Protein 8AS2 (pdb70)

Secondary structure (DSSP, 8-state):
---EEEE-TTSSEEEEES-SEEEB-SS-B--EEEEEEE-GGG--S--EEEEEEEEEEE--SS---SS--EEEEEEEEEEEEES--TT---PPPHHHHHHHHHH-TTEEEEEE-PPSS-PPPEEEPP-TT--SPPPEEEEEEEEEE-SSTTSPPPSTTEEEEEEEEE----SS--PPPEEEEEEE-TTSS-EEEEEEEES-SEE-TT--EEEEEEEEE-SS--EEEEEEEEEEEEEEEESEEEEEEEEEEEEEE---B-SSEEEEEEEEE---SGGGTT-TT-EEE--SSS---PBPPPP---TT---S-SEEEEEEEEEEEEEE---GGGTTSS---EEEEEE-EE-PPPP-/--/-EEEEE---EE-TT--EEEEEEEESS-GGGBEEEEEEEETTTEEEEEEEEETTTTEEEE-TTTTTTEEEEEETTTTEEEEEE-S--GGG-EEEEEEE-BSTT--S--EE---EEEEE-SSPP---EEEEE---TTT-BTTEEEEEEEEES--SS--EEEETTTTB-TT-EEPPPEE-SSS-EEEEEEEEEETTTBTTB--EEEEEETTTTEE--EE----/----EEES-SEEEE-TT---EEEEEESS--TT-EEEEEE-TTS--EEEEETTTEEPTTS-TTEEEEEETTEEEEEESS--GGG-SEEEEEE-SSSSP-B---EEEEE----BPP--EEEPPPHHHHHHTEEEEEEEEEEEBSS----EEEESSSB--S-EE--BPPPPSSS--EEEEEEEEEEHHHHHTT--EEEE---SS-SS--EEEE--

Solvent-accessible surface area: 38367 Å² total

B-factor: mean 197.41, std 62.83, range [98.09, 519.22]

GO terms:
  GO:0060090 molecular adaptor activity (F, IDA)
  GO:0001678 intracellular glucose homeostasis (P, IDA)
  GO:0035721 intraciliary retrograde transport (P, IDA)
  GO:0030674 protein-macromolecule adaptor activity (F, IDA)
  GO:1903568 negative regulation of protein localization to ciliary membrane (P, IDA)
  GO:0007166 cell surface receptor signaling pathway (P, IDA)
  GO:0060090 molecular adaptor activity (F, IC)
  GO:0002029 desensitization of G protein-coupled receptor signaling pathway (P, IDA)
  GO:0001664 G protein-coupled receptor binding (F, IDA)
  GO:0032715 negative regulation of interleukin-6 production (P, IDA)
  GO:0032717 negative regulation of interleukin-8 production (P, IDA)
  GO:0001934 positive regulation of protein phosphorylation (P, IMP)
  GO:0002031 G protein-coupled receptor internalization (P, IMP)
  GO:0002092 positive regulation of receptor internalization (P, IMP)
  GO:0005096 GTPase activator activity (F, IMP)
  GO:0035025 positive regulation of Rho protein signal transduction (P, IMP)
  GO:0043149 stress fiber assembly (P, IMP)
  GO:0043161 proteasome-mediated ubiquitin-dependent protein catabolic process (P, IMP)
  GO:0045746 negative regulation of Notch signaling pathway (P, IMP)
  GO:0016567 protein ubiquitination (P, IMP)

Nearest PDB structures (foldseek):
  8as2-assembly1_A  TM=1.003E+00  e=5.264E-68  Homo sapiens
  4jqi-assembly3_A  TM=9.980E-01  e=7.212E-61  Rattus norvegicus
  7dfc-assembly1_A  TM=9.932E-01  e=3.068E-59  Bos taurus
  7df9-assembly1_A  TM=9.949E-01  e=1.905E-58  Bos taurus
  8gp3-assembly1_A  TM=9.815E-01  e=1.465E-56  Rattus norvegicus

Radius of gyration: 35.34 Å; Cα contacts (8 Å, |Δi|>4): 1960; chains: 4; bounding box: 82×90×109 Å

InterPro domains:
  IPR000698 Arrestin [PR00309] (24-46)
  IPR000698 Arrestin [PR00309] (61-79)
  IPR000698 Arrestin [PR00309] (155-172)
  IPR000698 Arrestin [PR00309] (280-298)
  IPR000698 Arrestin [PR00309] (383-397)
  IPR000698 Arrestin [PTHR11792] (7-408)
  IPR011021 Arrestin-like, N-terminal [PF00339] (19-173)
  IPR011022 Arrestin-like, C-terminal domain [PF02752] (193-355)
  IPR011022 Arrestin-like, C-terminal domain [SM01017] (193-356)
  IPR014752 Arrestin-like, C-terminal domain superfamily [G3DSA:2.60.40.640] (180-386)
  IPR014753 Arrestin, N-terminal [G3DSA:2.60.40.840] (2-176)
  IPR014756 Immunoglobulin E-set [SSF81296] (6-175)
  IPR014756 Immunoglobulin E-set [SSF81296] (177-393)
  IPR017864 Arrestin, conserved site [PS00295] (61-79)

CATH classification: 2.60.40.840 (+1 more: 2.60.40.640)

Organism: Homo sapiens (NCBI:txid9606)

Sequence (786 aa):
TRVFKKASPNGKLTVYLGKRDFVDHIDLVDPVDGVVLVDPEYLKERRVYVTLTCAFRYGREDLDVLGLTFRKDLFVANVQSFPPAPEDKKPLTRLQERLIKKLGEHAYPFTFEIPPNLPCSVTLQPGPEDTGKACGVDYEVKAFLAENLEEKIHKRNSVRLVIRKVQYAPERPGPQPTAETTRQFLMSDKPLHLEASLDKEIYYHGEPISVNVHVTNNTNKTVKKIKISVRQYADIVLFNTAQYKVPVAMEEADDTVAPSSTFSKVYTLTPFLANNREKRGLALDGKLKHEDTNLASSTLLREGANREILGIIVSYKVKVKLVVSRGGLLGDLASSDVAVELPFTLMHPKPKAVVQLVESGGGLVQPGGSLRLSCAASGFNVYSSSIHWVRQAPGKGLEWVASISSYYGYTYYADSVKGRFTISADTSKNTAYLQMNSLRAEDTAVYYCARSRQFWYSGLDYWGQGTLVTVSSASTKGPSVFPLAPSSKSTSGGTAALGCLVKDYFPEPVTVSWNSGALTSGVHTFPAVLQSSGLYSLSSVVTVPSSSLGTQTYICNVNHKPSNTKVDKKVEPKSDIQMTQSPSSLSASVGDRVTITCRASQSVSSAVAWYQQKPGKAPKLLIYSASSLYSGVPSRFSGSRSGTDFTLTISSLQPEDFATYYCQQYKYVPVTFGQGTKVEIKRTVAAPSVFIFPPSDSQLKSGTASVVCLLNNFYPREAKVQWKVDNALQSGNSQESVTEQDSKDSTYSLSSTLTLSKADYEKHKVYACEVTHQGLSSPVTKSFNR

Structure (mmCIF, N/CA/C/O backbone):
data_8AS2
#
_entry.id   8AS2
#
_cell.length_a   116.638
_cell.length_b   122.178
_cell.length_c   145.559
_cell.angle_alpha   90.000
_cell.angle_beta   90.000
_cell.angle_gamma   90.000
#
_symmetry.space_group_name_H-M   'I 21 21 21'
#
loop_
_entity.id
_entity.type
_entity.pdbx_description
1 polymer Beta-arrestin-1
2 polymer 'C-C chemokine receptor type 5'
3 polymer 'Fab30 heavy chain'
4 polymer 'Fab30 light chain'
#
loop_
_atom_site.group_PDB
_atom_site.id
_atom_site.type_symbol
_atom_site.label_atom_id
_atom_site.label_alt_id
_atom_site.label_comp_id
_atom_site.label_asym_id
_atom_site.label_entity_id
_atom_site.label_seq_id
_atom_site.pdbx_PDB_ins_code
_atom_site.Cartn_x
_atom_site.Cartn_y
_atom_site.Cartn_z
_atom_site.occupancy
_atom_site.B_iso_or_equiv
_atom_site.auth_seq_id
_atom_site.auth_comp_id
_atom_site.auth_asym_id
_atom_site.auth_atom_id
_atom_site.pdbx_PDB_model_num
ATOM 1 N N . THR A 1 6 ? 13.761 6.916 -18.863 1.00 194.92 6 THR A N 1
ATOM 2 C CA . THR A 1 6 ? 13.808 7.503 -17.529 1.00 200.44 6 THR A CA 1
ATOM 3 C C . THR A 1 6 ? 12.846 8.684 -17.404 1.00 200.42 6 THR A C 1
ATOM 4 O O . THR A 1 6 ? 12.491 9.319 -18.398 1.00 199.00 6 THR A O 1
ATOM 8 N N . ARG A 1 7 ? 12.426 8.966 -16.171 1.00 194.04 7 ARG A N 1
ATOM 9 C CA . ARG A 1 7 ? 11.499 10.049 -15.878 1.00 186.02 7 ARG A CA 1
ATOM 10 C C . ARG A 1 7 ? 11.981 10.787 -14.637 1.00 176.72 7 ARG A C 1
ATOM 11 O O . ARG A 1 7 ? 12.561 10.186 -13.729 1.00 181.86 7 ARG A O 1
ATOM 19 N N . VAL A 1 8 ? 11.732 12.095 -14.603 1.00 185.30 8 VAL A N 1
ATOM 20 C CA . VAL A 1 8 ? 12.163 12.951 -13.505 1.00 188.04 8 VAL A CA 1
ATOM 21 C C . VAL A 1 8 ? 10.953 13.681 -12.936 1.00 191.32 8 VAL A C 1
ATOM 22 O O . VAL A 1 8 ? 10.035 14.054 -13.674 1.00 215.08 8 VAL A O 1
ATOM 26 N N . PHE A 1 9 ? 10.962 13.889 -11.623 1.00 166.09 9 PHE A N 1
ATOM 27 C CA . PHE A 1 9 ? 9.902 14.626 -10.951 1.00 176.50 9 PHE A CA 1
ATOM 28 C C . PHE A 1 9 ? 10.081 16.125 -11.172 1.00 174.86 9 PHE A C 1
ATOM 29 O O . PHE A 1 9 ? 11.204 16.629 -11.276 1.00 161.15 9 PHE A O 1
ATOM 37 N N . LYS A 1 10 ? 8.957 16.841 -11.247 1.00 186.40 10 LYS A N 1
ATOM 38 C CA . LYS A 1 10 ? 8.963 18.258 -11.591 1.00 184.53 10 LYS A CA 1
ATOM 39 C C . LYS A 1 10 ? 7.973 19.023 -10.725 1.00 193.23 10 LYS A C 1
ATOM 40 O O . LYS A 1 10 ? 6.847 18.568 -10.504 1.00 185.62 10 LYS A O 1
ATOM 46 N N . LYS A 1 11 ? 8.401 20.191 -10.241 1.00 181.95 11 LYS A N 1
ATOM 47 C CA . LYS A 1 11 ? 7.547 21.077 -9.456 1.00 181.49 11 LYS A CA 1
ATOM 48 C C . LYS A 1 11 ? 7.986 22.518 -9.679 1.00 171.58 11 LYS A C 1
ATOM 49 O O . LYS A 1 11 ? 9.174 22.831 -9.551 1.00 174.63 11 LYS A O 1
ATOM 55 N N . ALA A 1 12 ? 7.029 23.388 -9.993 1.00 175.54 12 ALA A N 1
ATOM 56 C CA . ALA A 1 12 ? 7.298 24.783 -10.305 1.00 174.36 12 ALA A CA 1
ATOM 57 C C . ALA A 1 12 ? 6.818 25.697 -9.184 1.00 187.28 12 ALA A C 1
ATOM 58 O O . ALA A 1 12 ? 5.929 25.350 -8.402 1.00 208.70 12 ALA A O 1
ATOM 60 N N . SER A 1 13 ? 7.422 26.885 -9.123 1.00 205.97 13 SER A N 1
ATOM 61 C CA . SER A 1 13 ? 7.066 27.885 -8.130 1.00 232.65 13 SER A CA 1
ATOM 62 C C . SER A 1 13 ? 5.706 28.492 -8.460 1.00 251.46 13 SER A C 1
ATOM 63 O O . SER A 1 13 ? 5.168 28.286 -9.550 1.00 237.75 13 SER A O 1
ATOM 66 N N . PRO A 1 14 ? 5.121 29.253 -7.528 1.00 256.24 14 PRO A N 1
ATOM 67 C CA . PRO A 1 14 ? 3.768 29.787 -7.770 1.00 278.59 14 PRO A CA 1
ATOM 68 C C . PRO A 1 14 ? 3.617 30.580 -9.061 1.00 302.36 14 PRO A C 1
ATOM 69 O O . PRO A 1 14 ? 2.554 30.500 -9.690 1.00 287.83 14 PRO A O 1
ATOM 73 N N . ASN A 1 15 ? 4.629 31.340 -9.479 1.00 352.74 15 ASN A N 1
ATOM 74 C CA . ASN A 1 15 ? 4.535 32.122 -10.706 1.00 348.02 15 ASN A CA 1
ATOM 75 C C . ASN A 1 15 ? 5.285 31.494 -11.877 1.00 340.78 15 ASN A C 1
ATOM 76 O O . ASN A 1 15 ? 5.274 32.058 -12.975 1.00 346.36 15 ASN A O 1
ATOM 81 N N . GLY A 1 16 ? 5.937 30.353 -11.672 1.00 344.69 16 GLY A N 1
ATOM 82 C CA . GLY A 1 16 ? 6.491 29.585 -12.767 1.00 313.26 16 GLY A CA 1
ATOM 83 C C . GLY A 1 16 ? 7.878 29.970 -13.228 1.00 276.77 16 GLY A C 1
ATOM 84 O O . GLY A 1 16 ? 8.335 29.442 -14.249 1.00 257.70 16 GLY A O 1
ATOM 85 N N . LYS A 1 17 ? 8.570 30.859 -12.515 1.00 244.07 17 LYS A N 1
ATOM 86 C CA . LYS A 1 17 ? 9.903 31.268 -12.953 1.00 236.83 17 LYS A CA 1
ATOM 87 C C . LYS A 1 17 ? 10.977 30.264 -12.541 1.00 216.08 17 LYS A C 1
ATOM 88 O O . LYS A 1 17 ? 11.995 30.143 -13.236 1.00 214.73 17 LYS A O 1
ATOM 94 N N . LEU A 1 18 ? 10.768 29.528 -11.446 1.00 215.66 18 LEU A N 1
ATOM 95 C CA . LEU A 1 18 ? 11.645 28.434 -11.057 1.00 200.06 18 LEU A CA 1
ATOM 96 C C . LEU A 1 18 ? 10.928 27.086 -11.134 1.00 184.90 18 LEU A C 1
ATOM 97 O O . LEU A 1 18 ? 9.721 26.977 -10.885 1.00 192.99 18 LEU A O 1
ATOM 102 N N . THR A 1 19 ? 11.706 26.055 -11.468 1.00 167.91 19 THR A N 1
ATOM 103 C CA . THR A 1 19 ? 11.215 24.690 -11.634 1.00 165.83 19 THR A CA 1
ATOM 104 C C . THR A 1 19 ? 12.328 23.742 -11.211 1.00 164.43 19 THR A C 1
ATOM 105 O O . THR A 1 19 ? 13.414 23.769 -11.799 1.00 177.96 19 THR A O 1
ATOM 109 N N . VAL A 1 20 ? 12.067 22.912 -10.202 1.00 163.74 20 VAL A N 1
ATOM 110 C CA . VAL A 1 20 ? 13.057 21.965 -9.700 1.00 158.77 20 VAL A CA 1
ATOM 111 C C . VAL A 1 20 ? 12.854 20.616 -10.376 1.00 155.13 20 VAL A C 1
ATOM 112 O O . VAL A 1 20 ? 11.721 20.187 -10.623 1.00 141.90 20 VAL A O 1
ATOM 116 N N . TYR A 1 21 ? 13.966 19.945 -10.676 1.00 149.64 21 TYR A N 1
ATOM 117 C CA . TYR A 1 21 ? 13.969 18.648 -11.341 1.00 147.57 21 TYR A CA 1
ATOM 118 C C . TYR A 1 21 ? 14.778 17.674 -10.495 1.00 147.80 21 TYR A C 1
ATOM 119 O O . TYR A 1 21 ? 15.868 18.018 -10.027 1.00 155.07 21 TYR A O 1
ATOM 128 N N . LEU A 1 22 ? 14.250 16.467 -10.299 1.00 150.19 22 LEU A N 1
ATOM 129 C CA . LEU A 1 22 ? 14.949 15.432 -9.549 1.00 148.15 22 LEU A CA 1
ATOM 130 C C . LEU A 1 22 ? 14.675 14.075 -10.182 1.00 145.91 22 LEU A C 1
ATOM 131 O O . LEU A 1 22 ? 13.634 13.864 -10.809 1.00 160.19 22 LEU A O 1
ATOM 136 N N . GLY A 1 23 ? 15.623 13.152 -10.003 1.00 134.93 23 GLY A N 1
ATOM 137 C CA . GLY A 1 23 ? 15.454 11.815 -10.540 1.00 137.15 23 GLY A CA 1
ATOM 138 C C . GLY A 1 23 ? 14.536 10.936 -9.721 1.00 154.95 23 GLY A C 1
ATOM 139 O O . GLY A 1 23 ? 13.909 10.020 -10.263 1.00 153.62 23 GLY A O 1
ATOM 140 N N . LYS A 1 24 ? 14.436 11.192 -8.418 1.00 158.47 24 LYS A N 1
ATOM 141 C CA . LYS A 1 24 ? 13.612 10.368 -7.544 1.00 163.21 24 LYS A CA 1
ATOM 142 C C . LYS A 1 24 ? 13.316 11.140 -6.268 1.00 155.67 24 LYS A C 1
ATOM 143 O O . LYS A 1 24 ? 13.984 12.128 -5.949 1.00 151.71 24 LYS A O 1
ATOM 149 N N . ARG A 1 25 ? 12.293 10.675 -5.545 1.00 147.62 25 ARG A N 1
ATOM 150 C CA . ARG A 1 25 ? 11.922 11.267 -4.265 1.00 145.19 25 ARG A CA 1
ATOM 151 C C . ARG A 1 25 ? 12.568 10.539 -3.088 1.00 131.13 25 ARG A C 1
ATOM 152 O O . ARG A 1 25 ? 13.010 11.184 -2.131 1.00 127.87 25 ARG A O 1
ATOM 160 N N . ASP A 1 26 ? 12.640 9.208 -3.141 1.00 128.89 26 ASP A N 1
ATOM 161 C CA . ASP A 1 26 ? 13.144 8.399 -2.038 1.00 130.77 26 ASP A CA 1
ATOM 162 C C . ASP A 1 26 ? 14.621 8.091 -2.255 1.00 124.44 26 ASP A C 1
ATOM 163 O O . ASP A 1 26 ? 14.979 7.380 -3.201 1.00 125.42 26 ASP A O 1
ATOM 168 N N . PHE A 1 27 ? 15.470 8.603 -1.364 1.00 123.67 27 PHE A N 1
ATOM 169 C CA . PHE A 1 27 ? 16.918 8.419 -1.426 1.00 123.87 27 PHE A CA 1
ATOM 170 C C . PHE A 1 27 ? 17.333 7.414 -0.357 1.00 123.38 27 PHE A C 1
ATOM 171 O O . PHE A 1 27 ? 17.259 7.708 0.841 1.00 144.00 27 PHE A O 1
ATOM 179 N N . VAL A 1 28 ? 17.794 6.240 -0.788 1.00 124.17 28 VAL A N 1
ATOM 180 C CA . VAL A 1 28 ? 18.032 5.145 0.143 1.00 124.10 28 VAL A CA 1
ATOM 181 C C . VAL A 1 28 ? 19.255 5.429 1.003 1.00 123.93 28 VAL A C 1
ATOM 182 O O . VAL A 1 28 ? 20.255 5.996 0.538 1.00 167.21 28 VAL A O 1
ATOM 186 N N . ASP A 1 29 ? 19.177 5.029 2.272 1.00 123.50 29 ASP A N 1
ATOM 187 C CA . ASP A 1 29 ? 20.287 5.110 3.215 1.00 123.65 29 ASP A CA 1
ATOM 188 C C . ASP A 1 29 ? 20.818 3.697 3.421 1.00 124.81 29 ASP A C 1
ATOM 189 O O . ASP A 1 29 ? 20.159 2.865 4.055 1.00 124.84 29 ASP A O 1
ATOM 194 N N . HIS A 1 30 ? 22.000 3.425 2.879 1.00 149.76 30 HIS A N 1
ATOM 195 C CA . HIS A 1 30 ? 22.638 2.122 3.003 1.00 127.63 30 HIS A CA 1
ATOM 196 C C . HIS A 1 30 ? 23.532 2.036 4.232 1.00 129.64 30 HIS A C 1
ATOM 197 O O . HIS A 1 30 ? 24.332 1.101 4.338 1.00 137.09 30 HIS A O 1
ATOM 204 N N . ILE A 1 31 ? 23.384 2.983 5.164 1.00 147.36 31 ILE A N 1
ATOM 205 C CA . ILE A 1 31 ? 24.132 3.059 6.414 1.00 148.89 31 ILE A CA 1
ATOM 206 C C . ILE A 1 31 ? 25.503 3.642 6.089 1.00 155.79 31 ILE A C 1
ATOM 207 O O . ILE A 1 31 ? 25.889 4.692 6.617 1.00 158.85 31 ILE A O 1
ATOM 212 N N . ASP A 1 32 ? 26.244 2.962 5.206 1.00 156.43 32 ASP A N 1
ATOM 213 C CA . ASP A 1 32 ? 27.567 3.420 4.802 1.00 163.22 32 ASP A CA 1
ATOM 214 C C . ASP A 1 32 ? 27.524 4.573 3.807 1.00 160.24 32 ASP A C 1
ATOM 215 O O . ASP A 1 32 ? 28.500 5.323 3.710 1.00 156.82 32 ASP A O 1
ATOM 220 N N . LEU A 1 33 ? 26.438 4.734 3.060 1.00 161.81 33 LEU A N 1
ATOM 221 C CA . LEU A 1 33 ? 26.305 5.877 2.173 1.00 163.66 33 LEU A CA 1
ATOM 222 C C . LEU A 1 33 ? 24.827 6.148 1.953 1.00 159.80 33 LEU A C 1
ATOM 223 O O . LEU A 1 33 ? 23.983 5.263 2.114 1.00 149.25 33 LEU A O 1
ATOM 228 N N . VAL A 1 34 ? 24.520 7.388 1.585 1.00 165.93 34 VAL A N 1
ATOM 229 C CA . VAL A 1 34 ? 23.170 7.793 1.214 1.00 159.84 34 VAL A CA 1
ATOM 230 C C . VAL A 1 34 ? 23.180 8.163 -0.262 1.00 159.59 34 VAL A C 1
ATOM 231 O O . VAL A 1 34 ? 24.167 8.710 -0.767 1.00 169.11 34 VAL A O 1
ATOM 235 N N . ASP A 1 35 ? 22.089 7.859 -0.952 1.00 131.79 35 ASP A N 1
ATOM 236 C CA . ASP A 1 35 ? 21.980 8.236 -2.355 1.00 140.39 35 ASP A CA 1
ATOM 237 C C . ASP A 1 35 ? 22.076 9.755 -2.469 1.00 137.46 35 ASP A C 1
ATOM 238 O O . ASP A 1 35 ? 21.384 10.470 -1.732 1.00 133.47 35 ASP A O 1
ATOM 243 N N . PRO A 1 36 ? 22.920 10.288 -3.351 1.00 143.07 36 PRO A N 1
ATOM 244 C CA . PRO A 1 36 ? 23.050 11.747 -3.438 1.00 140.99 36 PRO A CA 1
ATOM 245 C C . PRO A 1 36 ? 21.847 12.382 -4.118 1.00 132.88 36 PRO A C 1
ATOM 246 O O . PRO A 1 36 ? 21.229 11.803 -5.015 1.00 133.57 36 PRO A O 1
ATOM 250 N N . VAL A 1 37 ? 21.519 13.593 -3.672 1.00 128.60 37 VAL A N 1
ATOM 251 C CA . VAL A 1 37 ? 20.362 14.332 -4.184 1.00 145.88 37 VAL A CA 1
ATOM 252 C C . VAL A 1 37 ? 20.880 15.233 -5.301 1.00 137.66 37 VAL A C 1
ATOM 253 O O . VAL A 1 37 ? 21.341 16.350 -5.066 1.00 139.58 37 VAL A O 1
ATOM 257 N N . ASP A 1 38 ? 20.784 14.749 -6.537 1.00 144.92 38 ASP A N 1
ATOM 258 C CA . ASP A 1 38 ? 21.271 15.471 -7.704 1.00 155.98 38 ASP A CA 1
ATOM 259 C C . ASP A 1 38 ? 20.106 15.904 -8.586 1.00 154.43 38 ASP A C 1
ATOM 260 O O . ASP A 1 38 ? 19.132 15.164 -8.757 1.00 152.48 38 ASP A O 1
ATOM 265 N N . GLY A 1 39 ? 20.215 17.108 -9.135 1.00 154.48 39 GLY A N 1
ATOM 266 C CA . GLY A 1 39 ? 19.165 17.653 -9.973 1.00 157.12 39 GLY A CA 1
ATOM 267 C C . GLY A 1 39 ? 19.567 19.011 -10.506 1.00 162.97 39 GLY A C 1
ATOM 268 O O . GLY A 1 39 ? 20.698 19.462 -10.312 1.00 164.12 39 GLY A O 1
ATOM 269 N N . VAL A 1 40 ? 18.619 19.668 -11.182 1.00 164.82 40 VAL A N 1
ATOM 270 C CA . VAL A 1 40 ? 18.851 20.977 -11.780 1.00 172.53 40 VAL A CA 1
ATOM 271 C C . VAL A 1 40 ? 17.660 21.887 -11.496 1.00 167.21 40 VAL A C 1
ATOM 272 O O . VAL A 1 40 ? 16.583 21.437 -11.100 1.00 153.40 40 VAL A O 1
ATOM 276 N N . VAL A 1 41 ? 17.873 23.187 -11.707 1.00 166.33 41 VAL A N 1
ATOM 277 C CA . VAL A 1 41 ? 16.870 24.218 -11.456 1.00 162.57 41 VAL A CA 1
ATOM 278 C C . VAL A 1 41 ? 16.783 25.108 -12.690 1.00 169.07 41 VAL A C 1
ATOM 279 O O . VAL A 1 41 ? 17.768 25.762 -13.054 1.00 174.30 41 VAL A O 1
ATOM 283 N N . LEU A 1 42 ? 15.607 25.154 -13.314 1.00 172.28 42 LEU A N 1
ATOM 284 C CA . LEU A 1 42 ? 15.402 25.925 -14.536 1.00 186.48 42 LEU A CA 1
ATOM 285 C C . LEU A 1 42 ? 14.964 27.343 -14.184 1.00 185.99 42 LEU A C 1
ATOM 286 O O . LEU A 1 42 ? 13.918 27.539 -13.554 1.00 191.93 42 LEU A O 1
ATOM 291 N N . VAL A 1 43 ? 15.760 28.328 -14.599 1.00 208.60 43 VAL A N 1
ATOM 292 C CA . VAL A 1 43 ? 15.495 29.738 -14.338 1.00 217.18 43 VAL A CA 1
ATOM 293 C C . VAL A 1 43 ? 15.668 30.499 -15.645 1.00 242.89 43 VAL A C 1
ATOM 294 O O . VAL A 1 43 ? 16.753 30.478 -16.238 1.00 231.54 43 VAL A O 1
ATOM 298 N N . ASP A 1 44 ? 14.610 31.175 -16.089 1.00 248.51 44 ASP A N 1
ATOM 299 C CA . ASP A 1 44 ? 14.709 31.983 -17.295 1.00 253.96 44 ASP A CA 1
ATOM 300 C C . ASP A 1 44 ? 15.414 33.304 -16.992 1.00 253.16 44 ASP A C 1
ATOM 301 O O . ASP A 1 44 ? 15.259 33.861 -15.902 1.00 263.53 44 ASP A O 1
ATOM 306 N N . PRO A 1 45 ? 16.198 33.829 -17.939 1.00 242.36 45 PRO A N 1
ATOM 307 C CA . PRO A 1 45 ? 16.812 35.147 -17.707 1.00 250.48 45 PRO A CA 1
ATOM 308 C C . PRO A 1 45 ? 15.784 36.256 -17.580 1.00 252.19 45 PRO A C 1
ATOM 309 O O . PRO A 1 45 ? 16.039 37.260 -16.903 1.00 247.22 45 PRO A O 1
ATOM 313 N N . GLU A 1 46 ? 14.623 36.095 -18.219 1.00 259.81 46 GLU A N 1
ATOM 314 C CA . GLU A 1 46 ? 13.585 37.117 -18.170 1.00 259.45 46 GLU A CA 1
ATOM 315 C C . GLU A 1 46 ? 13.171 37.434 -16.740 1.00 261.34 46 GLU A C 1
ATOM 316 O O . GLU A 1 46 ? 12.781 38.570 -16.445 1.00 260.61 46 GLU A O 1
ATOM 322 N N . TYR A 1 47 ? 13.252 36.452 -15.843 1.00 259.81 47 TYR A N 1
ATOM 323 C CA . TYR A 1 47 ? 12.817 36.605 -14.463 1.00 258.43 47 TYR A CA 1
ATOM 324 C C . TYR A 1 47 ? 13.972 36.691 -13.476 1.00 250.12 47 TYR A C 1
ATOM 325 O O . TYR A 1 47 ? 13.733 36.943 -12.290 1.00 236.88 47 TYR A O 1
ATOM 334 N N . LEU A 1 48 ? 15.207 36.497 -13.934 1.00 249.51 48 LEU A N 1
ATOM 335 C CA . LEU A 1 48 ? 16.390 36.529 -13.077 1.00 241.82 48 LEU A CA 1
ATOM 336 C C . LEU A 1 48 ? 16.894 37.964 -12.991 1.00 245.55 48 LEU A C 1
ATOM 337 O O . LEU A 1 48 ? 17.658 38.432 -13.836 1.00 250.08 48 LEU A O 1
ATOM 342 N N . LYS A 1 49 ? 16.461 38.671 -11.949 1.00 252.73 49 LYS A N 1
ATOM 343 C CA . LYS A 1 49 ? 16.928 40.023 -11.672 1.00 263.89 49 LYS A CA 1
ATOM 344 C C . LYS A 1 49 ? 17.884 40.096 -10.495 1.00 277.53 49 LYS A C 1
ATOM 345 O O . LYS A 1 49 ? 18.791 40.931 -10.502 1.00 271.20 49 LYS A O 1
ATOM 351 N N . GLU A 1 50 ? 17.703 39.237 -9.487 1.00 281.34 50 GLU A N 1
ATOM 352 C CA . GLU A 1 50 ? 18.611 39.222 -8.346 1.00 276.77 50 GLU A CA 1
ATOM 353 C C . GLU A 1 50 ? 19.984 38.688 -8.731 1.00 275.73 50 GLU A C 1
ATOM 354 O O . GLU A 1 50 ? 20.998 39.132 -8.179 1.00 267.76 50 GLU A O 1
ATOM 360 N N . ARG A 1 51 ? 20.033 37.730 -9.659 1.00 257.36 51 ARG A N 1
ATOM 361 C CA . ARG A 1 51 ? 21.288 37.203 -10.194 1.00 259.72 51 ARG A CA 1
ATOM 362 C C . ARG A 1 51 ? 22.040 36.370 -9.154 1.00 249.68 51 ARG A C 1
ATOM 363 O O . ARG A 1 51 ? 23.269 36.402 -9.085 1.00 251.31 51 ARG A O 1
ATOM 371 N N . ARG A 1 52 ? 21.294 35.611 -8.347 1.00 252.23 52 ARG A N 1
ATOM 372 C CA . ARG A 1 52 ? 21.885 34.660 -7.405 1.00 241.67 52 ARG A CA 1
ATOM 373 C C . ARG A 1 52 ? 20.819 33.622 -7.070 1.00 227.93 52 ARG A C 1
ATOM 374 O O . ARG A 1 52 ? 19.850 33.942 -6.375 1.00 233.70 52 ARG A O 1
ATOM 382 N N . VAL A 1 53 ? 20.995 32.391 -7.550 1.00 225.73 53 VAL A N 1
ATOM 383 C CA . VAL A 1 53 ? 20.063 31.297 -7.292 1.00 218.34 53 VAL A CA 1
ATOM 384 C C . VAL A 1 53 ? 20.716 30.318 -6.326 1.00 216.60 53 VAL A C 1
ATOM 385 O O . VAL A 1 53 ? 21.854 29.883 -6.546 1.00 214.27 53 VAL A O 1
ATOM 389 N N . TYR A 1 54 ? 19.994 29.970 -5.259 1.00 203.74 54 TYR A N 1
ATOM 390 C CA . TYR A 1 54 ? 20.463 29.037 -4.246 1.00 194.34 54 TYR A CA 1
ATOM 391 C C . TYR A 1 54 ? 19.542 27.822 -4.182 1.00 177.98 54 TYR A C 1
ATOM 392 O O . TYR A 1 54 ? 18.359 27.899 -4.529 1.00 168.18 54 TYR A O 1
ATOM 401 N N . VAL A 1 55 ? 20.098 26.697 -3.732 1.00 181.11 55 VAL A N 1
ATOM 402 C CA . VAL A 1 55 ? 19.341 25.480 -3.459 1.00 181.09 55 VAL A CA 1
ATOM 403 C C . VAL A 1 55 ? 19.754 24.972 -2.084 1.00 178.61 55 VAL A C 1
ATOM 404 O O . VAL A 1 55 ? 20.937 25.012 -1.728 1.00 173.36 55 VAL A O 1
ATOM 408 N N . THR A 1 56 ? 18.781 24.486 -1.312 1.00 176.07 56 THR A N 1
ATOM 409 C CA . THR A 1 56 ? 19.014 24.130 0.081 1.00 164.18 56 THR A CA 1
ATOM 410 C C . THR A 1 56 ? 18.316 22.822 0.420 1.00 157.48 56 THR A C 1
ATOM 411 O O . THR A 1 56 ? 17.139 22.641 0.097 1.00 158.51 56 THR A O 1
ATOM 415 N N . LEU A 1 57 ? 19.048 21.920 1.071 1.00 152.13 57 LEU A N 1
ATOM 416 C CA . LEU A 1 57 ? 18.505 20.678 1.609 1.00 153.89 57 LEU A CA 1
ATOM 417 C C . LEU A 1 57 ? 18.334 20.833 3.115 1.00 176.07 57 LEU A C 1
ATOM 418 O O . LEU A 1 57 ? 19.268 21.256 3.805 1.00 181.69 57 LEU A O 1
ATOM 423 N N . THR A 1 58 ? 17.150 20.490 3.623 1.00 172.91 58 THR A N 1
ATOM 424 C CA . THR A 1 58 ? 16.813 20.726 5.022 1.00 163.92 58 THR A CA 1
ATOM 425 C C . THR A 1 58 ? 16.180 19.487 5.638 1.00 159.22 58 THR A C 1
ATOM 426 O O . THR A 1 58 ? 15.198 18.957 5.109 1.00 159.03 58 THR A O 1
ATOM 430 N N . CYS A 1 59 ? 16.744 19.039 6.761 1.00 185.54 59 CYS A N 1
ATOM 431 C CA . CYS A 1 59 ? 16.192 17.952 7.569 1.00 169.66 59 CYS A CA 1
ATOM 432 C C . CYS A 1 59 ? 15.690 18.559 8.875 1.00 174.87 59 CYS A C 1
ATOM 433 O O . CYS A 1 59 ? 16.478 18.821 9.789 1.00 169.80 59 CYS A O 1
ATOM 436 N N . ALA A 1 60 ? 14.381 18.772 8.967 1.00 181.72 60 ALA A N 1
ATOM 437 C CA . ALA A 1 60 ? 13.787 19.464 10.099 1.00 156.05 60 ALA A CA 1
ATOM 438 C C . ALA A 1 60 ? 12.731 18.597 10.771 1.00 148.81 60 ALA A C 1
ATOM 439 O O . ALA A 1 60 ? 12.087 17.758 10.137 1.00 141.54 60 ALA A O 1
ATOM 441 N N . PHE A 1 61 ? 12.574 18.815 12.074 1.00 151.84 61 PHE A N 1
ATOM 442 C CA . PHE A 1 61 ? 11.570 18.151 12.896 1.00 153.00 61 PHE A CA 1
ATOM 443 C C . PHE A 1 61 ? 10.399 19.112 13.067 1.00 138.57 61 PHE A C 1
ATOM 444 O O . PHE A 1 61 ? 10.558 20.179 13.668 1.00 140.28 61 PHE A O 1
ATOM 452 N N . ARG A 1 62 ? 9.239 18.750 12.523 1.00 147.85 62 ARG A N 1
ATOM 453 C CA . ARG A 1 62 ? 8.046 19.586 12.608 1.00 146.76 62 ARG A CA 1
ATOM 454 C C . ARG A 1 62 ? 7.195 19.119 13.781 1.00 147.02 62 ARG A C 1
ATOM 455 O O . ARG A 1 62 ? 6.974 17.916 13.955 1.00 134.56 62 ARG A O 1
ATOM 463 N N . TYR A 1 63 ? 6.718 20.072 14.581 1.00 154.93 63 TYR A N 1
ATOM 464 C CA . TYR A 1 63 ? 6.012 19.749 15.810 1.00 146.43 63 TYR A CA 1
ATOM 465 C C . TYR A 1 63 ? 4.994 20.838 16.115 1.00 145.97 63 TYR A C 1
ATOM 466 O O . TYR A 1 63 ? 4.999 21.915 15.512 1.00 142.95 63 TYR A O 1
ATOM 475 N N . GLY A 1 64 ? 4.118 20.541 17.064 1.00 162.78 64 GLY A N 1
ATOM 476 C CA . GLY A 1 64 ? 3.145 21.504 17.556 1.00 147.47 64 GLY A CA 1
ATOM 477 C C . GLY A 1 64 ? 3.315 21.712 19.047 1.00 191.21 64 GLY A C 1
ATOM 478 O O . GLY A 1 64 ? 3.577 20.762 19.788 1.00 187.90 64 GLY A O 1
ATOM 479 N N . ARG A 1 65 ? 3.177 22.962 19.480 1.00 191.13 65 ARG A N 1
ATOM 480 C CA . ARG A 1 65 ? 3.281 23.293 20.894 1.00 202.94 65 ARG A CA 1
ATOM 481 C C . ARG A 1 65 ? 1.946 23.045 21.584 1.00 218.14 65 ARG A C 1
ATOM 482 O O . ARG A 1 65 ? 0.884 23.374 21.048 1.00 217.72 65 ARG A O 1
ATOM 490 N N . GLU A 1 66 ? 2.005 22.454 22.779 1.00 219.16 66 GLU A N 1
ATOM 491 C CA . GLU A 1 66 ? 0.782 22.090 23.486 1.00 222.24 66 GLU A CA 1
ATOM 492 C C . GLU A 1 66 ? 0.109 23.303 24.120 1.00 226.37 66 GLU A C 1
ATOM 493 O O . GLU A 1 66 ? -1.122 23.411 24.100 1.00 215.54 66 GLU A O 1
ATOM 499 N N . ASP A 1 67 ? 0.894 24.222 24.689 1.00 228.99 67 ASP A N 1
ATOM 500 C CA . ASP A 1 67 ? 0.305 25.400 25.319 1.00 225.01 67 ASP A CA 1
ATOM 501 C C . ASP A 1 67 ? -0.528 26.199 24.325 1.00 218.93 67 ASP A C 1
ATOM 502 O O . ASP A 1 67 ? -1.588 26.731 24.676 1.00 219.34 67 ASP A O 1
ATOM 507 N N . LEU A 1 68 ? -0.068 26.289 23.079 1.00 227.31 68 LEU A N 1
ATOM 508 C CA . LEU A 1 68 ? -0.765 27.055 22.056 1.00 223.27 68 LEU A CA 1
ATOM 509 C C . LEU A 1 68 ? -1.981 26.284 21.556 1.00 223.07 68 LEU A C 1
ATOM 510 O O . LEU A 1 68 ? -1.862 25.130 21.131 1.00 223.01 68 LEU A O 1
ATOM 515 N N . ASP A 1 69 ? -3.150 26.925 21.602 1.00 226.59 69 ASP A N 1
ATOM 516 C CA . ASP A 1 69 ? -4.373 26.311 21.097 1.00 228.33 69 ASP A CA 1
ATOM 517 C C . ASP A 1 69 ? -4.824 26.995 19.811 1.00 240.64 69 ASP A C 1
ATOM 518 O O . ASP A 1 69 ? -5.913 27.574 19.751 1.00 236.88 69 ASP A O 1
ATOM 523 N N . VAL A 1 70 ? -3.985 26.931 18.779 1.00 241.21 70 VAL A N 1
ATOM 524 C CA . VAL A 1 70 ? -4.328 27.488 17.474 1.00 243.87 70 VAL A CA 1
ATOM 525 C C . VAL A 1 70 ? -5.067 26.467 16.612 1.00 258.65 70 VAL A C 1
ATOM 526 O O . VAL A 1 70 ? -5.890 26.851 15.773 1.00 260.21 70 VAL A O 1
ATOM 530 N N . LEU A 1 71 ? -4.796 25.176 16.829 1.00 269.95 71 LEU A N 1
ATOM 531 C CA . LEU A 1 71 ? -5.421 24.048 16.143 1.00 263.14 71 LEU A CA 1
ATOM 532 C C . LEU A 1 71 ? -4.909 23.940 14.714 1.00 247.60 71 LEU A C 1
ATOM 533 O O . LEU A 1 71 ? -5.620 24.296 13.770 1.00 255.09 71 LEU A O 1
ATOM 538 N N . GLY A 1 72 ? -3.683 23.450 14.545 1.00 236.59 72 GLY A N 1
ATOM 539 C CA . GLY A 1 72 ? -3.055 23.321 13.244 1.00 219.61 72 GLY A CA 1
ATOM 540 C C . GLY A 1 72 ? -1.711 24.006 13.129 1.00 200.16 72 GLY A C 1
ATOM 541 O O . GLY A 1 72 ? -0.947 23.698 12.203 1.00 173.38 72 GLY A O 1
ATOM 542 N N . LEU A 1 73 ? -1.393 24.924 14.039 1.00 194.98 73 LEU A N 1
ATOM 543 C CA . LEU A 1 73 ? -0.116 25.621 13.988 1.00 167.84 73 LEU A CA 1
ATOM 544 C C . LEU A 1 73 ? 1.026 24.645 14.237 1.00 176.04 73 LEU A C 1
ATOM 545 O O . LEU A 1 73 ? 0.966 23.822 15.157 1.00 164.51 73 LEU A O 1
ATOM 550 N N . THR A 1 74 ? 2.067 24.739 13.412 1.00 170.29 74 THR A N 1
ATOM 551 C CA . THR A 1 74 ? 3.237 23.883 13.520 1.00 152.30 74 THR A CA 1
ATOM 552 C C . THR A 1 74 ? 4.498 24.734 13.473 1.00 157.78 74 THR A C 1
ATOM 553 O O . THR A 1 74 ? 4.485 25.883 13.022 1.00 155.71 74 THR A O 1
ATOM 557 N N . PHE A 1 75 ? 5.593 24.149 13.956 1.00 161.79 75 PHE A N 1
ATOM 558 C CA . PHE A 1 75 ? 6.901 24.784 13.969 1.00 148.85 75 PHE A CA 1
ATOM 559 C C . PHE A 1 75 ? 7.935 23.791 13.459 1.00 140.26 75 PHE A C 1
ATOM 560 O O . PHE A 1 75 ? 7.759 22.577 13.585 1.00 138.75 75 PHE A O 1
ATOM 568 N N . ARG A 1 76 ? 9.016 24.314 12.887 1.00 149.37 76 ARG A N 1
ATOM 569 C CA . ARG A 1 76 ? 10.126 23.498 12.417 1.00 145.74 76 ARG A CA 1
ATOM 570 C C . ARG A 1 76 ? 11.381 23.801 13.228 1.00 146.04 76 ARG A C 1
ATOM 571 O O . ARG A 1 76 ? 11.568 24.916 13.725 1.00 148.12 76 ARG A O 1
ATOM 579 N N . LYS A 1 77 ? 12.235 22.788 13.365 1.00 135.35 77 LYS A N 1
ATOM 580 C CA . LYS A 1 77 ? 13.534 22.920 14.019 1.00 137.45 77 LYS A CA 1
ATOM 581 C C . LYS A 1 77 ? 14.568 22.246 13.128 1.00 168.00 77 LYS A C 1
ATOM 582 O O . LYS A 1 77 ? 14.546 21.021 12.965 1.00 171.48 77 LYS A O 1
ATOM 588 N N . ASP A 1 78 ? 15.472 23.037 12.555 1.00 167.16 78 ASP A N 1
ATOM 589 C CA . ASP A 1 78 ? 16.443 22.508 11.606 1.00 158.30 78 ASP A CA 1
ATOM 590 C C . ASP A 1 78 ? 17.486 21.664 12.330 1.00 162.97 78 ASP A C 1
ATOM 591 O O . ASP A 1 78 ? 18.237 22.174 13.168 1.00 166.85 78 ASP A O 1
ATOM 596 N N . LEU A 1 79 ? 17.528 20.372 12.004 1.00 161.13 79 LEU A N 1
ATOM 597 C CA . LEU A 1 79 ? 18.550 19.469 12.519 1.00 167.13 79 LEU A CA 1
ATOM 598 C C . LEU A 1 79 ? 19.812 19.509 11.662 1.00 180.17 79 LEU A C 1
ATOM 599 O O . LEU A 1 79 ? 20.927 19.573 12.196 1.00 167.00 79 LEU A O 1
ATOM 604 N N . PHE A 1 80 ? 19.647 19.486 10.340 1.00 194.29 80 PHE A N 1
ATOM 605 C CA . PHE A 1 80 ? 20.747 19.524 9.386 1.00 192.15 80 PHE A CA 1
ATOM 606 C C . PHE A 1 80 ? 20.312 20.337 8.176 1.00 191.15 80 PHE A C 1
ATOM 607 O O . PHE A 1 80 ? 19.197 20.170 7.674 1.00 192.79 80 PHE A O 1
ATOM 615 N N . VAL A 1 81 ? 21.196 21.221 7.718 1.00 194.17 81 VAL A N 1
ATOM 616 C CA . VAL A 1 81 ? 20.903 22.104 6.592 1.00 196.69 81 VAL A CA 1
ATOM 617 C C . VAL A 1 81 ? 22.188 22.322 5.804 1.00 202.42 81 VAL A C 1
ATOM 618 O O . VAL A 1 81 ? 23.268 22.479 6.381 1.00 205.42 81 VAL A O 1
ATOM 622 N N . ALA A 1 82 ? 22.063 22.313 4.477 1.00 200.55 82 ALA A N 1
ATOM 623 C CA . ALA A 1 82 ? 23.197 22.425 3.570 1.00 188.35 82 ALA A CA 1
ATOM 624 C C . ALA A 1 82 ? 22.838 23.378 2.440 1.00 189.17 82 ALA A C 1
ATOM 625 O O . ALA A 1 82 ? 21.675 23.482 2.043 1.00 179.01 82 ALA A O 1
ATOM 627 N N . ASN A 1 83 ? 23.852 24.066 1.915 1.00 194.23 83 ASN A N 1
ATOM 628 C CA . ASN A 1 83 ? 23.659 25.109 0.916 1.00 183.12 83 ASN A CA 1
ATOM 629 C C . ASN A 1 83 ? 24.595 24.890 -0.263 1.00 179.47 83 ASN A C 1
ATOM 630 O O . ASN A 1 83 ? 25.758 24.517 -0.085 1.00 170.40 83 ASN A O 1
ATOM 635 N N . VAL A 1 84 ? 24.072 25.120 -1.469 1.00 183.56 84 VAL A N 1
ATOM 636 C CA . VAL A 1 84 ? 24.823 24.978 -2.712 1.00 185.62 84 VAL A CA 1
ATOM 637 C C . VAL A 1 84 ? 24.431 26.132 -3.625 1.00 193.85 84 VAL A C 1
ATOM 638 O O . VAL A 1 84 ? 23.273 26.225 -4.046 1.00 194.13 84 VAL A O 1
ATOM 642 N N . GLN A 1 85 ? 25.386 27.010 -3.927 1.00 200.97 85 GLN A N 1
ATOM 643 C CA . GLN A 1 85 ? 25.139 28.170 -4.783 1.00 206.59 85 GLN A CA 1
ATOM 644 C C . GLN A 1 85 ? 25.172 27.720 -6.238 1.00 208.43 85 GLN A C 1
ATOM 645 O O . GLN A 1 85 ? 26.244 27.563 -6.828 1.00 214.81 85 GLN A O 1
ATOM 651 N N . SER A 1 86 ? 23.991 27.522 -6.828 1.00 209.92 86 SER A N 1
ATOM 652 C CA . SER A 1 86 ? 23.927 27.029 -8.200 1.00 211.52 86 SER A CA 1
ATOM 653 C C . SER A 1 86 ? 24.294 28.108 -9.213 1.00 225.21 86 SER A C 1
ATOM 654 O O . SER A 1 86 ? 24.774 27.787 -10.306 1.00 222.73 86 SER A O 1
ATOM 657 N N . PHE A 1 87 ? 24.076 29.377 -8.882 1.00 259.86 87 PHE A N 1
ATOM 658 C CA . PHE A 1 87 ? 24.361 30.467 -9.814 1.00 258.86 87 PHE A CA 1
ATOM 659 C C . PHE A 1 87 ? 24.616 31.746 -9.032 1.00 262.64 87 PHE A C 1
ATOM 660 O O . PHE A 1 87 ? 23.868 32.059 -8.098 1.00 259.47 87 PHE A O 1
ATOM 668 N N . PRO A 1 88 ? 25.666 32.520 -9.367 1.00 259.91 88 PRO A N 1
ATOM 669 C CA . PRO A 1 88 ? 26.671 32.244 -10.409 1.00 266.15 88 PRO A CA 1
ATOM 670 C C . PRO A 1 88 ? 27.656 31.172 -9.963 1.00 261.98 88 PRO A C 1
ATOM 671 O O . PRO A 1 88 ? 27.901 31.046 -8.764 1.00 258.86 88 PRO A O 1
ATOM 675 N N . PRO A 1 89 ? 28.219 30.411 -10.904 1.00 236.22 89 PRO A N 1
ATOM 676 C CA . PRO A 1 89 ? 29.195 29.386 -10.509 1.00 234.87 89 PRO A CA 1
ATOM 677 C C . PRO A 1 89 ? 30.480 30.014 -9.993 1.00 236.29 89 PRO A C 1
ATOM 678 O O . PRO A 1 89 ? 31.268 30.566 -10.769 1.00 237.14 89 PRO A O 1
ATOM 682 N N . ALA A 1 90 ? 30.691 29.950 -8.682 1.00 237.51 90 ALA A N 1
ATOM 683 C CA . ALA A 1 90 ? 31.889 30.531 -8.095 1.00 237.01 90 ALA A CA 1
ATOM 684 C C . ALA A 1 90 ? 33.125 29.781 -8.585 1.00 247.93 90 ALA A C 1
ATOM 685 O O . ALA A 1 90 ? 33.107 28.550 -8.684 1.00 243.08 90 ALA A O 1
ATOM 687 N N . PRO A 1 91 ? 34.214 30.488 -8.900 1.00 252.13 91 PRO A N 1
ATOM 688 C CA . PRO A 1 91 ? 35.401 29.791 -9.424 1.00 229.40 91 PRO A CA 1
ATOM 689 C C . PRO A 1 91 ? 35.987 28.775 -8.458 1.00 228.13 91 PRO A C 1
ATOM 690 O O . PRO A 1 91 ? 36.702 27.867 -8.903 1.00 226.58 91 PRO A O 1
ATOM 694 N N . GLU A 1 92 ? 35.710 28.887 -7.156 1.00 231.58 92 GLU A N 1
ATOM 695 C CA . GLU A 1 92 ? 36.212 27.935 -6.173 1.00 225.27 92 GLU A CA 1
ATOM 696 C C . GLU A 1 92 ? 35.251 26.776 -5.931 1.00 223.32 92 GLU A C 1
ATOM 697 O O . GLU A 1 92 ? 35.263 26.182 -4.843 1.00 210.12 92 GLU A O 1
ATOM 703 N N . ASP A 1 93 ? 34.413 26.437 -6.910 1.00 237.59 93 ASP A N 1
ATOM 704 C CA . ASP A 1 93 ? 33.605 25.221 -6.829 1.00 237.74 93 ASP A CA 1
ATOM 705 C C . ASP A 1 93 ? 33.261 24.759 -8.240 1.00 241.91 93 ASP A C 1
ATOM 706 O O . ASP A 1 93 ? 32.470 25.397 -8.941 1.00 252.49 93 ASP A O 1
ATOM 711 N N . LYS A 1 94 ? 33.878 23.653 -8.656 1.00 231.02 94 LYS A N 1
ATOM 712 C CA . LYS A 1 94 ? 33.630 23.025 -9.950 1.00 210.14 94 LYS A CA 1
ATOM 713 C C . LYS A 1 94 ? 33.396 21.540 -9.700 1.00 191.65 94 LYS A C 1
ATOM 714 O O . LYS A 1 94 ? 34.321 20.825 -9.303 1.00 188.77 94 LYS A O 1
ATOM 720 N N . LYS A 1 95 ? 32.168 21.074 -9.931 1.00 181.64 95 LYS A N 1
ATOM 721 C CA . LYS A 1 95 ? 31.829 19.680 -9.679 1.00 187.96 95 LYS A CA 1
ATOM 722 C C . LYS A 1 95 ? 31.505 18.958 -10.984 1.00 171.37 95 LYS A C 1
ATOM 723 O O . LYS A 1 95 ? 30.984 19.567 -11.923 1.00 162.10 95 LYS A O 1
ATOM 729 N N . PRO A 1 96 ? 31.806 17.660 -11.081 1.00 175.60 96 PRO A N 1
ATOM 730 C CA . PRO A 1 96 ? 31.455 16.911 -12.298 1.00 177.35 96 PRO A CA 1
ATOM 731 C C . PRO A 1 96 ? 29.989 16.502 -12.274 1.00 175.59 96 PRO A C 1
ATOM 732 O O . PRO A 1 96 ? 29.504 15.936 -11.291 1.00 192.65 96 PRO A O 1
ATOM 736 N N . LEU A 1 97 ? 29.283 16.793 -13.362 1.00 156.54 97 LEU A N 1
ATOM 737 C CA . LEU A 1 97 ? 27.869 16.458 -13.438 1.00 151.98 97 LEU A CA 1
ATOM 738 C C . LEU A 1 97 ? 27.684 14.945 -13.512 1.00 159.11 97 LEU A C 1
ATOM 739 O O . LEU A 1 97 ? 28.508 14.219 -14.075 1.00 169.68 97 LEU A O 1
ATOM 744 N N . THR A 1 98 ? 26.590 14.473 -12.924 1.00 165.68 98 THR A N 1
ATOM 745 C CA . THR A 1 98 ? 26.246 13.062 -12.983 1.00 161.67 98 THR A CA 1
ATOM 746 C C . THR A 1 98 ? 25.591 12.742 -14.326 1.00 147.11 98 THR A C 1
ATOM 747 O O . THR A 1 98 ? 25.213 13.633 -15.092 1.00 148.67 98 THR A O 1
ATOM 751 N N . ARG A 1 99 ? 25.470 11.445 -14.621 1.00 147.76 99 ARG A N 1
ATOM 752 C CA . ARG A 1 99 ? 24.759 11.039 -15.829 1.00 150.81 99 ARG A CA 1
ATOM 753 C C . ARG A 1 99 ? 23.363 11.645 -15.854 1.00 164.71 99 ARG A C 1
ATOM 754 O O . ARG A 1 99 ? 22.912 12.163 -16.882 1.00 162.63 99 ARG A O 1
ATOM 762 N N . LEU A 1 100 ? 22.666 11.588 -14.718 1.00 161.21 100 LEU A N 1
ATOM 763 C CA . LEU A 1 100 ? 21.349 12.203 -14.607 1.00 145.19 100 LEU A CA 1
ATOM 764 C C . LEU A 1 100 ? 21.408 13.688 -14.935 1.00 150.28 100 LEU A C 1
ATOM 765 O O . LEU A 1 100 ? 20.605 14.193 -15.728 1.00 160.36 100 LEU A O 1
ATOM 770 N N . GLN A 1 101 ? 22.367 14.404 -14.345 1.00 152.94 101 GLN A N 1
ATOM 771 C CA . GLN A 1 101 ? 22.441 15.847 -14.552 1.00 154.32 101 GLN A CA 1
ATOM 772 C C . GLN A 1 101 ? 22.749 16.189 -16.005 1.00 165.24 101 GLN A C 1
ATOM 773 O O . GLN A 1 101 ? 22.121 17.084 -16.583 1.00 170.35 101 GLN A O 1
ATOM 779 N N . GLU A 1 102 ? 23.714 15.496 -16.617 1.00 157.40 102 GLU A N 1
ATOM 780 C CA . GLU A 1 102 ? 24.097 15.851 -17.980 1.00 180.43 102 GLU A CA 1
ATOM 781 C C . GLU A 1 102 ? 23.003 15.523 -18.988 1.00 185.44 102 GLU A C 1
ATOM 782 O O . GLU A 1 102 ? 22.987 16.107 -20.077 1.00 186.52 102 GLU A O 1
ATOM 788 N N . ARG A 1 103 ? 22.095 14.603 -18.658 1.00 177.31 103 ARG A N 1
ATOM 789 C CA . ARG A 1 103 ? 20.925 14.404 -19.505 1.00 177.96 103 ARG A CA 1
ATOM 790 C C . ARG A 1 103 ? 19.971 15.589 -19.395 1.00 174.89 103 ARG A C 1
ATOM 791 O O . ARG A 1 103 ? 19.380 16.014 -20.395 1.00 189.59 103 ARG A O 1
ATOM 799 N N . LEU A 1 104 ? 19.826 16.148 -18.191 1.00 170.21 104 LEU A N 1
ATOM 800 C CA . LEU A 1 104 ? 18.859 17.222 -17.981 1.00 184.83 104 LEU A CA 1
ATOM 801 C C . LEU A 1 104 ? 19.286 18.512 -18.682 1.00 184.94 104 LEU A C 1
ATOM 802 O O . LEU A 1 104 ? 18.466 19.159 -19.342 1.00 191.88 104 LEU A O 1
ATOM 807 N N . ILE A 1 105 ? 20.556 18.915 -18.553 1.00 181.52 105 ILE A N 1
ATOM 808 C CA . ILE A 1 105 ? 20.980 20.152 -19.213 1.00 199.41 105 ILE A CA 1
ATOM 809 C C . ILE A 1 105 ? 20.746 20.047 -20.714 1.00 201.68 105 ILE A C 1
ATOM 810 O O . ILE A 1 105 ? 20.264 20.986 -21.360 1.00 197.26 105 ILE A O 1
ATOM 815 N N . LYS A 1 106 ? 21.095 18.896 -21.287 1.00 194.92 106 LYS A N 1
ATOM 816 C CA . LYS A 1 106 ? 20.893 18.649 -22.704 1.00 201.84 106 LYS A CA 1
ATOM 817 C C . LYS A 1 106 ? 19.442 18.865 -23.098 1.00 213.63 106 LYS A C 1
ATOM 818 O O . LYS A 1 106 ? 19.147 19.437 -24.153 1.00 227.71 106 LYS A O 1
ATOM 824 N N . LYS A 1 107 ? 18.520 18.366 -22.273 1.00 206.02 107 LYS A N 1
ATOM 825 C CA . LYS A 1 107 ? 17.101 18.501 -22.573 1.00 201.25 107 LYS A CA 1
ATOM 826 C C . LYS A 1 107 ? 16.650 19.946 -22.420 1.00 208.32 107 LYS A C 1
ATOM 827 O O . LYS A 1 107 ? 16.011 20.505 -23.318 1.00 244.87 107 LYS A O 1
ATOM 833 N N . LEU A 1 108 ? 16.983 20.574 -21.293 1.00 223.34 108 LEU A N 1
ATOM 834 C CA . LEU A 1 108 ? 16.498 21.919 -21.000 1.00 240.43 108 LEU A CA 1
ATOM 835 C C . LEU A 1 108 ? 17.426 22.997 -21.559 1.00 248.57 108 LEU A C 1
ATOM 836 O O . LEU A 1 108 ? 16.988 23.857 -22.329 1.00 269.65 108 LEU A O 1
ATOM 841 N N . GLY A 1 109 ? 18.703 22.972 -21.175 1.00 200.78 109 GLY A N 1
ATOM 842 C CA . GLY A 1 109 ? 19.680 23.927 -21.652 1.00 207.88 109 GLY A CA 1
ATOM 843 C C . GLY A 1 109 ? 20.486 24.517 -20.515 1.00 202.86 109 GLY A C 1
ATOM 844 O O . GLY A 1 109 ? 20.439 24.048 -19.373 1.00 213.19 109 GLY A O 1
ATOM 845 N N . GLU A 1 110 ? 21.239 25.575 -20.835 1.00 212.33 110 GLU A N 1
ATOM 846 C CA . GLU A 1 110 ? 22.128 26.195 -19.859 1.00 223.75 110 GLU A CA 1
ATOM 847 C C . GLU A 1 110 ? 21.376 26.885 -18.729 1.00 205.14 110 GLU A C 1
ATOM 848 O O . GLU A 1 110 ? 21.983 27.196 -17.699 1.00 200.02 110 GLU A O 1
ATOM 854 N N . HIS A 1 111 ? 20.078 27.138 -18.893 1.00 198.09 111 HIS A N 1
ATOM 855 C CA . HIS A 1 111 ? 19.305 27.768 -17.828 1.00 212.02 111 HIS A CA 1
ATOM 856 C C . HIS A 1 111 ? 18.999 26.818 -16.677 1.00 193.71 111 HIS A C 1
ATOM 857 O O . HIS A 1 111 ? 18.429 27.259 -15.673 1.00 179.00 111 HIS A O 1
ATOM 864 N N . ALA A 1 112 ? 19.365 25.541 -16.791 1.00 191.30 112 ALA A N 1
ATOM 865 C CA . ALA A 1 112 ? 19.151 24.550 -15.738 1.00 178.13 112 ALA A CA 1
ATOM 866 C C . ALA A 1 112 ? 20.482 24.324 -15.025 1.00 176.09 112 ALA A C 1
ATOM 867 O O . ALA A 1 112 ? 21.363 23.627 -15.535 1.00 183.53 112 ALA A O 1
ATOM 869 N N . TYR A 1 113 ? 20.622 24.910 -13.836 1.00 172.83 113 TYR A N 1
ATOM 870 C CA . TYR A 1 113 ? 21.876 24.868 -13.086 1.00 183.31 113 TYR A CA 1
ATOM 871 C C . TYR A 1 113 ? 21.887 23.668 -12.147 1.00 181.13 113 TYR A C 1
ATOM 872 O O . TYR A 1 113 ? 20.924 23.470 -11.397 1.00 185.18 113 TYR A O 1
ATOM 881 N N . PRO A 1 114 ? 22.943 22.856 -12.147 1.00 173.97 114 PRO A N 1
ATOM 882 C CA . PRO A 1 114 ? 22.928 21.633 -11.337 1.00 166.50 114 PRO A CA 1
ATOM 883 C C . PRO A 1 114 ? 23.264 21.874 -9.873 1.00 167.35 114 PRO A C 1
ATOM 884 O O . PRO A 1 114 ? 24.026 22.776 -9.516 1.00 158.94 114 PRO A O 1
ATOM 888 N N . PHE A 1 115 ? 22.674 21.032 -9.025 1.00 170.91 115 PHE A N 1
ATOM 889 C CA . PHE A 1 115 ? 22.947 21.009 -7.595 1.00 161.12 115 PHE A CA 1
ATOM 890 C C . PHE A 1 115 ? 23.083 19.559 -7.152 1.00 156.69 115 PHE A C 1
ATOM 891 O O . PHE A 1 115 ? 22.481 18.658 -7.741 1.00 156.35 115 PHE A O 1
ATOM 899 N N . THR A 1 116 ? 23.884 19.338 -6.111 1.00 151.53 116 THR A N 1
ATOM 900 C CA . THR A 1 116 ? 24.098 17.987 -5.597 1.00 155.05 116 THR A CA 1
ATOM 901 C C . THR A 1 116 ? 24.454 18.059 -4.119 1.00 152.93 116 THR A C 1
ATOM 902 O O . THR A 1 116 ? 25.432 18.713 -3.742 1.00 147.09 116 THR A O 1
ATOM 906 N N . PHE A 1 117 ? 23.649 17.395 -3.287 1.00 149.75 117 PHE A N 1
ATOM 907 C CA . PHE A 1 117 ? 23.845 17.362 -1.846 1.00 148.57 117 PHE A CA 1
ATOM 908 C C . PHE A 1 117 ? 24.277 15.971 -1.399 1.00 153.83 117 PHE A C 1
ATOM 909 O O . PHE A 1 117 ? 23.824 14.961 -1.949 1.00 150.24 117 PHE A O 1
ATOM 917 N N . GLU A 1 118 ? 25.136 15.928 -0.381 1.00 157.70 118 GLU A N 1
ATOM 918 C CA . GLU A 1 118 ? 25.601 14.690 0.237 1.00 155.93 118 GLU A CA 1
ATOM 919 C C . GLU A 1 118 ? 25.021 14.615 1.645 1.00 154.94 118 GLU A C 1
ATOM 920 O O . GLU A 1 118 ? 25.394 15.409 2.516 1.00 161.71 118 GLU A O 1
ATOM 926 N N . ILE A 1 119 ? 24.112 13.670 1.870 1.00 153.48 119 ILE A N 1
ATOM 927 C CA . ILE A 1 119 ? 23.565 13.435 3.208 1.00 165.26 119 ILE A CA 1
ATOM 928 C C . ILE A 1 119 ? 24.584 12.632 4.009 1.00 152.37 119 ILE A C 1
ATOM 929 O O . ILE A 1 119 ? 24.898 11.490 3.641 1.00 150.00 119 ILE A O 1
ATOM 934 N N . PRO A 1 120 ? 25.122 13.172 5.100 1.00 131.44 120 PRO A N 1
ATOM 935 C CA . PRO A 1 120 ? 26.124 12.431 5.879 1.00 144.01 120 PRO A CA 1
ATOM 936 C C . PRO A 1 120 ? 25.483 11.297 6.658 1.00 154.03 120 PRO A C 1
ATOM 937 O O . PRO A 1 120 ? 24.255 11.267 6.833 1.00 175.49 120 PRO A O 1
ATOM 941 N N . PRO A 1 121 ? 26.277 10.347 7.141 1.00 136.06 121 PRO A N 1
ATOM 942 C CA . PRO A 1 121 ? 25.711 9.231 7.909 1.00 157.49 121 PRO A CA 1
ATOM 943 C C . PRO A 1 121 ? 25.313 9.665 9.313 1.00 145.72 121 PRO A C 1
ATOM 944 O O . PRO A 1 121 ? 25.618 10.767 9.774 1.00 147.01 121 PRO A O 1
ATOM 948 N N . ASN A 1 122 ? 24.605 8.764 9.994 1.00 147.54 122 ASN A N 1
ATOM 949 C CA . ASN A 1 122 ? 24.122 8.994 11.357 1.00 168.92 122 ASN A CA 1
ATOM 950 C C . ASN A 1 122 ? 23.148 10.170 11.418 1.00 173.23 122 ASN A C 1
ATOM 951 O O . ASN A 1 122 ? 23.117 10.924 12.393 1.00 168.96 122 ASN A O 1
ATOM 956 N N . LEU A 1 123 ? 22.348 10.329 10.367 1.00 168.13 123 LEU A N 1
ATOM 957 C CA . LEU A 1 123 ? 21.235 11.263 10.367 1.00 148.21 123 LEU A CA 1
ATOM 958 C C . LEU A 1 123 ? 19.919 10.488 10.405 1.00 148.29 123 LEU A C 1
ATOM 959 O O . LEU A 1 123 ? 19.857 9.344 9.941 1.00 144.02 123 LEU A O 1
ATOM 964 N N . PRO A 1 124 ? 18.854 11.069 10.953 1.00 154.15 124 PRO A N 1
ATOM 965 C CA . PRO A 1 124 ? 17.593 10.325 11.048 1.00 142.35 124 PRO A CA 1
ATOM 966 C C . PRO A 1 124 ? 16.956 10.112 9.685 1.00 149.91 124 PRO A C 1
ATOM 967 O O . PRO A 1 124 ? 17.188 10.868 8.737 1.00 156.33 124 PRO A O 1
ATOM 971 N N . CYS A 1 125 ? 16.152 9.062 9.597 1.00 140.42 125 CYS A N 1
ATOM 972 C CA . CYS A 1 125 ? 15.345 8.803 8.418 1.00 123.66 125 CYS A CA 1
ATOM 973 C C . CYS A 1 125 ? 14.014 9.540 8.540 1.00 142.06 125 CYS A C 1
ATOM 974 O O . CYS A 1 125 ? 13.629 10.007 9.615 1.00 163.89 125 CYS A O 1
ATOM 977 N N . SER A 1 126 ? 13.305 9.651 7.419 1.00 135.14 126 SER A N 1
ATOM 978 C CA . SER A 1 126 ? 12.023 10.345 7.415 1.00 139.48 126 SER A CA 1
ATOM 979 C C . SER A 1 126 ? 10.989 9.533 8.188 1.00 127.42 126 SER A C 1
ATOM 980 O O . SER A 1 126 ? 10.664 8.403 7.808 1.00 122.13 126 SER A O 1
ATOM 983 N N . VAL A 1 127 ? 10.477 10.111 9.274 1.00 147.52 127 VAL A N 1
ATOM 984 C CA . VAL A 1 127 ? 9.494 9.460 10.135 1.00 135.66 127 VAL A CA 1
ATOM 985 C C . VAL A 1 127 ? 8.448 10.497 10.517 1.00 124.80 127 VAL A C 1
ATOM 986 O O . VAL A 1 127 ? 8.787 11.545 11.081 1.00 125.30 127 VAL A O 1
ATOM 990 N N . THR A 1 128 ? 7.184 10.211 10.214 1.00 142.44 128 THR A N 1
ATOM 991 C CA . THR A 1 128 ? 6.068 11.094 10.527 1.00 126.93 128 THR A CA 1
ATOM 992 C C . THR A 1 128 ? 5.270 10.503 11.680 1.00 128.11 128 THR A C 1
ATOM 993 O O . THR A 1 128 ? 4.934 9.314 11.663 1.00 127.98 128 THR A O 1
ATOM 997 N N . LEU A 1 129 ? 4.973 11.335 12.676 1.00 129.51 129 LEU A N 1
ATOM 998 C CA . LEU A 1 129 ? 4.191 10.906 13.827 1.00 131.06 129 LEU A CA 1
ATOM 999 C C . LEU A 1 129 ? 2.701 10.994 13.515 1.00 132.55 129 LEU A C 1
ATOM 1000 O O . LEU A 1 129 ? 2.228 11.981 12.943 1.00 133.24 129 LEU A O 1
ATOM 1005 N N . GLN A 1 130 ? 1.962 9.957 13.901 1.00 133.28 130 GLN A N 1
ATOM 1006 C CA . GLN A 1 130 ? 0.551 9.873 13.544 1.00 141.64 130 GLN A CA 1
ATOM 1007 C C . GLN A 1 130 ? -0.225 11.052 14.123 1.00 137.09 130 GLN A C 1
ATOM 1008 O O . GLN A 1 130 ? -0.139 11.312 15.332 1.00 138.33 130 GLN A O 1
ATOM 1014 N N . PRO A 1 131 ? -0.992 11.777 13.314 1.00 138.01 131 PRO A N 1
ATOM 1015 C CA . PRO A 1 131 ? -1.855 12.827 13.854 1.00 140.67 131 PRO A CA 1
ATOM 1016 C C . PRO A 1 131 ? -3.204 12.266 14.280 1.00 148.95 131 PRO A C 1
ATOM 1017 O O . PRO A 1 131 ? -3.653 11.216 13.815 1.00 164.42 131 PRO A O 1
ATOM 1021 N N . GLY A 1 132 ? -3.844 12.987 15.190 1.00 145.68 132 GLY A N 1
ATOM 1022 C CA . GLY A 1 132 ? -5.189 12.652 15.579 1.00 148.44 132 GLY A CA 1
ATOM 1023 C C . GLY A 1 132 ? -6.188 13.052 14.519 1.00 169.98 132 GLY A C 1
ATOM 1024 O O . GLY A 1 132 ? -5.854 13.656 13.490 1.00 149.60 132 GLY A O 1
ATOM 1025 N N . PRO A 1 133 ? -7.455 12.705 14.760 1.00 166.92 133 PRO A N 1
ATOM 1026 C CA . PRO A 1 133 ? -8.507 13.150 13.832 1.00 163.73 133 PRO A CA 1
ATOM 1027 C C . PRO A 1 133 ? -8.706 14.653 13.860 1.00 165.75 133 PRO A C 1
ATOM 1028 O O . PRO A 1 133 ? -9.109 15.237 12.846 1.00 157.10 133 PRO A O 1
ATOM 1032 N N . GLU A 1 134 ? -8.427 15.292 14.991 1.00 159.40 134 GLU A N 1
ATOM 1033 C CA . GLU A 1 134 ? -8.573 16.738 15.160 1.00 159.91 134 GLU A CA 1
ATOM 1034 C C . GLU A 1 134 ? -7.237 17.451 14.973 1.00 170.66 134 GLU A C 1
ATOM 1035 O O . GLU A 1 134 ? -6.794 18.211 15.835 1.00 165.62 134 GLU A O 1
ATOM 1041 N N . ASP A 1 135 ? -6.584 17.208 13.833 1.00 179.28 135 ASP A N 1
ATOM 1042 C CA . ASP A 1 135 ? -5.285 17.798 13.512 1.00 153.25 135 ASP A CA 1
ATOM 1043 C C . ASP A 1 135 ? -5.295 18.191 12.040 1.00 153.16 135 ASP A C 1
ATOM 1044 O O . ASP A 1 135 ? -5.207 17.320 11.169 1.00 154.73 135 ASP A O 1
ATOM 1049 N N . THR A 1 136 ? -5.377 19.492 11.757 1.00 162.34 136 THR A N 1
ATOM 1050 C CA . THR A 1 136 ? -5.489 19.968 10.383 1.00 170.96 136 THR A CA 1
ATOM 1051 C C . THR A 1 136 ? -4.188 20.529 9.817 1.00 168.32 136 THR A C 1
ATOM 1052 O O . THR A 1 136 ? -4.131 20.821 8.618 1.00 168.38 136 THR A O 1
ATOM 1056 N N . GLY A 1 137 ? -3.143 20.672 10.627 1.00 172.90 137 GLY A N 1
ATOM 1057 C CA . GLY A 1 137 ? -1.886 21.217 10.159 1.00 165.86 137 GLY A CA 1
ATOM 1058 C C . GLY A 1 137 ? -1.092 20.235 9.317 1.00 168.05 137 GLY A C 1
ATOM 1059 O O . GLY A 1 137 ? -1.567 19.165 8.932 1.00 168.80 137 GLY A O 1
ATOM 1060 N N . LYS A 1 138 ? 0.152 20.619 9.033 1.00 165.37 138 LYS A N 1
ATOM 1061 C CA . LYS A 1 138 ? 1.042 19.797 8.224 1.00 169.06 138 LYS A CA 1
ATOM 1062 C C . LYS A 1 138 ? 1.625 18.655 9.062 1.00 165.20 138 LYS A C 1
ATOM 1063 O O . LYS A 1 138 ? 1.560 18.652 10.295 1.00 176.67 138 LYS A O 1
ATOM 1069 N N . ALA A 1 139 ? 2.210 17.678 8.370 1.00 151.91 139 ALA A N 1
ATOM 1070 C CA . ALA A 1 139 ? 2.626 16.435 9.009 1.00 150.71 139 ALA A CA 1
ATOM 1071 C C . ALA A 1 139 ? 3.797 16.656 9.961 1.00 150.09 139 ALA A C 1
ATOM 1072 O O . ALA A 1 139 ? 4.831 17.208 9.574 1.00 157.49 139 ALA A O 1
ATOM 1074 N N . CYS A 1 140 ? 3.643 16.189 11.199 1.00 162.21 140 CYS A N 1
ATOM 1075 C CA . CYS A 1 140 ? 4.665 16.341 12.225 1.00 154.93 140 CYS A CA 1
ATOM 1076 C C . CYS A 1 140 ? 5.660 15.186 12.184 1.00 146.32 140 CYS A C 1
ATOM 1077 O O . CYS A 1 140 ? 5.328 14.066 11.786 1.00 144.75 140 CYS A O 1
ATOM 1080 N N . GLY A 1 141 ? 6.891 15.475 12.612 1.00 149.09 141 GLY A N 1
ATOM 1081 C CA . GLY A 1 141 ? 7.964 14.502 12.594 1.00 138.26 141 GLY A CA 1
ATOM 1082 C C . GLY A 1 141 ? 9.153 14.945 11.767 1.00 135.96 141 GLY A C 1
ATOM 1083 O O . GLY A 1 141 ? 9.285 16.128 11.439 1.00 145.35 141 GLY A O 1
ATOM 1084 N N . VAL A 1 142 ? 10.024 13.993 11.427 1.00 139.62 142 VAL A N 1
ATOM 1085 C CA . VAL A 1 142 ? 11.223 14.255 10.638 1.00 144.62 142 VAL A CA 1
ATOM 1086 C C . VAL A 1 142 ? 10.864 14.144 9.163 1.00 145.52 142 VAL A C 1
ATOM 1087 O O . VAL A 1 142 ? 10.193 13.184 8.756 1.00 140.83 142 VAL A O 1
ATOM 1091 N N . ASP A 1 143 ? 11.307 15.118 8.364 1.00 176.47 143 ASP A N 1
ATOM 1092 C CA . ASP A 1 143 ? 11.049 15.082 6.928 1.00 180.79 143 ASP A CA 1
ATOM 1093 C C . ASP A 1 143 ? 12.090 15.923 6.200 1.00 179.94 143 ASP A C 1
ATOM 1094 O O . ASP A 1 143 ? 12.528 16.956 6.705 1.00 185.53 143 ASP A O 1
ATOM 1099 N N . TYR A 1 144 ? 12.503 15.460 5.028 1.00 164.96 144 TYR A N 1
ATOM 1100 C CA . TYR A 1 144 ? 13.519 16.170 4.263 1.00 151.15 144 TYR A CA 1
ATOM 1101 C C . TYR A 1 144 ? 12.863 17.031 3.188 1.00 157.29 144 TYR A C 1
ATOM 1102 O O . TYR A 1 144 ? 11.814 16.682 2.644 1.00 163.21 144 TYR A O 1
ATOM 1111 N N . GLU A 1 145 ? 13.490 18.171 2.894 1.00 162.83 145 GLU A N 1
ATOM 1112 C CA . GLU A 1 145 ? 12.895 19.163 2.006 1.00 169.96 145 GLU A CA 1
ATOM 1113 C C . GLU A 1 145 ? 13.988 19.906 1.254 1.00 173.92 145 GLU A C 1
ATOM 1114 O O . GLU A 1 145 ? 14.937 20.403 1.867 1.00 165.15 145 GLU A O 1
ATOM 1120 N N . VAL A 1 146 ? 13.847 19.982 -0.070 1.00 178.38 146 VAL A N 1
ATOM 1121 C CA . VAL A 1 146 ? 14.768 20.716 -0.934 1.00 170.76 146 VAL A CA 1
ATOM 1122 C C . VAL A 1 146 ? 14.050 21.973 -1.414 1.00 167.53 146 VAL A C 1
ATOM 1123 O O . VAL A 1 146 ? 12.961 21.893 -1.995 1.00 172.78 146 VAL A O 1
ATOM 1127 N N . LYS A 1 147 ? 14.658 23.134 -1.165 1.00 164.48 147 LYS A N 1
ATOM 1128 C CA . LYS A 1 147 ? 14.025 24.427 -1.407 1.00 169.45 147 LYS A CA 1
ATOM 1129 C C . LYS A 1 147 ? 14.938 25.286 -2.268 1.00 177.41 147 LYS A C 1
ATOM 1130 O O . LYS A 1 147 ? 16.051 25.622 -1.852 1.00 171.54 147 LYS A O 1
ATOM 1136 N N . ALA A 1 148 ? 14.463 25.643 -3.461 1.00 187.45 148 ALA A N 1
ATOM 1137 C CA . ALA A 1 148 ? 15.202 26.484 -4.392 1.00 183.29 148 ALA A CA 1
ATOM 1138 C C . ALA A 1 148 ? 14.620 27.892 -4.394 1.00 187.12 148 ALA A C 1
ATOM 1139 O O . ALA A 1 148 ? 13.400 28.071 -4.333 1.00 195.17 148 ALA A O 1
ATOM 1141 N N . PHE A 1 149 ? 15.498 28.891 -4.474 1.00 186.05 149 PHE A N 1
ATOM 1142 C CA . PHE A 1 149 ? 15.069 30.281 -4.399 1.00 192.55 149 PHE A CA 1
ATOM 1143 C C . PHE A 1 149 ? 16.162 31.179 -4.959 1.00 196.82 149 PHE A C 1
ATOM 1144 O O . PHE A 1 149 ? 17.327 30.784 -5.059 1.00 197.64 149 PHE A O 1
ATOM 1152 N N . LEU A 1 150 ? 15.766 32.399 -5.321 1.00 204.06 150 LEU A N 1
ATOM 1153 C CA . LEU A 1 150 ? 16.682 33.427 -5.802 1.00 209.74 150 LEU A CA 1
ATOM 1154 C C . LEU A 1 150 ? 16.665 34.602 -4.833 1.00 220.09 150 LEU A C 1
ATOM 1155 O O . LEU A 1 150 ? 15.594 35.054 -4.413 1.00 214.91 150 LEU A O 1
ATOM 1160 N N . ALA A 1 151 ? 17.855 35.076 -4.465 1.00 227.80 151 ALA A N 1
ATOM 1161 C CA . ALA A 1 151 ? 17.999 36.122 -3.463 1.00 256.00 151 ALA A CA 1
ATOM 1162 C C . ALA A 1 151 ? 19.372 36.762 -3.604 1.00 264.01 151 ALA A C 1
ATOM 1163 O O . ALA A 1 151 ? 20.350 36.079 -3.920 1.00 248.61 151 ALA A O 1
ATOM 1165 N N . GLU A 1 152 ? 19.436 38.074 -3.355 1.00 275.01 152 GLU A N 1
ATOM 1166 C CA . GLU A 1 152 ? 20.693 38.802 -3.502 1.00 279.39 152 GLU A CA 1
ATOM 1167 C C . GLU A 1 152 ? 21.805 38.173 -2.671 1.00 273.44 152 GLU A C 1
ATOM 1168 O O . GLU A 1 152 ? 22.955 38.092 -3.119 1.00 275.15 152 GLU A O 1
ATOM 1174 N N . ASN A 1 153 ? 21.486 37.726 -1.460 1.00 258.59 153 ASN A N 1
ATOM 1175 C CA . ASN A 1 153 ? 22.483 37.130 -0.581 1.00 258.22 153 ASN A CA 1
ATOM 1176 C C . ASN A 1 153 ? 21.770 36.249 0.434 1.00 253.69 153 ASN A C 1
ATOM 1177 O O . ASN A 1 153 ? 20.539 36.201 0.490 1.00 255.53 153 ASN A O 1
ATOM 1182 N N . LEU A 1 154 ? 22.568 35.540 1.235 1.00 282.65 154 LEU A N 1
ATOM 1183 C CA . LEU A 1 154 ? 22.018 34.633 2.236 1.00 271.66 154 LEU A CA 1
ATOM 1184 C C . LEU A 1 154 ? 21.347 35.367 3.389 1.00 280.38 154 LEU A C 1
ATOM 1185 O O . LEU A 1 154 ? 20.694 34.720 4.214 1.00 267.35 154 LEU A O 1
ATOM 1190 N N . GLU A 1 155 ? 21.488 36.692 3.463 1.00 263.53 155 GLU A N 1
ATOM 1191 C CA . GLU A 1 155 ? 20.849 37.457 4.527 1.00 270.67 155 GLU A CA 1
ATOM 1192 C C . GLU A 1 155 ? 19.394 37.771 4.194 1.00 272.59 155 GLU A C 1
ATOM 1193 O O . GLU A 1 155 ? 18.537 37.786 5.085 1.00 273.39 155 GLU A O 1
ATOM 1199 N N . GLU A 1 156 ? 19.104 38.011 2.918 1.00 259.10 156 GLU A N 1
ATOM 1200 C CA . GLU A 1 156 ? 17.798 38.506 2.503 1.00 263.92 156 GLU A CA 1
ATOM 1201 C C . GLU A 1 156 ? 16.681 37.537 2.877 1.00 260.00 156 GLU A C 1
ATOM 1202 O O . GLU A 1 156 ? 16.878 36.322 2.966 1.00 249.63 156 GLU A O 1
ATOM 1208 N N . LYS A 1 157 ? 15.491 38.100 3.093 1.00 260.17 157 LYS A N 1
ATOM 1209 C CA . LYS A 1 157 ? 14.297 37.313 3.373 1.00 255.81 157 LYS A CA 1
ATOM 1210 C C . LYS A 1 157 ? 13.740 36.743 2.074 1.00 254.98 157 LYS A C 1
ATOM 1211 O O . LYS A 1 157 ? 13.549 37.475 1.097 1.00 249.97 157 LYS A O 1
ATOM 1217 N N . ILE A 1 158 ? 13.468 35.442 2.065 1.00 263.07 158 ILE A N 1
ATOM 1218 C CA . ILE A 1 158 ? 13.018 34.767 0.853 1.00 260.22 158 ILE A CA 1
ATOM 1219 C C . ILE A 1 158 ? 11.528 35.015 0.653 1.00 271.16 158 ILE A C 1
ATOM 1220 O O . ILE A 1 158 ? 10.725 34.848 1.579 1.00 262.77 158 ILE A O 1
ATOM 1225 N N . HIS A 1 159 ? 11.160 35.414 -0.563 1.00 264.76 159 HIS A N 1
ATOM 1226 C CA . HIS A 1 159 ? 9.763 35.583 -0.941 1.00 269.84 159 HIS A CA 1
ATOM 1227 C C . HIS A 1 159 ? 9.186 34.233 -1.348 1.00 270.43 159 HIS A C 1
ATOM 1228 O O . HIS A 1 159 ? 9.816 33.484 -2.101 1.00 268.84 159 HIS A O 1
ATOM 1235 N N . LYS A 1 160 ? 7.986 33.918 -0.852 1.00 278.91 160 LYS A N 1
ATOM 1236 C CA . LYS A 1 160 ? 7.415 32.603 -1.124 1.00 272.61 160 LYS A CA 1
ATOM 1237 C C . LYS A 1 160 ? 7.132 32.404 -2.610 1.00 264.08 160 LYS A C 1
ATOM 1238 O O . LYS A 1 160 ? 7.163 31.268 -3.097 1.00 258.02 160 LYS A O 1
ATOM 1244 N N . ARG A 1 161 ? 6.861 33.483 -3.349 1.00 262.94 161 ARG A N 1
ATOM 1245 C CA . ARG A 1 161 ? 6.586 33.339 -4.774 1.00 259.58 161 ARG A CA 1
ATOM 1246 C C . ARG A 1 161 ? 7.854 33.077 -5.583 1.00 252.97 161 ARG A C 1
ATOM 1247 O O . ARG A 1 161 ? 7.800 32.348 -6.580 1.00 253.22 161 ARG A O 1
ATOM 1255 N N . ASN A 1 162 ? 9.002 33.637 -5.182 1.00 264.16 162 ASN A N 1
ATOM 1256 C CA . ASN A 1 162 ? 10.261 33.360 -5.864 1.00 250.72 162 ASN A CA 1
ATOM 1257 C C . ASN A 1 162 ? 10.924 32.083 -5.369 1.00 232.68 162 ASN A C 1
ATOM 1258 O O . ASN A 1 162 ? 12.162 31.980 -5.409 1.00 213.38 162 ASN A O 1
ATOM 1263 N N . SER A 1 163 ? 10.156 31.110 -4.891 1.00 236.42 163 SER A N 1
ATOM 1264 C CA . SER A 1 163 ? 10.739 29.919 -4.298 1.00 220.65 163 SER A CA 1
ATOM 1265 C C . SER A 1 163 ? 9.790 28.743 -4.464 1.00 210.67 163 SER A C 1
ATOM 1266 O O . SER A 1 163 ? 8.585 28.912 -4.668 1.00 206.63 163 SER A O 1
ATOM 1269 N N . VAL A 1 164 ? 10.356 27.542 -4.372 1.00 209.09 164 VAL A N 1
ATOM 1270 C CA . VAL A 1 164 ? 9.600 26.302 -4.519 1.00 199.53 164 VAL A CA 1
ATOM 1271 C C . VAL A 1 164 ? 10.236 25.246 -3.625 1.00 212.88 164 VAL A C 1
ATOM 1272 O O . VAL A 1 164 ? 11.463 25.139 -3.547 1.00 206.92 164 VAL A O 1
ATOM 1276 N N . ARG A 1 165 ? 9.393 24.462 -2.949 1.00 228.47 165 ARG A N 1
ATOM 1277 C CA . ARG A 1 165 ? 9.846 23.439 -2.014 1.00 222.27 165 ARG A CA 1
ATOM 1278 C C . ARG A 1 165 ? 9.235 22.094 -2.382 1.00 215.42 165 ARG A C 1
ATOM 1279 O O . ARG A 1 165 ? 8.020 21.992 -2.579 1.00 221.90 165 ARG A O 1
ATOM 1287 N N . LEU A 1 166 ? 10.082 21.069 -2.474 1.00 184.86 166 LEU A N 1
ATOM 1288 C CA . LEU A 1 166 ? 9.677 19.703 -2.792 1.00 179.17 166 LEU A CA 1
ATOM 1289 C C . LEU A 1 166 ? 10.132 18.785 -1.665 1.00 174.86 166 LEU A C 1
ATOM 1290 O O . LEU A 1 166 ? 11.286 18.859 -1.231 1.00 177.57 166 LEU A O 1
ATOM 1295 N N . VAL A 1 167 ? 9.232 17.926 -1.195 1.00 164.63 167 VAL A N 1
ATOM 1296 C CA . VAL A 1 167 ? 9.517 17.035 -0.074 1.00 156.84 167 VAL A CA 1
ATOM 1297 C C . VAL A 1 167 ? 10.138 15.746 -0.601 1.00 150.90 167 VAL A C 1
ATOM 1298 O O . VAL A 1 167 ? 9.656 15.168 -1.583 1.00 157.40 167 VAL A O 1
ATOM 1302 N N . ILE A 1 168 ? 11.209 15.292 0.056 1.00 158.62 168 ILE A N 1
ATOM 1303 C CA . ILE A 1 168 ? 11.886 14.048 -0.284 1.00 158.21 168 ILE A CA 1
ATOM 1304 C C . ILE A 1 168 ? 12.071 13.232 0.991 1.00 144.51 168 ILE A C 1
ATOM 1305 O O . ILE A 1 168 ? 11.945 13.744 2.107 1.00 144.49 168 ILE A O 1
ATOM 1310 N N . ARG A 1 169 ? 12.374 11.943 0.816 1.00 143.45 169 ARG A N 1
ATOM 1311 C CA . ARG A 1 169 ? 12.427 11.004 1.930 1.00 141.84 169 ARG A CA 1
ATOM 1312 C C . ARG A 1 169 ? 13.719 10.200 1.927 1.00 136.58 169 ARG A C 1
ATOM 1313 O O . ARG A 1 169 ? 14.097 9.623 0.903 1.00 137.12 169 ARG A O 1
ATOM 1321 N N . LYS A 1 170 ? 14.377 10.152 3.086 1.00 124.66 170 LYS A N 1
ATOM 1322 C CA . LYS A 1 170 ? 15.519 9.275 3.332 1.00 111.07 170 LYS A CA 1
ATOM 1323 C C . LYS A 1 170 ? 14.992 7.964 3.909 1.00 116.62 170 LYS A C 1
ATOM 1324 O O . LYS A 1 170 ? 14.478 7.940 5.033 1.00 146.29 170 LYS A O 1
ATOM 1330 N N . VAL A 1 171 ? 15.121 6.873 3.153 1.00 110.72 171 VAL A N 1
ATOM 1331 C CA . VAL A 1 171 ? 14.508 5.604 3.522 1.00 114.48 171 VAL A CA 1
ATOM 1332 C C . VAL A 1 171 ? 15.586 4.535 3.715 1.00 106.69 171 VAL A C 1
ATOM 1333 O O . VAL A 1 171 ? 16.769 4.751 3.454 1.00 122.98 171 VAL A O 1
ATOM 1337 N N . GLN A 1 172 ? 15.146 3.373 4.205 1.00 103.41 172 GLN A N 1
ATOM 1338 C CA . GLN A 1 172 ? 15.993 2.215 4.459 1.00 101.05 172 GLN A CA 1
ATOM 1339 C C . GLN A 1 172 ? 15.185 0.966 4.125 1.00 101.42 172 GLN A C 1
ATOM 1340 O O . GLN A 1 172 ? 13.954 1.009 4.061 1.00 142.40 172 GLN A O 1
ATOM 1346 N N . TYR A 1 173 ? 15.876 -0.158 3.924 1.00 100.23 173 TYR A N 1
ATOM 1347 C CA . TYR A 1 173 ? 15.202 -1.406 3.588 1.00 100.66 173 TYR A CA 1
ATOM 1348 C C . TYR A 1 173 ? 15.821 -2.567 4.356 1.00 98.09 173 TYR A C 1
ATOM 1349 O O . TYR A 1 173 ? 16.839 -2.423 5.038 1.00 99.93 173 TYR A O 1
ATOM 1358 N N . ALA A 1 174 ? 15.188 -3.731 4.228 1.00 108.88 174 ALA A N 1
ATOM 1359 C CA . ALA A 1 174 ? 15.554 -4.884 5.040 1.00 122.99 174 ALA A CA 1
ATOM 1360 C C . ALA A 1 174 ? 16.935 -5.401 4.647 1.00 119.19 174 ALA A C 1
ATOM 1361 O O . ALA A 1 174 ? 17.242 -5.510 3.456 1.00 136.34 174 ALA A O 1
ATOM 1363 N N . PRO A 1 175 ? 17.787 -5.731 5.620 1.00 134.26 175 PRO A N 1
ATOM 1364 C CA . PRO A 1 175 ? 19.100 -6.288 5.275 1.00 142.56 175 PRO A CA 1
ATOM 1365 C C . PRO A 1 175 ? 18.970 -7.543 4.425 1.00 154.28 175 PRO A C 1
ATOM 1366 O O . PRO A 1 175 ? 18.036 -8.334 4.575 1.00 159.41 175 PRO A O 1
ATOM 1370 N N . GLU A 1 176 ? 19.935 -7.711 3.519 1.00 146.15 176 GLU A N 1
ATOM 1371 C CA . GLU A 1 176 ? 19.903 -8.826 2.578 1.00 168.01 176 GLU A CA 1
ATOM 1372 C C . GLU A 1 176 ? 20.177 -10.149 3.279 1.00 169.70 176 GLU A C 1
ATOM 1373 O O . GLU A 1 176 ? 19.619 -11.182 2.889 1.00 165.29 176 GLU A O 1
ATOM 1379 N N . ARG A 1 177 ? 21.032 -10.131 4.324 1.00 165.66 177 ARG A N 1
ATOM 1380 C CA . ARG A 1 177 ? 21.323 -11.261 5.202 1.00 160.06 177 ARG A CA 1
ATOM 1381 C C . ARG A 1 177 ? 20.411 -11.207 6.425 1.00 155.77 177 ARG A C 1
ATOM 1382 O O . ARG A 1 177 ? 20.341 -10.165 7.087 1.00 155.48 177 ARG A O 1
ATOM 1390 N N . PRO A 1 178 ? 19.699 -12.283 6.763 1.00 154.51 178 PRO A N 1
ATOM 1391 C CA . PRO A 1 178 ? 18.869 -12.253 7.975 1.00 148.94 178 PRO A CA 1
ATOM 1392 C C . PRO A 1 178 ? 19.695 -12.449 9.238 1.00 146.00 178 PRO A C 1
ATOM 1393 O O . PRO A 1 178 ? 20.646 -13.234 9.271 1.00 147.42 178 PRO A O 1
ATOM 1397 N N . GLY A 1 179 ? 19.314 -11.721 10.290 1.00 142.06 179 GLY A N 1
ATOM 1398 C CA . GLY A 1 179 ? 20.011 -11.794 11.551 1.00 135.76 179 GLY A CA 1
ATOM 1399 C C . GLY A 1 179 ? 19.693 -13.062 12.311 1.00 139.42 179 GLY A C 1
ATOM 1400 O O . GLY A 1 179 ? 18.887 -13.903 11.889 1.00 147.04 179 GLY A O 1
ATOM 1401 N N . PRO A 1 180 ? 20.336 -13.214 13.467 1.00 137.05 180 PRO A N 1
ATOM 1402 C CA . PRO A 1 180 ? 20.132 -14.429 14.266 1.00 140.38 180 PRO A CA 1
ATOM 1403 C C . PRO A 1 180 ? 18.723 -14.508 14.833 1.00 146.33 180 PRO A C 1
ATOM 1404 O O . PRO A 1 180 ? 18.098 -13.496 15.160 1.00 140.91 180 PRO A O 1
ATOM 1408 N N . GLN A 1 181 ? 18.229 -15.737 14.945 1.00 151.47 181 GLN A N 1
ATOM 1409 C CA . GLN A 1 181 ? 16.884 -15.987 15.451 1.00 142.79 181 GLN A CA 1
ATOM 1410 C C . GLN A 1 181 ? 16.715 -15.371 16.835 1.00 149.00 181 GLN A C 1
ATOM 1411 O O . GLN A 1 181 ? 17.444 -15.752 17.763 1.00 161.86 181 GLN A O 1
ATOM 1417 N N . PRO A 1 182 ? 15.780 -14.437 17.026 1.00 143.00 182 PRO A N 1
ATOM 1418 C CA . PRO A 1 182 ? 15.586 -13.858 18.367 1.00 147.80 182 PRO A CA 1
ATOM 1419 C C . PRO A 1 182 ? 15.067 -14.905 19.344 1.00 143.46 182 PRO A C 1
ATOM 1420 O O . PRO A 1 182 ? 13.968 -15.439 19.178 1.00 140.22 182 PRO A O 1
ATOM 1424 N N . THR A 1 183 ? 15.871 -15.193 20.368 1.00 153.81 183 THR A N 1
ATOM 1425 C CA . THR A 1 183 ? 15.534 -16.157 21.408 1.00 160.17 183 THR A CA 1
ATOM 1426 C C . THR A 1 183 ? 15.892 -15.556 22.760 1.00 170.30 183 THR A C 1
ATOM 1427 O O . THR A 1 183 ? 16.886 -14.836 22.879 1.00 176.86 183 THR A O 1
ATOM 1431 N N . ALA A 1 184 ? 15.078 -15.847 23.775 1.00 175.75 184 ALA A N 1
ATOM 1432 C CA . ALA A 1 184 ? 15.288 -15.266 25.094 1.00 188.84 184 ALA A CA 1
ATOM 1433 C C . ALA A 1 184 ? 14.658 -16.154 26.156 1.00 196.42 184 ALA A C 1
ATOM 1434 O O . ALA A 1 184 ? 13.577 -16.710 25.948 1.00 191.45 184 ALA A O 1
ATOM 1436 N N . GLU A 1 185 ? 15.346 -16.285 27.289 1.00 220.08 185 GLU A N 1
ATOM 1437 C CA . GLU A 1 185 ? 14.911 -17.126 28.392 1.00 220.84 185 GLU A CA 1
ATOM 1438 C C . GLU A 1 185 ? 15.058 -16.361 29.702 1.00 220.60 185 GLU A C 1
ATOM 1439 O O . GLU A 1 185 ? 15.862 -15.431 29.813 1.00 221.72 185 GLU A O 1
ATOM 1445 N N . THR A 1 186 ? 14.272 -16.763 30.700 1.00 213.37 186 THR A N 1
ATOM 1446 C CA . THR A 1 186 ? 14.370 -16.179 32.032 1.00 191.38 186 THR A CA 1
ATOM 1447 C C . THR A 1 186 ? 13.770 -17.144 33.046 1.00 184.97 186 THR A C 1
ATOM 1448 O O . THR A 1 186 ? 12.727 -17.750 32.790 1.00 181.16 186 THR A O 1
ATOM 1452 N N . THR A 1 187 ? 14.432 -17.271 34.195 1.00 188.65 187 THR A N 1
ATOM 1453 C CA . THR A 1 187 ? 14.015 -18.175 35.260 1.00 182.84 187 THR A CA 1
ATOM 1454 C C . THR A 1 187 ? 13.834 -17.387 36.551 1.00 179.65 187 THR A C 1
ATOM 1455 O O . THR A 1 187 ? 14.740 -16.664 36.977 1.00 166.21 187 THR A O 1
ATOM 1459 N N . ARG A 1 188 ? 12.659 -17.525 37.163 1.00 188.39 188 ARG A N 1
ATOM 1460 C CA . ARG A 1 188 ? 12.293 -16.814 38.382 1.00 190.81 188 ARG A CA 1
ATOM 1461 C C . ARG A 1 188 ? 12.159 -17.813 39.525 1.00 203.37 188 ARG A C 1
ATOM 1462 O O . ARG A 1 188 ? 11.494 -18.843 39.377 1.00 199.35 188 ARG A O 1
ATOM 1470 N N . GLN A 1 189 ? 12.785 -17.504 40.659 1.00 196.99 189 GLN A N 1
ATOM 1471 C CA . GLN A 1 189 ? 12.800 -18.378 41.826 1.00 189.66 189 GLN A CA 1
ATOM 1472 C C . GLN A 1 189 ? 12.173 -17.649 43.008 1.00 191.14 189 GLN A C 1
ATOM 1473 O O . GLN A 1 189 ? 12.566 -16.522 43.324 1.00 189.59 189 GLN A O 1
ATOM 1479 N N . PHE A 1 190 ? 11.205 -18.294 43.655 1.00 199.74 190 PHE A N 1
ATOM 1480 C CA . PHE A 1 190 ? 10.436 -17.696 44.738 1.00 209.00 190 PHE A CA 1
ATOM 1481 C C . PHE A 1 190 ? 10.916 -18.211 46.092 1.00 216.67 190 PHE A C 1
ATOM 1482 O O . PHE A 1 190 ? 11.482 -19.301 46.206 1.00 220.44 190 PHE A O 1
ATOM 1490 N N . LEU A 1 191 ? 10.680 -17.400 47.128 1.00 223.21 191 LEU A N 1
ATOM 1491 C CA . LEU A 1 191 ? 11.291 -17.665 48.425 1.00 217.09 191 LEU A CA 1
ATOM 1492 C C . LEU A 1 191 ? 10.703 -18.892 49.103 1.00 240.99 191 LEU A C 1
ATOM 1493 O O . LEU A 1 191 ? 11.349 -19.470 49.985 1.00 238.38 191 LEU A O 1
ATOM 1498 N N . MET A 1 192 ? 9.487 -19.289 48.724 1.00 271.62 192 MET A N 1
ATOM 1499 C CA . MET A 1 192 ? 8.802 -20.364 49.432 1.00 278.06 192 MET A CA 1
ATOM 1500 C C . MET A 1 192 ? 9.559 -21.681 49.304 1.00 275.75 192 MET A C 1
ATOM 1501 O O . MET A 1 192 ? 9.612 -22.469 50.256 1.00 277.01 192 MET A O 1
ATOM 1506 N N . SER A 1 193 ? 10.154 -21.936 48.141 1.00 255.36 193 SER A N 1
ATOM 1507 C CA . SER A 1 193 ? 10.942 -23.145 47.939 1.00 251.78 193 SER A CA 1
ATOM 1508 C C . SER A 1 193 ? 11.790 -22.976 46.688 1.00 244.40 193 SER A C 1
ATOM 1509 O O . SER A 1 193 ? 11.527 -22.111 45.848 1.00 230.94 193 SER A O 1
ATOM 1512 N N . ASP A 1 194 ? 12.816 -23.822 46.575 1.00 246.95 194 ASP A N 1
ATOM 1513 C CA . ASP A 1 194 ? 13.766 -23.759 45.465 1.00 253.03 194 ASP A CA 1
ATOM 1514 C C . ASP A 1 194 ? 13.213 -24.492 44.239 1.00 252.39 194 ASP A C 1
ATOM 1515 O O . ASP A 1 194 ? 13.782 -25.457 43.731 1.00 239.64 194 ASP A O 1
ATOM 1520 N N . LYS A 1 195 ? 12.072 -24.000 43.767 1.00 251.68 195 LYS A N 1
ATOM 1521 C CA . LYS A 1 195 ? 11.403 -24.513 42.578 1.00 216.08 195 LYS A CA 1
ATOM 1522 C C . LYS A 1 195 ? 11.313 -23.369 41.576 1.00 230.23 195 LYS A C 1
ATOM 1523 O O . LYS A 1 195 ? 10.699 -22.336 41.894 1.00 229.77 195 LYS A O 1
ATOM 1529 N N . PRO A 1 196 ? 11.904 -23.465 40.385 1.00 225.05 196 PRO A N 1
ATOM 1530 C CA . PRO A 1 196 ? 11.910 -22.318 39.473 1.00 198.24 196 PRO A CA 1
ATOM 1531 C C . PRO A 1 196 ? 10.776 -22.333 38.455 1.00 182.19 196 PRO A C 1
ATOM 1532 O O . PRO A 1 196 ? 10.153 -23.360 38.179 1.00 183.05 196 PRO A O 1
ATOM 1536 N N . LEU A 1 197 ? 10.524 -21.147 37.897 1.00 186.89 197 LEU A N 1
ATOM 1537 C CA . LEU A 1 197 ? 9.523 -20.930 36.851 1.00 179.22 197 LEU A CA 1
ATOM 1538 C C . LEU A 1 197 ? 10.257 -20.463 35.597 1.00 175.72 197 LEU A C 1
ATOM 1539 O O . LEU A 1 197 ? 10.546 -19.271 35.447 1.00 173.71 197 LEU A O 1
ATOM 1544 N N . HIS A 1 198 ? 10.548 -21.395 34.692 1.00 174.85 198 HIS A N 1
ATOM 1545 C CA . HIS A 1 198 ? 11.362 -21.105 33.519 1.00 175.07 198 HIS A CA 1
ATOM 1546 C C . HIS A 1 198 ? 10.483 -20.768 32.321 1.00 172.97 198 HIS A C 1
ATOM 1547 O O . HIS A 1 198 ? 9.580 -21.533 31.966 1.00 171.76 198 HIS A O 1
ATOM 1554 N N . LEU A 1 199 ? 10.762 -19.624 31.699 1.00 183.65 199 LEU A N 1
ATOM 1555 C CA . LEU A 1 199 ? 10.019 -19.123 30.549 1.00 183.00 199 LEU A CA 1
ATOM 1556 C C . LEU A 1 199 ? 10.957 -19.028 29.355 1.00 189.36 199 LEU A C 1
ATOM 1557 O O . LEU A 1 199 ? 12.003 -18.376 29.434 1.00 197.00 199 LEU A O 1
ATOM 1562 N N . GLU A 1 200 ? 10.581 -19.672 28.251 1.00 173.01 200 GLU A N 1
ATOM 1563 C CA . GLU A 1 200 ? 11.390 -19.695 27.038 1.00 171.81 200 GLU A CA 1
ATOM 1564 C C . GLU A 1 200 ? 10.532 -19.267 25.858 1.00 167.84 200 GLU A C 1
ATOM 1565 O O . GLU A 1 200 ? 9.439 -19.806 25.656 1.00 173.57 200 GLU A O 1
ATOM 1571 N N . ALA A 1 201 ? 11.029 -18.308 25.077 1.00 167.12 201 ALA A N 1
ATOM 1572 C CA . ALA A 1 201 ? 10.289 -17.770 23.946 1.00 162.28 201 ALA A CA 1
ATOM 1573 C C . ALA A 1 201 ? 11.242 -17.491 22.793 1.00 163.10 201 ALA A C 1
ATOM 1574 O O . ALA A 1 201 ? 12.423 -17.201 22.999 1.00 162.06 201 ALA A O 1
ATOM 1576 N N . SER A 1 202 ? 10.712 -17.577 21.573 1.00 154.64 202 SER A N 1
ATOM 1577 C CA . SER A 1 202 ? 11.506 -17.337 20.376 1.00 154.03 202 SER A CA 1
ATOM 1578 C C . SER A 1 202 ? 10.576 -17.005 19.218 1.00 147.70 202 SER A C 1
ATOM 1579 O O . SER A 1 202 ? 9.463 -17.531 19.128 1.00 141.91 202 SER A O 1
ATOM 1582 N N . LEU A 1 203 ? 11.047 -16.126 18.338 1.00 150.58 203 LEU A N 1
ATOM 1583 C CA . LEU A 1 203 ? 10.315 -15.772 17.134 1.00 134.55 203 LEU A CA 1
ATOM 1584 C C . LEU A 1 203 ? 10.720 -16.679 15.976 1.00 145.18 203 LEU A C 1
ATOM 1585 O O . LEU A 1 203 ? 11.759 -17.344 16.002 1.00 151.10 203 LEU A O 1
ATOM 1590 N N . ASP A 1 204 ? 9.875 -16.693 14.944 1.00 154.95 204 ASP A N 1
ATOM 1591 C CA . ASP A 1 204 ? 10.127 -17.545 13.787 1.00 158.85 204 ASP A CA 1
ATOM 1592 C C . ASP A 1 204 ? 11.333 -17.058 12.991 1.00 165.26 204 ASP A C 1
ATOM 1593 O O . ASP A 1 204 ? 12.182 -17.861 12.587 1.00 161.13 204 ASP A O 1
ATOM 1598 N N . LYS A 1 205 ? 11.430 -15.749 12.764 1.00 157.05 205 LYS A N 1
ATOM 1599 C CA . LYS A 1 205 ? 12.519 -15.163 11.995 1.00 137.34 205 LYS A CA 1
ATOM 1600 C C . LYS A 1 205 ? 12.936 -13.855 12.656 1.00 122.22 205 LYS A C 1
ATOM 1601 O O . LYS A 1 205 ? 12.258 -13.342 13.550 1.00 134.43 205 LYS A O 1
ATOM 1607 N N . GLU A 1 206 ? 14.072 -13.314 12.213 1.00 116.70 206 GLU A N 1
ATOM 1608 C CA . GLU A 1 206 ? 14.559 -12.040 12.732 1.00 113.62 206 GLU A CA 1
ATOM 1609 C C . GLU A 1 206 ? 13.977 -10.858 11.969 1.00 110.72 206 GLU A C 1
ATOM 1610 O O . GLU A 1 206 ? 13.639 -9.835 12.574 1.00 108.35 206 GLU A O 1
ATOM 1616 N N . ILE A 1 207 ? 13.854 -10.984 10.648 1.00 148.52 207 ILE A N 1
ATOM 1617 C CA . ILE A 1 207 ? 13.320 -9.929 9.796 1.00 136.45 207 ILE A CA 1
ATOM 1618 C C . ILE A 1 207 ? 11.863 -10.236 9.485 1.00 111.94 207 ILE A C 1
ATOM 1619 O O . ILE A 1 207 ? 11.489 -11.392 9.241 1.00 114.10 207 ILE A O 1
ATOM 1624 N N . TYR A 1 208 ? 11.039 -9.192 9.497 1.00 110.25 208 TYR A N 1
ATOM 1625 C CA . TYR A 1 208 ? 9.611 -9.288 9.230 1.00 133.54 208 TYR A CA 1
ATOM 1626 C C . TYR A 1 208 ? 9.235 -8.122 8.329 1.00 113.04 208 TYR A C 1
ATOM 1627 O O . TYR A 1 208 ? 9.618 -6.982 8.603 1.00 108.94 208 TYR A O 1
ATOM 1636 N N . TYR A 1 209 ? 8.513 -8.405 7.249 1.00 131.10 209 TYR A N 1
ATOM 1637 C CA . TYR A 1 209 ? 8.026 -7.347 6.376 1.00 136.20 209 TYR A CA 1
ATOM 1638 C C . TYR A 1 209 ? 6.690 -6.813 6.893 1.00 134.02 209 TYR A C 1
ATOM 1639 O O . TYR A 1 209 ? 5.952 -7.496 7.606 1.00 125.75 209 TYR A O 1
ATOM 1648 N N . HIS A 1 210 ? 6.384 -5.574 6.517 1.00 113.05 210 HIS A N 1
ATOM 1649 C CA . HIS A 1 210 ? 5.194 -4.910 7.031 1.00 112.82 210 HIS A CA 1
ATOM 1650 C C . HIS A 1 210 ? 3.932 -5.686 6.672 1.00 120.91 210 HIS A C 1
ATOM 1651 O O . HIS A 1 210 ? 3.677 -5.984 5.501 1.00 118.98 210 HIS A O 1
ATOM 1658 N N . GLY A 1 211 ? 3.138 -6.006 7.694 1.00 150.41 211 GLY A N 1
ATOM 1659 C CA . GLY A 1 211 ? 1.907 -6.741 7.496 1.00 121.52 211 GLY A CA 1
ATOM 1660 C C . GLY A 1 211 ? 2.063 -8.241 7.451 1.00 126.95 211 GLY A C 1
ATOM 1661 O O . GLY A 1 211 ? 1.172 -8.928 6.940 1.00 123.50 211 GLY A O 1
ATOM 1662 N N . GLU A 1 212 ? 3.194 -8.787 7.981 1.00 142.20 212 GLU A N 1
ATOM 1663 C CA . GLU A 1 212 ? 3.451 -10.218 7.970 1.00 136.01 212 GLU A CA 1
ATOM 1664 C C . GLU A 1 212 ? 3.219 -10.814 9.353 1.00 117.61 212 GLU A C 1
ATOM 1665 O O . GLU A 1 212 ? 3.395 -10.132 10.366 1.00 114.60 212 GLU A O 1
ATOM 1671 N N . PRO A 1 213 ? 2.843 -12.092 9.427 1.00 119.81 213 PRO A N 1
ATOM 1672 C CA . PRO A 1 213 ? 2.542 -12.700 10.733 1.00 120.99 213 PRO A CA 1
ATOM 1673 C C . PRO A 1 213 ? 3.806 -13.065 11.501 1.00 116.13 213 PRO A C 1
ATOM 1674 O O . PRO A 1 213 ? 4.743 -13.649 10.951 1.00 117.14 213 PRO A O 1
ATOM 1678 N N . ILE A 1 214 ? 3.818 -12.718 12.787 1.00 123.22 214 ILE A N 1
ATOM 1679 C CA . ILE A 1 214 ? 4.916 -13.028 13.694 1.00 111.52 214 ILE A CA 1
ATOM 1680 C C . ILE A 1 214 ? 4.473 -14.183 14.583 1.00 112.25 214 ILE A C 1
ATOM 1681 O O . ILE A 1 214 ? 3.507 -14.052 15.343 1.00 134.17 214 ILE A O 1
ATOM 1686 N N . SER A 1 215 ? 5.174 -15.309 14.499 1.00 114.61 215 SER A N 1
ATOM 1687 C CA . SER A 1 215 ? 4.848 -16.489 15.291 1.00 115.62 215 SER A CA 1
ATOM 1688 C C . SER A 1 215 ? 5.782 -16.576 16.491 1.00 137.36 215 SER A C 1
ATOM 1689 O O . SER A 1 215 ? 7.008 -16.568 16.334 1.00 135.78 215 SER A O 1
ATOM 1692 N N . VAL A 1 216 ? 5.197 -16.665 17.683 1.00 134.33 216 VAL A N 1
ATOM 1693 C CA . VAL A 1 216 ? 5.932 -16.670 18.942 1.00 121.60 216 VAL A CA 1
ATOM 1694 C C . VAL A 1 216 ? 5.797 -18.059 19.553 1.00 117.19 216 VAL A C 1
ATOM 1695 O O . VAL A 1 216 ? 4.705 -18.458 19.975 1.00 112.37 216 VAL A O 1
ATOM 1699 N N . ASN A 1 217 ? 6.905 -18.797 19.608 1.00 143.35 217 ASN A N 1
ATOM 1700 C CA . ASN A 1 217 ? 6.926 -20.125 20.213 1.00 138.17 217 ASN A CA 1
ATOM 1701 C C . ASN A 1 217 ? 7.240 -19.975 21.697 1.00 147.00 217 ASN A C 1
ATOM 1702 O O . ASN A 1 217 ? 8.340 -19.550 22.066 1.00 148.45 217 ASN A O 1
ATOM 1707 N N . VAL A 1 218 ? 6.280 -20.329 22.546 1.00 157.54 218 VAL A N 1
ATOM 1708 C CA . VAL A 1 218 ? 6.419 -20.203 23.990 1.00 154.92 218 VAL A CA 1
ATOM 1709 C C . VAL A 1 218 ? 6.550 -21.593 24.595 1.00 160.13 218 VAL A C 1
ATOM 1710 O O . VAL A 1 218 ? 5.994 -22.572 24.084 1.00 157.38 218 VAL A O 1
ATOM 1714 N N . HIS A 1 219 ? 7.301 -21.675 25.690 1.00 184.66 219 HIS A N 1
ATOM 1715 C CA . HIS A 1 219 ? 7.469 -22.933 26.414 1.00 189.23 219 HIS A CA 1
ATOM 1716 C C . HIS A 1 219 ? 7.742 -22.601 27.874 1.00 198.60 219 HIS A C 1
ATOM 1717 O O . HIS A 1 219 ? 8.829 -22.118 28.208 1.00 202.13 219 HIS A O 1
ATOM 1724 N N . VAL A 1 220 ? 6.762 -22.862 28.736 1.00 208.23 220 VAL A N 1
ATOM 1725 C CA . VAL A 1 220 ? 6.851 -22.573 30.163 1.00 196.90 220 VAL A CA 1
ATOM 1726 C C . VAL A 1 220 ? 6.987 -23.885 30.922 1.00 193.40 220 VAL A C 1
ATOM 1727 O O . VAL A 1 220 ? 6.288 -24.862 30.625 1.00 184.70 220 VAL A O 1
ATOM 1731 N N . THR A 1 221 ? 7.889 -23.905 31.902 1.00 196.69 221 THR A N 1
ATOM 1732 C CA . THR A 1 221 ? 8.137 -25.069 32.755 1.00 191.18 221 THR A CA 1
ATOM 1733 C C . THR A 1 221 ? 7.925 -24.624 34.202 1.00 182.86 221 THR A C 1
ATOM 1734 O O . THR A 1 221 ? 8.848 -24.129 34.854 1.00 172.12 221 THR A O 1
ATOM 1738 N N . ASN A 1 222 ? 6.703 -24.812 34.700 1.00 192.65 222 ASN A N 1
ATOM 1739 C CA . ASN A 1 222 ? 6.304 -24.340 36.026 1.00 193.30 222 ASN A CA 1
ATOM 1740 C C . ASN A 1 222 ? 6.477 -25.469 37.036 1.00 194.58 222 ASN A C 1
ATOM 1741 O O . ASN A 1 222 ? 5.664 -26.394 37.099 1.00 198.21 222 ASN A O 1
ATOM 1746 N N . ASN A 1 223 ? 7.541 -25.388 37.835 1.00 195.33 223 ASN A N 1
ATOM 1747 C CA . ASN A 1 223 ? 7.761 -26.302 38.948 1.00 202.90 223 ASN A CA 1
ATOM 1748 C C . ASN A 1 223 ? 7.384 -25.688 40.291 1.00 215.54 223 ASN A C 1
ATOM 1749 O O . ASN A 1 223 ? 7.574 -26.333 41.328 1.00 207.22 223 ASN A O 1
ATOM 1754 N N . THR A 1 224 ? 6.848 -24.470 40.296 1.00 213.32 224 THR A N 1
ATOM 1755 C CA . THR A 1 224 ? 6.561 -23.752 41.525 1.00 223.58 224 THR A CA 1
ATOM 1756 C C . THR A 1 224 ? 5.200 -24.153 42.094 1.00 237.95 224 THR A C 1
ATOM 1757 O O . THR A 1 224 ? 4.424 -24.889 41.478 1.00 224.48 224 THR A O 1
ATOM 1761 N N . ASN A 1 225 ? 4.918 -23.650 43.298 1.00 282.46 225 ASN A N 1
ATOM 1762 C CA . ASN A 1 225 ? 3.604 -23.783 43.910 1.00 277.31 225 ASN A CA 1
ATOM 1763 C C . ASN A 1 225 ? 2.586 -22.813 43.326 1.00 278.93 225 ASN A C 1
ATOM 1764 O O . ASN A 1 225 ? 1.395 -22.924 43.639 1.00 278.79 225 ASN A O 1
ATOM 1769 N N . LYS A 1 226 ? 3.025 -21.871 42.497 1.00 252.57 226 LYS A N 1
ATOM 1770 C CA . LYS A 1 226 ? 2.165 -20.840 41.938 1.00 227.93 226 LYS A CA 1
ATOM 1771 C C . LYS A 1 226 ? 1.592 -21.292 40.596 1.00 212.82 226 LYS A C 1
ATOM 1772 O O . LYS A 1 226 ? 2.077 -22.240 39.973 1.00 219.16 226 LYS A O 1
ATOM 1778 N N . THR A 1 227 ? 0.544 -20.597 40.155 1.00 178.66 227 THR A N 1
ATOM 1779 C CA . THR A 1 227 ? -0.172 -20.932 38.930 1.00 179.14 227 THR A CA 1
ATOM 1780 C C . THR A 1 227 ? -0.203 -19.731 37.993 1.00 180.47 227 THR A C 1
ATOM 1781 O O . THR A 1 227 ? -0.420 -18.596 38.429 1.00 181.66 227 THR A O 1
ATOM 1785 N N . VAL A 1 228 ? 0.010 -19.991 36.705 1.00 179.59 228 VAL A N 1
ATOM 1786 C CA . VAL A 1 228 ? -0.018 -18.951 35.681 1.00 179.19 228 VAL A CA 1
ATOM 1787 C C . VAL A 1 228 ? -1.471 -18.735 35.267 1.00 180.32 228 VAL A C 1
ATOM 1788 O O . VAL A 1 228 ? -2.092 -19.616 34.667 1.00 175.08 228 VAL A O 1
ATOM 1792 N N . LYS A 1 229 ? -2.014 -17.556 35.579 1.00 165.50 229 LYS A N 1
ATOM 1793 C CA . LYS A 1 229 ? -3.407 -17.268 35.251 1.00 164.24 229 LYS A CA 1
ATOM 1794 C C . LYS A 1 229 ? -3.578 -16.940 33.770 1.00 170.02 229 LYS A C 1
ATOM 1795 O O . LYS A 1 229 ? -4.490 -17.458 33.115 1.00 176.16 229 LYS A O 1
ATOM 1801 N N . LYS A 1 230 ? -2.715 -16.081 33.225 1.00 194.06 230 LYS A N 1
ATOM 1802 C CA . LYS A 1 230 ? -2.851 -15.607 31.855 1.00 194.90 230 LYS A CA 1
ATOM 1803 C C . LYS A 1 230 ? -1.473 -15.470 31.220 1.00 183.32 230 LYS A C 1
ATOM 1804 O O . LYS A 1 230 ? -0.443 -15.480 31.900 1.00 186.55 230 LYS A O 1
ATOM 1810 N N . ILE A 1 231 ? -1.467 -15.343 29.893 1.00 173.05 231 ILE A N 1
ATOM 1811 C CA . ILE A 1 231 ? -0.255 -15.136 29.107 1.00 150.40 231 ILE A CA 1
ATOM 1812 C C . ILE A 1 231 ? -0.529 -13.993 28.138 1.00 136.41 231 ILE A C 1
ATOM 1813 O O . ILE A 1 231 ? -1.384 -14.120 27.253 1.00 155.33 231 ILE A O 1
ATOM 1818 N N . LYS A 1 232 ? 0.191 -12.882 28.301 1.00 118.22 232 LYS A N 1
ATOM 1819 C CA . LYS A 1 232 ? -0.009 -11.686 27.489 1.00 130.31 232 LYS A CA 1
ATOM 1820 C C . LYS A 1 232 ? 1.170 -11.522 26.534 1.00 153.91 232 LYS A C 1
ATOM 1821 O O . LYS A 1 232 ? 2.290 -11.224 26.963 1.00 142.31 232 LYS A O 1
ATOM 1827 N N . ILE A 1 233 ? 0.909 -11.719 25.240 1.00 154.85 233 ILE A N 1
ATOM 1828 C CA . ILE A 1 233 ? 1.862 -11.462 24.169 1.00 104.62 233 ILE A CA 1
ATOM 1829 C C . ILE A 1 233 ? 1.583 -10.065 23.637 1.00 104.46 233 ILE A C 1
ATOM 1830 O O . ILE A 1 233 ? 0.429 -9.628 23.584 1.00 127.49 233 ILE A O 1
ATOM 1835 N N . SER A 1 234 ? 2.630 -9.347 23.228 1.00 119.70 234 SER A N 1
ATOM 1836 C CA . SER A 1 234 ? 2.415 -8.001 22.696 1.00 132.88 234 SER A CA 1
ATOM 1837 C C . SER A 1 234 ? 3.615 -7.534 21.888 1.00 133.05 234 SER A C 1
ATOM 1838 O O . SER A 1 234 ? 4.737 -7.496 22.403 1.00 144.28 234 SER A O 1
ATOM 1841 N N . VAL A 1 235 ? 3.368 -7.174 20.630 1.00 103.58 235 VAL A N 1
ATOM 1842 C CA . VAL A 1 235 ? 4.345 -6.488 19.791 1.00 123.86 235 VAL A CA 1
ATOM 1843 C C . VAL A 1 235 ? 4.299 -5.004 20.141 1.00 117.22 235 VAL A C 1
ATOM 1844 O O . VAL A 1 235 ? 3.248 -4.366 20.021 1.00 108.17 235 VAL A O 1
ATOM 1848 N N . ARG A 1 236 ? 5.433 -4.449 20.564 1.00 115.40 236 ARG A N 1
ATOM 1849 C CA . ARG A 1 236 ? 5.495 -3.067 21.022 1.00 105.61 236 ARG A CA 1
ATOM 1850 C C . ARG A 1 236 ? 6.430 -2.248 20.143 1.00 106.82 236 ARG A C 1
ATOM 1851 O O . ARG A 1 236 ? 7.496 -2.725 19.740 1.00 118.65 236 ARG A O 1
ATOM 1859 N N . GLN A 1 237 ? 6.026 -1.010 19.856 1.00 141.46 237 GLN A N 1
ATOM 1860 C CA . GLN A 1 237 ? 6.836 -0.075 19.084 1.00 108.15 237 GLN A CA 1
ATOM 1861 C C . GLN A 1 237 ? 7.578 0.847 20.046 1.00 115.32 237 GLN A C 1
ATOM 1862 O O . GLN A 1 237 ? 6.953 1.539 20.858 1.00 183.54 237 GLN A O 1
ATOM 1868 N N . TYR A 1 238 ? 8.904 0.846 19.956 1.00 100.59 238 TYR A N 1
ATOM 1869 C CA . TYR A 1 238 ? 9.758 1.744 20.720 1.00 101.50 238 TYR A CA 1
ATOM 1870 C C . TYR A 1 238 ? 10.137 2.920 19.831 1.00 101.78 238 TYR A C 1
ATOM 1871 O O . TYR A 1 238 ? 10.335 2.752 18.624 1.00 101.02 238 TYR A O 1
ATOM 1880 N N . ALA A 1 239 ? 10.230 4.110 20.419 1.00 103.18 239 ALA A N 1
ATOM 1881 C CA . ALA A 1 239 ? 10.605 5.296 19.651 1.00 103.74 239 ALA A CA 1
ATOM 1882 C C . ALA A 1 239 ? 11.385 6.236 20.558 1.00 116.33 239 ALA A C 1
ATOM 1883 O O . ALA A 1 239 ? 10.812 6.822 21.480 1.00 116.08 239 ALA A O 1
ATOM 1885 N N . ASP A 1 240 ? 12.682 6.377 20.291 1.00 118.34 240 ASP A N 1
ATOM 1886 C CA . ASP A 1 240 ? 13.554 7.273 21.040 1.00 108.27 240 ASP A CA 1
ATOM 1887 C C . ASP A 1 240 ? 13.687 8.580 20.271 1.00 109.11 240 ASP A C 1
ATOM 1888 O O . ASP A 1 240 ? 14.178 8.589 19.137 1.00 143.44 240 ASP A O 1
ATOM 1893 N N . ILE A 1 241 ? 13.253 9.677 20.883 1.00 111.24 241 ILE A N 1
ATOM 1894 C CA . ILE A 1 241 ? 13.224 10.986 20.237 1.00 112.44 241 ILE A CA 1
ATOM 1895 C C . ILE A 1 241 ? 14.203 11.888 20.971 1.00 136.58 241 ILE A C 1
ATOM 1896 O O . ILE A 1 241 ? 14.095 12.077 22.189 1.00 146.26 241 ILE A O 1
ATOM 1901 N N . VAL A 1 242 ? 15.156 12.443 20.226 1.00 145.92 242 VAL A N 1
ATOM 1902 C CA . VAL A 1 242 ? 16.295 13.165 20.782 1.00 147.87 242 VAL A CA 1
ATOM 1903 C C . VAL A 1 242 ? 16.388 14.486 20.035 1.00 138.46 242 VAL A C 1
ATOM 1904 O O . VAL A 1 242 ? 16.934 14.539 18.929 1.00 173.68 242 VAL A O 1
ATOM 1908 N N . LEU A 1 243 ? 15.875 15.555 20.630 1.00 136.23 243 LEU A N 1
ATOM 1909 C CA . LEU A 1 243 ? 15.909 16.855 19.972 1.00 149.40 243 LEU A CA 1
ATOM 1910 C C . LEU A 1 243 ? 16.413 17.888 20.966 1.00 165.28 243 LEU A C 1
ATOM 1911 O O . LEU A 1 243 ? 17.509 18.441 20.826 1.00 164.90 243 LEU A O 1
ATOM 1916 N N . PHE A 1 244 ? 15.579 18.151 21.967 1.00 185.55 244 PHE A N 1
ATOM 1917 C CA . PHE A 1 244 ? 15.886 18.974 23.132 1.00 199.39 244 PHE A CA 1
ATOM 1918 C C . PHE A 1 244 ? 15.739 18.027 24.319 1.00 202.56 244 PHE A C 1
ATOM 1919 O O . PHE A 1 244 ? 14.613 17.741 24.739 1.00 210.26 244 PHE A O 1
ATOM 1927 N N . ASN A 1 245 ? 16.852 17.516 24.851 1.00 192.23 245 ASN A N 1
ATOM 1928 C CA . ASN A 1 245 ? 16.750 16.451 25.847 1.00 182.11 245 ASN A CA 1
ATOM 1929 C C . ASN A 1 245 ? 16.118 15.244 25.161 1.00 165.81 245 ASN A C 1
ATOM 1930 O O . ASN A 1 245 ? 15.941 15.257 23.938 1.00 158.28 245 ASN A O 1
ATOM 1935 N N . THR A 1 246 ? 15.772 14.199 25.908 1.00 174.51 246 THR A N 1
ATOM 1936 C CA . THR A 1 246 ? 15.385 12.939 25.290 1.00 174.52 246 THR A CA 1
ATOM 1937 C C . THR A 1 246 ? 14.060 12.430 25.833 1.00 177.58 246 THR A C 1
ATOM 1938 O O . THR A 1 246 ? 13.834 12.430 27.048 1.00 177.38 246 THR A O 1
ATOM 1942 N N . ALA A 1 247 ? 13.195 11.990 24.919 1.00 163.00 247 ALA A N 1
ATOM 1943 C CA . ALA A 1 247 ? 11.940 11.329 25.232 1.00 145.70 247 ALA A CA 1
ATOM 1944 C C . ALA A 1 247 ? 11.912 9.962 24.559 1.00 131.12 247 ALA A C 1
ATOM 1945 O O . ALA A 1 247 ? 12.626 9.711 23.584 1.00 140.36 247 ALA A O 1
ATOM 1947 N N . GLN A 1 248 ? 11.067 9.078 25.084 1.00 122.39 248 GLN A N 1
ATOM 1948 C CA . GLN A 1 248 ? 10.970 7.715 24.575 1.00 118.79 248 GLN A CA 1
ATOM 1949 C C . GLN A 1 248 ? 9.617 7.145 24.975 1.00 133.64 248 GLN A C 1
ATOM 1950 O O . GLN A 1 248 ? 8.990 7.609 25.931 1.00 138.85 248 GLN A O 1
ATOM 1956 N N . TYR A 1 249 ? 9.163 6.139 24.224 1.00 117.70 249 TYR A N 1
ATOM 1957 C CA . TYR A 1 249 ? 7.907 5.495 24.582 1.00 109.40 249 TYR A CA 1
ATOM 1958 C C . TYR A 1 249 ? 7.811 4.095 23.993 1.00 106.86 249 TYR A C 1
ATOM 1959 O O . TYR A 1 249 ? 8.411 3.789 22.960 1.00 147.31 249 TYR A O 1
ATOM 1968 N N . LYS A 1 250 ? 7.035 3.257 24.683 1.00 132.41 250 LYS A N 1
ATOM 1969 C CA . LYS A 1 250 ? 6.697 1.903 24.268 1.00 130.41 250 LYS A CA 1
ATOM 1970 C C . LYS A 1 250 ? 5.189 1.847 24.065 1.00 138.77 250 LYS A C 1
ATOM 1971 O O . LYS A 1 250 ? 4.433 2.269 24.946 1.00 137.51 250 LYS A O 1
ATOM 1977 N N . VAL A 1 251 ? 4.745 1.328 22.923 1.00 117.96 251 VAL A N 1
ATOM 1978 C CA . VAL A 1 251 ? 3.310 1.273 22.641 1.00 129.32 251 VAL A CA 1
ATOM 1979 C C . VAL A 1 251 ? 2.971 -0.052 21.968 1.00 124.01 251 VAL A C 1
ATOM 1980 O O . VAL A 1 251 ? 3.632 -0.435 20.993 1.00 127.86 251 VAL A O 1
ATOM 1984 N N . PRO A 1 252 ? 1.957 -0.791 22.452 1.00 122.40 252 PRO A N 1
ATOM 1985 C CA . PRO A 1 252 ? 1.614 -2.085 21.839 1.00 116.83 252 PRO A CA 1
ATOM 1986 C C . PRO A 1 252 ? 0.837 -1.906 20.551 1.00 120.81 252 PRO A C 1
ATOM 1987 O O . PRO A 1 252 ? -0.314 -1.445 20.553 1.00 132.56 252 PRO A O 1
ATOM 1991 N N . VAL A 1 253 ? 1.456 -2.275 19.428 1.00 122.19 253 VAL A N 1
ATOM 1992 C CA . VAL A 1 253 ? 0.775 -2.212 18.141 1.00 120.71 253 VAL A CA 1
ATOM 1993 C C . VAL A 1 253 ? 0.014 -3.497 17.817 1.00 108.40 253 VAL A C 1
ATOM 1994 O O . VAL A 1 253 ? -0.860 -3.482 16.937 1.00 110.54 253 VAL A O 1
ATOM 1998 N N . ALA A 1 254 ? 0.315 -4.600 18.505 1.00 110.00 254 ALA A N 1
ATOM 1999 C CA . ALA A 1 254 ? -0.402 -5.859 18.340 1.00 118.81 254 ALA A CA 1
ATOM 2000 C C . ALA A 1 254 ? -0.289 -6.643 19.639 1.00 133.70 254 ALA A C 1
ATOM 2001 O O . ALA A 1 254 ? 0.763 -6.620 20.284 1.00 138.14 254 ALA A O 1
ATOM 2003 N N . MET A 1 255 ? -1.361 -7.339 20.021 1.00 145.26 255 MET A N 1
ATOM 2004 C CA . MET A 1 255 ? -1.350 -8.048 21.295 1.00 141.08 255 MET A CA 1
ATOM 2005 C C . MET A 1 255 ? -2.421 -9.132 21.327 1.00 143.14 255 MET A C 1
ATOM 2006 O O . MET A 1 255 ? -3.289 -9.213 20.453 1.00 151.63 255 MET A O 1
ATOM 2011 N N . GLU A 1 256 ? -2.326 -9.976 22.359 1.00 133.78 256 GLU A N 1
ATOM 2012 C CA . GLU A 1 256 ? -3.221 -11.115 22.565 1.00 151.11 256 GLU A CA 1
ATOM 2013 C C . GLU A 1 256 ? -3.107 -11.537 24.023 1.00 161.54 256 GLU A C 1
ATOM 2014 O O . GLU A 1 256 ? -1.999 -11.809 24.499 1.00 149.79 256 GLU A O 1
ATOM 2020 N N . GLU A 1 257 ? -4.236 -11.593 24.730 1.00 169.58 257 GLU A N 1
ATOM 2021 C CA . GLU A 1 257 ? -4.276 -11.984 26.138 1.00 154.96 257 GLU A CA 1
ATOM 2022 C C . GLU A 1 257 ? -4.914 -13.369 26.238 1.00 158.44 257 GLU A C 1
ATOM 2023 O O . GLU A 1 257 ? -6.095 -13.511 26.556 1.00 176.82 257 GLU A O 1
ATOM 2029 N N . ALA A 1 258 ? -4.118 -14.400 25.971 1.00 161.99 258 ALA A N 1
ATOM 2030 C CA . ALA A 1 258 ? -4.606 -15.769 26.052 1.00 170.10 258 ALA A CA 1
ATOM 2031 C C . ALA A 1 258 ? -4.679 -16.222 27.504 1.00 188.32 258 ALA A C 1
ATOM 2032 O O . ALA A 1 258 ? -3.754 -15.994 28.288 1.00 198.03 258 ALA A O 1
ATOM 2034 N N . ASP A 1 259 ? -5.788 -16.870 27.858 1.00 186.75 259 ASP A N 1
ATOM 2035 C CA . ASP A 1 259 ? -6.007 -17.378 29.213 1.00 183.43 259 ASP A CA 1
ATOM 2036 C C . ASP A 1 259 ? -5.442 -18.780 29.404 1.00 181.62 259 ASP A C 1
ATOM 2037 O O . ASP A 1 259 ? -6.019 -19.595 30.131 1.00 172.26 259 ASP A O 1
ATOM 2042 N N . ASP A 1 260 ? -4.315 -19.089 28.766 1.00 186.38 260 ASP A N 1
ATOM 2043 C CA . ASP A 1 260 ? -3.701 -20.404 28.902 1.00 181.33 260 ASP A CA 1
ATOM 2044 C C . ASP A 1 260 ? -3.107 -20.557 30.298 1.00 167.05 260 ASP A C 1
ATOM 2045 O O . ASP A 1 260 ? -2.207 -19.803 30.683 1.00 166.61 260 ASP A O 1
ATOM 2050 N N . THR A 1 261 ? -3.601 -21.535 31.049 1.00 171.05 261 THR A N 1
ATOM 2051 C CA . THR A 1 261 ? -3.160 -21.773 32.416 1.00 183.36 261 THR A CA 1
ATOM 2052 C C . THR A 1 261 ? -2.078 -22.845 32.439 1.00 173.58 261 THR A C 1
ATOM 2053 O O . THR A 1 261 ? -2.154 -23.838 31.708 1.00 153.74 261 THR A O 1
ATOM 2057 N N . VAL A 1 262 ? -1.068 -22.631 33.278 1.00 181.87 262 VAL A N 1
ATOM 2058 C CA . VAL A 1 262 ? 0.027 -23.576 33.476 1.00 188.53 262 VAL A CA 1
ATOM 2059 C C . VAL A 1 262 ? -0.011 -23.974 34.946 1.00 202.76 262 VAL A C 1
ATOM 2060 O O . VAL A 1 262 ? 0.447 -23.221 35.815 1.00 197.22 262 VAL A O 1
ATOM 2064 N N . ALA A 1 263 ? -0.553 -25.155 35.234 1.00 225.81 263 ALA A N 1
ATOM 2065 C CA . ALA A 1 263 ? -0.744 -25.578 36.610 1.00 235.80 263 ALA A CA 1
ATOM 2066 C C . ALA A 1 263 ? 0.598 -25.864 37.280 1.00 221.66 263 ALA A C 1
ATOM 2067 O O . ALA A 1 263 ? 1.614 -26.052 36.606 1.00 210.23 263 ALA A O 1
ATOM 2069 N N . PRO A 1 264 ? 0.625 -25.901 38.612 1.00 235.50 264 PRO A N 1
ATOM 2070 C CA . PRO A 1 264 ? 1.884 -26.195 39.309 1.00 237.84 264 PRO A CA 1
ATOM 2071 C C . PRO A 1 264 ? 2.417 -27.568 38.931 1.00 237.16 264 PRO A C 1
ATOM 2072 O O . PRO A 1 264 ? 1.661 -28.529 38.775 1.00 235.60 264 PRO A O 1
ATOM 2076 N N . SER A 1 265 ? 3.739 -27.651 38.782 1.00 230.39 265 SER A N 1
ATOM 2077 C CA . SER A 1 265 ? 4.419 -28.894 38.425 1.00 234.06 265 SER A CA 1
ATOM 2078 C C . SER A 1 265 ? 3.873 -29.456 37.110 1.00 241.23 265 SER A C 1
ATOM 2079 O O . SER A 1 265 ? 3.331 -30.561 37.048 1.00 240.53 265 SER A O 1
ATOM 2082 N N . SER A 1 266 ? 4.031 -28.666 36.049 1.00 216.92 266 SER A N 1
ATOM 2083 C CA . SER A 1 266 ? 3.571 -29.055 34.721 1.00 211.28 266 SER A CA 1
ATOM 2084 C C . SER A 1 266 ? 4.125 -28.074 33.698 1.00 194.01 266 SER A C 1
ATOM 2085 O O . SER A 1 266 ? 4.324 -26.894 34.000 1.00 191.59 266 SER A O 1
ATOM 2088 N N . THR A 1 267 ? 4.367 -28.576 32.487 1.00 191.35 267 THR A N 1
ATOM 2089 C CA . THR A 1 267 ? 4.915 -27.779 31.399 1.00 182.32 267 THR A CA 1
ATOM 2090 C C . THR A 1 267 ? 3.823 -27.404 30.399 1.00 174.06 267 THR A C 1
ATOM 2091 O O . THR A 1 267 ? 2.730 -27.973 30.380 1.00 176.40 267 THR A O 1
ATOM 2095 N N . PHE A 1 268 ? 4.149 -26.437 29.541 1.00 178.27 268 PHE A N 1
ATOM 2096 C CA . PHE A 1 268 ? 3.207 -25.905 28.564 1.00 172.39 268 PHE A CA 1
ATOM 2097 C C . PHE A 1 268 ? 3.987 -25.375 27.369 1.00 174.24 268 PHE A C 1
ATOM 2098 O O . PHE A 1 268 ? 5.087 -24.841 27.527 1.00 181.21 268 PHE A O 1
ATOM 2106 N N . SER A 1 269 ? 3.413 -25.532 26.178 1.00 169.36 269 SER A N 1
ATOM 2107 C CA . SER A 1 269 ? 4.054 -25.082 24.948 1.00 172.41 269 SER A CA 1
ATOM 2108 C C . SER A 1 269 ? 2.976 -24.716 23.939 1.00 156.07 269 SER A C 1
ATOM 2109 O O . SER A 1 269 ? 2.049 -25.499 23.712 1.00 145.80 269 SER A O 1
ATOM 2112 N N . LYS A 1 270 ? 3.100 -23.533 23.340 1.00 146.30 270 LYS A N 1
ATOM 2113 C CA . LYS A 1 270 ? 2.114 -23.071 22.373 1.00 149.79 270 LYS A CA 1
ATOM 2114 C C . LYS A 1 270 ? 2.729 -21.990 21.497 1.00 142.21 270 LYS A C 1
ATOM 2115 O O . LYS A 1 270 ? 3.647 -21.279 21.916 1.00 155.31 270 LYS A O 1
ATOM 2121 N N . VAL A 1 271 ? 2.209 -21.876 20.277 1.00 137.91 271 VAL A N 1
ATOM 2122 C CA . VAL A 1 271 ? 2.666 -20.897 19.297 1.00 145.37 271 VAL A CA 1
ATOM 2123 C C . VAL A 1 271 ? 1.549 -19.881 19.089 1.00 132.95 271 VAL A C 1
ATOM 2124 O O . VAL A 1 271 ? 0.431 -20.245 18.700 1.00 127.95 271 VAL A O 1
ATOM 2128 N N . TYR A 1 272 ? 1.852 -18.613 19.348 1.00 131.32 272 TYR A N 1
ATOM 2129 C CA . TYR A 1 272 ? 0.923 -17.510 19.158 1.00 126.75 272 TYR A CA 1
ATOM 2130 C C . TYR A 1 272 ? 1.307 -16.730 17.907 1.00 128.41 272 TYR A C 1
ATOM 2131 O O . TYR A 1 272 ? 2.488 -16.608 17.573 1.00 134.97 272 TYR A O 1
ATOM 2140 N N . THR A 1 273 ? 0.300 -16.196 17.216 1.00 127.98 273 THR A N 1
ATOM 2141 C CA . THR A 1 273 ? 0.512 -15.490 15.957 1.00 127.55 273 THR A CA 1
ATOM 2142 C C . THR A 1 273 ? -0.145 -14.119 16.022 1.00 130.07 273 THR A C 1
ATOM 2143 O O . THR A 1 273 ? -1.365 -14.018 16.189 1.00 143.60 273 THR A O 1
ATOM 2147 N N . LEU A 1 274 ? 0.667 -13.073 15.883 1.00 130.60 274 LEU A N 1
ATOM 2148 C CA . LEU A 1 274 ? 0.210 -11.694 15.830 1.00 137.47 274 LEU A CA 1
ATOM 2149 C C . LEU A 1 274 ? 0.629 -11.077 14.501 1.00 123.14 274 LEU A C 1
ATOM 2150 O O . LEU A 1 274 ? 1.500 -11.597 13.799 1.00 122.33 274 LEU A O 1
ATOM 2155 N N . THR A 1 275 ? 0.004 -9.951 14.159 1.00 113.52 275 THR A N 1
ATOM 2156 C CA . THR A 1 275 ? 0.262 -9.274 12.888 1.00 114.33 275 THR A CA 1
ATOM 2157 C C . THR A 1 275 ? -0.055 -7.796 13.052 1.00 113.52 275 THR A C 1
ATOM 2158 O O . THR A 1 275 ? -1.225 -7.389 12.971 1.00 134.64 275 THR A O 1
ATOM 2162 N N . PRO A 1 276 ? 0.954 -6.953 13.280 1.00 110.88 276 PRO A N 1
ATOM 2163 C CA . PRO A 1 276 ? 0.685 -5.516 13.444 1.00 110.42 276 PRO A CA 1
ATOM 2164 C C . PRO A 1 276 ? 0.199 -4.883 12.146 1.00 112.71 276 PRO A C 1
ATOM 2165 O O . PRO A 1 276 ? 0.752 -5.128 11.073 1.00 169.93 276 PRO A O 1
ATOM 2169 N N . PHE A 1 277 ? -0.847 -4.065 12.256 1.00 114.44 277 PHE A N 1
ATOM 2170 C CA . PHE A 1 277 ? -1.368 -3.300 11.130 1.00 116.97 277 PHE A CA 1
ATOM 2171 C C . PHE A 1 277 ? -1.971 -2.005 11.661 1.00 117.51 277 PHE A C 1
ATOM 2172 O O . PHE A 1 277 ? -2.310 -1.894 12.843 1.00 137.61 277 PHE A O 1
ATOM 2180 N N . LEU A 1 278 ? -2.096 -1.018 10.769 1.00 119.03 278 LEU A N 1
ATOM 2181 C CA . LEU A 1 278 ? -2.426 0.337 11.197 1.00 119.51 278 LEU A CA 1
ATOM 2182 C C . LEU A 1 278 ? -3.901 0.524 11.532 1.00 142.85 278 LEU A C 1
ATOM 2183 O O . LEU A 1 278 ? -4.235 1.410 12.326 1.00 159.95 278 LEU A O 1
ATOM 2188 N N . ALA A 1 279 ? -4.795 -0.268 10.939 1.00 138.15 279 ALA A N 1
ATOM 2189 C CA . ALA A 1 279 ? -6.223 -0.019 11.120 1.00 140.93 279 ALA A CA 1
ATOM 2190 C C . ALA A 1 279 ? -6.589 0.045 12.600 1.00 140.17 279 ALA A C 1
ATOM 2191 O O . ALA A 1 279 ? -7.193 1.021 13.060 1.00 142.14 279 ALA A O 1
ATOM 2193 N N . ASN A 1 280 ? -6.211 -0.979 13.366 1.00 127.48 280 ASN A N 1
ATOM 2194 C CA . ASN A 1 280 ? -6.554 -1.014 14.785 1.00 126.97 280 ASN A CA 1
ATOM 2195 C C . ASN A 1 280 ? -5.542 -0.254 15.640 1.00 123.41 280 ASN A C 1
ATOM 2196 O O . ASN A 1 280 ? -5.292 -0.620 16.790 1.00 121.60 280 ASN A O 1
ATOM 2201 N N . ASN A 1 281 ? -4.983 0.833 15.082 1.00 122.84 281 ASN A N 1
ATOM 2202 C CA . ASN A 1 281 ? -4.061 1.697 15.813 1.00 120.27 281 ASN A CA 1
ATOM 2203 C C . ASN A 1 281 ? -4.237 3.167 15.431 1.00 129.65 281 ASN A C 1
ATOM 2204 O O . ASN A 1 281 ? -3.355 3.984 15.728 1.00 125.02 281 ASN A O 1
ATOM 2209 N N . ARG A 1 282 ? -5.350 3.528 14.782 1.00 126.26 282 ARG A N 1
ATOM 2210 C CA . ARG A 1 282 ? -5.513 4.898 14.303 1.00 128.46 282 ARG A CA 1
ATOM 2211 C C . ARG A 1 282 ? -5.669 5.892 15.448 1.00 129.46 282 ARG A C 1
ATOM 2212 O O . ARG A 1 282 ? -5.344 7.074 15.287 1.00 130.06 282 ARG A O 1
ATOM 2220 N N . GLU A 1 283 ? -6.166 5.446 16.601 1.00 130.01 283 GLU A N 1
ATOM 2221 C CA . GLU A 1 283 ? -6.436 6.358 17.705 1.00 131.86 283 GLU A CA 1
ATOM 2222 C C . GLU A 1 283 ? -5.197 6.679 18.530 1.00 128.40 283 GLU A C 1
ATOM 2223 O O . GLU A 1 283 ? -5.292 7.471 19.473 1.00 130.06 283 GLU A O 1
ATOM 2229 N N . LYS A 1 284 ? -4.039 6.111 18.183 1.00 125.20 284 LYS A N 1
ATOM 2230 C CA . LYS A 1 284 ? -2.817 6.269 18.975 1.00 121.26 284 LYS A CA 1
ATOM 2231 C C . LYS A 1 284 ? -2.028 7.465 18.448 1.00 121.00 284 LYS A C 1
ATOM 2232 O O . LYS A 1 284 ? -1.109 7.344 17.636 1.00 118.53 284 LYS A O 1
ATOM 2238 N N . ARG A 1 285 ? -2.400 8.645 18.940 1.00 123.97 285 ARG A N 1
ATOM 2239 C CA . ARG A 1 285 ? -1.732 9.874 18.533 1.00 124.36 285 ARG A CA 1
ATOM 2240 C C . ARG A 1 285 ? -0.247 9.805 18.861 1.00 130.71 285 ARG A C 1
ATOM 2241 O O . ARG A 1 285 ? 0.149 9.355 19.940 1.00 155.78 285 ARG A O 1
ATOM 2249 N N . GLY A 1 286 ? 0.580 10.252 17.918 1.00 157.10 286 GLY A N 1
ATOM 2250 C CA . GLY A 1 286 ? 2.014 10.239 18.084 1.00 124.47 286 GLY A CA 1
ATOM 2251 C C . GLY A 1 286 ? 2.696 8.949 17.685 1.00 118.81 286 GLY A C 1
ATOM 2252 O O . GLY A 1 286 ? 3.932 8.889 17.708 1.00 131.03 286 GLY A O 1
ATOM 2253 N N . LEU A 1 287 ? 1.938 7.914 17.329 1.00 119.70 287 LEU A N 1
ATOM 2254 C CA . LEU A 1 287 ? 2.542 6.658 16.901 1.00 110.38 287 LEU A CA 1
ATOM 2255 C C . LEU A 1 287 ? 3.385 6.890 15.655 1.00 167.88 287 LEU A C 1
ATOM 2256 O O . LEU A 1 287 ? 2.925 7.493 14.682 1.00 181.80 287 LEU A O 1
ATOM 2261 N N . ALA A 1 288 ? 4.624 6.409 15.691 1.00 176.61 288 ALA A N 1
ATOM 2262 C CA . ALA A 1 288 ? 5.557 6.655 14.601 1.00 129.00 288 ALA A CA 1
ATOM 2263 C C . ALA A 1 288 ? 5.105 5.946 13.330 1.00 114.49 288 ALA A C 1
ATOM 2264 O O . ALA A 1 288 ? 4.735 4.768 13.358 1.00 114.06 288 ALA A O 1
ATOM 2266 N N . LEU A 1 289 ? 5.151 6.670 12.213 1.00 107.09 289 LEU A N 1
ATOM 2267 C CA . LEU A 1 289 ? 4.810 6.149 10.900 1.00 110.10 289 LEU A CA 1
ATOM 2268 C C . LEU A 1 289 ? 5.915 6.535 9.925 1.00 119.93 289 LEU A C 1
ATOM 2269 O O . LEU A 1 289 ? 6.631 7.517 10.134 1.00 134.85 289 LEU A O 1
ATOM 2274 N N . ASP A 1 290 ? 6.047 5.764 8.848 1.00 121.89 290 ASP A N 1
ATOM 2275 C CA . ASP A 1 290 ? 7.027 6.108 7.829 1.00 118.15 290 ASP A CA 1
ATOM 2276 C C . ASP A 1 290 ? 6.707 7.479 7.235 1.00 124.51 290 ASP A C 1
ATOM 2277 O O . ASP A 1 290 ? 5.567 7.951 7.261 1.00 150.89 290 ASP A O 1
ATOM 2282 N N . GLY A 1 291 ? 7.742 8.122 6.699 1.00 121.61 291 GLY A N 1
ATOM 2283 C CA . GLY A 1 291 ? 7.631 9.481 6.207 1.00 112.52 291 GLY A CA 1
ATOM 2284 C C . GLY A 1 291 ? 6.498 9.692 5.227 1.00 133.36 291 GLY A C 1
ATOM 2285 O O . GLY A 1 291 ? 6.272 8.862 4.342 1.00 144.27 291 GLY A O 1
ATOM 2286 N N . LYS A 1 292 ? 5.779 10.800 5.378 1.00 145.86 292 LYS A N 1
ATOM 2287 C CA . LYS A 1 292 ? 4.680 11.158 4.497 1.00 142.32 292 LYS A CA 1
ATOM 2288 C C . LYS A 1 292 ? 5.080 12.350 3.640 1.00 135.11 292 LYS A C 1
ATOM 2289 O O . LYS A 1 292 ? 5.650 13.324 4.139 1.00 131.58 292 LYS A O 1
ATOM 2295 N N . LEU A 1 293 ? 4.775 12.268 2.343 1.00 143.43 293 LEU A N 1
ATOM 2296 C CA . LEU A 1 293 ? 5.055 13.391 1.453 1.00 158.13 293 LEU A CA 1
ATOM 2297 C C . LEU A 1 293 ? 4.089 14.543 1.708 1.00 146.66 293 LEU A C 1
ATOM 2298 O O . LEU A 1 293 ? 4.506 15.704 1.778 1.00 157.38 293 LEU A O 1
ATOM 2303 N N . LYS A 1 294 ? 2.798 14.244 1.860 1.00 149.53 294 LYS A N 1
ATOM 2304 C CA . LYS A 1 294 ? 1.825 15.261 2.244 1.00 163.41 294 LYS A CA 1
ATOM 2305 C C . LYS A 1 294 ? 0.960 14.758 3.396 1.00 157.89 294 LYS A C 1
ATOM 2306 O O . LYS A 1 294 ? 1.228 15.080 4.558 1.00 147.50 294 LYS A O 1
ATOM 2312 N N . HIS A 1 295 ? -0.078 13.961 3.093 1.00 146.01 295 HIS A N 1
ATOM 2313 C CA . HIS A 1 295 ? -0.917 13.421 4.160 1.00 145.85 295 HIS A CA 1
ATOM 2314 C C . HIS A 1 295 ? -1.449 12.024 3.843 1.00 137.30 295 HIS A C 1
ATOM 2315 O O . HIS A 1 295 ? -2.445 11.606 4.446 1.00 139.11 295 HIS A O 1
ATOM 2322 N N . GLU A 1 296 ? -0.810 11.289 2.936 1.00 133.26 296 GLU A N 1
ATOM 2323 C CA . GLU A 1 296 ? -1.261 9.954 2.577 1.00 134.03 296 GLU A CA 1
ATOM 2324 C C . GLU A 1 296 ? -1.142 8.999 3.767 1.00 130.93 296 GLU A C 1
ATOM 2325 O O . GLU A 1 296 ? -0.490 9.283 4.774 1.00 135.40 296 GLU A O 1
ATOM 2331 N N . ASP A 1 297 ? -1.788 7.843 3.631 1.00 141.22 297 ASP A N 1
ATOM 2332 C CA . ASP A 1 297 ? -1.663 6.773 4.612 1.00 139.65 297 ASP A CA 1
ATOM 2333 C C . ASP A 1 297 ? -0.351 6.031 4.384 1.00 141.51 297 ASP A C 1
ATOM 2334 O O . ASP A 1 297 ? -0.112 5.501 3.293 1.00 136.07 297 ASP A O 1
ATOM 2339 N N . THR A 1 298 ? 0.500 5.998 5.406 1.00 146.58 298 THR A N 1
ATOM 2340 C CA . THR A 1 298 ? 1.738 5.235 5.376 1.00 137.30 298 THR A CA 1
ATOM 2341 C C . THR A 1 298 ? 1.707 4.186 6.479 1.00 137.86 298 THR A C 1
ATOM 2342 O O . THR A 1 298 ? 1.024 4.348 7.496 1.00 154.71 298 THR A O 1
ATOM 2346 N N . ASN A 1 299 ? 2.451 3.104 6.266 1.00 131.88 299 ASN A N 1
ATOM 2347 C CA . ASN A 1 299 ? 2.449 1.993 7.201 1.00 133.05 299 ASN A CA 1
ATOM 2348 C C . ASN A 1 299 ? 3.209 2.356 8.476 1.00 121.04 299 ASN A C 1
ATOM 2349 O O . ASN A 1 299 ? 3.837 3.413 8.588 1.00 120.05 299 ASN A O 1
ATOM 2354 N N . LEU A 1 300 ? 3.134 1.452 9.452 1.00 113.18 300 LEU A N 1
ATOM 2355 C CA . LEU A 1 300 ? 3.837 1.638 10.712 1.00 118.70 300 LEU A CA 1
ATOM 2356 C C . LEU A 1 300 ? 5.314 1.906 10.452 1.00 114.56 300 LEU A C 1
ATOM 2357 O O . LEU A 1 300 ? 5.913 1.337 9.536 1.00 140.25 300 LEU A O 1
ATOM 2362 N N . ALA A 1 301 ? 5.897 2.785 11.265 1.00 122.35 301 ALA A N 1
ATOM 2363 C CA . ALA A 1 301 ? 7.273 3.210 11.048 1.00 109.21 301 ALA A CA 1
ATOM 2364 C C . ALA A 1 301 ? 8.210 2.013 10.977 1.00 124.88 301 ALA A C 1
ATOM 2365 O O . ALA A 1 301 ? 8.217 1.157 11.866 1.00 102.88 301 ALA A O 1
ATOM 2367 N N . SER A 1 302 ? 9.000 1.962 9.908 1.00 125.25 302 SER A N 1
ATOM 2368 C CA . SER A 1 302 ? 10.006 0.922 9.769 1.00 102.38 302 SER A CA 1
ATOM 2369 C C . SER A 1 302 ? 11.119 1.128 10.787 1.00 101.30 302 SER A C 1
ATOM 2370 O O . SER A 1 302 ? 11.480 2.257 11.126 1.00 101.06 302 SER A O 1
ATOM 2373 N N . SER A 1 303 ? 11.660 0.016 11.277 1.00 101.10 303 SER A N 1
ATOM 2374 C CA . SER A 1 303 ? 12.774 0.070 12.213 1.00 100.74 303 SER A CA 1
ATOM 2375 C C . SER A 1 303 ? 13.962 0.782 11.576 1.00 101.34 303 SER A C 1
ATOM 2376 O O . SER A 1 303 ? 14.365 0.460 10.455 1.00 138.93 303 SER A O 1
ATOM 2379 N N . THR A 1 304 ? 14.514 1.764 12.288 1.00 112.18 304 THR A N 1
ATOM 2380 C CA . THR A 1 304 ? 15.691 2.476 11.803 1.00 128.94 304 THR A CA 1
ATOM 2381 C C . THR A 1 304 ? 16.953 1.706 12.176 1.00 132.07 304 THR A C 1
ATOM 2382 O O . THR A 1 304 ? 17.116 1.275 13.323 1.00 125.23 304 THR A O 1
ATOM 2386 N N . LEU A 1 305 ? 17.843 1.537 11.201 1.00 117.51 305 LEU A N 1
ATOM 2387 C CA . LEU A 1 305 ? 19.072 0.773 11.367 1.00 135.02 305 LEU A CA 1
ATOM 2388 C C . LEU A 1 305 ? 20.230 1.742 11.579 1.00 151.00 305 LEU A C 1
ATOM 2389 O O . LEU A 1 305 ? 20.581 2.509 10.676 1.00 141.95 305 LEU A O 1
ATOM 2394 N N . LEU A 1 306 ? 20.820 1.705 12.768 1.00 155.90 306 LEU A N 1
ATOM 2395 C CA . LEU A 1 306 ? 21.984 2.518 13.078 1.00 173.52 306 LEU A CA 1
ATOM 2396 C C . LEU A 1 306 ? 23.261 1.715 12.850 1.00 184.92 306 LEU A C 1
ATOM 2397 O O . LEU A 1 306 ? 23.261 0.481 12.868 1.00 174.77 306 LEU A O 1
ATOM 2402 N N . ARG A 1 307 ? 24.356 2.434 12.621 1.00 211.89 307 ARG A N 1
ATOM 2403 C CA . ARG A 1 307 ? 25.646 1.785 12.441 1.00 209.69 307 ARG A CA 1
ATOM 2404 C C . ARG A 1 307 ? 26.018 1.015 13.705 1.00 222.35 307 ARG A C 1
ATOM 2405 O O . ARG A 1 307 ? 25.499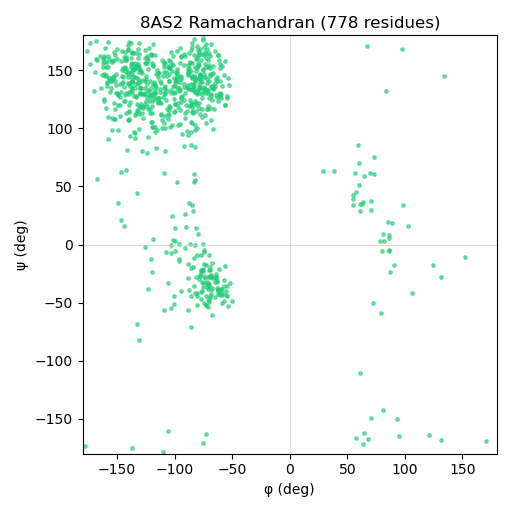 1.268 14.795 1.00 221.26 307 ARG A O 1
ATOM 2413 N N . GLU A 1 308 ? 26.922 0.048 13.549 1.00 219.82 308 GLU A N 1
ATOM 2414 C CA . GLU A 1 308 ? 27.391 -0.703 14.709 1.00 224.66 308 GLU A CA 1
ATOM 2415 C C . GLU A 1 308 ? 28.208 0.193 15.632 1.00 237.73 308 GLU A C 1
ATOM 2416 O O . GLU A 1 308 ? 27.840 0.412 16.792 1.00 251.92 308 GLU A O 1
ATOM 2422 N N . GLY A 1 309 ? 29.315 0.736 15.130 1.00 271.84 309 GLY A N 1
ATOM 2423 C CA . GLY A 1 309 ? 30.071 1.726 15.873 1.00 267.56 309 GLY A CA 1
ATOM 2424 C C . GLY A 1 309 ? 29.476 3.112 15.723 1.00 278.13 309 GLY A C 1
ATOM 2425 O O . GLY A 1 309 ? 30.166 4.058 15.331 1.00 269.47 309 GLY A O 1
ATOM 2426 N N . ALA A 1 310 ? 28.192 3.242 16.048 1.00 264.61 310 ALA A N 1
ATOM 2427 C CA . ALA A 1 310 ? 27.455 4.466 15.776 1.00 246.71 310 ALA A CA 1
ATOM 2428 C C . ALA A 1 310 ? 27.905 5.607 16.685 1.00 242.62 310 ALA A C 1
ATOM 2429 O O . ALA A 1 310 ? 28.475 5.402 17.760 1.00 249.12 310 ALA A O 1
ATOM 2431 N N . ASN A 1 311 ? 27.631 6.834 16.228 1.00 226.68 311 ASN A N 1
ATOM 2432 C CA . ASN A 1 311 ? 27.923 8.014 17.034 1.00 222.39 311 ASN A CA 1
ATOM 2433 C C . ASN A 1 311 ? 26.983 8.126 18.227 1.00 236.76 311 ASN A C 1
ATOM 2434 O O . ASN A 1 311 ? 27.351 8.716 19.249 1.00 240.01 311 ASN A O 1
ATOM 2439 N N . ARG A 1 312 ? 25.767 7.588 18.108 1.00 227.00 312 ARG A N 1
ATOM 2440 C CA . ARG A 1 312 ? 24.772 7.640 19.174 1.00 223.04 312 ARG A CA 1
ATOM 2441 C C . ARG A 1 312 ? 24.299 9.070 19.412 1.00 224.18 312 ARG A C 1
ATOM 2442 O O . ARG A 1 312 ? 24.864 10.020 18.860 1.00 218.50 312 ARG A O 1
ATOM 2450 N N . GLU A 1 313 ? 23.254 9.227 20.228 1.00 229.42 313 GLU A N 1
ATOM 2451 C CA . GLU A 1 313 ? 22.587 10.516 20.419 1.00 222.55 313 GLU A CA 1
ATOM 2452 C C . GLU A 1 313 ? 22.132 11.096 19.082 1.00 222.86 313 GLU A C 1
ATOM 2453 O O . GLU A 1 313 ? 22.211 12.303 18.847 1.00 221.43 313 GLU A O 1
ATOM 2459 N N . ILE A 1 314 ? 21.648 10.224 18.198 1.00 207.56 314 ILE A N 1
ATOM 2460 C CA . ILE A 1 314 ? 21.243 10.655 16.865 1.00 205.71 314 ILE A CA 1
ATOM 2461 C C . ILE A 1 314 ? 19.927 11.414 16.957 1.00 187.82 314 ILE A C 1
ATOM 2462 O O . ILE A 1 314 ? 18.981 10.979 17.627 1.00 189.33 314 ILE A O 1
ATOM 2467 N N . LEU A 1 315 ? 19.865 12.556 16.279 1.00 175.86 315 LEU A N 1
ATOM 2468 C CA . LEU A 1 315 ? 18.700 13.422 16.324 1.00 159.62 315 LEU A CA 1
ATOM 2469 C C . LEU A 1 315 ? 17.518 12.755 15.620 1.00 152.54 315 LEU A C 1
ATOM 2470 O O . LEU A 1 315 ? 17.641 11.693 15.004 1.00 149.39 315 LEU A O 1
ATOM 2475 N N . GLY A 1 316 ? 16.353 13.388 15.729 1.00 146.97 316 GLY A N 1
ATOM 2476 C CA . GLY A 1 316 ? 15.154 12.871 15.099 1.00 143.27 316 GLY A CA 1
ATOM 2477 C C . GLY A 1 316 ? 14.470 11.772 15.887 1.00 125.49 316 GLY A C 1
ATOM 2478 O O . GLY A 1 316 ? 14.429 11.818 17.120 1.00 121.70 316 GLY A O 1
ATOM 2479 N N . ILE A 1 317 ? 13.933 10.776 15.183 1.00 117.65 317 ILE A N 1
ATOM 2480 C CA . ILE A 1 317 ? 13.158 9.697 15.787 1.00 119.14 317 ILE A CA 1
ATOM 2481 C C . ILE A 1 317 ? 13.826 8.370 15.447 1.00 109.92 317 ILE A C 1
ATOM 2482 O O . ILE A 1 317 ? 14.072 8.078 14.271 1.00 117.20 317 ILE A O 1
ATOM 2487 N N . ILE A 1 318 ? 14.098 7.566 16.472 1.00 104.66 318 ILE A N 1
ATOM 2488 C CA . ILE A 1 318 ? 14.792 6.286 16.332 1.00 120.41 318 ILE A CA 1
ATOM 2489 C C . ILE A 1 318 ? 13.815 5.203 16.778 1.00 102.71 318 ILE A C 1
ATOM 2490 O O . ILE A 1 318 ? 13.648 4.966 17.982 1.00 105.46 318 ILE A O 1
ATOM 2495 N N . VAL A 1 319 ? 13.184 4.520 15.815 1.00 101.58 319 VAL A N 1
ATOM 2496 C CA . VAL A 1 319 ? 12.144 3.534 16.104 1.00 100.80 319 VAL A CA 1
ATOM 2497 C C . VAL A 1 319 ? 12.713 2.119 16.081 1.00 100.36 319 VAL A C 1
ATOM 2498 O O . VAL A 1 319 ? 13.567 1.785 15.250 1.00 134.27 319 VAL A O 1
ATOM 2502 N N . SER A 1 320 ? 12.219 1.286 17.005 1.00 145.02 320 SER A N 1
ATOM 2503 C CA . SER A 1 320 ? 12.633 -0.101 17.180 1.00 115.98 320 SER A CA 1
ATOM 2504 C C . SER A 1 320 ? 11.394 -0.936 17.489 1.00 123.12 320 SER A C 1
ATOM 2505 O O . SER A 1 320 ? 10.307 -0.400 17.721 1.00 150.49 320 SER A O 1
ATOM 2508 N N . TYR A 1 321 ? 11.556 -2.263 17.508 1.00 129.81 321 TYR A N 1
ATOM 2509 C CA . TYR A 1 321 ? 10.448 -3.153 17.838 1.00 113.00 321 TYR A CA 1
ATOM 2510 C C . TYR A 1 321 ? 10.916 -4.322 18.697 1.00 116.93 321 TYR A C 1
ATOM 2511 O O . TYR A 1 321 ? 12.049 -4.796 18.571 1.00 121.60 321 TYR A O 1
ATOM 2520 N N . LYS A 1 322 ? 10.011 -4.786 19.563 1.00 129.92 322 LYS A N 1
ATOM 2521 C CA . LYS A 1 322 ? 10.250 -5.915 20.453 1.00 122.16 322 LYS A CA 1
ATOM 2522 C C . LYS A 1 322 ? 8.923 -6.615 20.728 1.00 108.95 322 LYS A C 1
ATOM 2523 O O . LYS A 1 322 ? 7.869 -5.975 20.786 1.00 115.71 322 LYS A O 1
ATOM 2529 N N . VAL A 1 323 ? 8.983 -7.935 20.893 1.00 111.98 323 VAL A N 1
ATOM 2530 C CA . VAL A 1 323 ? 7.827 -8.741 21.274 1.00 114.23 323 VAL A CA 1
ATOM 2531 C C . VAL A 1 323 ? 7.987 -9.121 22.740 1.00 136.41 323 VAL A C 1
ATOM 2532 O O . VAL A 1 323 ? 8.955 -9.796 23.110 1.00 121.39 323 VAL A O 1
ATOM 2536 N N . LYS A 1 324 ? 7.044 -8.693 23.575 1.00 122.67 324 LYS A N 1
ATOM 2537 C CA . LYS A 1 324 ? 7.074 -8.966 25.006 1.00 104.30 324 LYS A CA 1
ATOM 2538 C C . LYS A 1 324 ? 6.155 -10.139 25.318 1.00 113.73 324 LYS A C 1
ATOM 2539 O O . LYS A 1 324 ? 5.001 -10.163 24.878 1.00 130.76 324 LYS A O 1
ATOM 2545 N N . VAL A 1 325 ? 6.668 -11.108 26.072 1.00 112.11 325 VAL A N 1
ATOM 2546 C CA . VAL A 1 325 ? 5.913 -12.291 26.471 1.00 103.40 325 VAL A CA 1
ATOM 2547 C C . VAL A 1 325 ? 5.863 -12.302 27.992 1.00 123.86 325 VAL A C 1
ATOM 2548 O O . VAL A 1 325 ? 6.859 -12.623 28.654 1.00 115.41 325 VAL A O 1
ATOM 2552 N N . LYS A 1 326 ? 4.703 -11.962 28.544 1.00 144.42 326 LYS A N 1
ATOM 2553 C CA . LYS A 1 326 ? 4.504 -11.812 29.976 1.00 135.02 326 LYS A CA 1
ATOM 2554 C C . LYS A 1 326 ? 3.675 -12.971 30.511 1.00 129.04 326 LYS A C 1
ATOM 2555 O O . LYS A 1 326 ? 2.829 -13.529 29.807 1.00 130.43 326 LYS A O 1
ATOM 2561 N N . LEU A 1 327 ? 3.940 -13.339 31.762 1.00 126.16 327 LEU A N 1
ATOM 2562 C CA . LEU A 1 327 ? 3.184 -14.367 32.466 1.00 135.72 327 LEU A CA 1
ATOM 2563 C C . LEU A 1 327 ? 2.586 -13.748 33.722 1.00 158.45 327 LEU A C 1
ATOM 2564 O O . LEU A 1 327 ? 3.325 -13.310 34.611 1.00 136.26 327 LEU A O 1
ATOM 2569 N N . VAL A 1 328 ? 1.259 -13.708 33.794 1.00 168.65 328 VAL A N 1
ATOM 2570 C CA . VAL A 1 328 ? 0.569 -13.205 34.978 1.00 161.32 328 VAL A CA 1
ATOM 2571 C C . VAL A 1 328 ? 0.458 -14.361 35.969 1.00 151.93 328 VAL A C 1
ATOM 2572 O O . VAL A 1 328 ? -0.227 -15.351 35.704 1.00 148.36 328 VAL A O 1
ATOM 2576 N N . VAL A 1 329 ? 1.138 -14.243 37.110 1.00 166.93 329 VAL A N 1
ATOM 2577 C CA . VAL A 1 329 ? 1.225 -15.328 38.077 1.00 165.99 329 VAL A CA 1
ATOM 2578 C C . VAL A 1 329 ? 0.307 -15.041 39.260 1.00 162.29 329 VAL A C 1
ATOM 2579 O O . VAL A 1 329 ? -0.048 -13.897 39.555 1.00 153.42 329 VAL A O 1
ATOM 2583 N N . SER A 1 330 ? -0.059 -16.116 39.966 1.00 154.83 330 SER A N 1
ATOM 2584 C CA . SER A 1 330 ? -1.187 -16.078 40.893 1.00 160.21 330 SER A CA 1
ATOM 2585 C C . SER A 1 330 ? -0.973 -15.098 42.042 1.00 169.59 330 SER A C 1
ATOM 2586 O O . SER A 1 330 ? -1.917 -14.419 42.462 1.00 164.11 330 SER A O 1
ATOM 2589 N N . ARG A 1 331 ? 0.247 -15.024 42.578 1.00 183.99 331 ARG A N 1
ATOM 2590 C CA . ARG A 1 331 ? 0.522 -14.222 43.769 1.00 183.46 331 ARG A CA 1
ATOM 2591 C C . ARG A 1 331 ? -0.163 -14.838 44.988 1.00 191.10 331 ARG A C 1
ATOM 2592 O O . ARG A 1 331 ? -0.630 -15.981 44.931 1.00 189.11 331 ARG A O 1
ATOM 2600 N N . GLY A 1 332 ? -0.219 -14.096 46.094 1.00 183.02 332 GLY A N 1
ATOM 2601 C CA . GLY A 1 332 ? -0.839 -14.587 47.311 1.00 169.47 332 GLY A CA 1
ATOM 2602 C C . GLY A 1 332 ? 0.138 -15.238 48.268 1.00 180.39 332 GLY A C 1
ATOM 2603 O O . GLY A 1 332 ? 1.314 -14.865 48.314 1.00 195.71 332 GLY A O 1
ATOM 2604 N N . GLY A 1 333 ? -0.340 -16.207 49.048 1.00 186.12 333 GLY A N 1
ATOM 2605 C CA . GLY A 1 333 ? 0.537 -16.953 49.929 1.00 190.47 333 GLY A CA 1
ATOM 2606 C C . GLY A 1 333 ? 1.050 -16.130 51.099 1.00 194.63 333 GLY A C 1
ATOM 2607 O O . GLY A 1 333 ? 0.391 -15.210 51.594 1.00 194.62 333 GLY A O 1
ATOM 2608 N N . LEU A 1 334 ? 2.261 -16.477 51.544 1.00 183.93 334 LEU A N 1
ATOM 2609 C CA . LEU A 1 334 ? 2.851 -15.841 52.718 1.00 177.32 334 LEU A CA 1
ATOM 2610 C C . LEU A 1 334 ? 2.792 -14.321 52.626 1.00 173.75 334 LEU A C 1
ATOM 2611 O O . LEU A 1 334 ? 2.371 -13.645 53.572 1.00 177.67 334 LEU A O 1
ATOM 2616 N N . LEU A 1 335 ? 3.214 -13.765 51.494 1.00 176.76 335 LEU A N 1
ATOM 2617 C CA . LEU A 1 335 ? 3.311 -12.321 51.332 1.00 180.28 335 LEU A CA 1
ATOM 2618 C C . LEU A 1 335 ? 2.010 -11.676 50.873 1.00 170.92 335 LEU A C 1
ATOM 2619 O O . LEU A 1 335 ? 1.975 -10.454 50.690 1.00 165.05 335 LEU A O 1
ATOM 2624 N N . GLY A 1 336 ? 0.949 -12.452 50.685 1.00 171.74 336 GLY A N 1
ATOM 2625 C CA . GLY A 1 336 ? -0.251 -11.858 50.141 1.00 165.00 336 GLY A CA 1
ATOM 2626 C C . GLY A 1 336 ? -0.004 -11.352 48.726 1.00 181.82 336 GLY A C 1
ATOM 2627 O O . GLY A 1 336 ? 0.956 -11.729 48.050 1.00 184.44 336 GLY A O 1
ATOM 2628 N N . ASP A 1 337 ? -0.898 -10.471 48.284 1.00 181.07 337 ASP A N 1
ATOM 2629 C CA . ASP A 1 337 ? -0.808 -9.886 46.952 1.00 172.46 337 ASP A CA 1
ATOM 2630 C C . ASP A 1 337 ? 0.170 -8.719 46.882 1.00 169.04 337 ASP A C 1
ATOM 2631 O O . ASP A 1 337 ? 0.157 -7.977 45.893 1.00 174.69 337 ASP A O 1
ATOM 2636 N N . LEU A 1 338 ? 1.015 -8.543 47.900 1.00 176.83 338 LEU A N 1
ATOM 2637 C CA . LEU A 1 338 ? 1.925 -7.401 47.919 1.00 186.28 338 LEU A CA 1
ATOM 2638 C C . LEU A 1 338 ? 3.049 -7.571 46.903 1.00 184.92 338 LEU A C 1
ATOM 2639 O O . LEU A 1 338 ? 3.295 -6.681 46.080 1.00 179.23 338 LEU A O 1
ATOM 2644 N N . ALA A 1 339 ? 3.744 -8.704 46.946 1.00 200.34 339 ALA A N 1
ATOM 2645 C CA . ALA A 1 339 ? 4.875 -8.935 46.058 1.00 199.65 339 ALA A CA 1
ATOM 2646 C C . ALA A 1 339 ? 4.394 -9.414 44.694 1.00 206.68 339 ALA A C 1
ATOM 2647 O O . ALA A 1 339 ? 3.577 -10.336 44.602 1.00 214.99 339 ALA A O 1
ATOM 2649 N N . SER A 1 340 ? 4.904 -8.786 43.637 1.00 217.83 340 SER A N 1
ATOM 2650 C CA . SER A 1 340 ? 4.576 -9.190 42.277 1.00 185.65 340 SER A CA 1
ATOM 2651 C C . SER A 1 340 ? 5.381 -10.422 41.884 1.00 173.65 340 SER A C 1
ATOM 2652 O O . SER A 1 340 ? 6.575 -10.521 42.179 1.00 183.16 340 SER A O 1
ATOM 2655 N N . SER A 1 341 ? 4.718 -11.362 41.212 1.00 169.26 341 SER A N 1
ATOM 2656 C CA . SER A 1 341 ? 5.353 -12.598 40.780 1.00 170.39 341 SER A CA 1
ATOM 2657 C C . SER A 1 341 ? 5.354 -12.776 39.267 1.00 168.69 341 SER A C 1
ATOM 2658 O O . SER A 1 341 ? 5.791 -13.827 38.784 1.00 166.88 341 SER A O 1
ATOM 2661 N N . ASP A 1 342 ? 4.885 -11.787 38.509 1.00 174.23 342 ASP A N 1
ATOM 2662 C CA . ASP A 1 342 ? 4.847 -11.911 37.059 1.00 155.20 342 ASP A CA 1
ATOM 2663 C C . ASP A 1 342 ? 6.257 -12.021 36.493 1.00 156.71 342 ASP A C 1
ATOM 2664 O O . ASP A 1 342 ? 7.190 -11.370 36.971 1.00 148.22 342 ASP A O 1
ATOM 2669 N N . VAL A 1 343 ? 6.406 -12.851 35.463 1.00 153.00 343 VAL A N 1
ATOM 2670 C CA . VAL A 1 343 ? 7.679 -13.066 34.785 1.00 136.18 343 VAL A CA 1
ATOM 2671 C C . VAL A 1 343 ? 7.491 -12.733 33.312 1.00 140.20 343 VAL A C 1
ATOM 2672 O O . VAL A 1 343 ? 6.560 -13.238 32.672 1.00 140.27 343 VAL A O 1
ATOM 2676 N N . ALA A 1 344 ? 8.372 -11.891 32.774 1.00 142.82 344 ALA A N 1
ATOM 2677 C CA . ALA A 1 344 ? 8.271 -11.457 31.390 1.00 127.02 344 ALA A CA 1
ATOM 2678 C C . ALA A 1 344 ? 9.650 -11.448 30.747 1.00 140.66 344 ALA A C 1
ATOM 2679 O O . ALA A 1 344 ? 10.676 -11.322 31.421 1.00 141.65 344 ALA A O 1
ATOM 2681 N N . VAL A 1 345 ? 9.654 -11.581 29.420 1.00 151.57 345 VAL A N 1
ATOM 2682 C CA . VAL A 1 345 ? 10.876 -11.595 28.621 1.00 130.30 345 VAL A CA 1
ATOM 2683 C C . VAL A 1 345 ? 10.568 -10.923 27.289 1.00 109.10 345 VAL A C 1
ATOM 2684 O O . VAL A 1 345 ? 9.434 -10.968 26.803 1.00 120.85 345 VAL A O 1
ATOM 2688 N N . GLU A 1 346 ? 11.584 -10.293 26.697 1.00 131.58 346 GLU A N 1
ATOM 2689 C CA . GLU A 1 346 ? 11.412 -9.518 25.477 1.00 120.73 346 GLU A CA 1
ATOM 2690 C C . GLU A 1 346 ? 12.263 -10.079 24.342 1.00 118.64 346 GLU A C 1
ATOM 2691 O O . GLU A 1 346 ? 13.280 -10.743 24.562 1.00 120.25 346 GLU A O 1
ATOM 2697 N N . LEU A 1 347 ? 11.827 -9.784 23.108 1.00 132.73 347 LEU A N 1
ATOM 2698 C CA . LEU A 1 347 ? 12.430 -10.310 21.889 1.00 127.29 347 LEU A CA 1
ATOM 2699 C C . LEU A 1 347 ? 12.495 -9.229 20.813 1.00 119.02 347 LEU A C 1
ATOM 2700 O O . LEU A 1 347 ? 11.455 -8.860 20.252 1.00 112.31 347 LEU A O 1
ATOM 2705 N N . PRO A 1 348 ? 13.675 -8.698 20.492 1.00 120.94 348 PRO A N 1
ATOM 2706 C CA . PRO A 1 348 ? 13.757 -7.664 19.453 1.00 121.20 348 PRO A CA 1
ATOM 2707 C C . PRO A 1 348 ? 13.750 -8.250 18.049 1.00 118.18 348 PRO A C 1
ATOM 2708 O O . PRO A 1 348 ? 14.185 -9.380 17.815 1.00 115.21 348 PRO A O 1
ATOM 2712 N N . PHE A 1 349 ? 13.247 -7.455 17.103 1.00 106.76 349 PHE A N 1
ATOM 2713 C CA . PHE A 1 349 ? 13.161 -7.906 15.720 1.00 103.50 349 PHE A CA 1
ATOM 2714 C C . PHE A 1 349 ? 13.107 -6.710 14.777 1.00 102.92 349 PHE A C 1
ATOM 2715 O O . PHE A 1 349 ? 12.755 -5.594 15.169 1.00 101.70 349 PHE A O 1
ATOM 2723 N N . THR A 1 350 ? 13.456 -6.977 13.519 1.00 108.97 350 THR A N 1
ATOM 2724 C CA . THR A 1 350 ? 13.584 -5.963 12.479 1.00 111.97 350 THR A CA 1
ATOM 2725 C C . THR A 1 350 ? 12.328 -5.957 11.616 1.00 105.57 350 THR A C 1
ATOM 2726 O O . THR A 1 350 ? 11.991 -6.973 10.999 1.00 107.10 350 THR A O 1
ATOM 2730 N N . LEU A 1 351 ? 11.652 -4.810 11.557 1.00 103.17 351 LEU A N 1
ATOM 2731 C CA . LEU A 1 351 ? 10.410 -4.649 10.801 1.00 112.80 351 LEU A CA 1
ATOM 2732 C C . LEU A 1 351 ? 10.612 -3.552 9.763 1.00 104.06 351 LEU A C 1
ATOM 2733 O O . LEU A 1 351 ? 10.765 -2.380 10.120 1.00 102.96 351 LEU A O 1
ATOM 2738 N N . MET A 1 352 ? 10.603 -3.923 8.483 1.00 105.89 352 MET A N 1
ATOM 2739 C CA . MET A 1 352 ? 10.772 -2.939 7.418 1.00 115.65 352 MET A CA 1
ATOM 2740 C C . MET A 1 352 ? 10.551 -3.602 6.063 1.00 109.16 352 MET A C 1
ATOM 2741 O O . MET A 1 352 ? 10.385 -4.820 5.962 1.00 110.59 352 MET A O 1
ATOM 2746 N N . HIS A 1 353 ? 10.541 -2.764 5.008 1.00 118.29 353 HIS A N 1
ATOM 2747 C CA . HIS A 1 353 ? 10.229 -3.212 3.660 1.00 135.51 353 HIS A CA 1
ATOM 2748 C C . HIS A 1 353 ? 11.427 -3.919 3.029 1.00 140.59 353 HIS A C 1
ATOM 2749 O O . HIS A 1 353 ? 12.576 -3.548 3.276 1.00 139.13 353 HIS A O 1
ATOM 2756 N N . PRO A 1 354 ? 11.188 -4.931 2.195 1.00 133.51 354 PRO A N 1
ATOM 2757 C CA . PRO A 1 354 ? 12.301 -5.544 1.462 1.00 120.05 354 PRO A CA 1
ATOM 2758 C C . PRO A 1 354 ? 12.824 -4.609 0.383 1.00 133.98 354 PRO A C 1
ATOM 2759 O O . PRO A 1 354 ? 12.100 -3.762 -0.145 1.00 138.85 354 PRO A O 1
ATOM 2763 N N . LYS A 1 355 ? 14.102 -4.769 0.064 1.00 149.17 355 LYS A N 1
ATOM 2764 C CA . LYS A 1 355 ? 14.749 -3.913 -0.921 1.00 143.98 355 LYS A CA 1
ATOM 2765 C C . LYS A 1 355 ? 14.093 -4.081 -2.288 1.00 147.85 355 LYS A C 1
ATOM 2766 O O . LYS A 1 355 ? 14.024 -5.210 -2.798 1.00 145.24 355 LYS A O 1
ATOM 2772 N N . PRO A 1 356 ? 13.603 -3.008 -2.912 1.00 135.90 356 PRO A N 1
ATOM 2773 C CA . PRO A 1 356 ? 13.018 -3.143 -4.253 1.00 153.65 356 PRO A CA 1
ATOM 2774 C C . PRO A 1 356 ? 14.090 -3.285 -5.322 1.00 171.93 356 PRO A C 1
ATOM 2775 O O . PRO A 1 356 ? 15.124 -2.612 -5.292 1.00 175.99 356 PRO A O 1
ATOM 2779 N N . LYS A 1 357 ? 13.830 -4.170 -6.279 1.00 172.65 357 LYS A N 1
ATOM 2780 C CA . LYS A 1 357 ? 14.777 -4.431 -7.357 1.00 184.79 357 LYS A CA 1
ATOM 2781 C C . LYS A 1 357 ? 14.434 -3.619 -8.601 1.00 173.89 357 LYS A C 1
ATOM 2782 O O . LYS A 1 357 ? 15.216 -3.562 -9.551 1.00 186.21 357 LYS A O 1
ATOM 2788 N N . ALA B 2 5 ? 3.694 15.408 -10.308 1.00 194.58 335 ALA B N 1
ATOM 2789 C CA . ALA B 2 5 ? 3.910 15.717 -11.717 1.00 212.80 335 ALA B CA 1
ATOM 2790 C C . ALA B 2 5 ? 5.308 15.291 -12.157 1.00 211.79 335 ALA B C 1
ATOM 2791 O O . ALA B 2 5 ? 6.276 15.455 -11.414 1.00 216.62 335 ALA B O 1
ATOM 2813 N N . VAL B 2 8 ? 9.419 13.342 -19.111 1.00 224.24 338 VAL B N 1
ATOM 2814 C CA . VAL B 2 8 ? 10.524 12.560 -19.661 1.00 218.27 338 VAL B CA 1
ATOM 2815 C C . VAL B 2 8 ? 11.696 13.475 -20.009 1.00 223.48 338 VAL B C 1
ATOM 2816 O O . VAL B 2 8 ? 11.523 14.504 -20.664 1.00 211.82 338 VAL B O 1
ATOM 2820 N N . VAL C 3 1 ? 0.038 -21.464 -4.227 1.00 163.77 17 VAL H N 1
ATOM 2821 C CA . VAL C 3 1 ? -0.766 -20.298 -3.865 1.00 165.30 17 VAL H CA 1
ATOM 2822 C C . VAL C 3 1 ? -2.035 -20.368 -4.708 1.00 168.32 17 VAL H C 1
ATOM 2823 O O . VAL C 3 1 ? -1.995 -20.891 -5.822 1.00 158.97 17 VAL H O 1
ATOM 2827 N N . GLN C 3 2 ? -3.155 -19.850 -4.210 1.00 182.92 18 GLN H N 1
ATOM 2828 C CA . GLN C 3 2 ? -4.399 -19.993 -4.959 1.00 168.43 18 GLN H CA 1
ATOM 2829 C C . GLN C 3 2 ? -5.484 -19.098 -4.379 1.00 158.67 18 GLN H C 1
ATOM 2830 O O . GLN C 3 2 ? -5.408 -18.657 -3.230 1.00 160.51 18 GLN H O 1
ATOM 2836 N N . LEU C 3 3 ? -6.497 -18.835 -5.211 1.00 165.44 19 LEU H N 1
ATOM 2837 C CA . LEU C 3 3 ? -7.691 -18.077 -4.838 1.00 157.46 19 LEU H CA 1
ATOM 2838 C C . LEU C 3 3 ? -8.903 -18.874 -5.308 1.00 151.38 19 LEU H C 1
ATOM 2839 O O . LEU C 3 3 ? -9.101 -19.045 -6.515 1.00 158.92 19 LEU H O 1
ATOM 2844 N N . VAL C 3 4 ? -9.719 -19.349 -4.369 1.00 149.44 20 VAL H N 1
ATOM 2845 C CA . VAL C 3 4 ? -10.856 -20.217 -4.671 1.00 163.56 20 VAL H CA 1
ATOM 2846 C C . VAL C 3 4 ? -12.143 -19.415 -4.517 1.00 150.49 20 VAL H C 1
ATOM 2847 O O . VAL C 3 4 ? -12.476 -18.973 -3.410 1.00 144.26 20 VAL H O 1
ATOM 2851 N N . GLU C 3 5 ? -12.874 -19.242 -5.619 1.00 155.11 21 GLU H N 1
ATOM 2852 C CA . GLU C 3 5 ? -14.160 -18.560 -5.590 1.00 157.94 21 GLU H CA 1
ATOM 2853 C C . GLU C 3 5 ? -15.300 -19.552 -5.383 1.00 161.90 21 GLU H C 1
ATOM 2854 O O . GLU C 3 5 ? -15.202 -20.730 -5.740 1.00 152.59 21 GLU H O 1
ATOM 2860 N N . SER C 3 6 ? -16.396 -19.051 -4.818 1.00 174.12 22 SER H N 1
ATOM 2861 C CA . SER C 3 6 ? -17.581 -19.861 -4.576 1.00 166.19 22 SER H CA 1
ATOM 2862 C C . SER C 3 6 ? -18.761 -18.931 -4.341 1.00 177.70 22 SER H C 1
ATOM 2863 O O . SER C 3 6 ? -18.591 -17.754 -4.012 1.00 150.71 22 SER H O 1
ATOM 2866 N N . GLY C 3 7 ? -19.957 -19.474 -4.527 1.00 215.34 23 GLY H N 1
ATOM 2867 C CA . GLY C 3 7 ? -21.179 -18.734 -4.326 1.00 222.27 23 GLY H CA 1
ATOM 2868 C C . GLY C 3 7 ? -21.819 -18.171 -5.573 1.00 203.82 23 GLY H C 1
ATOM 2869 O O . GLY C 3 7 ? -22.424 -17.094 -5.503 1.00 190.67 23 GLY H O 1
ATOM 2870 N N . GLY C 3 8 ? -21.714 -18.856 -6.707 1.00 175.51 24 GLY H N 1
ATOM 2871 C CA . GLY C 3 8 ? -22.315 -18.410 -7.951 1.00 172.65 24 GLY H CA 1
ATOM 2872 C C . GLY C 3 8 ? -23.552 -19.216 -8.296 1.00 172.44 24 GLY H C 1
ATOM 2873 O O . GLY C 3 8 ? -23.670 -20.389 -7.923 1.00 172.30 24 GLY H O 1
ATOM 2874 N N . GLY C 3 9 ? -24.474 -18.587 -9.016 1.00 173.45 25 GLY H N 1
ATOM 2875 C CA . GLY C 3 9 ? -25.687 -19.265 -9.420 1.00 173.19 25 GLY H CA 1
ATOM 2876 C C . GLY C 3 9 ? -26.675 -18.289 -10.026 1.00 175.42 25 GLY H C 1
ATOM 2877 O O . GLY C 3 9 ? -26.347 -17.134 -10.308 1.00 165.26 25 GLY H O 1
ATOM 2878 N N . LEU C 3 10 ? -27.897 -18.785 -10.216 1.00 184.53 26 LEU H N 1
ATOM 2879 C CA . LEU C 3 10 ? -28.976 -18.005 -10.811 1.00 181.36 26 LEU H CA 1
ATOM 2880 C C . LEU C 3 10 ? -29.819 -17.361 -9.717 1.00 187.89 26 LEU H C 1
ATOM 2881 O O . LEU C 3 10 ? -30.314 -18.049 -8.818 1.00 206.17 26 LEU H O 1
ATOM 2886 N N . VAL C 3 11 ? -29.984 -16.043 -9.801 1.00 223.55 27 VAL H N 1
ATOM 2887 C CA . VAL C 3 11 ? -30.796 -15.282 -8.856 1.00 229.19 27 VAL H CA 1
ATOM 2888 C C . VAL C 3 11 ? -31.633 -14.281 -9.643 1.00 229.37 27 VAL H C 1
ATOM 2889 O O . VAL C 3 11 ? -31.152 -13.681 -10.610 1.00 233.14 27 VAL H O 1
ATOM 2893 N N . GLN C 3 12 ? -32.887 -14.101 -9.231 1.00 205.20 28 GLN H N 1
ATOM 2894 C CA . GLN C 3 12 ? -33.788 -13.204 -9.938 1.00 191.07 28 GLN H CA 1
ATOM 2895 C C . GLN C 3 12 ? -33.400 -11.747 -9.691 1.00 185.12 28 GLN H C 1
ATOM 2896 O O . GLN C 3 12 ? -32.699 -11.436 -8.725 1.00 185.90 28 GLN H O 1
ATOM 2902 N N . PRO C 3 13 ? -33.848 -10.831 -10.551 1.00 178.35 29 PRO H N 1
ATOM 2903 C CA . PRO C 3 13 ? -33.514 -9.415 -10.346 1.00 161.01 29 PRO H CA 1
ATOM 2904 C C . PRO C 3 13 ? -34.100 -8.893 -9.043 1.00 159.06 29 PRO H C 1
ATOM 2905 O O . PRO C 3 13 ? -35.201 -9.272 -8.637 1.00 161.93 29 PRO H O 1
ATOM 2909 N N . GLY C 3 14 ? -33.347 -8.010 -8.388 1.00 157.63 30 GLY H N 1
ATOM 2910 C CA . GLY C 3 14 ? -33.691 -7.519 -7.077 1.00 159.13 30 GLY H CA 1
ATOM 2911 C C . GLY C 3 14 ? -33.192 -8.372 -5.930 1.00 157.81 30 GLY H C 1
ATOM 2912 O O . GLY C 3 14 ? -33.033 -7.857 -4.817 1.00 160.36 30 GLY H O 1
ATOM 2913 N N . GLY C 3 15 ? -32.935 -9.656 -6.170 1.00 156.55 31 GLY H N 1
ATOM 2914 C CA . GLY C 3 15 ? -32.471 -10.556 -5.133 1.00 155.74 31 GLY H CA 1
ATOM 2915 C C . GLY C 3 15 ? -31.035 -10.317 -4.712 1.00 156.04 31 GLY H C 1
ATOM 2916 O O . GLY C 3 15 ? -30.468 -9.260 -5.003 1.00 151.19 31 GLY H O 1
ATOM 2917 N N . SER C 3 16 ? -30.435 -11.296 -4.030 1.00 156.54 32 SER H N 1
ATOM 2918 C CA . SER C 3 16 ? -29.098 -11.144 -3.475 1.00 148.97 32 SER H CA 1
ATOM 2919 C C . SER C 3 16 ? -28.322 -12.448 -3.597 1.00 149.97 32 SER H C 1
ATOM 2920 O O . SER C 3 16 ? -28.893 -13.526 -3.779 1.00 148.85 32 SER H O 1
ATOM 2923 N N . LEU C 3 17 ? -26.998 -12.329 -3.480 1.00 165.26 33 LEU H N 1
ATOM 2924 C CA . LEU C 3 17 ? -26.071 -13.447 -3.614 1.00 151.19 33 LEU H CA 1
ATOM 2925 C C . LEU C 3 17 ? -24.738 -13.014 -3.016 1.00 147.90 33 LEU H C 1
ATOM 2926 O O . LEU C 3 17 ? -24.361 -11.843 -3.110 1.00 142.89 33 LEU H O 1
ATOM 2931 N N . ARG C 3 18 ? -24.031 -13.962 -2.395 1.00 154.71 34 ARG H N 1
ATOM 2932 C CA . ARG C 3 18 ? -22.803 -13.662 -1.665 1.00 140.55 34 ARG H CA 1
ATOM 2933 C C . ARG C 3 18 ? -21.664 -14.550 -2.143 1.00 145.04 34 ARG H C 1
ATOM 2934 O O . ARG C 3 18 ? -21.806 -15.776 -2.191 1.00 157.49 34 ARG H O 1
ATOM 2942 N N . LEU C 3 19 ? -20.529 -13.927 -2.467 1.00 158.06 35 LEU H N 1
ATOM 2943 C CA . LEU C 3 19 ? -19.352 -14.618 -2.974 1.00 152.72 35 LEU H CA 1
ATOM 2944 C C . LEU C 3 19 ? -18.313 -14.806 -1.873 1.00 147.52 35 LEU H C 1
ATOM 2945 O O . LEU C 3 19 ? -18.257 -14.039 -0.909 1.00 145.16 35 LEU H O 1
ATOM 2950 N N . SER C 3 20 ? -17.477 -15.833 -2.037 1.00 151.64 36 SER H N 1
ATOM 2951 C CA . SER C 3 20 ? -16.404 -16.148 -1.103 1.00 150.46 36 SER H CA 1
ATOM 2952 C C . SER C 3 20 ? -15.127 -16.433 -1.881 1.00 146.99 36 SER H C 1
ATOM 2953 O O . SER C 3 20 ? -15.162 -17.109 -2.913 1.00 149.67 36 SER H O 1
ATOM 2956 N N . CYS C 3 21 ? -14.000 -15.922 -1.382 1.00 141.76 37 CYS H N 1
ATOM 2957 C CA . CYS C 3 21 ? -12.700 -16.080 -2.035 1.00 146.04 37 CYS H CA 1
ATOM 2958 C C . CYS C 3 21 ? -11.657 -16.471 -0.990 1.00 138.79 37 CYS H C 1
ATOM 2959 O O . CYS C 3 21 ? -11.081 -15.605 -0.325 1.00 138.12 37 CYS H O 1
ATOM 2962 N N . ALA C 3 22 ? -11.405 -17.773 -0.862 1.00 140.82 38 ALA H N 1
ATOM 2963 C CA . ALA C 3 22 ? -10.424 -18.276 0.091 1.00 145.79 38 ALA H CA 1
ATOM 2964 C C . ALA C 3 22 ? -9.014 -18.133 -0.472 1.00 148.17 38 ALA H C 1
ATOM 2965 O O . ALA C 3 22 ? -8.750 -18.523 -1.613 1.00 153.19 38 ALA H O 1
ATOM 2967 N N . ALA C 3 23 ? -8.107 -17.587 0.335 1.00 146.18 39 ALA H N 1
ATOM 2968 C CA . ALA C 3 23 ? -6.732 -17.347 -0.072 1.00 150.14 39 ALA H CA 1
ATOM 2969 C C . ALA C 3 23 ? -5.791 -18.360 0.571 1.00 152.48 39 ALA H C 1
ATOM 2970 O O . ALA C 3 23 ? -6.065 -18.891 1.651 1.00 148.07 39 ALA H O 1
ATOM 2972 N N . SER C 3 24 ? -4.674 -18.618 -0.108 1.00 159.95 40 SER H N 1
ATOM 2973 C CA . SER C 3 24 ? -3.671 -19.560 0.374 1.00 174.49 40 SER H CA 1
ATOM 2974 C C . SER C 3 24 ? -2.297 -19.092 -0.082 1.00 184.88 40 SER H C 1
ATOM 2975 O O . SER C 3 24 ? -2.088 -18.851 -1.275 1.00 184.79 40 SER H O 1
ATOM 2978 N N . GLY C 3 25 ? -1.369 -18.970 0.864 1.00 191.24 41 GLY H N 1
ATOM 2979 C CA . GLY C 3 25 ? -0.041 -18.481 0.560 1.00 192.35 41 GLY H CA 1
ATOM 2980 C C . GLY C 3 25 ? 0.078 -16.979 0.470 1.00 202.87 41 GLY H C 1
ATOM 2981 O O . GLY C 3 25 ? 1.127 -16.479 0.047 1.00 202.28 41 GLY H O 1
ATOM 2982 N N . PHE C 3 26 ? -0.964 -16.243 0.845 1.00 195.45 42 PHE H N 1
ATOM 2983 C CA . PHE C 3 26 ? -0.964 -14.787 0.841 1.00 199.30 42 PHE H CA 1
ATOM 2984 C C . PHE C 3 26 ? -1.330 -14.318 2.244 1.00 194.17 42 PHE H C 1
ATOM 2985 O O . PHE C 3 26 ? -2.386 -14.692 2.765 1.00 200.54 42 PHE H O 1
ATOM 2993 N N . ASN C 3 27 ? -0.464 -13.513 2.857 1.00 169.85 43 ASN H N 1
ATOM 2994 C CA . ASN C 3 27 ? -0.804 -12.917 4.144 1.00 156.97 43 ASN H CA 1
ATOM 2995 C C . ASN C 3 27 ? -1.873 -11.851 3.933 1.00 151.65 43 ASN H C 1
ATOM 2996 O O . ASN C 3 27 ? -1.733 -10.988 3.061 1.00 160.38 43 ASN H O 1
ATOM 3001 N N . VAL C 3 28 ? -2.944 -11.908 4.728 1.00 142.16 44 VAL H N 1
ATOM 3002 C CA . VAL C 3 28 ? -4.086 -11.031 4.481 1.00 155.59 44 VAL H CA 1
ATOM 3003 C C . VAL C 3 28 ? -3.678 -9.568 4.588 1.00 141.62 44 VAL H C 1
ATOM 3004 O O . VAL C 3 28 ? -4.067 -8.737 3.758 1.00 136.96 44 VAL H O 1
ATOM 3008 N N . TYR C 3 29 ? -2.890 -9.228 5.608 1.00 143.03 45 TYR H N 1
ATOM 3009 C CA . TYR C 3 29 ? -2.548 -7.834 5.858 1.00 138.80 45 TYR H CA 1
ATOM 3010 C C . TYR C 3 29 ? -1.421 -7.319 4.974 1.00 139.08 45 TYR H C 1
ATOM 3011 O O . TYR C 3 29 ? -1.168 -6.109 4.978 1.00 138.42 45 TYR H O 1
ATOM 3020 N N . SER C 3 30 ? -0.745 -8.187 4.218 1.00 140.42 46 SER H N 1
ATOM 3021 C CA . SER C 3 30 ? 0.211 -7.755 3.207 1.00 141.13 46 SER H CA 1
ATOM 3022 C C . SER C 3 30 ? -0.365 -7.845 1.797 1.00 140.26 46 SER H C 1
ATOM 3023 O O . SER C 3 30 ? 0.394 -7.972 0.830 1.00 148.12 46 SER H O 1
ATOM 3026 N N . SER C 3 31 ? -1.690 -7.791 1.666 1.00 145.45 47 SER H N 1
ATOM 3027 C CA . SER C 3 31 ? -2.350 -7.918 0.376 1.00 137.64 47 SER H CA 1
ATOM 3028 C C . SER C 3 31 ? -3.593 -7.038 0.368 1.00 135.54 47 SER H C 1
ATOM 3029 O O . SER C 3 31 ? -4.041 -6.550 1.409 1.00 134.77 47 SER H O 1
ATOM 3032 N N . SER C 3 32 ? -4.147 -6.840 -0.829 1.00 135.03 48 SER H N 1
ATOM 3033 C CA . SER C 3 32 ? -5.413 -6.135 -1.017 1.00 133.50 48 SER H CA 1
ATOM 3034 C C . SER C 3 32 ? -6.254 -6.940 -1.999 1.00 133.39 48 SER H C 1
ATOM 3035 O O . SER C 3 32 ? -5.915 -7.022 -3.184 1.00 141.69 48 SER H O 1
ATOM 3038 N N . ILE C 3 33 ? -7.349 -7.526 -1.517 1.00 132.72 49 ILE H N 1
ATOM 3039 C CA . ILE C 3 33 ? -8.177 -8.386 -2.357 1.00 132.77 49 ILE H CA 1
ATOM 3040 C C . ILE C 3 33 ? -9.123 -7.538 -3.198 1.00 135.40 49 ILE H C 1
ATOM 3041 O O . ILE C 3 33 ? -9.689 -6.543 -2.724 1.00 131.36 49 ILE H O 1
ATOM 3046 N N . HIS C 3 34 ? -9.314 -7.954 -4.450 1.00 164.21 50 HIS H N 1
ATOM 3047 C CA . HIS C 3 34 ? -10.102 -7.226 -5.430 1.00 150.41 50 HIS H CA 1
ATOM 3048 C C . HIS C 3 34 ? -11.174 -8.136 -6.019 1.00 132.66 50 HIS H C 1
ATOM 3049 O O . HIS C 3 34 ? -11.158 -9.357 -5.841 1.00 133.01 50 HIS H O 1
ATOM 3056 N N . TRP C 3 35 ? -12.115 -7.517 -6.727 1.00 132.66 51 TRP H N 1
ATOM 3057 C CA . TRP C 3 35 ? -13.182 -8.208 -7.435 1.00 133.03 51 TRP H CA 1
ATOM 3058 C C . TRP C 3 35 ? -13.299 -7.592 -8.822 1.00 134.07 51 TRP H C 1
ATOM 3059 O O . TRP C 3 35 ? -13.275 -6.366 -8.964 1.00 134.20 51 TRP H O 1
ATOM 3070 N N . VAL C 3 36 ? -13.414 -8.437 -9.846 1.00 135.14 52 VAL H N 1
ATOM 3071 C CA . VAL C 3 36 ? -13.506 -7.978 -11.228 1.00 136.65 52 VAL H CA 1
ATOM 3072 C C . VAL C 3 36 ? -14.648 -8.708 -11.922 1.00 137.26 52 VAL H C 1
ATOM 3073 O O . VAL C 3 36 ? -14.879 -9.898 -11.680 1.00 137.08 52 VAL H O 1
ATOM 3077 N N . ARG C 3 37 ? -15.349 -7.989 -12.796 1.00 147.21 53 ARG H N 1
ATOM 3078 C CA . ARG C 3 37 ? -16.551 -8.458 -13.474 1.00 148.05 53 ARG H CA 1
ATOM 3079 C C . ARG C 3 37 ? -16.312 -8.470 -14.977 1.00 155.97 53 ARG H C 1
ATOM 3080 O O . ARG C 3 37 ? -15.719 -7.537 -15.524 1.00 158.77 53 ARG H O 1
ATOM 3088 N N . GLN C 3 38 ? -16.634 -9.590 -15.606 1.00 164.14 54 GLN H N 1
ATOM 3089 C CA . GLN C 3 38 ? -16.515 -9.678 -17.044 1.00 161.52 54 GLN H CA 1
ATOM 3090 C C . GLN C 3 38 ? -17.702 -10.443 -17.623 1.00 152.44 54 GLN H C 1
ATOM 3091 O O . GLN C 3 38 ? -17.907 -11.605 -17.277 1.00 159.54 54 GLN H O 1
ATOM 3097 N N . ALA C 3 39 ? -18.484 -9.818 -18.502 1.00 151.40 55 ALA H N 1
ATOM 3098 C CA . ALA C 3 39 ? -19.571 -10.520 -19.173 1.00 173.08 55 ALA H CA 1
ATOM 3099 C C . ALA C 3 39 ? -18.967 -11.260 -20.375 1.00 198.88 55 ALA H C 1
ATOM 3100 O O . ALA C 3 39 ? -17.842 -10.946 -20.789 1.00 215.11 55 ALA H O 1
ATOM 3102 N N . PRO C 3 40 ? -19.692 -12.241 -20.948 1.00 200.85 56 PRO H N 1
ATOM 3103 C CA . PRO C 3 40 ? -19.032 -12.921 -22.073 1.00 214.66 56 PRO H CA 1
ATOM 3104 C C . PRO C 3 40 ? -18.757 -11.970 -23.252 1.00 216.48 56 PRO H C 1
ATOM 3105 O O . PRO C 3 40 ? -19.676 -11.299 -23.720 1.00 199.07 56 PRO H O 1
ATOM 3109 N N . GLY C 3 41 ? -17.506 -11.916 -23.715 1.00 248.21 57 GLY H N 1
ATOM 3110 C CA . GLY C 3 41 ? -17.114 -11.046 -24.807 1.00 260.59 57 GLY H CA 1
ATOM 3111 C C . GLY C 3 41 ? -17.305 -9.558 -24.550 1.00 254.49 57 GLY H C 1
ATOM 3112 O O . GLY C 3 41 ? -17.531 -8.806 -25.497 1.00 245.87 57 GLY H O 1
ATOM 3113 N N . LYS C 3 42 ? -17.223 -9.113 -23.296 1.00 197.89 58 LYS H N 1
ATOM 3114 C CA . LYS C 3 42 ? -17.411 -7.690 -23.012 1.00 190.10 58 LYS H CA 1
ATOM 3115 C C . LYS C 3 42 ? -16.243 -6.956 -22.344 1.00 166.19 58 LYS H C 1
ATOM 3116 O O . LYS C 3 42 ? -16.249 -5.726 -22.292 1.00 158.23 58 LYS H O 1
ATOM 3122 N N . GLY C 3 43 ? -15.244 -7.676 -21.842 1.00 159.50 59 GLY H N 1
ATOM 3123 C CA . GLY C 3 43 ? -14.118 -7.008 -21.224 1.00 156.17 59 GLY H CA 1
ATOM 3124 C C . GLY C 3 43 ? -14.218 -6.946 -19.709 1.00 161.77 59 GLY H C 1
ATOM 3125 O O . GLY C 3 43 ? -15.256 -7.217 -19.100 1.00 157.10 59 GLY H O 1
ATOM 3126 N N . LEU C 3 44 ? -13.103 -6.563 -19.092 1.00 172.23 60 LEU H N 1
ATOM 3127 C CA . LEU C 3 44 ? -12.989 -6.539 -17.641 1.00 166.49 60 LEU H CA 1
ATOM 3128 C C . LEU C 3 44 ? -13.475 -5.211 -17.068 1.00 158.04 60 LEU H C 1
ATOM 3129 O O . LEU C 3 44 ? -13.356 -4.155 -17.696 1.00 149.19 60 LEU H O 1
ATOM 3134 N N . GLU C 3 45 ? -14.028 -5.281 -15.856 1.00 175.53 61 GLU H N 1
ATOM 3135 C CA . GLU C 3 45 ? -14.522 -4.110 -15.138 1.00 176.44 61 GLU H CA 1
ATOM 3136 C C . GLU C 3 45 ? -14.241 -4.297 -13.655 1.00 171.09 61 GLU H C 1
ATOM 3137 O O . GLU C 3 45 ? -14.676 -5.289 -13.063 1.00 172.37 61 GLU H O 1
ATOM 3143 N N . TRP C 3 46 ? -13.526 -3.348 -13.058 1.00 161.84 62 TRP H N 1
ATOM 3144 C CA . TRP C 3 46 ? -13.338 -3.363 -11.615 1.00 149.13 62 TRP H CA 1
ATOM 3145 C C . TRP C 3 46 ? -14.641 -2.991 -10.921 1.00 152.48 62 TRP H C 1
ATOM 3146 O O . TRP C 3 46 ? -15.351 -2.081 -11.358 1.00 159.70 62 TRP H O 1
ATOM 3157 N N . VAL C 3 47 ? -14.954 -3.686 -9.824 1.00 156.94 63 VAL H N 1
ATOM 3158 C CA . VAL C 3 47 ? -16.177 -3.438 -9.074 1.00 142.82 63 VAL H CA 1
ATOM 3159 C C . VAL C 3 47 ? -15.905 -3.111 -7.610 1.00 140.07 63 VAL H C 1
ATOM 3160 O O . VAL C 3 47 ? -16.582 -2.251 -7.034 1.00 140.74 63 VAL H O 1
ATOM 3164 N N . ALA C 3 48 ? -14.926 -3.766 -6.981 1.00 146.91 64 ALA H N 1
ATOM 3165 C CA . ALA C 3 48 ? -14.691 -3.518 -5.561 1.00 137.19 64 ALA H CA 1
ATOM 3166 C C . ALA C 3 48 ? -13.276 -3.908 -5.158 1.00 133.62 64 ALA H C 1
ATOM 3167 O O . ALA C 3 48 ? -12.595 -4.665 -5.856 1.00 131.96 64 ALA H O 1
ATOM 3169 N N . SER C 3 49 ? -12.852 -3.379 -4.004 1.00 147.06 65 SER H N 1
ATOM 3170 C CA . SER C 3 49 ? -11.527 -3.636 -3.452 1.00 145.41 65 SER H CA 1
ATOM 3171 C C . SER C 3 49 ? -11.536 -3.402 -1.943 1.00 149.98 65 SER H C 1
ATOM 3172 O O . SER C 3 49 ? -12.206 -2.484 -1.454 1.00 150.02 65 SER H O 1
ATOM 3175 N N . ILE C 3 50 ? -10.781 -4.241 -1.221 1.00 148.42 66 ILE H N 1
ATOM 3176 C CA . ILE C 3 50 ? -10.631 -4.172 0.232 1.00 143.27 66 ILE H CA 1
ATOM 3177 C C . ILE C 3 50 ? -9.142 -4.114 0.588 1.00 155.26 66 ILE H C 1
ATOM 3178 O O . ILE C 3 50 ? -8.344 -4.939 0.122 1.00 150.80 66 ILE H O 1
ATOM 3183 N N . SER C 3 51 ? -8.779 -3.133 1.419 1.00 140.07 67 SER H N 1
ATOM 3184 C CA . SER C 3 51 ? -7.431 -2.963 1.961 1.00 131.44 67 SER H CA 1
ATOM 3185 C C . SER C 3 51 ? -7.480 -3.331 3.442 1.00 131.93 67 SER H C 1
ATOM 3186 O O . SER C 3 51 ? -7.890 -2.522 4.280 1.00 132.16 67 SER H O 1
ATOM 3189 N N . SER C 3 52 ? -7.050 -4.550 3.764 1.00 132.51 68 SER H N 1
ATOM 3190 C CA . SER C 3 52 ? -7.180 -5.058 5.124 1.00 133.46 68 SER H CA 1
ATOM 3191 C C . SER C 3 52 ? -6.148 -4.477 6.085 1.00 134.72 68 SER H C 1
ATOM 3192 O O . SER C 3 52 ? -6.379 -4.495 7.299 1.00 141.15 68 SER H O 1
ATOM 3195 N N . TYR C 3 53 ? -5.021 -3.965 5.583 1.00 140.00 69 TYR H N 1
ATOM 3196 C CA . TYR C 3 53 ? -4.026 -3.359 6.465 1.00 135.17 69 TYR H CA 1
ATOM 3197 C C . TYR C 3 53 ? -4.534 -2.036 7.027 1.00 134.92 69 TYR H C 1
ATOM 3198 O O . TYR C 3 53 ? -4.542 -1.827 8.246 1.00 135.90 69 TYR H O 1
ATOM 3207 N N . TYR C 3 54 ? -4.964 -1.129 6.147 1.00 133.98 70 TYR H N 1
ATOM 3208 C CA . TYR C 3 54 ? -5.513 0.150 6.572 1.00 134.07 70 TYR H CA 1
ATOM 3209 C C . TYR C 3 54 ? -6.991 0.063 6.929 1.00 135.55 70 TYR H C 1
ATOM 3210 O O . TYR C 3 54 ? -7.500 0.948 7.625 1.00 139.11 70 TYR H O 1
ATOM 3219 N N . GLY C 3 55 ? -7.686 -0.972 6.466 1.00 133.61 71 GLY H N 1
ATOM 3220 C CA . GLY C 3 55 ? -9.099 -1.120 6.747 1.00 133.97 71 GLY H CA 1
ATOM 3221 C C . GLY C 3 55 ? -9.963 -0.150 5.970 1.00 133.63 71 GLY H C 1
ATOM 3222 O O . GLY C 3 55 ? -10.672 0.668 6.563 1.00 143.22 71 GLY H O 1
ATOM 3223 N N . TYR C 3 56 ? -9.916 -0.230 4.641 1.00 132.64 72 TYR H N 1
ATOM 3224 C CA . TYR C 3 56 ? -10.716 0.643 3.796 1.00 141.66 72 TYR H CA 1
ATOM 3225 C C . TYR C 3 56 ? -11.362 -0.157 2.673 1.00 132.04 72 TYR H C 1
ATOM 3226 O O . TYR C 3 56 ? -10.830 -1.173 2.215 1.00 131.42 72 TYR H O 1
ATOM 3235 N N . THR C 3 57 ? -12.524 0.326 2.240 1.00 136.41 73 THR H N 1
ATOM 3236 C CA . THR C 3 57 ? -13.296 -0.262 1.158 1.00 132.30 73 THR H CA 1
ATOM 3237 C C . THR C 3 57 ? -13.385 0.733 0.009 1.00 132.64 73 THR H C 1
ATOM 3238 O O . THR C 3 57 ? -13.431 1.948 0.224 1.00 133.51 73 THR H O 1
ATOM 3242 N N . TYR C 3 58 ? -13.414 0.210 -1.214 1.00 132.32 74 TYR H N 1
ATOM 3243 C CA . TYR C 3 58 ? -13.530 1.034 -2.411 1.00 133.08 74 TYR H CA 1
ATOM 3244 C C . TYR C 3 58 ? -14.461 0.345 -3.397 1.00 133.30 74 TYR H C 1
ATOM 3245 O O . TYR C 3 58 ? -14.405 -0.876 -3.564 1.00 132.56 74 TYR H O 1
ATOM 3254 N N . TYR C 3 59 ? -15.321 1.134 -4.043 1.00 134.60 75 TYR H N 1
ATOM 3255 C CA . TYR C 3 59 ? -16.310 0.599 -4.967 1.00 141.65 75 TYR H CA 1
ATOM 3256 C C . TYR C 3 59 ? -16.402 1.476 -6.209 1.00 146.50 75 TYR H C 1
ATOM 3257 O O . TYR C 3 59 ? -16.129 2.678 -6.164 1.00 157.41 75 TYR H O 1
ATOM 3266 N N . ALA C 3 60 ? -16.796 0.856 -7.319 1.00 143.01 76 ALA H N 1
ATOM 3267 C CA . ALA C 3 60 ? -17.093 1.603 -8.534 1.00 151.15 76 ALA H CA 1
ATOM 3268 C C . ALA C 3 60 ? -18.437 2.308 -8.393 1.00 156.17 76 ALA H C 1
ATOM 3269 O O . ALA C 3 60 ? -19.373 1.778 -7.787 1.00 165.94 76 ALA H O 1
ATOM 3271 N N . ASP C 3 61 ? -18.533 3.513 -8.964 1.00 148.89 77 ASP H N 1
ATOM 3272 C CA . ASP C 3 61 ? -19.745 4.313 -8.809 1.00 153.72 77 ASP H CA 1
ATOM 3273 C C . ASP C 3 61 ? -20.998 3.533 -9.185 1.00 155.16 77 ASP H C 1
ATOM 3274 O O . ASP C 3 61 ? -22.063 3.747 -8.594 1.00 154.40 77 ASP H O 1
ATOM 3279 N N . SER C 3 62 ? -20.897 2.633 -10.165 1.00 153.42 78 SER H N 1
ATOM 3280 C CA . SER C 3 62 ? -22.052 1.826 -10.544 1.00 146.18 78 SER H CA 1
ATOM 3281 C C . SER C 3 62 ? -22.499 0.927 -9.402 1.00 156.55 78 SER H C 1
ATOM 3282 O O . SER C 3 62 ? -23.692 0.629 -9.271 1.00 162.72 78 SER H O 1
ATOM 3285 N N . VAL C 3 63 ? -21.556 0.490 -8.565 1.00 160.40 79 VAL H N 1
ATOM 3286 C CA . VAL C 3 63 ? -21.839 -0.448 -7.485 1.00 163.26 79 VAL H CA 1
ATOM 3287 C C . VAL C 3 63 ? -22.075 0.247 -6.151 1.00 143.66 79 VAL H C 1
ATOM 3288 O O . VAL C 3 63 ? -22.575 -0.395 -5.212 1.00 141.22 79 VAL H O 1
ATOM 3292 N N . LYS C 3 64 ? -21.760 1.537 -6.042 1.00 154.79 80 LYS H N 1
ATOM 3293 C CA . LYS C 3 64 ? -21.895 2.252 -4.780 1.00 156.13 80 LYS H CA 1
ATOM 3294 C C . LYS C 3 64 ? -23.307 2.132 -4.223 1.00 155.05 80 LYS H C 1
ATOM 3295 O O . LYS C 3 64 ? -24.288 2.454 -4.899 1.00 168.43 80 LYS H O 1
ATOM 3301 N N . GLY C 3 65 ? -23.399 1.671 -2.975 1.00 145.04 81 GLY H N 1
ATOM 3302 C CA . GLY C 3 65 ? -24.659 1.518 -2.291 1.00 147.10 81 GLY H CA 1
ATOM 3303 C C . GLY C 3 65 ? -25.324 0.169 -2.463 1.00 146.92 81 GLY H C 1
ATOM 3304 O O . GLY C 3 65 ? -26.203 -0.177 -1.665 1.00 148.79 81 GLY H O 1
ATOM 3305 N N . ARG C 3 66 ? -24.927 -0.606 -3.472 1.00 145.09 82 ARG H N 1
ATOM 3306 C CA . ARG C 3 66 ? -25.560 -1.886 -3.771 1.00 145.09 82 ARG H CA 1
ATOM 3307 C C . ARG C 3 66 ? -24.771 -3.080 -3.242 1.00 142.86 82 ARG H C 1
ATOM 3308 O O . ARG C 3 66 ? -25.344 -3.937 -2.565 1.00 143.65 82 ARG H O 1
ATOM 3316 N N . PHE C 3 67 ? -23.476 -3.164 -3.528 1.00 152.04 83 PHE H N 1
ATOM 3317 C CA . PHE C 3 67 ? -22.652 -4.272 -3.061 1.00 146.99 83 PHE H CA 1
ATOM 3318 C C . PHE C 3 67 ? -21.823 -3.830 -1.857 1.00 142.90 83 PHE H C 1
ATOM 3319 O O . PHE C 3 67 ? -21.620 -2.635 -1.627 1.00 140.77 83 PHE H O 1
ATOM 3327 N N . THR C 3 68 ? -21.319 -4.808 -1.102 1.00 142.92 84 THR H N 1
ATOM 3328 C CA . THR C 3 68 ? -20.449 -4.521 0.035 1.00 143.49 84 THR H CA 1
ATOM 3329 C C . THR C 3 68 ? -19.358 -5.577 0.134 1.00 140.94 84 THR H C 1
ATOM 3330 O O . THR C 3 68 ? -19.653 -6.776 0.145 1.00 143.32 84 THR H O 1
ATOM 3334 N N . ILE C 3 69 ? -18.104 -5.127 0.231 1.00 142.05 85 ILE H N 1
ATOM 3335 C CA . ILE C 3 69 ? -16.941 -6.008 0.283 1.00 133.16 85 ILE H CA 1
ATOM 3336 C C . ILE C 3 69 ? -16.478 -6.148 1.728 1.00 143.47 85 ILE H C 1
ATOM 3337 O O . ILE C 3 69 ? -16.300 -5.147 2.434 1.00 151.98 85 ILE H O 1
ATOM 3342 N N . SER C 3 70 ? -16.271 -7.391 2.163 1.00 153.46 86 SER H N 1
ATOM 3343 C CA . SER C 3 70 ? -15.845 -7.697 3.522 1.00 148.92 86 SER H CA 1
ATOM 3344 C C . SER C 3 70 ? -14.817 -8.819 3.472 1.00 155.93 86 SER H C 1
ATOM 3345 O O . SER C 3 70 ? -14.549 -9.395 2.414 1.00 160.20 86 SER H O 1
ATOM 3348 N N . ALA C 3 71 ? -14.239 -9.137 4.631 1.00 157.62 87 ALA H N 1
ATOM 3349 C CA . ALA C 3 71 ? -13.229 -10.187 4.694 1.00 148.27 87 ALA H CA 1
ATOM 3350 C C . ALA C 3 71 ? -13.011 -10.622 6.135 1.00 138.25 87 ALA H C 1
ATOM 3351 O O . ALA C 3 71 ? -12.890 -9.779 7.029 1.00 138.70 87 ALA H O 1
ATOM 3353 N N . ASP C 3 72 ? -12.959 -11.940 6.348 1.00 139.76 88 ASP H N 1
ATOM 3354 C CA . ASP C 3 72 ? -12.653 -12.540 7.646 1.00 142.19 88 ASP H CA 1
ATOM 3355 C C . ASP C 3 72 ? -11.171 -12.901 7.652 1.00 142.30 88 ASP H C 1
ATOM 3356 O O . ASP C 3 72 ? -10.771 -13.935 7.111 1.00 147.04 88 ASP H O 1
ATOM 3361 N N . THR C 3 73 ? -10.382 -12.077 8.334 1.00 143.50 89 THR H N 1
ATOM 3362 C CA . THR C 3 73 ? -8.934 -12.236 8.383 1.00 142.41 89 THR H CA 1
ATOM 3363 C C . THR C 3 73 ? -8.520 -13.569 8.971 1.00 145.23 89 THR H C 1
ATOM 3364 O O . THR C 3 73 ? -7.567 -14.184 8.503 1.00 155.28 89 THR H O 1
ATOM 3368 N N . SER C 3 74 ? -9.230 -14.031 9.988 1.00 147.39 90 SER H N 1
ATOM 3369 C CA . SER C 3 74 ? -8.895 -15.304 10.604 1.00 150.58 90 SER H CA 1
ATOM 3370 C C . SER C 3 74 ? -9.021 -16.460 9.614 1.00 150.88 90 SER H C 1
ATOM 3371 O O . SER C 3 74 ? -8.195 -17.369 9.608 1.00 154.99 90 SER H O 1
ATOM 3374 N N . LYS C 3 75 ? -10.056 -16.426 8.783 1.00 149.03 91 LYS H N 1
ATOM 3375 C CA . LYS C 3 75 ? -10.297 -17.490 7.810 1.00 149.34 91 LYS H CA 1
ATOM 3376 C C . LYS C 3 75 ? -9.644 -17.263 6.442 1.00 150.64 91 LYS H C 1
ATOM 3377 O O . LYS C 3 75 ? -9.744 -18.114 5.558 1.00 148.56 91 LYS H O 1
ATOM 3383 N N . ASN C 3 76 ? -8.994 -16.113 6.270 1.00 147.21 92 ASN H N 1
ATOM 3384 C CA . ASN C 3 76 ? -8.316 -15.736 5.020 1.00 144.10 92 ASN H CA 1
ATOM 3385 C C . ASN C 3 76 ? -9.242 -15.804 3.811 1.00 141.56 92 ASN H C 1
ATOM 3386 O O . ASN C 3 76 ? -8.854 -16.290 2.752 1.00 140.70 92 ASN H O 1
ATOM 3391 N N . THR C 3 77 ? -10.467 -15.318 3.978 1.00 144.55 93 THR H N 1
ATOM 3392 C CA . THR C 3 77 ? -11.447 -15.331 2.905 1.00 139.97 93 THR H CA 1
ATOM 3393 C C . THR C 3 77 ? -12.034 -13.933 2.702 1.00 137.88 93 THR H C 1
ATOM 3394 O O . THR C 3 77 ? -12.262 -13.213 3.670 1.00 137.74 93 THR H O 1
ATOM 3398 N N . ALA C 3 78 ? -12.272 -13.541 1.454 1.00 136.58 94 ALA H N 1
ATOM 3399 C CA . ALA C 3 78 ? -12.849 -12.236 1.177 1.00 134.97 94 ALA H CA 1
ATOM 3400 C C . ALA C 3 78 ? -14.236 -12.444 0.596 1.00 134.81 94 ALA H C 1
ATOM 3401 O O . ALA C 3 78 ? -14.409 -13.175 -0.377 1.00 138.55 94 ALA H O 1
ATOM 3403 N N . TYR C 3 79 ? -15.224 -11.803 1.207 1.00 135.08 95 TYR H N 1
ATOM 3404 C CA . TYR C 3 79 ? -16.611 -11.927 0.780 1.00 135.53 95 TYR H CA 1
ATOM 3405 C C . TYR C 3 79 ? -17.088 -10.682 0.035 1.00 134.51 95 TYR H C 1
ATOM 3406 O O . TYR C 3 79 ? -16.523 -9.592 0.161 1.00 133.68 95 TYR H O 1
ATOM 3415 N N . LEU C 3 80 ? -18.150 -10.866 -0.755 1.00 134.88 96 LEU H N 1
ATOM 3416 C CA . LEU C 3 80 ? -18.819 -9.769 -1.455 1.00 134.57 96 LEU H CA 1
ATOM 3417 C C . LEU C 3 80 ? -20.324 -10.013 -1.412 1.00 136.10 96 LEU H C 1
ATOM 3418 O O . LEU C 3 80 ? -20.833 -10.902 -2.101 1.00 136.59 96 LEU H O 1
ATOM 3423 N N . GLN C 3 81 ? -21.032 -9.227 -0.602 1.00 137.18 97 GLN H N 1
ATOM 3424 C CA . GLN C 3 81 ? -22.488 -9.288 -0.538 1.00 139.16 97 GLN H CA 1
ATOM 3425 C C . GLN C 3 81 ? -23.063 -8.417 -1.648 1.00 139.12 97 GLN H C 1
ATOM 3426 O O . GLN C 3 81 ? -22.831 -7.204 -1.673 1.00 138.79 97 GLN H O 1
ATOM 3432 N N . MET C 3 82 ? -23.808 -9.030 -2.567 1.00 139.74 98 MET H N 1
ATOM 3433 C CA . MET C 3 82 ? -24.362 -8.336 -3.725 1.00 140.07 98 MET H CA 1
ATOM 3434 C C . MET C 3 82 ? -25.875 -8.248 -3.575 1.00 142.66 98 MET H C 1
ATOM 3435 O O . MET C 3 82 ? -26.580 -9.248 -3.742 1.00 143.77 98 MET H O 1
ATOM 3440 N N . ASN C 3 83 ? -26.369 -7.049 -3.283 1.00 151.32 99 ASN H N 1
ATOM 3441 C CA . ASN C 3 83 ? -27.783 -6.805 -3.051 1.00 147.00 99 ASN H CA 1
ATOM 3442 C C . ASN C 3 83 ? -28.385 -6.012 -4.204 1.00 156.73 99 ASN H C 1
ATOM 3443 O O . ASN C 3 83 ? -27.686 -5.310 -4.940 1.00 152.57 99 ASN H O 1
ATOM 3448 N N . SER C 3 84 ? -29.707 -6.137 -4.347 1.00 159.93 100 SER H N 1
ATOM 3449 C CA . SER C 3 84 ? -30.454 -5.430 -5.387 1.00 152.66 100 SER H CA 1
ATOM 3450 C C . SER C 3 84 ? -29.920 -5.774 -6.774 1.00 157.82 100 SER H C 1
ATOM 3451 O O . SER C 3 84 ? -29.733 -4.900 -7.622 1.00 159.48 100 SER H O 1
ATOM 3454 N N . LEU C 3 85 ? -29.678 -7.061 -7.009 1.00 156.69 101 LEU H N 1
ATOM 3455 C CA . LEU C 3 85 ? -29.013 -7.471 -8.235 1.00 147.93 101 LEU H CA 1
ATOM 3456 C C . LEU C 3 85 ? -29.839 -7.111 -9.468 1.00 161.97 101 LEU H C 1
ATOM 3457 O O . LEU C 3 85 ? -31.045 -6.840 -9.403 1.00 161.56 101 LEU H O 1
ATOM 3462 N N . ARG C 3 86 ? -29.148 -7.134 -10.609 1.00 166.79 102 ARG H N 1
ATOM 3463 C CA . ARG C 3 86 ? -29.650 -6.640 -11.879 1.00 154.30 102 ARG H CA 1
ATOM 3464 C C . ARG C 3 86 ? -29.151 -7.557 -12.993 1.00 153.53 102 ARG H C 1
ATOM 3465 O O . ARG C 3 86 ? -28.164 -8.285 -12.840 1.00 156.53 102 ARG H O 1
ATOM 3473 N N . ALA C 3 87 ? -29.852 -7.510 -14.129 1.00 164.38 103 ALA H N 1
ATOM 3474 C CA . ALA C 3 87 ? -29.405 -8.254 -15.301 1.00 169.05 103 ALA H CA 1
ATOM 3475 C C . ALA C 3 87 ? -28.048 -7.761 -15.793 1.00 159.04 103 ALA H C 1
ATOM 3476 O O . ALA C 3 87 ? -27.257 -8.555 -16.317 1.00 149.97 103 ALA H O 1
ATOM 3478 N N . GLU C 3 88 ? -27.750 -6.465 -15.632 1.00 151.13 104 GLU H N 1
ATOM 3479 C CA . GLU C 3 88 ? -26.444 -5.964 -16.050 1.00 156.06 104 GLU H CA 1
ATOM 3480 C C . GLU C 3 88 ? -25.312 -6.716 -15.353 1.00 168.89 104 GLU H C 1
ATOM 3481 O O . GLU C 3 88 ? -24.255 -6.955 -15.948 1.00 172.66 104 GLU H O 1
ATOM 3487 N N . ASP C 3 89 ? -25.513 -7.091 -14.091 1.00 165.27 105 ASP H N 1
ATOM 3488 C CA . ASP C 3 89 ? -24.464 -7.697 -13.280 1.00 156.15 105 ASP H CA 1
ATOM 3489 C C . ASP C 3 89 ? -24.256 -9.177 -13.577 1.00 160.70 105 ASP H C 1
ATOM 3490 O O . ASP C 3 89 ? -23.521 -9.845 -12.842 1.00 174.41 105 ASP H O 1
ATOM 3495 N N . THR C 3 90 ? -24.881 -9.699 -14.627 1.00 163.81 106 THR H N 1
ATOM 3496 C CA . THR C 3 90 ? -24.639 -11.072 -15.053 1.00 165.92 106 THR H CA 1
ATOM 3497 C C . THR C 3 90 ? -23.243 -11.173 -15.658 1.00 164.89 106 THR H C 1
ATOM 3498 O O . THR C 3 90 ? -22.960 -10.546 -16.685 1.00 165.09 106 THR H O 1
ATOM 3502 N N . ALA C 3 91 ? -22.368 -11.952 -15.026 1.00 161.89 107 ALA H N 1
ATOM 3503 C CA . ALA C 3 91 ? -20.980 -12.020 -15.464 1.00 142.78 107 ALA H CA 1
ATOM 3504 C C . ALA C 3 91 ? -20.233 -13.050 -14.629 1.00 151.39 107 ALA H C 1
ATOM 3505 O O . ALA C 3 91 ? -20.713 -13.508 -13.588 1.00 160.55 107 ALA H O 1
ATOM 3507 N N . VAL C 3 92 ? -19.047 -13.413 -15.110 1.00 162.90 108 VAL H N 1
ATOM 3508 C CA . VAL C 3 92 ? -18.104 -14.228 -14.353 1.00 162.69 108 VAL H CA 1
ATOM 3509 C C . VAL C 3 92 ? -17.289 -13.286 -13.476 1.00 157.80 108 VAL H C 1
ATOM 3510 O O . VAL C 3 92 ? -16.633 -12.369 -13.983 1.00 140.37 108 VAL H O 1
ATOM 3514 N N . TYR C 3 93 ? -17.326 -13.505 -12.165 1.00 160.68 109 TYR H N 1
ATOM 3515 C CA . TYR C 3 93 ? -16.661 -12.628 -11.210 1.00 152.21 109 TYR H CA 1
ATOM 3516 C C . TYR C 3 93 ? -15.336 -13.245 -10.782 1.00 148.73 109 TYR H C 1
ATOM 3517 O O . TYR C 3 93 ? -15.309 -14.354 -10.236 1.00 149.05 109 TYR H O 1
ATOM 3526 N N . TYR C 3 94 ? -14.245 -12.522 -11.027 1.00 141.04 110 TYR H N 1
ATOM 3527 C CA . TYR C 3 94 ? -12.907 -12.961 -10.664 1.00 150.99 110 TYR H CA 1
ATOM 3528 C C . TYR C 3 94 ? -12.468 -12.319 -9.350 1.00 141.66 110 TYR H C 1
ATOM 3529 O O . TYR C 3 94 ? -12.858 -11.195 -9.021 1.00 135.79 110 TYR H O 1
ATOM 3538 N N . CYS C 3 95 ? -11.644 -13.050 -8.607 1.00 147.62 111 CYS H N 1
ATOM 3539 C CA . CYS C 3 95 ? -11.013 -12.576 -7.380 1.00 153.22 111 CYS H CA 1
ATOM 3540 C C . CYS C 3 95 ? -9.526 -12.391 -7.654 1.00 144.49 111 CYS H C 1
ATOM 3541 O O . CYS C 3 95 ? -8.880 -13.290 -8.204 1.00 138.95 111 CYS H O 1
ATOM 3544 N N . ALA C 3 96 ? -8.987 -11.227 -7.285 1.00 136.44 112 ALA H N 1
ATOM 3545 C CA . ALA C 3 96 ? -7.628 -10.864 -7.669 1.00 147.34 112 ALA H CA 1
ATOM 3546 C C . ALA C 3 96 ? -6.865 -10.267 -6.496 1.00 137.22 112 ALA H C 1
ATOM 3547 O O . ALA C 3 96 ? -7.335 -9.322 -5.856 1.00 135.66 112 ALA H O 1
ATOM 3549 N N . ARG C 3 97 ? -5.678 -10.816 -6.239 1.00 147.86 113 ARG H N 1
ATOM 3550 C CA . ARG C 3 97 ? -4.789 -10.354 -5.185 1.00 142.81 113 ARG H CA 1
ATOM 3551 C C . ARG C 3 97 ? -3.935 -9.186 -5.673 1.00 139.48 113 ARG H C 1
ATOM 3552 O O . ARG C 3 97 ? -3.697 -9.010 -6.870 1.00 140.89 113 ARG H O 1
ATOM 3560 N N . SER C 3 98 ? -3.476 -8.379 -4.718 1.00 138.80 114 SER H N 1
ATOM 3561 C CA . SER C 3 98 ? -2.580 -7.268 -5.003 1.00 139.71 114 SER H CA 1
ATOM 3562 C C . SER C 3 98 ? -1.619 -7.101 -3.836 1.00 140.11 114 SER H C 1
ATOM 3563 O O . SER C 3 98 ? -1.986 -7.314 -2.678 1.00 144.98 114 SER H O 1
ATOM 3566 N N . ARG C 3 99 ? -0.385 -6.718 -4.150 1.00 144.21 115 ARG H N 1
ATOM 3567 C CA . ARG C 3 99 ? 0.600 -6.461 -3.107 1.00 142.94 115 ARG H CA 1
ATOM 3568 C C . ARG C 3 99 ? 0.262 -5.154 -2.400 1.00 141.10 115 ARG H C 1
ATOM 3569 O O . ARG C 3 99 ? 0.016 -4.131 -3.045 1.00 140.80 115 ARG H O 1
ATOM 3577 N N . GLN C 3 100 ? 0.233 -5.192 -1.067 1.00 140.21 116 GLN H N 1
ATOM 3578 C CA . GLN C 3 100 ? -0.096 -3.989 -0.310 1.00 138.79 116 GLN H CA 1
ATOM 3579 C C . GLN C 3 100 ? 1.042 -2.979 -0.361 1.00 140.27 116 GLN H C 1
ATOM 3580 O O . GLN C 3 100 ? 0.801 -1.767 -0.425 1.00 139.64 116 GLN H O 1
ATOM 3586 N N . PHE C 3 101 ? 2.293 -3.463 -0.347 1.00 146.84 117 PHE H N 1
ATOM 3587 C CA . PHE C 3 101 ? 3.491 -2.622 -0.301 1.00 144.54 117 PHE H CA 1
ATOM 3588 C C . PHE C 3 101 ? 4.429 -3.058 -1.427 1.00 147.51 117 PHE H C 1
ATOM 3589 O O . PHE C 3 101 ? 5.386 -3.797 -1.186 1.00 149.79 117 PHE H O 1
ATOM 3597 N N . TRP C 3 102 ? 4.169 -2.603 -2.655 1.00 147.96 118 TRP H N 1
ATOM 3598 C CA . TRP C 3 102 ? 3.056 -1.729 -3.001 1.00 145.79 118 TRP H CA 1
ATOM 3599 C C . TRP C 3 102 ? 2.320 -2.299 -4.220 1.00 145.78 118 TRP H C 1
ATOM 3600 O O . TRP C 3 102 ? 2.764 -3.279 -4.820 1.00 147.63 118 TRP H O 1
ATOM 3611 N N . TYR C 3 103 ? 1.197 -1.679 -4.577 1.00 167.91 119 TYR H N 1
ATOM 3612 C CA . TYR C 3 103 ? 0.403 -2.126 -5.716 1.00 160.87 119 TYR H CA 1
ATOM 3613 C C . TYR C 3 103 ? 1.255 -2.152 -6.980 1.00 149.81 119 TYR H C 1
ATOM 3614 O O . TYR C 3 103 ? 1.798 -1.124 -7.396 1.00 151.33 119 TYR H O 1
ATOM 3623 N N . SER C 3 104 ? 1.375 -3.333 -7.584 1.00 158.08 120 SER H N 1
ATOM 3624 C CA . SER C 3 104 ? 2.136 -3.538 -8.810 1.00 152.44 120 SER H CA 1
ATOM 3625 C C . SER C 3 104 ? 1.321 -4.346 -9.810 1.00 165.58 120 SER H C 1
ATOM 3626 O O . SER C 3 104 ? 1.826 -5.270 -10.455 1.00 155.22 120 SER H O 1
ATOM 3629 N N . GLY C 3 105 ? 0.048 -4.008 -9.953 1.00 172.53 121 GLY H N 1
ATOM 3630 C CA . GLY C 3 105 ? -0.862 -4.765 -10.778 1.00 149.99 121 GLY H CA 1
ATOM 3631 C C . GLY C 3 105 ? -1.650 -5.781 -9.979 1.00 147.25 121 GLY H C 1
ATOM 3632 O O . GLY C 3 105 ? -1.716 -5.742 -8.750 1.00 145.12 121 GLY H O 1
ATOM 3633 N N . LEU C 3 106 ? -2.254 -6.718 -10.707 1.00 147.67 122 LEU H N 1
ATOM 3634 C CA . LEU C 3 106 ? -3.102 -7.766 -10.136 1.00 150.53 122 LEU H CA 1
ATOM 3635 C C . LEU C 3 106 ? -2.422 -9.101 -10.424 1.00 147.93 122 LEU H C 1
ATOM 3636 O O . LEU C 3 106 ? -2.770 -9.803 -11.376 1.00 152.40 122 LEU H O 1
ATOM 3641 N N . ASP C 3 107 ? -1.455 -9.459 -9.576 1.00 148.65 123 ASP H N 1
ATOM 3642 C CA . ASP C 3 107 ? -0.519 -10.522 -9.925 1.00 153.68 123 ASP H CA 1
ATOM 3643 C C . ASP C 3 107 ? -1.177 -11.896 -9.998 1.00 166.93 123 ASP H C 1
ATOM 3644 O O . ASP C 3 107 ? -0.697 -12.759 -10.741 1.00 168.91 123 ASP H O 1
ATOM 3649 N N . TYR C 3 108 ? -2.258 -12.134 -9.253 1.00 182.79 124 TYR H N 1
ATOM 3650 C CA . TYR C 3 108 ? -2.899 -13.442 -9.288 1.00 185.33 124 TYR H CA 1
ATOM 3651 C C . TYR C 3 108 ? -4.416 -13.318 -9.331 1.00 187.79 124 TYR H C 1
ATOM 3652 O O . TYR C 3 108 ? -4.996 -12.429 -8.702 1.00 221.66 124 TYR H O 1
ATOM 3661 N N . TRP C 3 109 ? -5.045 -14.236 -10.074 1.00 172.41 125 TRP H N 1
ATOM 3662 C CA . TRP C 3 109 ? -6.483 -14.258 -10.293 1.00 164.21 125 TRP H CA 1
ATOM 3663 C C . TRP C 3 109 ? -7.026 -15.663 -10.063 1.00 163.62 125 TRP H C 1
ATOM 3664 O O . TRP C 3 109 ? -6.310 -16.656 -10.228 1.00 148.06 125 TRP H O 1
ATOM 3675 N N . GLY C 3 110 ? -8.312 -15.738 -9.698 1.00 165.28 126 GLY H N 1
ATOM 3676 C CA . GLY C 3 110 ? -9.015 -16.998 -9.588 1.00 145.34 126 GLY H CA 1
ATOM 3677 C C . GLY C 3 110 ? -9.846 -17.302 -10.832 1.00 152.10 126 GLY H C 1
ATOM 3678 O O . GLY C 3 110 ? -10.093 -16.445 -11.676 1.00 144.50 126 GLY H O 1
ATOM 3679 N N . GLN C 3 111 ? -10.289 -18.561 -10.922 1.00 146.02 127 GLN H N 1
ATOM 3680 C CA . GLN C 3 111 ? -10.998 -19.007 -12.120 1.00 156.45 127 GLN H CA 1
ATOM 3681 C C . GLN C 3 111 ? -12.318 -18.267 -12.314 1.00 158.23 127 GLN H C 1
ATOM 3682 O O . GLN C 3 111 ? -12.806 -18.161 -13.444 1.00 161.45 127 GLN H O 1
ATOM 3688 N N . GLY C 3 112 ? -12.912 -17.758 -11.237 1.00 184.38 128 GLY H N 1
ATOM 3689 C CA . GLY C 3 112 ? -14.136 -16.986 -11.347 1.00 181.48 128 GLY H CA 1
ATOM 3690 C C . GLY C 3 112 ? -15.388 -17.834 -11.404 1.00 160.10 128 GLY H C 1
ATOM 3691 O O . GLY C 3 112 ? -15.459 -18.794 -12.178 1.00 165.69 128 GLY H O 1
ATOM 3692 N N . THR C 3 113 ? -16.387 -17.486 -10.596 1.00 164.80 129 THR H N 1
ATOM 3693 C CA . THR C 3 113 ? -17.639 -18.227 -10.530 1.00 173.57 129 THR H CA 1
ATOM 3694 C C . THR C 3 113 ? -18.701 -17.557 -11.394 1.00 158.76 129 THR H C 1
ATOM 3695 O O . THR C 3 113 ? -18.809 -16.327 -11.429 1.00 152.30 129 THR H O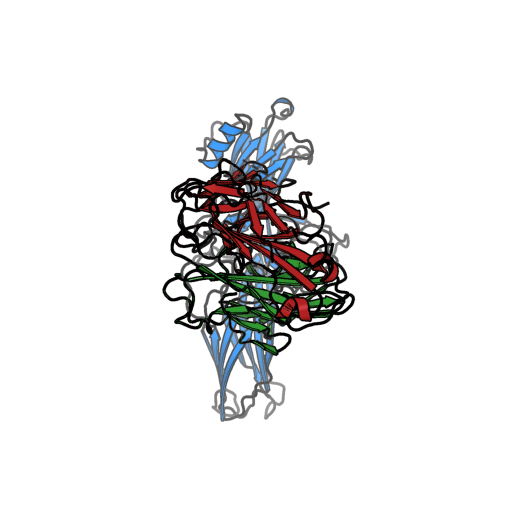 1
ATOM 3699 N N . LEU C 3 114 ? -19.486 -18.380 -12.086 1.00 165.87 130 LEU H N 1
ATOM 3700 C CA . LEU C 3 114 ? -20.484 -17.893 -13.030 1.00 182.50 130 LEU H CA 1
ATOM 3701 C C . LEU C 3 114 ? -21.695 -17.355 -12.274 1.00 170.53 130 LEU H C 1
ATOM 3702 O O . LEU C 3 114 ? -22.386 -18.108 -11.579 1.00 154.24 130 LEU H O 1
ATOM 3707 N N . VAL C 3 115 ? -21.951 -16.055 -12.413 1.00 180.71 131 VAL H N 1
ATOM 3708 C CA . VAL C 3 115 ? -23.096 -15.391 -11.797 1.00 170.88 131 VAL H CA 1
ATOM 3709 C C . VAL C 3 115 ? -24.068 -15.001 -12.900 1.00 172.69 131 VAL H C 1
ATOM 3710 O O . VAL C 3 115 ? -23.682 -14.332 -13.867 1.00 179.40 131 VAL H O 1
ATOM 3714 N N . THR C 3 116 ? -25.327 -15.410 -12.753 1.00 173.38 132 THR H N 1
ATOM 3715 C CA . THR C 3 116 ? -26.364 -15.151 -13.745 1.00 173.96 132 THR H CA 1
ATOM 3716 C C . THR C 3 116 ? -27.580 -14.556 -13.052 1.00 177.40 132 THR H C 1
ATOM 3717 O O . THR C 3 116 ? -28.065 -15.109 -12.060 1.00 177.75 132 THR H O 1
ATOM 3721 N N . VAL C 3 117 ? -28.072 -13.437 -13.577 1.00 187.38 133 VAL H N 1
ATOM 3722 C CA . VAL C 3 117 ? -29.196 -12.710 -12.995 1.00 186.81 133 VAL H CA 1
ATOM 3723 C C . VAL C 3 117 ? -30.268 -12.562 -14.064 1.00 185.42 133 VAL H C 1
ATOM 3724 O O . VAL C 3 117 ? -30.029 -11.941 -15.107 1.00 178.06 133 VAL H O 1
ATOM 3728 N N . SER C 3 118 ? -31.448 -13.118 -13.804 1.00 187.43 134 SER H N 1
ATOM 3729 C CA . SER C 3 118 ? -32.549 -13.018 -14.753 1.00 174.16 134 SER H CA 1
ATOM 3730 C C . SER C 3 118 ? -33.805 -13.604 -14.129 1.00 172.58 134 SER H C 1
ATOM 3731 O O . SER C 3 118 ? -33.741 -14.445 -13.228 1.00 171.00 134 SER H O 1
ATOM 3734 N N . SER C 3 119 ? -34.954 -13.141 -14.627 1.00 185.51 135 SER H N 1
ATOM 3735 C CA . SER C 3 119 ? -36.243 -13.617 -14.145 1.00 179.11 135 SER H CA 1
ATOM 3736 C C . SER C 3 119 ? -36.586 -15.010 -14.656 1.00 176.73 135 SER H C 1
ATOM 3737 O O . SER C 3 119 ? -37.415 -15.693 -14.045 1.00 183.65 135 SER H O 1
ATOM 3740 N N . ALA C 3 120 ? -35.972 -15.443 -15.754 1.00 179.17 136 ALA H N 1
ATOM 3741 C CA . ALA C 3 120 ? -36.252 -16.764 -16.300 1.00 188.20 136 ALA H CA 1
ATOM 3742 C C . ALA C 3 120 ? -35.682 -17.848 -15.394 1.00 186.88 136 ALA H C 1
ATOM 3743 O O . ALA C 3 120 ? -34.583 -17.712 -14.849 1.00 182.77 136 ALA H O 1
ATOM 3745 N N . SER C 3 121 ? -36.435 -18.932 -15.243 1.00 176.50 137 SER H N 1
ATOM 3746 C CA . SER C 3 121 ? -36.064 -20.009 -14.341 1.00 179.29 137 SER H CA 1
ATOM 3747 C C . SER C 3 121 ? -35.123 -21.000 -15.024 1.00 170.41 137 SER H C 1
ATOM 3748 O O . SER C 3 121 ? -34.928 -20.986 -16.242 1.00 171.55 137 SER H O 1
ATOM 3751 N N . THR C 3 122 ? -34.534 -21.870 -14.208 1.00 197.68 138 THR H N 1
ATOM 3752 C CA . THR C 3 122 ? -33.664 -22.923 -14.711 1.00 194.86 138 THR H CA 1
ATOM 3753 C C . THR C 3 122 ? -34.468 -23.922 -15.537 1.00 191.00 138 THR H C 1
ATOM 3754 O O . THR C 3 122 ? -35.647 -24.173 -15.275 1.00 185.03 138 THR H O 1
ATOM 3758 N N . LYS C 3 123 ? -33.817 -24.495 -16.546 1.00 193.42 139 LYS H N 1
ATOM 3759 C CA . LYS C 3 123 ? -34.481 -25.431 -17.442 1.00 198.74 139 LYS H CA 1
ATOM 3760 C C . LYS C 3 123 ? -33.448 -26.369 -18.044 1.00 209.26 139 LYS H C 1
ATOM 3761 O O . LYS C 3 123 ? -32.337 -25.950 -18.382 1.00 205.37 139 LYS H O 1
ATOM 3767 N N . GLY C 3 124 ? -33.823 -27.638 -18.172 1.00 226.54 140 GLY H N 1
ATOM 3768 C CA . GLY C 3 124 ? -32.962 -28.632 -18.765 1.00 240.31 140 GLY H CA 1
ATOM 3769 C C . GLY C 3 124 ? -32.992 -28.561 -20.276 1.00 246.47 140 GLY H C 1
ATOM 3770 O O . GLY C 3 124 ? -33.957 -28.077 -20.877 1.00 242.31 140 GLY H O 1
ATOM 3771 N N . PRO C 3 125 ? -31.936 -29.044 -20.923 1.00 220.95 141 PRO H N 1
ATOM 3772 C CA . PRO C 3 125 ? -31.853 -28.939 -22.383 1.00 217.55 141 PRO H CA 1
ATOM 3773 C C . PRO C 3 125 ? -32.719 -29.968 -23.094 1.00 224.08 141 PRO H C 1
ATOM 3774 O O . PRO C 3 125 ? -33.096 -31.005 -22.544 1.00 216.33 141 PRO H O 1
ATOM 3778 N N . SER C 3 126 ? -33.031 -29.650 -24.349 1.00 229.41 142 SER H N 1
ATOM 3779 C CA . SER C 3 126 ? -33.763 -30.532 -25.256 1.00 235.23 142 SER H CA 1
ATOM 3780 C C . SER C 3 126 ? -32.809 -30.881 -26.395 1.00 273.54 142 SER H C 1
ATOM 3781 O O . SER C 3 126 ? -32.649 -30.100 -27.339 1.00 268.45 142 SER H O 1
ATOM 3784 N N . VAL C 3 127 ? -32.176 -32.046 -26.309 1.00 237.48 143 VAL H N 1
ATOM 3785 C CA . VAL C 3 127 ? -31.128 -32.433 -27.248 1.00 246.00 143 VAL H CA 1
ATOM 3786 C C . VAL C 3 127 ? -31.758 -33.120 -28.454 1.00 277.68 143 VAL H C 1
ATOM 3787 O O . VAL C 3 127 ? -32.403 -34.165 -28.320 1.00 270.70 143 VAL H O 1
ATOM 3791 N N . PHE C 3 128 ? -31.565 -32.529 -29.633 1.00 263.17 144 PHE H N 1
ATOM 3792 C CA . PHE C 3 128 ? -32.004 -33.084 -30.902 1.00 277.73 144 PHE H CA 1
ATOM 3793 C C . PHE C 3 128 ? -30.779 -33.358 -31.769 1.00 278.86 144 PHE H C 1
ATOM 3794 O O . PHE C 3 128 ? -29.933 -32.466 -31.923 1.00 271.17 144 PHE H O 1
ATOM 3802 N N . PRO C 3 129 ? -30.636 -34.561 -32.353 1.00 270.37 145 PRO H N 1
ATOM 3803 C CA . PRO C 3 129 ? -29.417 -34.847 -33.127 1.00 261.93 145 PRO H CA 1
ATOM 3804 C C . PRO C 3 129 ? -29.486 -34.387 -34.575 1.00 246.63 145 PRO H C 1
ATOM 3805 O O . PRO C 3 129 ? -30.480 -34.629 -35.267 1.00 256.23 145 PRO H O 1
ATOM 3809 N N . LEU C 3 130 ? -28.426 -33.729 -35.044 1.00 268.31 146 LEU H N 1
ATOM 3810 C CA . LEU C 3 130 ? -28.321 -33.300 -36.438 1.00 241.37 146 LEU H CA 1
ATOM 3811 C C . LEU C 3 130 ? -27.834 -34.487 -37.263 1.00 255.66 146 LEU H C 1
ATOM 3812 O O . LEU C 3 130 ? -26.647 -34.818 -37.258 1.00 261.49 146 LEU H O 1
ATOM 3817 N N . ALA C 3 131 ? -28.750 -35.127 -37.979 1.00 284.69 147 ALA H N 1
ATOM 3818 C CA . ALA C 3 131 ? -28.418 -36.357 -38.691 1.00 303.93 147 ALA H CA 1
ATOM 3819 C C . ALA C 3 131 ? -27.589 -36.049 -39.933 1.00 329.43 147 ALA H C 1
ATOM 3820 O O . ALA C 3 131 ? -27.933 -35.134 -40.690 1.00 317.22 147 ALA H O 1
ATOM 3822 N N . PRO C 3 132 ? -26.501 -36.785 -40.181 1.00 321.38 148 PRO H N 1
ATOM 3823 C CA . PRO C 3 132 ? -25.679 -36.526 -41.376 1.00 314.46 148 PRO H CA 1
ATOM 3824 C C . PRO C 3 132 ? -26.286 -37.163 -42.619 1.00 323.39 148 PRO H C 1
ATOM 3825 O O . PRO C 3 132 ? -26.454 -38.383 -42.688 1.00 326.41 148 PRO H O 1
ATOM 3829 N N . SER C 3 133 ? -26.603 -36.330 -43.610 1.00 357.17 149 SER H N 1
ATOM 3830 C CA . SER C 3 133 ? -27.170 -36.756 -44.876 1.00 351.51 149 SER H CA 1
ATOM 3831 C C . SER C 3 133 ? -26.101 -36.674 -45.972 1.00 348.75 149 SER H C 1
ATOM 3832 O O . SER C 3 133 ? -24.896 -36.653 -45.681 1.00 348.45 149 SER H O 1
ATOM 3835 N N . SER C 3 134 ? -26.542 -36.629 -47.232 1.00 338.81 150 SER H N 1
ATOM 3836 C CA . SER C 3 134 ? -25.604 -36.529 -48.345 1.00 322.10 150 SER H CA 1
ATOM 3837 C C . SER C 3 134 ? -24.913 -35.173 -48.399 1.00 309.36 150 SER H C 1
ATOM 3838 O O . SER C 3 134 ? -23.864 -35.051 -49.040 1.00 279.31 150 SER H O 1
ATOM 3841 N N . LYS C 3 135 ? -25.479 -34.153 -47.749 1.00 313.92 151 LYS H N 1
ATOM 3842 C CA . LYS C 3 135 ? -24.829 -32.849 -47.708 1.00 298.94 151 LYS H CA 1
ATOM 3843 C C . LYS C 3 135 ? -23.620 -32.858 -46.781 1.00 298.69 151 LYS H C 1
ATOM 3844 O O . LYS C 3 135 ? -22.667 -32.100 -46.997 1.00 298.96 151 LYS H O 1
ATOM 3850 N N . SER C 3 136 ? -23.641 -33.704 -45.748 1.00 302.61 152 SER H N 1
ATOM 3851 C CA . SER C 3 136 ? -22.561 -33.733 -44.770 1.00 305.98 152 SER H CA 1
ATOM 3852 C C . SER C 3 136 ? -21.320 -34.442 -45.297 1.00 309.52 152 SER H C 1
ATOM 3853 O O . SER C 3 136 ? -20.199 -34.077 -44.925 1.00 286.89 152 SER H O 1
ATOM 3856 N N . THR C 3 137 ? -21.496 -35.449 -46.149 1.00 309.12 153 THR H N 1
ATOM 3857 C CA . THR C 3 137 ? -20.372 -36.202 -46.688 1.00 298.89 153 THR H CA 1
ATOM 3858 C C . THR C 3 137 ? -19.664 -35.384 -47.761 1.00 273.70 153 THR H C 1
ATOM 3859 O O . THR C 3 137 ? -20.307 -34.838 -48.662 1.00 272.08 153 THR H O 1
ATOM 3863 N N . SER C 3 138 ? -18.336 -35.301 -47.662 1.00 285.05 154 SER H N 1
ATOM 3864 C CA . SER C 3 138 ? -17.558 -34.520 -48.614 1.00 289.03 154 SER H CA 1
ATOM 3865 C C . SER C 3 138 ? -16.064 -34.767 -48.458 1.00 296.81 154 SER H C 1
ATOM 3866 O O . SER C 3 138 ? -15.534 -34.723 -47.343 1.00 294.65 154 SER H O 1
ATOM 3869 N N . GLY C 3 139 ? -15.376 -35.014 -49.572 1.00 300.19 155 GLY H N 1
ATOM 3870 C CA . GLY C 3 139 ? -13.942 -35.226 -49.527 1.00 308.43 155 GLY H CA 1
ATOM 3871 C C . GLY C 3 139 ? -13.529 -36.410 -48.690 1.00 312.84 155 GLY H C 1
ATOM 3872 O O . GLY C 3 139 ? -12.477 -36.372 -48.043 1.00 315.72 155 GLY H O 1
ATOM 3873 N N . GLY C 3 140 ? -14.334 -37.467 -48.681 1.00 313.82 156 GLY H N 1
ATOM 3874 C CA . GLY C 3 140 ? -14.034 -38.624 -47.866 1.00 318.02 156 GLY H CA 1
ATOM 3875 C C . GLY C 3 140 ? -14.189 -38.389 -46.382 1.00 321.50 156 GLY H C 1
ATOM 3876 O O . GLY C 3 140 ? -13.493 -39.028 -45.586 1.00 350.37 156 GLY H O 1
ATOM 3877 N N . THR C 3 141 ? -15.087 -37.491 -45.984 1.00 307.28 157 THR H N 1
ATOM 3878 C CA . THR C 3 141 ? -15.268 -37.163 -44.577 1.00 323.88 157 THR H CA 1
ATOM 3879 C C . THR C 3 141 ? -16.705 -36.720 -44.341 1.00 315.44 157 THR H C 1
ATOM 3880 O O . THR C 3 141 ? -17.288 -36.013 -45.168 1.00 301.35 157 THR H O 1
ATOM 3884 N N . ALA C 3 142 ? -17.265 -37.143 -43.209 1.00 331.88 158 ALA H N 1
ATOM 3885 C CA . ALA C 3 142 ? -18.617 -36.794 -42.802 1.00 305.22 158 ALA H CA 1
ATOM 3886 C C . ALA C 3 142 ? -18.583 -36.135 -41.428 1.00 308.44 158 ALA H C 1
ATOM 3887 O O . ALA C 3 142 ? -17.606 -36.257 -40.684 1.00 322.22 158 ALA H O 1
ATOM 3889 N N . ALA C 3 143 ? -19.668 -35.437 -41.092 1.00 302.89 159 ALA H N 1
ATOM 3890 C CA . ALA C 3 143 ? -19.749 -34.671 -39.854 1.00 282.84 159 ALA H CA 1
ATOM 3891 C C . ALA C 3 143 ? -21.035 -35.002 -39.112 1.00 269.32 159 ALA H C 1
ATOM 3892 O O . ALA C 3 143 ? -22.119 -34.985 -39.701 1.00 269.67 159 ALA H O 1
ATOM 3894 N N . LEU C 3 144 ? -20.907 -35.296 -37.820 1.00 296.67 160 LEU H N 1
ATOM 3895 C CA . LEU C 3 144 ? -22.031 -35.558 -36.935 1.00 290.10 160 LEU H CA 1
ATOM 3896 C C . LEU C 3 144 ? -22.228 -34.364 -36.007 1.00 290.76 160 LEU H C 1
ATOM 3897 O O . LEU C 3 144 ? -21.263 -33.716 -35.595 1.00 301.99 160 LEU H O 1
ATOM 3902 N N . GLY C 3 145 ? -23.494 -34.073 -35.674 1.00 258.99 161 GLY H N 1
ATOM 3903 C CA . GLY C 3 145 ? -23.808 -32.933 -34.838 1.00 252.41 161 GLY H CA 1
ATOM 3904 C C . GLY C 3 145 ? -24.853 -33.268 -33.791 1.00 249.41 161 GLY H C 1
ATOM 3905 O O . GLY C 3 145 ? -25.536 -34.292 -33.868 1.00 248.59 161 GLY H O 1
ATOM 3906 N N . CYS C 3 146 ? -24.966 -32.375 -32.806 1.00 236.45 162 CYS H N 1
ATOM 3907 C CA . CYS C 3 146 ? -25.937 -32.519 -31.724 1.00 232.71 162 CYS H CA 1
ATOM 3908 C C . CYS C 3 146 ? -26.300 -31.129 -31.218 1.00 221.68 162 CYS H C 1
ATOM 3909 O O . CYS C 3 146 ? -25.435 -30.416 -30.701 1.00 224.69 162 CYS H O 1
ATOM 3912 N N . LEU C 3 147 ? -27.568 -30.747 -31.365 1.00 216.36 163 LEU H N 1
ATOM 3913 C CA . LEU C 3 147 ? -28.045 -29.435 -30.947 1.00 223.66 163 LEU H CA 1
ATOM 3914 C C . LEU C 3 147 ? -28.484 -29.454 -29.485 1.00 229.04 163 LEU H C 1
ATOM 3915 O O . LEU C 3 147 ? -29.010 -30.452 -28.986 1.00 249.77 163 LEU H O 1
ATOM 3920 N N . VAL C 3 148 ? -28.266 -28.330 -28.803 1.00 224.22 164 VAL H N 1
ATOM 3921 C CA . VAL C 3 148 ? -28.623 -28.161 -27.396 1.00 228.67 164 VAL H CA 1
ATOM 3922 C C . VAL C 3 148 ? -29.424 -26.871 -27.271 1.00 228.41 164 VAL H C 1
ATOM 3923 O O . VAL C 3 148 ? -28.921 -25.792 -27.610 1.00 231.28 164 VAL H O 1
ATOM 3927 N N . LYS C 3 149 ? -30.657 -26.975 -26.774 1.00 200.59 165 LYS H N 1
ATOM 3928 C CA . LYS C 3 149 ? -31.583 -25.850 -26.793 1.00 208.13 165 LYS H CA 1
ATOM 3929 C C . LYS C 3 149 ? -32.482 -25.891 -25.565 1.00 209.89 165 LYS H C 1
ATOM 3930 O O . LYS C 3 149 ? -32.661 -26.936 -24.935 1.00 215.44 165 LYS H O 1
ATOM 3936 N N . ASP C 3 150 ? -33.037 -24.726 -25.228 1.00 194.54 166 ASP H N 1
ATOM 3937 C CA . ASP C 3 150 ? -34.048 -24.477 -24.206 1.00 190.48 166 ASP H CA 1
ATOM 3938 C C . ASP C 3 150 ? -33.478 -24.409 -22.786 1.00 189.59 166 ASP H C 1
ATOM 3939 O O . ASP C 3 150 ? -34.230 -24.097 -21.860 1.00 197.25 166 ASP H O 1
ATOM 3944 N N . TYR C 3 151 ? -32.194 -24.683 -22.573 1.00 204.34 167 TYR H N 1
ATOM 3945 C CA . TYR C 3 151 ? -31.610 -24.574 -21.241 1.00 207.83 167 TYR H CA 1
ATOM 3946 C C . TYR C 3 151 ? -31.227 -23.128 -20.953 1.00 204.06 167 TYR H C 1
ATOM 3947 O O . TYR C 3 151 ? -30.798 -22.397 -21.853 1.00 198.84 167 TYR H O 1
ATOM 3956 N N . PHE C 3 152 ? -31.374 -22.715 -19.687 1.00 201.55 168 PHE H N 1
ATOM 3957 C CA . PHE C 3 152 ? -31.138 -21.315 -19.370 1.00 201.77 168 PHE H CA 1
ATOM 3958 C C . PHE C 3 152 ? -29.778 -21.026 -18.740 1.00 208.51 168 PHE H C 1
ATOM 3959 O O . PHE C 3 152 ? -29.135 -20.038 -19.119 1.00 221.89 168 PHE H O 1
ATOM 3967 N N . PRO C 3 153 ? -29.304 -21.815 -17.775 1.00 228.56 169 PRO H N 1
ATOM 3968 C CA . PRO C 3 153 ? -28.025 -21.478 -17.133 1.00 233.71 169 PRO H CA 1
ATOM 3969 C C . PRO C 3 153 ? -26.871 -21.493 -18.126 1.00 244.61 169 PRO H C 1
ATOM 3970 O O . PRO C 3 153 ? -26.960 -22.046 -19.225 1.00 248.90 169 PRO H O 1
ATOM 3974 N N . GLU C 3 154 ? -25.767 -20.866 -17.716 1.00 249.59 170 GLU H N 1
ATOM 3975 C CA . GLU C 3 154 ? -24.587 -20.739 -18.560 1.00 260.34 170 GLU H CA 1
ATOM 3976 C C . GLU C 3 154 ? -23.725 -21.999 -18.571 1.00 255.95 170 GLU H C 1
ATOM 3977 O O . GLU C 3 154 ? -23.273 -22.413 -19.647 1.00 253.12 170 GLU H O 1
ATOM 3983 N N . PRO C 3 155 ? -23.457 -22.635 -17.428 1.00 251.59 171 PRO H N 1
ATOM 3984 C CA . PRO C 3 155 ? -22.554 -23.797 -17.445 1.00 227.20 171 PRO H CA 1
ATOM 3985 C C . PRO C 3 155 ? -23.198 -24.997 -18.127 1.00 219.68 171 PRO H C 1
ATOM 3986 O O . PRO C 3 155 ? -24.301 -25.419 -17.770 1.00 214.24 171 PRO H O 1
ATOM 3990 N N . VAL C 3 156 ? -22.491 -25.542 -19.118 1.00 225.87 172 VAL H N 1
ATOM 3991 C CA . VAL C 3 156 ? -22.943 -26.712 -19.862 1.00 240.02 172 VAL H CA 1
ATOM 3992 C C . VAL C 3 156 ? -21.745 -27.370 -20.538 1.00 256.75 172 VAL H C 1
ATOM 3993 O O . VAL C 3 156 ? -21.081 -26.766 -21.389 1.00 251.57 172 VAL H O 1
ATOM 3997 N N . THR C 3 157 ? -21.455 -28.610 -20.152 1.00 243.51 173 THR H N 1
ATOM 3998 C CA . THR C 3 157 ? -20.318 -29.361 -20.667 1.00 249.64 173 THR H CA 1
ATOM 3999 C C . THR C 3 157 ? -20.819 -30.536 -21.498 1.00 253.10 173 THR H C 1
ATOM 4000 O O . THR C 3 157 ? -21.734 -31.254 -21.079 1.00 258.51 173 THR H O 1
ATOM 4004 N N . VAL C 3 158 ? -20.221 -30.722 -22.675 1.00 255.52 174 VAL H N 1
ATOM 4005 C CA . VAL C 3 158 ? -20.609 -31.771 -23.608 1.00 274.41 174 VAL H CA 1
ATOM 4006 C C . VAL C 3 158 ? -19.363 -32.529 -24.045 1.00 278.32 174 VAL H C 1
ATOM 4007 O O . VAL C 3 158 ? -18.264 -31.971 -24.109 1.00 278.66 174 VAL H O 1
ATOM 4011 N N . SER C 3 159 ? -19.544 -33.813 -24.356 1.00 325.37 175 SER H N 1
ATOM 4012 C CA . SER C 3 159 ? -18.431 -34.669 -24.742 1.00 322.39 175 SER H CA 1
ATOM 4013 C C . SER C 3 159 ? -18.964 -35.867 -25.515 1.00 326.59 175 SER H C 1
ATOM 4014 O O . SER C 3 159 ? -19.968 -36.467 -25.122 1.00 327.25 175 SER H O 1
ATOM 4017 N N . TRP C 3 160 ? -18.281 -36.213 -26.604 1.00 323.14 176 TRP H N 1
ATOM 4018 C CA . TRP C 3 160 ? -18.702 -37.319 -27.455 1.00 335.65 176 TRP H CA 1
ATOM 4019 C C . TRP C 3 160 ? -18.182 -38.640 -26.901 1.00 342.40 176 TRP H C 1
ATOM 4020 O O . TRP C 3 160 ? -16.968 -38.831 -26.758 1.00 346.80 176 TRP H O 1
ATOM 4031 N N . ASN C 3 161 ? -19.106 -39.553 -26.600 1.00 331.94 177 ASN H N 1
ATOM 4032 C CA . ASN C 3 161 ? -18.769 -40.884 -26.099 1.00 331.51 177 ASN H CA 1
ATOM 4033 C C . ASN C 3 161 ? -18.077 -40.796 -24.741 1.00 339.93 177 ASN H C 1
ATOM 4034 O O . ASN C 3 161 ? -17.168 -41.570 -24.433 1.00 345.05 177 ASN H O 1
ATOM 4039 N N . SER C 3 162 ? -18.515 -39.840 -23.923 1.00 344.74 178 SER H N 1
ATOM 4040 C CA . SER C 3 162 ? -18.003 -39.663 -22.565 1.00 345.87 178 SER H CA 1
ATOM 4041 C C . SER C 3 162 ? -16.499 -39.388 -22.570 1.00 360.13 178 SER H C 1
ATOM 4042 O O . SER C 3 162 ? -15.721 -40.033 -21.864 1.00 360.03 178 SER H O 1
ATOM 4045 N N . GLY C 3 163 ? -16.092 -38.414 -23.380 1.00 360.77 179 GLY H N 1
ATOM 4046 C CA . GLY C 3 163 ? -14.719 -37.962 -23.403 1.00 364.06 179 GLY H CA 1
ATOM 4047 C C . GLY C 3 163 ? -13.750 -38.843 -24.158 1.00 376.78 179 GLY H C 1
ATOM 4048 O O . GLY C 3 163 ? -12.550 -38.539 -24.173 1.00 385.12 179 GLY H O 1
ATOM 4049 N N . ALA C 3 164 ? -14.221 -39.920 -24.786 1.00 401.86 180 ALA H N 1
ATOM 4050 C CA . ALA C 3 164 ? -13.319 -40.796 -25.526 1.00 407.23 180 ALA H CA 1
ATOM 4051 C C . ALA C 3 164 ? -12.991 -40.229 -26.902 1.00 409.08 180 ALA H C 1
ATOM 4052 O O . ALA C 3 164 ? -11.838 -40.290 -27.343 1.00 412.02 180 ALA H O 1
ATOM 4054 N N . LEU C 3 165 ? -13.988 -39.677 -27.590 1.00 388.01 181 LEU H N 1
ATOM 4055 C CA . LEU C 3 165 ? -13.807 -39.116 -28.924 1.00 373.78 181 LEU H CA 1
ATOM 4056 C C . LEU C 3 165 ? -13.467 -37.635 -28.790 1.00 374.36 181 LEU H C 1
ATOM 4057 O O . LEU C 3 165 ? -14.327 -36.825 -28.430 1.00 367.07 181 LEU H O 1
ATOM 4062 N N . THR C 3 166 ? -12.211 -37.281 -29.083 1.00 364.75 182 THR H N 1
ATOM 4063 C CA . THR C 3 166 ? -11.757 -35.902 -28.984 1.00 364.20 182 THR H CA 1
ATOM 4064 C C . THR C 3 166 ? -11.128 -35.370 -30.267 1.00 362.03 182 THR H C 1
ATOM 4065 O O . THR C 3 166 ? -10.754 -34.193 -30.307 1.00 357.45 182 THR H O 1
ATOM 4069 N N . SER C 3 167 ? -11.004 -36.189 -31.307 1.00 351.74 183 SER H N 1
ATOM 4070 C CA . SER C 3 167 ? -10.419 -35.755 -32.569 1.00 339.59 183 SER H CA 1
ATOM 4071 C C . SER C 3 167 ? -11.496 -35.110 -33.435 1.00 320.31 183 SER H C 1
ATOM 4072 O O . SER C 3 167 ? -12.493 -35.755 -33.778 1.00 319.61 183 SER H O 1
ATOM 4075 N N . GLY C 3 168 ? -11.295 -33.842 -33.780 1.00 335.02 184 GLY H N 1
ATOM 4076 C CA . GLY C 3 168 ? -12.188 -33.137 -34.676 1.00 322.99 184 GLY H CA 1
ATOM 4077 C C . GLY C 3 168 ? -13.393 -32.490 -34.036 1.00 331.89 184 GLY H C 1
ATOM 4078 O O . GLY C 3 168 ? -14.242 -31.956 -34.760 1.00 322.58 184 GLY H O 1
ATOM 4079 N N . VAL C 3 169 ? -13.499 -32.511 -32.711 1.00 315.35 185 VAL H N 1
ATOM 4080 C CA . VAL C 3 169 ? -14.658 -31.944 -32.030 1.00 309.20 185 VAL H CA 1
ATOM 4081 C C . VAL C 3 169 ? -14.535 -30.426 -31.991 1.00 304.88 185 VAL H C 1
ATOM 4082 O O . VAL C 3 169 ? -13.439 -29.876 -31.826 1.00 305.87 185 VAL H O 1
ATOM 4086 N N . HIS C 3 170 ? -15.674 -29.743 -32.145 1.00 304.55 186 HIS H N 1
ATOM 4087 C CA . HIS C 3 170 ? -15.735 -28.277 -32.172 1.00 300.29 186 HIS H CA 1
ATOM 4088 C C . HIS C 3 170 ? -16.965 -27.851 -31.368 1.00 295.07 186 HIS H C 1
ATOM 4089 O O . HIS C 3 170 ? -18.071 -27.765 -31.909 1.00 287.49 186 HIS H O 1
ATOM 4096 N N . THR C 3 171 ? -16.766 -27.581 -30.079 1.00 323.81 187 THR H N 1
ATOM 4097 C CA . THR C 3 171 ? -17.851 -27.137 -29.203 1.00 303.26 187 THR H CA 1
ATOM 4098 C C . THR C 3 171 ? -18.008 -25.628 -29.350 1.00 294.75 187 THR H C 1
ATOM 4099 O O . THR C 3 171 ? -17.212 -24.852 -28.816 1.00 294.72 187 THR H O 1
ATOM 4103 N N . PHE C 3 172 ? -19.045 -25.205 -30.068 1.00 255.33 188 PHE H N 1
ATOM 4104 C CA . PHE C 3 172 ? -19.246 -23.786 -30.321 1.00 242.87 188 PHE H CA 1
ATOM 4105 C C . PHE C 3 172 ? -19.713 -23.076 -29.051 1.00 224.51 188 PHE H C 1
ATOM 4106 O O . PHE C 3 172 ? -20.335 -23.690 -28.179 1.00 231.00 188 PHE H O 1
ATOM 4114 N N . PRO C 3 173 ? -19.424 -21.781 -28.919 1.00 222.38 189 PRO H N 1
ATOM 4115 C CA . PRO C 3 173 ? -19.883 -21.049 -27.732 1.00 237.30 189 PRO H CA 1
ATOM 4116 C C . PRO C 3 173 ? -21.397 -20.917 -27.694 1.00 228.20 189 PRO H C 1
ATOM 4117 O O . PRO C 3 173 ? -22.076 -20.926 -28.725 1.00 224.21 189 PRO H O 1
ATOM 4121 N N . ALA C 3 174 ? -21.923 -20.784 -26.479 1.00 222.51 190 ALA H N 1
ATOM 4122 C CA . ALA C 3 174 ? -23.356 -20.626 -26.279 1.00 220.87 190 ALA H CA 1
ATOM 4123 C C . ALA C 3 174 ? -23.781 -19.195 -26.583 1.00 220.08 190 ALA H C 1
ATOM 4124 O O . ALA C 3 174 ? -23.048 -18.241 -26.306 1.00 200.25 190 ALA H O 1
ATOM 4126 N N . VAL C 3 175 ? -24.975 -19.051 -27.154 1.00 234.71 191 VAL H N 1
ATOM 4127 C CA . VAL C 3 175 ? -25.525 -17.753 -27.526 1.00 237.43 191 VAL H CA 1
ATOM 4128 C C . VAL C 3 175 ? -26.947 -17.654 -26.991 1.00 251.11 191 VAL H C 1
ATOM 4129 O O . VAL C 3 175 ? -27.696 -18.638 -27.003 1.00 246.53 191 VAL H O 1
ATOM 4133 N N . LEU C 3 176 ? -27.315 -16.466 -26.520 1.00 252.36 192 LEU H N 1
ATOM 4134 C CA . LEU C 3 176 ? -28.604 -16.241 -25.878 1.00 253.84 192 LEU H CA 1
ATOM 4135 C C . LEU C 3 176 ? -29.649 -15.876 -26.923 1.00 232.37 192 LEU H C 1
ATOM 4136 O O . LEU C 3 176 ? -29.382 -15.088 -27.834 1.00 227.86 192 LEU H O 1
ATOM 4141 N N . GLN C 3 177 ? -30.838 -16.456 -26.791 1.00 238.56 193 GLN H N 1
ATOM 4142 C CA . GLN C 3 177 ? -31.893 -16.282 -27.777 1.00 222.18 193 GLN H CA 1
ATOM 4143 C C . GLN C 3 177 ? -32.841 -15.158 -27.373 1.00 208.98 193 GLN H C 1
ATOM 4144 O O . GLN C 3 177 ? -32.805 -14.641 -26.254 1.00 209.34 193 GLN H O 1
ATOM 4150 N N . SER C 3 178 ? -33.705 -14.783 -28.320 1.00 202.13 194 SER H N 1
ATOM 4151 C CA . SER C 3 178 ? -34.673 -13.723 -28.063 1.00 199.91 194 SER H CA 1
ATOM 4152 C C . SER C 3 178 ? -35.576 -14.079 -26.890 1.00 190.60 194 SER H C 1
ATOM 4153 O O . SER C 3 178 ? -35.874 -13.227 -26.044 1.00 187.02 194 SER H O 1
ATOM 4156 N N . SER C 3 179 ? -36.020 -15.336 -26.821 1.00 196.90 195 SER H N 1
ATOM 4157 C CA . SER C 3 179 ? -36.866 -15.761 -25.712 1.00 184.54 195 SER H CA 1
ATOM 4158 C C . SER C 3 179 ? -36.131 -15.640 -24.383 1.00 183.99 195 SER H C 1
ATOM 4159 O O . SER C 3 179 ? -36.724 -15.251 -23.370 1.00 172.55 195 SER H O 1
ATOM 4162 N N . GLY C 3 180 ? -34.841 -15.967 -24.370 1.00 193.41 196 GLY H N 1
ATOM 4163 C CA . GLY C 3 180 ? -34.048 -15.886 -23.161 1.00 194.91 196 GLY H CA 1
ATOM 4164 C C . GLY C 3 180 ? -33.248 -17.145 -22.904 1.00 201.15 196 GLY H C 1
ATOM 4165 O O . GLY C 3 180 ? -32.185 -17.099 -22.279 1.00 208.74 196 GLY H O 1
ATOM 4166 N N . LEU C 3 181 ? -33.749 -18.278 -23.388 1.00 199.61 197 LEU H N 1
ATOM 4167 C CA . LEU C 3 181 ? -33.085 -19.557 -23.178 1.00 209.41 197 LEU H CA 1
ATOM 4168 C C . LEU C 3 181 ? -31.909 -19.702 -24.139 1.00 214.33 197 LEU H C 1
ATOM 4169 O O . LEU C 3 181 ? -32.034 -19.419 -25.335 1.00 209.20 197 LEU H O 1
ATOM 4174 N N . TYR C 3 182 ? -30.769 -20.144 -23.611 1.00 203.16 198 TYR H N 1
ATOM 4175 C CA . TYR C 3 182 ? -29.546 -20.254 -24.394 1.00 210.99 198 TYR H CA 1
ATOM 4176 C C . TYR C 3 182 ? -29.643 -21.388 -25.419 1.00 208.73 198 TYR H C 1
ATOM 4177 O O . TYR C 3 182 ? -30.517 -22.257 -25.350 1.00 209.20 198 TYR H O 1
ATOM 4186 N N . SER C 3 183 ? -28.715 -21.369 -26.380 1.00 209.25 199 SER H N 1
ATOM 4187 C CA . SER C 3 183 ? -28.625 -22.378 -27.429 1.00 223.37 199 SER H CA 1
ATOM 4188 C C . SER C 3 183 ? -27.160 -22.621 -27.768 1.00 229.47 199 SER H C 1
ATOM 4189 O O . SER C 3 183 ? -26.371 -21.674 -27.842 1.00 232.15 199 SER H O 1
ATOM 4192 N N . LEU C 3 184 ? -26.800 -23.888 -27.986 1.00 227.24 200 LEU H N 1
ATOM 4193 C CA . LEU C 3 184 ? -25.414 -24.275 -28.228 1.00 232.87 200 LEU H CA 1
ATOM 4194 C C . LEU C 3 184 ? -25.360 -25.417 -29.234 1.00 228.67 200 LEU H C 1
ATOM 4195 O O . LEU C 3 184 ? -26.297 -26.212 -29.345 1.00 223.96 200 LEU H O 1
ATOM 4200 N N . SER C 3 185 ? -24.246 -25.487 -29.970 1.00 239.99 201 SER H N 1
ATOM 4201 C CA . SER C 3 185 ? -24.027 -26.503 -30.991 1.00 242.74 201 SER H CA 1
ATOM 4202 C C . SER C 3 185 ? -22.646 -27.127 -30.824 1.00 259.21 201 SER H C 1
ATOM 4203 O O . SER C 3 185 ? -21.724 -26.498 -30.297 1.00 263.13 201 SER H O 1
ATOM 4206 N N . SER C 3 186 ? -22.510 -28.371 -31.289 1.00 293.79 202 SER H N 1
ATOM 4207 C CA . SER C 3 186 ? -21.243 -29.092 -31.209 1.00 307.09 202 SER H CA 1
ATOM 4208 C C . SER C 3 186 ? -21.221 -30.171 -32.283 1.00 313.21 202 SER H C 1
ATOM 4209 O O . SER C 3 186 ? -22.180 -30.940 -32.403 1.00 302.23 202 SER H O 1
ATOM 4212 N N . VAL C 3 187 ? -20.128 -30.233 -33.052 1.00 300.54 203 VAL H N 1
ATOM 4213 C CA . VAL C 3 187 ? -20.013 -31.162 -34.170 1.00 306.20 203 VAL H CA 1
ATOM 4214 C C . VAL C 3 187 ? -18.636 -31.813 -34.186 1.00 307.34 203 VAL H C 1
ATOM 4215 O O . VAL C 3 187 ? -17.656 -31.273 -33.666 1.00 310.25 203 VAL H O 1
ATOM 4219 N N . VAL C 3 188 ? -18.578 -32.992 -34.808 1.00 299.02 204 VAL H N 1
ATOM 4220 C CA . VAL C 3 188 ? -17.361 -33.786 -34.929 1.00 304.56 204 VAL H CA 1
ATOM 4221 C C . VAL C 3 188 ? -17.253 -34.280 -36.365 1.00 308.80 204 VAL H C 1
ATOM 4222 O O . VAL C 3 188 ? -18.265 -34.601 -36.997 1.00 305.89 204 VAL H O 1
ATOM 4226 N N . THR C 3 189 ? -16.028 -34.351 -36.876 1.00 327.70 205 THR H N 1
ATOM 4227 C CA . THR C 3 189 ? -15.758 -34.859 -38.216 1.00 327.89 205 THR H CA 1
ATOM 4228 C C . THR C 3 189 ? -15.156 -36.254 -38.105 1.00 354.61 205 THR H C 1
ATOM 4229 O O . THR C 3 189 ? -14.056 -36.419 -37.565 1.00 353.29 205 THR H O 1
ATOM 4233 N N . VAL C 3 190 ? -15.875 -37.249 -38.618 1.00 343.95 206 VAL H N 1
ATOM 4234 C CA . VAL C 3 190 ? -15.447 -38.648 -38.579 1.00 401.96 206 VAL H CA 1
ATOM 4235 C C . VAL C 3 190 ? -15.474 -39.184 -40.007 1.00 433.65 206 VAL H C 1
ATOM 4236 O O . VAL C 3 190 ? -16.390 -38.843 -40.770 1.00 398.62 206 VAL H O 1
ATOM 4240 N N . PRO C 3 191 ? -14.508 -40.008 -40.421 1.00 503.58 207 PRO H N 1
ATOM 4241 C CA . PRO C 3 191 ? -14.500 -40.479 -41.813 1.00 505.28 207 PRO H CA 1
ATOM 4242 C C . PRO C 3 191 ? -15.770 -41.236 -42.177 1.00 508.90 207 PRO H C 1
ATOM 4243 O O . PRO C 3 191 ? -16.436 -41.834 -41.328 1.00 519.22 207 PRO H O 1
ATOM 4247 N N . SER C 3 192 ? -16.093 -41.208 -43.474 1.00 461.52 208 SER H N 1
ATOM 4248 C CA . SER C 3 192 ? -17.326 -41.810 -43.966 1.00 416.29 208 SER H CA 1
ATOM 4249 C C . SER C 3 192 ? -17.263 -43.330 -44.014 1.00 428.61 208 SER H C 1
ATOM 4250 O O . SER C 3 192 ? -18.315 -43.979 -44.001 1.00 413.35 208 SER H O 1
ATOM 4253 N N . SER C 3 193 ? -16.065 -43.914 -44.075 1.00 415.74 209 SER H N 1
ATOM 4254 C CA . SER C 3 193 ? -15.962 -45.370 -44.104 1.00 424.44 209 SER H CA 1
ATOM 4255 C C . SER C 3 193 ? -16.396 -45.978 -42.776 1.00 443.60 209 SER H C 1
ATOM 4256 O O . SER C 3 193 ? -17.114 -46.985 -42.752 1.00 428.05 209 SER H O 1
ATOM 4259 N N . SER C 3 194 ? -15.972 -45.380 -41.661 1.00 511.70 210 SER H N 1
ATOM 4260 C CA . SER C 3 194 ? -16.353 -45.888 -40.349 1.00 514.55 210 SER H CA 1
ATOM 4261 C C . SER C 3 194 ? -17.800 -45.563 -40.001 1.00 511.93 210 SER H C 1
ATOM 4262 O O . SER C 3 194 ? -18.358 -46.182 -39.089 1.00 515.02 210 SER H O 1
ATOM 4265 N N . LEU C 3 195 ? -18.415 -44.614 -40.701 1.00 477.42 211 LEU H N 1
ATOM 4266 C CA . LEU C 3 195 ? -19.800 -44.255 -40.427 1.00 423.89 211 LEU H CA 1
ATOM 4267 C C . LEU C 3 195 ? -20.726 -45.396 -40.831 1.00 409.47 211 LEU H C 1
ATOM 4268 O O . LEU C 3 195 ? -20.646 -45.909 -41.951 1.00 407.07 211 LEU H O 1
ATOM 4273 N N . GLY C 3 196 ? -21.604 -45.792 -39.912 1.00 371.29 212 GLY H N 1
ATOM 4274 C CA . GLY C 3 196 ? -22.515 -46.890 -40.158 1.00 376.10 212 GLY H CA 1
ATOM 4275 C C . GLY C 3 196 ? -22.126 -48.151 -39.416 1.00 398.09 212 GLY H C 1
ATOM 4276 O O . GLY C 3 196 ? -22.985 -48.842 -38.858 1.00 384.91 212 GLY H O 1
ATOM 4277 N N . THR C 3 197 ? -20.831 -48.461 -39.400 1.00 388.02 213 THR H N 1
ATOM 4278 C CA . THR C 3 197 ? -20.315 -49.645 -38.727 1.00 403.52 213 THR H CA 1
ATOM 4279 C C . THR C 3 197 ? -19.719 -49.337 -37.357 1.00 412.04 213 THR H C 1
ATOM 4280 O O . THR C 3 197 ? -19.197 -50.247 -36.706 1.00 415.06 213 THR H O 1
ATOM 4284 N N . GLN C 3 198 ? -19.790 -48.086 -36.905 1.00 435.41 214 GLN H N 1
ATOM 4285 C CA . GLN C 3 198 ? -19.330 -47.694 -35.578 1.00 428.10 214 GLN H CA 1
ATOM 4286 C C . GLN C 3 198 ? -20.292 -46.651 -35.029 1.00 418.10 214 GLN H C 1
ATOM 4287 O O . GLN C 3 198 ? -20.596 -45.671 -35.715 1.00 416.39 214 GLN H O 1
ATOM 4293 N N . THR C 3 199 ? -20.765 -46.854 -33.800 1.00 396.21 215 THR H N 1
ATOM 4294 C CA . THR C 3 199 ? -21.753 -45.963 -33.205 1.00 371.45 215 THR H CA 1
ATOM 4295 C C . THR C 3 199 ? -21.079 -44.854 -32.404 1.00 375.02 215 THR H C 1
ATOM 4296 O O . THR C 3 199 ? -20.112 -45.091 -31.675 1.00 354.14 215 THR H O 1
ATOM 4300 N N . TYR C 3 200 ? -21.607 -43.638 -32.548 1.00 343.19 216 TYR H N 1
ATOM 4301 C CA . TYR C 3 200 ? -21.089 -42.449 -31.883 1.00 334.28 216 TYR H CA 1
ATOM 4302 C C . TYR C 3 200 ? -22.246 -41.730 -31.207 1.00 323.14 216 TYR H C 1
ATOM 4303 O O . TYR C 3 200 ? -23.304 -41.545 -31.818 1.00 316.36 216 TYR H O 1
ATOM 4312 N N . ILE C 3 201 ? -22.047 -41.316 -29.955 1.00 328.40 217 ILE H N 1
ATOM 4313 C CA . ILE C 3 201 ? -23.088 -40.662 -29.173 1.00 325.03 217 ILE H CA 1
ATOM 4314 C C . ILE C 3 201 ? -22.526 -39.396 -28.540 1.00 338.66 217 ILE H C 1
ATOM 4315 O O . ILE C 3 201 ? -21.324 -39.294 -28.275 1.00 345.73 217 ILE H O 1
ATOM 4320 N N . CYS C 3 202 ? -23.411 -38.425 -28.296 1.00 298.21 218 CYS H N 1
ATOM 4321 C CA . CYS C 3 202 ? -23.040 -37.136 -27.710 1.00 308.51 218 CYS H CA 1
ATOM 4322 C C . CYS C 3 202 ? -23.585 -37.078 -26.283 1.00 326.63 218 CYS H C 1
ATOM 4323 O O . CYS C 3 202 ? -24.784 -36.871 -26.073 1.00 328.50 218 CYS H O 1
ATOM 4326 N N . ASN C 3 203 ? -22.694 -37.250 -25.307 1.00 329.22 219 ASN H N 1
ATOM 4327 C CA . ASN C 3 203 ? -23.054 -37.238 -23.893 1.00 324.54 219 ASN H CA 1
ATOM 4328 C C . ASN C 3 203 ? -23.055 -35.796 -23.386 1.00 321.58 219 ASN H C 1
ATOM 4329 O O . ASN C 3 203 ? -21.988 -35.205 -23.179 1.00 319.77 219 ASN H O 1
ATOM 4334 N N . VAL C 3 204 ? -24.247 -35.239 -23.184 1.00 317.15 220 VAL H N 1
ATOM 4335 C CA . VAL C 3 204 ? -24.415 -33.881 -22.675 1.00 307.04 220 VAL H CA 1
ATOM 4336 C C . VAL C 3 204 ? -24.773 -33.952 -21.198 1.00 298.33 220 VAL H C 1
ATOM 4337 O O . VAL C 3 204 ? -25.607 -34.771 -20.789 1.00 302.22 220 VAL H O 1
ATOM 4341 N N . ASN C 3 205 ? -24.151 -33.091 -20.392 1.00 279.76 221 ASN H N 1
ATOM 4342 C CA . ASN C 3 205 ? -24.420 -33.029 -18.961 1.00 279.62 221 ASN H CA 1
ATOM 4343 C C . ASN C 3 205 ? -24.684 -31.586 -18.554 1.00 264.01 221 ASN H C 1
ATOM 4344 O O . ASN C 3 205 ? -23.950 -30.677 -18.955 1.00 262.59 221 ASN H O 1
ATOM 4349 N N . HIS C 3 206 ? -25.731 -31.388 -17.754 1.00 263.01 222 HIS H N 1
ATOM 4350 C CA . HIS C 3 206 ? -26.145 -30.074 -17.269 1.00 250.77 222 HIS H CA 1
ATOM 4351 C C . HIS C 3 206 ? -26.256 -30.165 -15.753 1.00 249.39 222 HIS H C 1
ATOM 4352 O O . HIS C 3 206 ? -27.174 -30.810 -15.234 1.00 250.30 222 HIS H O 1
ATOM 4359 N N . LYS C 3 207 ? -25.327 -29.526 -15.042 1.00 240.64 223 LYS H N 1
ATOM 4360 C CA . LYS C 3 207 ? -25.246 -29.692 -13.596 1.00 242.17 223 LYS H CA 1
ATOM 4361 C C . LYS C 3 207 ? -26.330 -28.933 -12.836 1.00 240.54 223 LYS H C 1
ATOM 4362 O O . LYS C 3 207 ? -26.818 -29.438 -11.817 1.00 242.08 223 LYS H O 1
ATOM 4368 N N . PRO C 3 208 ? -26.741 -27.735 -13.270 1.00 249.77 224 PRO H N 1
ATOM 4369 C CA . PRO C 3 208 ? -27.786 -27.031 -12.502 1.00 243.77 224 PRO H CA 1
ATOM 4370 C C . PRO C 3 208 ? -29.100 -27.793 -12.432 1.00 243.49 224 PRO H C 1
ATOM 4371 O O . PRO C 3 208 ? -29.733 -27.827 -11.369 1.00 247.98 224 PRO H O 1
ATOM 4375 N N . SER C 3 209 ? -29.531 -28.409 -13.534 1.00 224.14 225 SER H N 1
ATOM 4376 C CA . SER C 3 209 ? -30.773 -29.170 -13.557 1.00 226.70 225 SER H CA 1
ATOM 4377 C C . SER C 3 209 ? -30.568 -30.664 -13.338 1.00 240.85 225 SER H C 1
ATOM 4378 O O . SER C 3 209 ? -31.544 -31.372 -13.071 1.00 249.93 225 SER H O 1
ATOM 4381 N N . ASN C 3 210 ? -29.333 -31.157 -13.441 1.00 244.13 226 ASN H N 1
ATOM 4382 C CA . ASN C 3 210 ? -29.018 -32.573 -13.257 1.00 249.04 226 ASN H CA 1
ATOM 4383 C C . ASN C 3 210 ? -29.776 -33.432 -14.275 1.00 250.37 226 ASN H C 1
ATOM 4384 O O . ASN C 3 210 ? -30.703 -34.177 -13.950 1.00 257.09 226 ASN H O 1
ATOM 4389 N N . THR C 3 211 ? -29.339 -33.304 -15.531 1.00 265.02 227 THR H N 1
ATOM 4390 C CA . THR C 3 211 ? -29.959 -34.016 -16.652 1.00 266.53 227 THR H CA 1
ATOM 4391 C C . THR C 3 211 ? -28.854 -34.600 -17.531 1.00 267.21 227 THR H C 1
ATOM 4392 O O . THR C 3 211 ? -28.306 -33.905 -18.391 1.00 266.97 227 THR H O 1
ATOM 4396 N N . LYS C 3 212 ? -28.539 -35.876 -17.316 1.00 276.53 228 LYS H N 1
ATOM 4397 C CA . LYS C 3 212 ? -27.609 -36.585 -18.185 1.00 280.21 228 LYS H CA 1
ATOM 4398 C C . LYS C 3 212 ? -28.340 -37.086 -19.426 1.00 275.98 228 LYS H C 1
ATOM 4399 O O . LYS C 3 212 ? -29.489 -37.529 -19.349 1.00 276.21 228 LYS H O 1
ATOM 4405 N N . VAL C 3 213 ? -27.666 -37.011 -20.573 1.00 306.47 229 VAL H N 1
ATOM 4406 C CA . VAL C 3 213 ? -28.257 -37.370 -21.855 1.00 300.21 229 VAL H CA 1
ATOM 4407 C C . VAL C 3 213 ? -27.320 -38.314 -22.595 1.00 319.51 229 VAL H C 1
ATOM 4408 O O . VAL C 3 213 ? -26.095 -38.238 -22.460 1.00 322.31 229 VAL H O 1
ATOM 4412 N N . ASP C 3 214 ? -27.908 -39.209 -23.386 1.00 305.93 230 ASP H N 1
ATOM 4413 C CA . ASP C 3 214 ? -27.155 -40.162 -24.197 1.00 310.85 230 ASP H CA 1
ATOM 4414 C C . ASP C 3 214 ? -27.912 -40.427 -25.500 1.00 331.25 230 ASP H C 1
ATOM 4415 O O . ASP C 3 214 ? -28.336 -41.541 -25.800 1.00 328.13 230 ASP H O 1
ATOM 4420 N N . LYS C 3 215 ? -28.080 -39.378 -26.304 1.00 352.45 231 LYS H N 1
ATOM 4421 C CA . LYS C 3 215 ? -28.767 -39.480 -27.586 1.00 350.12 231 LYS H CA 1
ATOM 4422 C C . LYS C 3 215 ? -27.819 -40.013 -28.655 1.00 355.34 231 LYS H C 1
ATOM 4423 O O . LYS C 3 215 ? -26.629 -39.685 -28.668 1.00 359.20 231 LYS H O 1
ATOM 4429 N N . LYS C 3 216 ? -28.353 -40.837 -29.556 1.00 323.71 232 LYS H N 1
ATOM 4430 C CA . LYS C 3 216 ? -27.566 -41.465 -30.610 1.00 315.10 232 LYS H CA 1
ATOM 4431 C C . LYS C 3 216 ? -27.833 -40.792 -31.951 1.00 293.46 232 LYS H C 1
ATOM 4432 O O . LYS C 3 216 ? -28.975 -40.445 -32.269 1.00 292.18 232 LYS H O 1
ATOM 4438 N N . VAL C 3 217 ? -26.771 -40.618 -32.741 1.00 292.37 233 VAL H N 1
ATOM 4439 C CA . VAL C 3 217 ? -26.850 -40.001 -34.061 1.00 302.18 233 VAL H CA 1
ATOM 4440 C C . VAL C 3 217 ? -26.868 -41.098 -35.117 1.00 319.14 233 VAL H C 1
ATOM 4441 O O . VAL C 3 217 ? -26.102 -42.067 -35.038 1.00 312.43 233 VAL H O 1
ATOM 4445 N N . GLU C 3 218 ? -27.741 -40.943 -36.116 1.00 298.26 234 GLU H N 1
ATOM 4446 C CA . GLU C 3 218 ? -27.945 -41.925 -37.179 1.00 301.73 234 GLU H CA 1
ATOM 4447 C C . GLU C 3 218 ? -28.136 -41.182 -38.494 1.00 312.82 234 GLU H C 1
ATOM 4448 O O . GLU C 3 218 ? -28.838 -40.161 -38.527 1.00 311.20 234 GLU H O 1
ATOM 4454 N N . PRO C 3 219 ? -27.532 -41.655 -39.587 1.00 317.93 235 PRO H N 1
ATOM 4455 C CA . PRO C 3 219 ? -27.652 -40.923 -40.857 1.00 313.08 235 PRO H CA 1
ATOM 4456 C C . PRO C 3 219 ? -29.076 -40.936 -41.396 1.00 309.49 235 PRO H C 1
ATOM 4457 O O . PRO C 3 219 ? -29.754 -41.966 -41.394 1.00 311.52 235 PRO H O 1
ATOM 4461 N N . LYS C 3 220 ? -29.518 -39.773 -41.869 1.00 306.62 236 LYS H N 1
ATOM 4462 C CA . LYS C 3 220 ? -30.859 -39.624 -42.429 1.00 310.43 236 LYS H CA 1
ATOM 4463 C C . LYS C 3 220 ? -30.913 -40.163 -43.857 1.00 302.84 236 LYS H C 1
ATOM 4464 O O . LYS C 3 220 ? -30.144 -39.742 -44.721 1.00 308.57 236 LYS H O 1
ATOM 4470 N N . SER D 4 1 ? -17.069 10.663 -16.321 1.00 241.42 13 SER L N 1
ATOM 4471 C CA . SER D 4 1 ? -16.066 11.395 -15.556 1.00 255.04 13 SER L CA 1
ATOM 4472 C C . SER D 4 1 ? -15.029 10.441 -14.967 1.00 252.48 13 SER L C 1
ATOM 4473 O O . SER D 4 1 ? -14.670 10.550 -13.794 1.00 245.86 13 SER L O 1
ATOM 4476 N N . ASP D 4 2 ? -14.551 9.508 -15.790 1.00 232.49 14 ASP L N 1
ATOM 4477 C CA . ASP D 4 2 ? -13.560 8.530 -15.365 1.00 217.83 14 ASP L CA 1
ATOM 4478 C C . ASP D 4 2 ? -12.513 8.357 -16.457 1.00 206.00 14 ASP L C 1
ATOM 4479 O O . ASP D 4 2 ? -12.735 8.690 -17.624 1.00 210.99 14 ASP L O 1
ATOM 4484 N N . ILE D 4 3 ? -11.362 7.822 -16.055 1.00 210.04 15 ILE L N 1
ATOM 4485 C CA . ILE D 4 3 ? -10.226 7.622 -16.951 1.00 196.02 15 ILE L CA 1
ATOM 4486 C C . ILE D 4 3 ? -10.423 6.300 -17.689 1.00 191.93 15 ILE L C 1
ATOM 4487 O O . ILE D 4 3 ? -10.405 5.231 -17.075 1.00 177.27 15 ILE L O 1
ATOM 4492 N N . GLN D 4 4 ? -10.596 6.367 -19.010 1.00 191.08 16 GLN L N 1
ATOM 4493 C CA . GLN D 4 4 ? -10.794 5.178 -19.826 1.00 184.27 16 GLN L CA 1
ATOM 4494 C C . GLN D 4 4 ? -9.531 4.832 -20.608 1.00 171.94 16 GLN L C 1
ATOM 4495 O O . GLN D 4 4 ? -8.701 5.697 -20.905 1.00 161.95 16 GLN L O 1
ATOM 4501 N N . MET D 4 5 ? -9.399 3.548 -20.936 1.00 161.85 17 MET L N 1
ATOM 4502 C CA . MET D 4 5 ? -8.252 3.010 -21.655 1.00 163.44 17 MET L CA 1
ATOM 4503 C C . MET D 4 5 ? -8.702 2.516 -23.023 1.00 174.03 17 MET L C 1
ATOM 4504 O O . MET D 4 5 ? -9.631 1.706 -23.119 1.00 177.20 17 MET L O 1
ATOM 4509 N N . THR D 4 6 ? -8.041 2.995 -24.074 1.00 178.50 18 THR L N 1
ATOM 4510 C CA . THR D 4 6 ? -8.396 2.662 -25.450 1.00 183.68 18 THR L CA 1
ATOM 4511 C C . THR D 4 6 ? -7.213 1.966 -26.113 1.00 185.48 18 THR L C 1
ATOM 4512 O O . THR D 4 6 ? -6.168 2.587 -26.336 1.00 181.79 18 THR L O 1
ATOM 4516 N N . GLN D 4 7 ? -7.378 0.683 -26.427 1.00 197.98 19 GLN L N 1
ATOM 4517 C CA . GLN D 4 7 ? -6.371 -0.061 -27.174 1.00 203.44 19 GLN L CA 1
ATOM 4518 C C . GLN D 4 7 ? -6.546 0.225 -28.661 1.00 211.57 19 GLN L C 1
ATOM 4519 O O . GLN D 4 7 ? -7.626 -0.001 -29.218 1.00 214.98 19 GLN L O 1
ATOM 4525 N N . SER D 4 8 ? -5.489 0.716 -29.305 1.00 207.20 20 SER L N 1
ATOM 4526 C CA . SER D 4 8 ? -5.625 1.150 -30.691 1.00 194.71 20 SER L CA 1
ATOM 4527 C C . SER D 4 8 ? -6.008 0.018 -31.636 1.00 213.88 20 SER L C 1
ATOM 4528 O O . SER D 4 8 ? -6.863 0.247 -32.509 1.00 215.81 20 SER L O 1
ATOM 4531 N N . PRO D 4 9 ? -5.441 -1.181 -31.546 1.00 205.24 21 PRO L N 1
ATOM 4532 C CA . PRO D 4 9 ? -5.854 -2.258 -32.451 1.00 206.26 21 PRO L CA 1
ATOM 4533 C C . PRO D 4 9 ? -7.217 -2.817 -32.072 1.00 209.96 21 PRO L C 1
ATOM 4534 O O . PRO D 4 9 ? -7.718 -2.614 -30.966 1.00 212.47 21 PRO L O 1
ATOM 4538 N N . SER D 4 10 ? -7.814 -3.538 -33.020 1.00 212.44 22 SER L N 1
ATOM 4539 C CA . SER D 4 10 ? -9.020 -4.312 -32.754 1.00 218.27 22 SER L CA 1
ATOM 4540 C C . SER D 4 10 ? -8.729 -5.808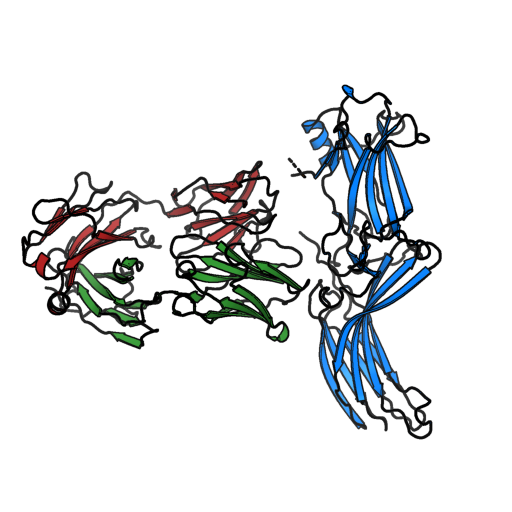 -32.775 1.00 221.31 22 SER L C 1
ATOM 4541 O O . SER D 4 10 ? -8.986 -6.506 -31.790 1.00 214.45 22 SER L O 1
ATOM 4544 N N . SER D 4 11 ? -8.184 -6.319 -33.878 1.00 231.34 23 SER L N 1
ATOM 4545 C CA . SER D 4 11 ? -7.851 -7.735 -34.010 1.00 230.80 23 SER L CA 1
ATOM 4546 C C . SER D 4 11 ? -6.548 -7.835 -34.789 1.00 238.48 23 SER L C 1
ATOM 4547 O O . SER D 4 11 ? -6.504 -7.493 -35.975 1.00 241.36 23 SER L O 1
ATOM 4550 N N . LEU D 4 12 ? -5.493 -8.301 -34.128 1.00 210.08 24 LEU L N 1
ATOM 4551 C CA . LEU D 4 12 ? -4.164 -8.387 -34.719 1.00 215.38 24 LEU L CA 1
ATOM 4552 C C . LEU D 4 12 ? -3.919 -9.805 -35.217 1.00 212.99 24 LEU L C 1
ATOM 4553 O O . LEU D 4 12 ? -4.226 -10.777 -34.518 1.00 216.85 24 LEU L O 1
ATOM 4558 N N . SER D 4 13 ? -3.379 -9.918 -36.428 1.00 228.54 25 SER L N 1
ATOM 4559 C CA . SER D 4 13 ? -3.045 -11.199 -37.036 1.00 229.83 25 SER L CA 1
ATOM 4560 C C . SER D 4 13 ? -1.565 -11.200 -37.386 1.00 241.68 25 SER L C 1
ATOM 4561 O O . SER D 4 13 ? -1.061 -10.234 -37.968 1.00 232.88 25 SER L O 1
ATOM 4564 N N . ALA D 4 14 ? -0.872 -12.279 -37.031 1.00 236.34 26 ALA L N 1
ATOM 4565 C CA . ALA D 4 14 ? 0.556 -12.374 -37.295 1.00 243.96 26 ALA L CA 1
ATOM 4566 C C . ALA D 4 14 ? 0.989 -13.828 -37.192 1.00 246.57 26 ALA L C 1
ATOM 4567 O O . ALA D 4 14 ? 0.374 -14.625 -36.479 1.00 254.67 26 ALA L O 1
ATOM 4569 N N . SER D 4 15 ? 2.057 -14.156 -37.914 1.00 233.20 27 SER L N 1
ATOM 4570 C CA . SER D 4 15 ? 2.595 -15.505 -37.924 1.00 231.56 27 SER L CA 1
ATOM 4571 C C . SER D 4 15 ? 3.539 -15.714 -36.741 1.00 222.43 27 SER L C 1
ATOM 4572 O O . SER D 4 15 ? 3.914 -14.777 -36.031 1.00 217.04 27 SER L O 1
ATOM 4575 N N . VAL D 4 16 ? 3.925 -16.972 -36.534 1.00 231.93 28 VAL L N 1
ATOM 4576 C CA . VAL D 4 16 ? 4.849 -17.312 -35.457 1.00 226.51 28 VAL L CA 1
ATOM 4577 C C . VAL D 4 16 ? 6.214 -16.718 -35.779 1.00 247.00 28 VAL L C 1
ATOM 4578 O O . VAL D 4 16 ? 6.789 -16.985 -36.841 1.00 252.86 28 VAL L O 1
ATOM 4582 N N . GLY D 4 17 ? 6.737 -15.912 -34.862 1.00 263.60 29 GLY L N 1
ATOM 4583 C CA . GLY D 4 17 ? 8.006 -15.249 -35.057 1.00 267.38 29 GLY L CA 1
ATOM 4584 C C . GLY D 4 17 ? 7.924 -13.786 -35.430 1.00 261.35 29 GLY L C 1
ATOM 4585 O O . GLY D 4 17 ? 8.927 -13.230 -35.893 1.00 267.68 29 GLY L O 1
ATOM 4586 N N . ASP D 4 18 ? 6.774 -13.150 -35.244 1.00 232.69 30 ASP L N 1
ATOM 4587 C CA . ASP D 4 18 ? 6.588 -11.755 -35.608 1.00 236.43 30 ASP L CA 1
ATOM 4588 C C . ASP D 4 18 ? 6.850 -10.843 -34.413 1.00 219.46 30 ASP L C 1
ATOM 4589 O O . ASP D 4 18 ? 6.852 -11.272 -33.257 1.00 223.75 30 ASP L O 1
ATOM 4594 N N . ARG D 4 19 ? 7.071 -9.564 -34.713 1.00 222.80 31 ARG L N 1
ATOM 4595 C CA . ARG D 4 19 ? 7.219 -8.519 -33.701 1.00 213.94 31 ARG L CA 1
ATOM 4596 C C . ARG D 4 19 ? 5.915 -7.729 -33.675 1.00 222.15 31 ARG L C 1
ATOM 4597 O O . ARG D 4 19 ? 5.677 -6.876 -34.534 1.00 194.57 31 ARG L O 1
ATOM 4605 N N . VAL D 4 20 ? 5.063 -8.018 -32.689 1.00 228.80 32 VAL L N 1
ATOM 4606 C CA . VAL D 4 20 ? 3.743 -7.405 -32.585 1.00 218.19 32 VAL L CA 1
ATOM 4607 C C . VAL D 4 20 ? 3.803 -6.288 -31.554 1.00 208.72 32 VAL L C 1
ATOM 4608 O O . VAL D 4 20 ? 4.495 -6.405 -30.534 1.00 201.36 32 VAL L O 1
ATOM 4612 N N . THR D 4 21 ? 3.073 -5.204 -31.812 1.00 202.91 33 THR L N 1
ATOM 4613 C CA . THR D 4 21 ? 3.012 -4.067 -30.903 1.00 193.38 33 THR L CA 1
ATOM 4614 C C . THR D 4 21 ? 1.562 -3.643 -30.722 1.00 202.16 33 THR L C 1
ATOM 4615 O O . THR D 4 21 ? 0.849 -3.418 -31.705 1.00 198.53 33 THR L O 1
ATOM 4619 N N . ILE D 4 22 ? 1.135 -3.533 -29.466 1.00 185.81 34 ILE L N 1
ATOM 4620 C CA . ILE D 4 22 ? -0.217 -3.118 -29.110 1.00 178.87 34 ILE L CA 1
ATOM 4621 C C . ILE D 4 22 ? -0.119 -1.775 -28.399 1.00 173.81 34 ILE L C 1
ATOM 4622 O O . ILE D 4 22 ? 0.552 -1.659 -27.366 1.00 176.28 34 ILE L O 1
ATOM 4627 N N . THR D 4 23 ? -0.787 -0.764 -28.946 1.00 180.21 35 THR L N 1
ATOM 4628 C CA . THR D 4 23 ? -0.800 0.574 -28.374 1.00 177.71 35 THR L CA 1
ATOM 4629 C C . THR D 4 23 ? -2.074 0.789 -27.565 1.00 181.21 35 THR L C 1
ATOM 4630 O O . THR D 4 23 ? -3.134 0.242 -27.883 1.00 182.91 35 THR L O 1
ATOM 4634 N N . CYS D 4 24 ? -1.958 1.595 -26.510 1.00 178.25 36 CYS L N 1
ATOM 4635 C CA . CYS D 4 24 ? -3.084 1.906 -25.632 1.00 172.79 36 CYS L CA 1
ATOM 4636 C C . CYS D 4 24 ? -2.886 3.313 -25.088 1.00 166.95 36 CYS L C 1
ATOM 4637 O O . CYS D 4 24 ? -1.879 3.580 -24.425 1.00 166.02 36 CYS L O 1
ATOM 4640 N N . ARG D 4 25 ? -3.835 4.207 -25.365 1.00 169.32 37 ARG L N 1
ATOM 4641 C CA . ARG D 4 25 ? -3.737 5.603 -24.956 1.00 169.32 37 ARG L CA 1
ATOM 4642 C C . ARG D 4 25 ? -4.811 5.909 -23.919 1.00 171.92 37 ARG L C 1
ATOM 4643 O O . ARG D 4 25 ? -6.006 5.729 -24.182 1.00 179.21 37 ARG L O 1
ATOM 4651 N N . ALA D 4 26 ? -4.379 6.373 -22.748 1.00 186.39 38 ALA L N 1
ATOM 4652 C CA . ALA D 4 26 ? -5.283 6.680 -21.652 1.00 205.14 38 ALA L CA 1
ATOM 4653 C C . ALA D 4 26 ? -5.930 8.048 -21.849 1.00 215.15 38 ALA L C 1
ATOM 4654 O O . ALA D 4 26 ? -5.440 8.900 -22.596 1.00 222.75 38 ALA L O 1
ATOM 4656 N N . SER D 4 27 ? -7.050 8.250 -21.151 1.00 235.51 39 SER L N 1
ATOM 4657 C CA . SER D 4 27 ? -7.779 9.509 -21.256 1.00 246.88 39 SER L CA 1
ATOM 4658 C C . SER D 4 27 ? -6.902 10.690 -20.855 1.00 282.18 39 SER L C 1
ATOM 4659 O O . SER D 4 27 ? -6.812 11.686 -21.583 1.00 287.01 39 SER L O 1
ATOM 4662 N N . GLN D 4 28 ? -6.246 10.598 -19.698 1.00 294.37 40 GLN L N 1
ATOM 4663 C CA . GLN D 4 28 ? -5.405 11.674 -19.189 1.00 294.20 40 GLN L CA 1
ATOM 4664 C C . GLN D 4 28 ? -4.120 11.071 -18.630 1.00 273.37 40 GLN L C 1
ATOM 4665 O O . GLN D 4 28 ? -3.879 9.864 -18.732 1.00 270.75 40 GLN L O 1
ATOM 4671 N N . SER D 4 29 ? -3.287 11.922 -18.032 1.00 232.72 41 SER L N 1
ATOM 4672 C CA . SER D 4 29 ? -1.954 11.529 -17.575 1.00 219.61 41 SER L CA 1
ATOM 4673 C C . SER D 4 29 ? -2.068 10.652 -16.335 1.00 205.22 41 SER L C 1
ATOM 4674 O O . SER D 4 29 ? -2.324 11.143 -15.233 1.00 208.57 41 SER L O 1
ATOM 4677 N N . VAL D 4 30 ? -1.856 9.346 -16.506 1.00 205.17 42 VAL L N 1
ATOM 4678 C CA . VAL D 4 30 ? -1.894 8.401 -15.396 1.00 188.32 42 VAL L CA 1
ATOM 4679 C C . VAL D 4 30 ? -0.495 8.047 -14.899 1.00 190.14 42 VAL L C 1
ATOM 4680 O O . VAL D 4 30 ? -0.335 7.078 -14.150 1.00 186.43 42 VAL L O 1
ATOM 4684 N N . SER D 4 31 ? 0.524 8.809 -15.301 1.00 184.82 43 SER L N 1
ATOM 4685 C CA . SER D 4 31 ? 1.897 8.537 -14.888 1.00 189.34 43 SER L CA 1
ATOM 4686 C C . SER D 4 31 ? 2.311 7.126 -15.290 1.00 168.09 43 SER L C 1
ATOM 4687 O O . SER D 4 31 ? 1.627 6.477 -16.088 1.00 173.85 43 SER L O 1
ATOM 4690 N N . SER D 4 32 ? 3.426 6.640 -14.745 1.00 183.78 44 SER L N 1
ATOM 4691 C CA . SER D 4 32 ? 3.921 5.314 -15.092 1.00 190.35 44 SER L CA 1
ATOM 4692 C C . SER D 4 32 ? 3.216 4.239 -14.275 1.00 178.13 44 SER L C 1
ATOM 4693 O O . SER D 4 32 ? 3.868 3.415 -13.625 1.00 178.25 44 SER L O 1
ATOM 4696 N N . ALA D 4 33 ? 1.885 4.236 -14.306 1.00 178.41 45 ALA L N 1
ATOM 4697 C CA . ALA D 4 33 ? 1.061 3.280 -13.567 1.00 172.25 45 ALA L CA 1
ATOM 4698 C C . ALA D 4 33 ? 0.151 2.575 -14.571 1.00 158.48 45 ALA L C 1
ATOM 4699 O O . ALA D 4 33 ? -1.034 2.895 -14.690 1.00 153.58 45 ALA L O 1
ATOM 4701 N N . VAL D 4 34 ? 0.715 1.607 -15.295 1.00 168.00 46 VAL L N 1
ATOM 4702 C CA . VAL D 4 34 ? -0.002 0.886 -16.342 1.00 162.36 46 VAL L CA 1
ATOM 4703 C C . VAL D 4 34 ? 0.444 -0.570 -16.335 1.00 146.98 46 VAL L C 1
ATOM 4704 O O . VAL D 4 34 ? 1.584 -0.889 -15.987 1.00 149.11 46 VAL L O 1
ATOM 4708 N N . ALA D 4 35 ? -0.473 -1.459 -16.721 1.00 145.97 47 ALA L N 1
ATOM 4709 C CA . ALA D 4 35 ? -0.223 -2.893 -16.709 1.00 145.78 47 ALA L CA 1
ATOM 4710 C C . ALA D 4 35 ? -0.846 -3.535 -17.944 1.00 145.34 47 ALA L C 1
ATOM 4711 O O . ALA D 4 35 ? -1.647 -2.923 -18.655 1.00 138.61 47 ALA L O 1
ATOM 4713 N N . TRP D 4 36 ? -0.467 -4.791 -18.192 1.00 146.58 48 TRP L N 1
ATOM 4714 C CA . TRP D 4 36 ? -0.923 -5.543 -19.356 1.00 155.25 48 TRP L CA 1
ATOM 4715 C C . TRP D 4 36 ? -1.265 -6.965 -18.931 1.00 150.84 48 TRP L C 1
ATOM 4716 O O . TRP D 4 36 ? -0.553 -7.559 -18.115 1.00 147.99 48 TRP L O 1
ATOM 4727 N N . TYR D 4 37 ? -2.351 -7.511 -19.490 1.00 135.17 49 TYR L N 1
ATOM 4728 C CA . TYR D 4 37 ? -2.826 -8.839 -19.123 1.00 153.47 49 TYR L CA 1
ATOM 4729 C C . TYR D 4 37 ? -3.153 -9.672 -20.357 1.00 144.73 49 TYR L C 1
ATOM 4730 O O . TYR D 4 37 ? -3.531 -9.143 -21.404 1.00 150.21 49 TYR L O 1
ATOM 4739 N N . GLN D 4 38 ? -3.018 -10.990 -20.202 1.00 151.98 50 GLN L N 1
ATOM 4740 C CA . GLN D 4 38 ? -3.276 -11.974 -21.247 1.00 166.20 50 GLN L CA 1
ATOM 4741 C C . GLN D 4 38 ? -4.385 -12.908 -20.784 1.00 162.18 50 GLN L C 1
ATOM 4742 O O . GLN D 4 38 ? -4.300 -13.472 -19.688 1.00 162.78 50 GLN L O 1
ATOM 4748 N N . GLN D 4 39 ? -5.411 -13.085 -21.618 1.00 181.95 51 GLN L N 1
ATOM 4749 C CA . GLN D 4 39 ? -6.550 -13.931 -21.271 1.00 184.11 51 GLN L CA 1
ATOM 4750 C C . GLN D 4 39 ? -6.810 -14.946 -22.377 1.00 185.57 51 GLN L C 1
ATOM 4751 O O . GLN D 4 39 ? -7.217 -14.577 -23.484 1.00 180.50 51 GLN L O 1
ATOM 4757 N N . LYS D 4 40 ? -6.585 -16.225 -22.065 1.00 203.79 52 LYS L N 1
ATOM 4758 C CA . LYS D 4 40 ? -6.973 -17.334 -22.921 1.00 196.20 52 LYS L CA 1
ATOM 4759 C C . LYS D 4 40 ? -8.466 -17.614 -22.748 1.00 194.05 52 LYS L C 1
ATOM 4760 O O . LYS D 4 40 ? -9.041 -17.317 -21.697 1.00 195.48 52 LYS L O 1
ATOM 4766 N N . PRO D 4 41 ? -9.121 -18.183 -23.759 1.00 188.86 53 PRO L N 1
ATOM 4767 C CA . PRO D 4 41 ? -10.562 -18.449 -23.633 1.00 190.73 53 PRO L CA 1
ATOM 4768 C C . PRO D 4 41 ? -10.845 -19.467 -22.537 1.00 198.36 53 PRO L C 1
ATOM 4769 O O . PRO D 4 41 ? -10.256 -20.550 -22.501 1.00 197.26 53 PRO L O 1
ATOM 4773 N N . GLY D 4 42 ? -11.763 -19.110 -21.639 1.00 187.51 54 GLY L N 1
ATOM 4774 C CA . GLY D 4 42 ? -12.123 -19.961 -20.528 1.00 184.22 54 GLY L CA 1
ATOM 4775 C C . GLY D 4 42 ? -11.195 -19.892 -19.337 1.00 196.63 54 GLY L C 1
ATOM 4776 O O . GLY D 4 42 ? -11.405 -20.632 -18.366 1.00 190.01 54 GLY L O 1
ATOM 4777 N N . LYS D 4 43 ? -10.183 -19.030 -19.374 1.00 190.90 55 LYS L N 1
ATOM 4778 C CA . LYS D 4 43 ? -9.192 -18.925 -18.316 1.00 189.83 55 LYS L CA 1
ATOM 4779 C C . LYS D 4 43 ? -9.211 -17.516 -17.734 1.00 191.49 55 LYS L C 1
ATOM 4780 O O . LYS D 4 43 ? -9.749 -16.580 -18.333 1.00 193.95 55 LYS L O 1
ATOM 4786 N N . ALA D 4 44 ? -8.616 -17.374 -16.552 1.00 207.74 56 ALA L N 1
ATOM 4787 C CA . ALA D 4 44 ? -8.478 -16.073 -15.917 1.00 193.97 56 ALA L CA 1
ATOM 4788 C C . ALA D 4 44 ? -7.285 -15.321 -16.502 1.00 204.81 56 ALA L C 1
ATOM 4789 O O . ALA D 4 44 ? -6.384 -15.927 -17.088 1.00 210.79 56 ALA L O 1
ATOM 4791 N N . PRO D 4 45 ? -7.252 -13.997 -16.358 1.00 172.44 57 PRO L N 1
ATOM 4792 C CA . PRO D 4 45 ? -6.140 -13.228 -16.930 1.00 172.02 57 PRO L CA 1
ATOM 4793 C C . PRO D 4 45 ? -4.848 -13.411 -16.144 1.00 174.22 57 PRO L C 1
ATOM 4794 O O . PRO D 4 45 ? -4.843 -13.736 -14.954 1.00 172.09 57 PRO L O 1
ATOM 4798 N N . LYS D 4 46 ? -3.735 -13.189 -16.844 1.00 174.94 58 LYS L N 1
ATOM 4799 C CA . LYS D 4 46 ? -2.394 -13.294 -16.284 1.00 166.92 58 LYS L CA 1
ATOM 4800 C C . LYS D 4 46 ? -1.694 -11.949 -16.421 1.00 167.48 58 LYS L C 1
ATOM 4801 O O . LYS D 4 46 ? -1.746 -11.327 -17.487 1.00 160.01 58 LYS L O 1
ATOM 4807 N N . LEU D 4 47 ? -1.037 -11.508 -15.349 1.00 169.56 59 LEU L N 1
ATOM 4808 C CA . LEU D 4 47 ? -0.304 -10.248 -15.372 1.00 173.56 59 LEU L CA 1
ATOM 4809 C C . LEU D 4 47 ? 1.008 -10.421 -16.130 1.00 178.12 59 LEU L C 1
ATOM 4810 O O . LEU D 4 47 ? 1.779 -11.347 -15.854 1.00 178.22 59 LEU L O 1
ATOM 4815 N N . LEU D 4 48 ? 1.259 -9.526 -17.085 1.00 153.89 60 LEU L N 1
ATOM 4816 C CA . LEU D 4 48 ? 2.464 -9.569 -17.903 1.00 158.23 60 LEU L CA 1
ATOM 4817 C C . LEU D 4 48 ? 3.494 -8.527 -17.482 1.00 162.95 60 LEU L C 1
ATOM 4818 O O . LEU D 4 48 ? 4.647 -8.871 -17.203 1.00 166.47 60 LEU L O 1
ATOM 4823 N N . ILE D 4 49 ? 3.099 -7.257 -17.430 1.00 156.44 61 ILE L N 1
ATOM 4824 C CA . ILE D 4 49 ? 4.015 -6.151 -17.172 1.00 165.80 61 ILE L CA 1
ATOM 4825 C C . ILE D 4 49 ? 3.327 -5.150 -16.258 1.00 152.02 61 ILE L C 1
ATOM 4826 O O . ILE D 4 49 ? 2.114 -4.938 -16.353 1.00 157.64 61 ILE L O 1
ATOM 4831 N N . TYR D 4 50 ? 4.105 -4.536 -15.368 1.00 152.60 62 TYR L N 1
ATOM 4832 C CA . TYR D 4 50 ? 3.605 -3.537 -14.436 1.00 157.68 62 TYR L CA 1
ATOM 4833 C C . TYR D 4 50 ? 4.516 -2.318 -14.462 1.00 163.55 62 TYR L C 1
ATOM 4834 O O . TYR D 4 50 ? 5.609 -2.339 -15.036 1.00 172.06 62 TYR L O 1
ATOM 4843 N N . SER D 4 51 ? 4.044 -1.236 -13.842 1.00 193.10 63 SER L N 1
ATOM 4844 C CA . SER D 4 51 ? 4.779 0.024 -13.804 1.00 192.19 63 SER L CA 1
ATOM 4845 C C . SER D 4 51 ? 5.138 0.499 -15.209 1.00 191.61 63 SER L C 1
ATOM 4846 O O . SER D 4 51 ? 6.197 1.092 -15.424 1.00 208.29 63 SER L O 1
ATOM 4849 N N . ALA D 4 52 ? 4.257 0.220 -16.171 1.00 179.42 64 ALA L N 1
ATOM 4850 C CA . ALA D 4 52 ? 4.426 0.615 -17.565 1.00 176.08 64 ALA L CA 1
ATOM 4851 C C . ALA D 4 52 ? 5.513 -0.192 -18.266 1.00 171.07 64 ALA L C 1
ATOM 4852 O O . ALA D 4 52 ? 5.274 -0.741 -19.347 1.00 170.29 64 ALA L O 1
ATOM 4854 N N . SER D 4 53 ? 6.705 -0.280 -17.666 1.00 179.70 65 SER L N 1
ATOM 4855 C CA . SER D 4 53 ? 7.840 -0.932 -18.305 1.00 172.51 65 SER L CA 1
ATOM 4856 C C . SER D 4 53 ? 8.397 -2.131 -17.547 1.00 164.16 65 SER L C 1
ATOM 4857 O O . SER D 4 53 ? 9.016 -2.996 -18.178 1.00 167.90 65 SER L O 1
ATOM 4860 N N . SER D 4 54 ? 8.197 -2.217 -16.234 1.00 146.14 66 SER L N 1
ATOM 4861 C CA . SER D 4 54 ? 8.809 -3.287 -15.456 1.00 157.55 66 SER L CA 1
ATOM 4862 C C . SER D 4 54 ? 8.136 -4.624 -15.742 1.00 152.16 66 SER L C 1
ATOM 4863 O O . SER D 4 54 ? 6.906 -4.727 -15.744 1.00 168.52 66 SER L O 1
ATOM 4866 N N . LEU D 4 55 ? 8.947 -5.653 -15.968 1.00 172.09 67 LEU L N 1
ATOM 4867 C CA . LEU D 4 55 ? 8.458 -6.993 -16.256 1.00 172.33 67 LEU L CA 1
ATOM 4868 C C . LEU D 4 55 ? 8.168 -7.742 -14.961 1.00 181.78 67 LEU L C 1
ATOM 4869 O O . LEU D 4 55 ? 8.860 -7.573 -13.954 1.00 193.88 67 LEU L O 1
ATOM 4874 N N . TYR D 4 56 ? 7.131 -8.575 -14.997 1.00 186.57 68 TYR L N 1
ATOM 4875 C CA . TYR D 4 56 ? 6.719 -9.344 -13.831 1.00 196.99 68 TYR L CA 1
ATOM 4876 C C . TYR D 4 56 ? 7.458 -10.677 -13.783 1.00 195.37 68 TYR L C 1
ATOM 4877 O O . TYR D 4 56 ? 7.847 -11.237 -14.812 1.00 180.59 68 TYR L O 1
ATOM 4886 N N . SER D 4 57 ? 7.646 -11.179 -12.564 1.00 191.07 69 SER L N 1
ATOM 4887 C CA . SER D 4 57 ? 8.412 -12.400 -12.358 1.00 199.50 69 SER L CA 1
ATOM 4888 C C . SER D 4 57 ? 7.718 -13.594 -13.002 1.00 203.29 69 SER L C 1
ATOM 4889 O O . SER D 4 57 ? 6.501 -13.765 -12.888 1.00 203.86 69 SER L O 1
ATOM 4892 N N . GLY D 4 58 ? 8.507 -14.429 -13.675 1.00 194.46 70 GLY L N 1
ATOM 4893 C CA . GLY D 4 58 ? 7.996 -15.607 -14.338 1.00 194.89 70 GLY L CA 1
ATOM 4894 C C . GLY D 4 58 ? 7.483 -15.379 -15.741 1.00 182.94 70 GLY L C 1
ATOM 4895 O O . GLY D 4 58 ? 7.103 -16.349 -16.410 1.00 187.90 70 GLY L O 1
ATOM 4896 N N . VAL D 4 59 ? 7.458 -14.136 -16.207 1.00 201.52 71 VAL L N 1
ATOM 4897 C CA . VAL D 4 59 ? 6.976 -13.801 -17.546 1.00 215.73 71 VAL L CA 1
ATOM 4898 C C . VAL D 4 59 ? 8.176 -13.811 -18.486 1.00 213.32 71 VAL L C 1
ATOM 4899 O O . VAL D 4 59 ? 9.237 -13.281 -18.128 1.00 202.82 71 VAL L O 1
ATOM 4903 N N . PRO D 4 60 ? 8.070 -14.398 -19.680 1.00 207.91 72 PRO L N 1
ATOM 4904 C CA . PRO D 4 60 ? 9.247 -14.495 -20.552 1.00 224.58 72 PRO L CA 1
ATOM 4905 C C . PRO D 4 60 ? 9.868 -13.135 -20.840 1.00 231.64 72 PRO L C 1
ATOM 4906 O O . PRO D 4 60 ? 9.227 -12.086 -20.740 1.00 224.56 72 PRO L O 1
ATOM 4910 N N . SER D 4 61 ? 11.152 -13.174 -21.209 1.00 216.57 73 SER L N 1
ATOM 4911 C CA . SER D 4 61 ? 11.911 -11.968 -21.511 1.00 205.85 73 SER L CA 1
ATOM 4912 C C . SER D 4 61 ? 11.543 -11.355 -22.855 1.00 197.05 73 SER L C 1
ATOM 4913 O O . SER D 4 61 ? 12.034 -10.267 -23.176 1.00 180.91 73 SER L O 1
ATOM 4916 N N . ARG D 4 62 ? 10.696 -12.020 -23.643 1.00 205.53 74 ARG L N 1
ATOM 4917 C CA . ARG D 4 62 ? 10.313 -11.478 -24.941 1.00 196.87 74 ARG L CA 1
ATOM 4918 C C . ARG D 4 62 ? 9.362 -10.296 -24.799 1.00 198.66 74 ARG L C 1
ATOM 4919 O O . ARG D 4 62 ? 9.411 -9.364 -25.610 1.00 180.11 74 ARG L O 1
ATOM 4927 N N . PHE D 4 63 ? 8.504 -10.313 -23.781 1.00 197.24 75 PHE L N 1
ATOM 4928 C CA . PHE D 4 63 ? 7.566 -9.220 -23.564 1.00 180.40 75 PHE L CA 1
ATOM 4929 C C . PHE D 4 63 ? 8.295 -7.992 -23.027 1.00 176.02 75 PHE L C 1
ATOM 4930 O O . PHE D 4 63 ? 9.239 -8.107 -22.240 1.00 182.22 75 PHE L O 1
ATOM 4938 N N . SER D 4 64 ? 7.848 -6.809 -23.447 1.00 166.08 76 SER L N 1
ATOM 4939 C CA . SER D 4 64 ? 8.423 -5.568 -22.944 1.00 165.36 76 SER L CA 1
ATOM 4940 C C . SER D 4 64 ? 7.460 -4.420 -23.216 1.00 161.91 76 SER L C 1
ATOM 4941 O O . SER D 4 64 ? 6.751 -4.413 -24.225 1.00 163.08 76 SER L O 1
ATOM 4944 N N . GLY D 4 65 ? 7.448 -3.452 -22.298 1.00 169.72 77 GLY L N 1
ATOM 4945 C CA . GLY D 4 65 ? 6.571 -2.301 -22.405 1.00 164.02 77 GLY L CA 1
ATOM 4946 C C . GLY D 4 65 ? 7.315 -0.981 -22.448 1.00 163.63 77 GLY L C 1
ATOM 4947 O O . GLY D 4 65 ? 8.490 -0.915 -22.076 1.00 177.53 77 GLY L O 1
ATOM 4948 N N . SER D 4 66 ? 6.643 0.080 -22.894 1.00 157.98 78 SER L N 1
ATOM 4949 C CA . SER D 4 66 ? 7.277 1.383 -23.042 1.00 158.02 78 SER L CA 1
ATOM 4950 C C . SER D 4 66 ? 6.229 2.479 -22.915 1.00 157.35 78 SER L C 1
ATOM 4951 O O . SER D 4 66 ? 5.090 2.311 -23.359 1.00 162.76 78 SER L O 1
ATOM 4954 N N . ARG D 4 67 ? 6.625 3.597 -22.309 1.00 155.78 79 ARG L N 1
ATOM 4955 C CA . ARG D 4 67 ? 5.750 4.745 -22.118 1.00 165.86 79 ARG L CA 1
ATOM 4956 C C . ARG D 4 67 ? 6.063 5.833 -23.139 1.00 172.70 79 ARG L C 1
ATOM 4957 O O . ARG D 4 67 ? 7.204 5.988 -23.581 1.00 192.48 79 ARG L O 1
ATOM 4965 N N . SER D 4 68 ? 5.029 6.593 -23.504 1.00 174.68 80 SER L N 1
ATOM 4966 C CA . SER D 4 68 ? 5.194 7.720 -24.426 1.00 179.12 80 SER L CA 1
ATOM 4967 C C . SER D 4 68 ? 4.010 8.666 -24.190 1.00 197.71 80 SER L C 1
ATOM 4968 O O . SER D 4 68 ? 2.962 8.528 -24.821 1.00 198.01 80 SER L O 1
ATOM 4971 N N . GLY D 4 69 ? 4.199 9.619 -23.282 1.00 211.65 81 GLY L N 1
ATOM 4972 C CA . GLY D 4 69 ? 3.129 10.528 -22.924 1.00 200.24 81 GLY L CA 1
ATOM 4973 C C . GLY D 4 69 ? 1.945 9.785 -22.346 1.00 208.02 81 GLY L C 1
ATOM 4974 O O . GLY D 4 69 ? 2.027 9.246 -21.238 1.00 225.65 81 GLY L O 1
ATOM 4975 N N . THR D 4 70 ? 0.840 9.740 -23.087 1.00 191.01 82 THR L N 1
ATOM 4976 C CA . THR D 4 70 ? -0.320 8.954 -22.696 1.00 189.46 82 THR L CA 1
ATOM 4977 C C . THR D 4 70 ? -0.394 7.613 -23.417 1.00 191.00 82 THR L C 1
ATOM 4978 O O . THR D 4 70 ? -1.275 6.807 -23.104 1.00 185.86 82 THR L O 1
ATOM 4982 N N . ASP D 4 71 ? 0.505 7.355 -24.366 1.00 191.50 83 ASP L N 1
ATOM 4983 C CA . ASP D 4 71 ? 0.499 6.124 -25.148 1.00 190.37 83 ASP L CA 1
ATOM 4984 C C . ASP D 4 71 ? 1.436 5.118 -24.490 1.00 182.57 83 ASP L C 1
ATOM 4985 O O . ASP D 4 71 ? 2.625 5.400 -24.317 1.00 182.55 83 ASP L O 1
ATOM 4990 N N . PHE D 4 72 ? 0.908 3.950 -24.135 1.00 174.72 84 PHE L N 1
ATOM 4991 C CA . PHE D 4 72 ? 1.701 2.855 -23.589 1.00 177.13 84 PHE L CA 1
ATOM 4992 C C . PHE D 4 72 ? 1.621 1.676 -24.548 1.00 173.18 84 PHE L C 1
ATOM 4993 O O . PHE D 4 72 ? 0.545 1.366 -25.068 1.00 183.52 84 PHE L O 1
ATOM 5001 N N . THR D 4 73 ? 2.755 1.022 -24.788 1.00 165.91 85 THR L N 1
ATOM 5002 C CA . THR D 4 73 ? 2.843 -0.025 -25.795 1.00 168.71 85 THR L CA 1
ATOM 5003 C C . THR D 4 73 ? 3.365 -1.324 -25.198 1.00 168.70 85 THR L C 1
ATOM 5004 O O . THR D 4 73 ? 4.248 -1.316 -24.335 1.00 165.38 85 THR L O 1
ATOM 5008 N N . LEU D 4 74 ? 2.803 -2.436 -25.668 1.00 176.95 86 LEU L N 1
ATOM 5009 C CA . LEU D 4 74 ? 3.264 -3.782 -25.351 1.00 173.95 86 LEU L CA 1
ATOM 5010 C C . LEU D 4 74 ? 3.934 -4.360 -26.590 1.00 185.55 86 LEU L C 1
ATOM 5011 O O . LEU D 4 74 ? 3.391 -4.254 -27.695 1.00 186.91 86 LEU L O 1
ATOM 5016 N N . THR D 4 75 ? 5.106 -4.967 -26.412 1.00 178.05 87 THR L N 1
ATOM 5017 C CA . THR D 4 75 ? 5.880 -5.467 -27.540 1.00 180.74 87 THR L CA 1
ATOM 5018 C C . THR D 4 75 ? 6.432 -6.853 -27.235 1.00 186.09 87 THR L C 1
ATOM 5019 O O . THR D 4 75 ? 6.622 -7.224 -26.074 1.00 189.07 87 THR L O 1
ATOM 5023 N N . ILE D 4 76 ? 6.678 -7.614 -28.301 1.00 207.16 88 ILE L N 1
ATOM 5024 C CA . ILE D 4 76 ? 7.260 -8.951 -28.221 1.00 209.04 88 ILE L CA 1
ATOM 5025 C C . ILE D 4 76 ? 8.260 -9.092 -29.362 1.00 219.07 88 ILE L C 1
ATOM 5026 O O . ILE D 4 76 ? 7.939 -8.779 -30.513 1.00 207.20 88 ILE L O 1
ATOM 5031 N N . SER D 4 77 ? 9.467 -9.570 -29.048 1.00 236.48 89 SER L N 1
ATOM 5032 C CA . SER D 4 77 ? 10.508 -9.680 -30.067 1.00 239.85 89 SER L CA 1
ATOM 5033 C C . SER D 4 77 ? 10.198 -10.798 -31.056 1.00 243.43 89 SER L C 1
ATOM 5034 O O . SER D 4 77 ? 10.301 -10.611 -32.274 1.00 247.00 89 SER L O 1
ATOM 5037 N N . SER D 4 78 ? 9.832 -11.972 -30.548 1.00 240.15 90 SER L N 1
ATOM 5038 C CA . SER D 4 78 ? 9.524 -13.128 -31.376 1.00 243.92 90 SER L CA 1
ATOM 5039 C C . SER D 4 78 ? 8.284 -13.797 -30.806 1.00 235.10 90 SER L C 1
ATOM 5040 O O . SER D 4 78 ? 8.172 -13.988 -29.592 1.00 227.81 90 SER L O 1
ATOM 5043 N N . LEU D 4 79 ? 7.352 -14.142 -31.682 1.00 242.30 91 LEU L N 1
ATOM 5044 C CA . LEU D 4 79 ? 6.012 -14.561 -31.289 1.00 231.07 91 LEU L CA 1
ATOM 5045 C C . LEU D 4 79 ? 5.984 -16.077 -31.242 1.00 235.81 91 LEU L C 1
ATOM 5046 O O . LEU D 4 79 ? 6.467 -16.731 -32.169 1.00 258.47 91 LEU L O 1
ATOM 5051 N N . GLN D 4 80 ? 5.448 -16.632 -30.164 1.00 228.89 92 GLN L N 1
ATOM 5052 C CA . GLN D 4 80 ? 5.542 -18.057 -29.903 1.00 229.89 92 GLN L CA 1
ATOM 5053 C C . GLN D 4 80 ? 4.153 -18.660 -29.733 1.00 242.15 92 GLN L C 1
ATOM 5054 O O . GLN D 4 80 ? 3.183 -17.938 -29.468 1.00 241.34 92 GLN L O 1
ATOM 5060 N N . PRO D 4 81 ? 4.016 -19.981 -29.882 1.00 254.80 93 PRO L N 1
ATOM 5061 C CA . PRO D 4 81 ? 2.686 -20.599 -29.738 1.00 254.23 93 PRO L CA 1
ATOM 5062 C C . PRO D 4 81 ? 2.015 -20.308 -28.406 1.00 258.97 93 PRO L C 1
ATOM 5063 O O . PRO D 4 81 ? 0.794 -20.474 -28.297 1.00 234.75 93 PRO L O 1
ATOM 5067 N N . GLU D 4 82 ? 2.768 -19.883 -27.392 1.00 237.79 94 GLU L N 1
ATOM 5068 C CA . GLU D 4 82 ? 2.187 -19.563 -26.097 1.00 258.65 94 GLU L CA 1
ATOM 5069 C C . GLU D 4 82 ? 1.599 -18.158 -26.038 1.00 250.22 94 GLU L C 1
ATOM 5070 O O . GLU D 4 82 ? 0.885 -17.846 -25.078 1.00 242.89 94 GLU L O 1
ATOM 5076 N N . ASP D 4 83 ? 1.863 -17.310 -27.033 1.00 231.24 95 ASP L N 1
ATOM 5077 C CA . ASP D 4 83 ? 1.486 -15.905 -26.979 1.00 222.11 95 ASP L CA 1
ATOM 5078 C C . ASP D 4 83 ? 0.163 -15.591 -27.669 1.00 206.90 95 ASP L C 1
ATOM 5079 O O . ASP D 4 83 ? -0.247 -14.427 -27.681 1.00 207.06 95 ASP L O 1
ATOM 5084 N N . PHE D 4 84 ? -0.516 -16.582 -28.240 1.00 216.04 96 PHE L N 1
ATOM 5085 C CA . PHE D 4 84 ? -1.718 -16.327 -29.034 1.00 196.93 96 PHE L CA 1
ATOM 5086 C C . PHE D 4 84 ? -2.927 -16.258 -28.108 1.00 222.07 96 PHE L C 1
ATOM 5087 O O . PHE D 4 84 ? -3.511 -17.282 -27.746 1.00 227.98 96 PHE L O 1
ATOM 5095 N N . ALA D 4 85 ? -3.306 -15.037 -27.731 1.00 204.76 97 ALA L N 1
ATOM 5096 C CA . ALA D 4 85 ? -4.457 -14.800 -26.869 1.00 182.43 97 ALA L CA 1
ATOM 5097 C C . ALA D 4 85 ? -4.777 -13.310 -26.885 1.00 185.16 97 ALA L C 1
ATOM 5098 O O . ALA D 4 85 ? -4.052 -12.505 -27.476 1.00 180.23 97 ALA L O 1
ATOM 5100 N N . THR D 4 86 ? -5.878 -12.954 -26.223 1.00 189.50 98 THR L N 1
ATOM 5101 C CA . THR D 4 86 ? -6.311 -11.565 -26.125 1.00 188.26 98 THR L CA 1
ATOM 5102 C C . THR D 4 86 ? -5.493 -10.821 -25.073 1.00 182.26 98 THR L C 1
ATOM 5103 O O . THR D 4 86 ? -4.973 -11.418 -24.126 1.00 180.34 98 THR L O 1
ATOM 5107 N N . TYR D 4 87 ? -5.391 -9.500 -25.241 1.00 173.32 99 TYR L N 1
ATOM 5108 C CA . TYR D 4 87 ? -4.598 -8.658 -24.354 1.00 170.02 99 TYR L CA 1
ATOM 5109 C C . TYR D 4 87 ? -5.404 -7.448 -23.895 1.00 168.73 99 TYR L C 1
ATOM 5110 O O . TYR D 4 87 ? -6.302 -6.974 -24.596 1.00 170.70 99 TYR L O 1
ATOM 5119 N N . TYR D 4 88 ? -5.067 -6.960 -22.696 1.00 171.15 100 TYR L N 1
ATOM 5120 C CA . TYR D 4 88 ? -5.774 -5.863 -22.043 1.00 176.48 100 TYR L CA 1
ATOM 5121 C C . TYR D 4 88 ? -4.765 -4.899 -21.426 1.00 164.35 100 TYR L C 1
ATOM 5122 O O . TYR D 4 88 ? -3.825 -5.338 -20.757 1.00 160.18 100 TYR L O 1
ATOM 5131 N N . CYS D 4 89 ? -4.974 -3.594 -21.621 1.00 161.87 101 CYS L N 1
ATOM 5132 C CA . CYS D 4 89 ? -4.196 -2.561 -20.942 1.00 159.33 101 CYS L CA 1
ATOM 5133 C C . CYS D 4 89 ? -4.971 -2.016 -19.743 1.00 166.17 101 CYS L C 1
ATOM 5134 O O . CYS D 4 89 ? -6.192 -1.837 -19.809 1.00 165.66 101 CYS L O 1
ATOM 5137 N N . GLN D 4 90 ? -4.251 -1.765 -18.645 1.00 178.27 102 GLN L N 1
ATOM 5138 C CA . GLN D 4 90 ? -4.819 -1.286 -17.393 1.00 159.84 102 GLN L CA 1
ATOM 5139 C C . GLN D 4 90 ? -4.142 0.008 -16.957 1.00 158.16 102 GLN L C 1
ATOM 5140 O O . GLN D 4 90 ? -3.001 0.289 -17.327 1.00 165.92 102 GLN L O 1
ATOM 5146 N N . GLN D 4 91 ? -4.854 0.793 -16.150 1.00 148.99 103 GLN L N 1
ATOM 5147 C CA . GLN D 4 91 ? -4.263 1.906 -15.417 1.00 151.99 103 GLN L CA 1
ATOM 5148 C C . GLN D 4 91 ? -4.649 1.796 -13.948 1.00 147.00 103 GLN L C 1
ATOM 5149 O O . GLN D 4 91 ? -5.724 1.282 -13.615 1.00 145.94 103 GLN L O 1
ATOM 5155 N N . TYR D 4 92 ? -3.767 2.282 -13.066 1.00 151.26 104 TYR L N 1
ATOM 5156 C CA . TYR D 4 92 ? -4.017 2.159 -11.632 1.00 141.62 104 TYR L CA 1
ATOM 5157 C C . TYR D 4 92 ? -3.404 3.317 -10.841 1.00 139.76 104 TYR L C 1
ATOM 5158 O O . TYR D 4 92 ? -2.952 3.141 -9.706 1.00 138.31 104 TYR L O 1
ATOM 5167 N N . LYS D 4 93 ? -3.405 4.529 -11.413 1.00 139.98 105 LYS L N 1
ATOM 5168 C CA . LYS D 4 93 ? -3.014 5.698 -10.624 1.00 141.55 105 LYS L CA 1
ATOM 5169 C C . LYS D 4 93 ? -4.172 6.187 -9.760 1.00 163.10 105 LYS L C 1
ATOM 5170 O O . LYS D 4 93 ? -4.022 6.370 -8.546 1.00 161.87 105 LYS L O 1
ATOM 5176 N N . TYR D 4 94 ? -5.332 6.404 -10.374 1.00 164.64 106 TYR L N 1
ATOM 5177 C CA . TYR D 4 94 ? -6.540 6.822 -9.682 1.00 161.36 106 TYR L CA 1
ATOM 5178 C C . TYR D 4 94 ? -7.561 5.690 -9.699 1.00 152.59 106 TYR L C 1
ATOM 5179 O O . TYR D 4 94 ? -7.505 4.787 -10.539 1.00 148.30 106 TYR L O 1
ATOM 5188 N N . VAL D 4 95 ? -8.501 5.747 -8.759 1.00 158.19 107 VAL L N 1
ATOM 5189 C CA . VAL D 4 95 ? -9.623 4.808 -8.733 1.00 149.32 107 VAL L CA 1
ATOM 5190 C C . VAL D 4 95 ? -10.819 5.488 -9.390 1.00 149.92 107 VAL L C 1
ATOM 5191 O O . VAL D 4 95 ? -10.992 6.706 -9.242 1.00 145.25 107 VAL L O 1
ATOM 5195 N N . PRO D 4 96 ? -11.673 4.756 -10.125 1.00 149.63 108 PRO L N 1
ATOM 5196 C CA . PRO D 4 96 ? -11.590 3.312 -10.381 1.00 150.31 108 PRO L CA 1
ATOM 5197 C C . PRO D 4 96 ? -10.510 2.944 -11.395 1.00 161.56 108 PRO L C 1
ATOM 5198 O O . PRO D 4 96 ? -10.203 3.740 -12.284 1.00 151.59 108 PRO L O 1
ATOM 5202 N N . VAL D 4 97 ? -9.937 1.753 -11.253 1.00 165.84 109 VAL L N 1
ATOM 5203 C CA . VAL D 4 97 ? -8.960 1.257 -12.216 1.00 147.71 109 VAL L CA 1
ATOM 5204 C C . VAL D 4 97 ? -9.710 0.664 -13.402 1.00 153.06 109 VAL L C 1
ATOM 5205 O O . VAL D 4 97 ? -10.643 -0.130 -13.228 1.00 155.54 109 VAL L O 1
ATOM 5209 N N . THR D 4 98 ? -9.312 1.053 -14.612 1.00 162.66 110 THR L N 1
ATOM 5210 C CA . THR D 4 98 ? -10.041 0.699 -15.819 1.00 165.14 110 THR L CA 1
ATOM 5211 C C . THR D 4 98 ? -9.190 -0.159 -16.746 1.00 154.77 110 THR L C 1
ATOM 5212 O O . THR D 4 98 ? -7.964 -0.226 -1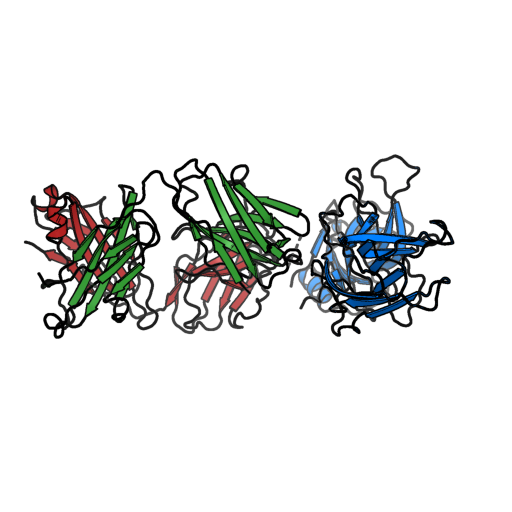6.622 1.00 153.22 110 THR L O 1
ATOM 5216 N N . PHE D 4 99 ? -9.874 -0.817 -17.684 1.00 157.41 111 PHE L N 1
ATOM 5217 C CA . PHE D 4 99 ? -9.270 -1.757 -18.616 1.00 168.65 111 PHE L CA 1
ATOM 5218 C C . PHE D 4 99 ? -9.613 -1.360 -20.048 1.00 174.41 111 PHE L C 1
ATOM 5219 O O . PHE D 4 99 ? -10.574 -0.628 -20.300 1.00 162.78 111 PHE L O 1
ATOM 5227 N N . GLY D 4 100 ? -8.814 -1.863 -20.993 1.00 162.60 112 GLY L N 1
ATOM 5228 C CA . GLY D 4 100 ? -9.047 -1.616 -22.400 1.00 165.57 112 GLY L CA 1
ATOM 5229 C C . GLY D 4 100 ? -10.070 -2.568 -22.993 1.00 186.08 112 GLY L C 1
ATOM 5230 O O . GLY D 4 100 ? -10.577 -3.478 -22.337 1.00 193.89 112 GLY L O 1
ATOM 5231 N N . GLN D 4 101 ? -10.377 -2.350 -24.276 1.00 171.52 113 GLN L N 1
ATOM 5232 C CA . GLN D 4 101 ? -11.395 -3.171 -24.927 1.00 188.09 113 GLN L CA 1
ATOM 5233 C C . GLN D 4 101 ? -10.876 -4.581 -25.196 1.00 202.89 113 GLN L C 1
ATOM 5234 O O . GLN D 4 101 ? -11.517 -5.568 -24.818 1.00 196.49 113 GLN L O 1
ATOM 5240 N N . GLY D 4 102 ? -9.710 -4.696 -25.834 1.00 215.09 114 GLY L N 1
ATOM 5241 C CA . GLY D 4 102 ? -9.126 -5.994 -26.121 1.00 209.65 114 GLY L CA 1
ATOM 5242 C C . GLY D 4 102 ? -8.618 -6.143 -27.541 1.00 232.26 114 GLY L C 1
ATOM 5243 O O . GLY D 4 102 ? -9.218 -5.608 -28.479 1.00 249.34 114 GLY L O 1
ATOM 5244 N N . THR D 4 103 ? -7.517 -6.875 -27.715 1.00 223.04 115 THR L N 1
ATOM 5245 C CA . THR D 4 103 ? -6.909 -7.103 -29.022 1.00 212.30 115 THR L CA 1
ATOM 5246 C C . THR D 4 103 ? -6.811 -8.603 -29.270 1.00 201.97 115 THR L C 1
ATOM 5247 O O . THR D 4 103 ? -6.091 -9.308 -28.554 1.00 195.01 115 THR L O 1
ATOM 5251 N N . LYS D 4 104 ? -7.522 -9.084 -30.289 1.00 185.25 116 LYS L N 1
ATOM 5252 C CA . LYS D 4 104 ? -7.560 -10.510 -30.608 1.00 190.85 116 LYS L CA 1
ATOM 5253 C C . LYS D 4 104 ? -6.324 -10.874 -31.425 1.00 200.43 116 LYS L C 1
ATOM 5254 O O . LYS D 4 104 ? -6.283 -10.664 -32.640 1.00 209.28 116 LYS L O 1
ATOM 5260 N N . VAL D 4 105 ? -5.313 -11.429 -30.762 1.00 216.70 117 VAL L N 1
ATOM 5261 C CA . VAL D 4 105 ? -4.133 -11.946 -31.448 1.00 222.52 117 VAL L CA 1
ATOM 5262 C C . VAL D 4 105 ? -4.421 -13.369 -31.908 1.00 227.93 117 VAL L C 1
ATOM 5263 O O . VAL D 4 105 ? -5.103 -14.133 -31.213 1.00 225.40 117 VAL L O 1
ATOM 5267 N N . GLU D 4 106 ? -3.906 -13.738 -33.082 1.00 205.15 118 GLU L N 1
ATOM 5268 C CA . GLU D 4 106 ? -4.243 -15.031 -33.660 1.00 212.37 118 GLU L CA 1
ATOM 5269 C C . GLU D 4 106 ? -3.140 -15.519 -34.589 1.00 213.13 118 GLU L C 1
ATOM 5270 O O . GLU D 4 106 ? -2.334 -14.739 -35.102 1.00 208.79 118 GLU L O 1
ATOM 5276 N N . ILE D 4 107 ? -3.130 -16.839 -34.800 1.00 218.00 119 ILE L N 1
ATOM 5277 C CA . ILE D 4 107 ? -2.141 -17.475 -35.660 1.00 220.90 119 ILE L CA 1
ATOM 5278 C C . ILE D 4 107 ? -2.471 -17.188 -37.119 1.00 237.18 119 ILE L C 1
ATOM 5279 O O . ILE D 4 107 ? -3.632 -17.278 -37.542 1.00 232.36 119 ILE L O 1
ATOM 5284 N N . LYS D 4 108 ? -1.451 -16.843 -37.903 1.00 253.06 120 LYS L N 1
ATOM 5285 C CA . LYS D 4 108 ? -1.624 -16.604 -39.330 1.00 245.51 120 LYS L CA 1
ATOM 5286 C C . LYS D 4 108 ? -1.541 -17.920 -40.099 1.00 232.51 120 LYS L C 1
ATOM 5287 O O . LYS D 4 108 ? -0.761 -18.811 -39.750 1.00 203.55 120 LYS L O 1
ATOM 5293 N N . ARG D 4 109 ? -2.344 -18.027 -41.156 1.00 235.13 121 ARG L N 1
ATOM 5294 C CA . ARG D 4 109 ? -2.441 -19.252 -41.936 1.00 239.50 121 ARG L CA 1
ATOM 5295 C C . ARG D 4 109 ? -2.823 -18.893 -43.364 1.00 245.89 121 ARG L C 1
ATOM 5296 O O . ARG D 4 109 ? -3.290 -17.785 -43.640 1.00 246.55 121 ARG L O 1
ATOM 5304 N N . THR D 4 110 ? -2.61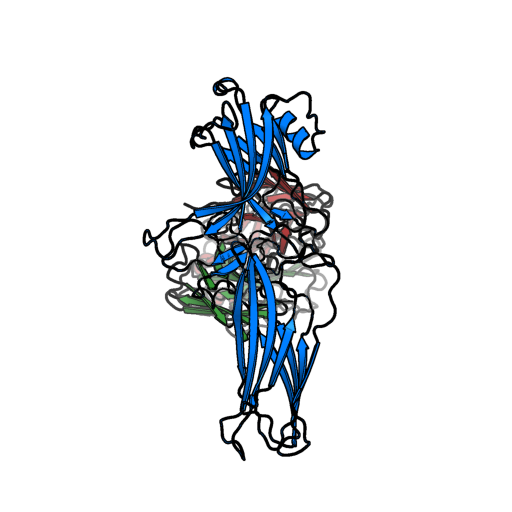3 -19.842 -44.274 1.00 254.89 122 THR L N 1
ATOM 5305 C CA . THR D 4 110 ? -3.051 -19.650 -45.651 1.00 249.77 122 THR L CA 1
ATOM 5306 C C . THR D 4 110 ? -4.570 -19.521 -45.695 1.00 257.56 122 THR L C 1
ATOM 5307 O O . THR D 4 110 ? -5.290 -20.217 -44.974 1.00 259.24 122 THR L O 1
ATOM 5311 N N . VAL D 4 111 ? -5.057 -18.619 -46.545 1.00 252.87 123 VAL L N 1
ATOM 5312 C CA . VAL D 4 111 ? -6.487 -18.351 -46.640 1.00 245.57 123 VAL L CA 1
ATOM 5313 C C . VAL D 4 111 ? -7.197 -19.583 -47.187 1.00 241.57 123 VAL L C 1
ATOM 5314 O O . VAL D 4 111 ? -7.213 -19.818 -48.400 1.00 238.57 123 VAL L O 1
ATOM 5318 N N . ALA D 4 112 ? -7.789 -20.372 -46.296 1.00 247.76 124 ALA L N 1
ATOM 5319 C CA . ALA D 4 112 ? -8.513 -21.578 -46.667 1.00 248.97 124 ALA L CA 1
ATOM 5320 C C . ALA D 4 112 ? -10.010 -21.297 -46.737 1.00 246.13 124 ALA L C 1
ATOM 5321 O O . ALA D 4 112 ? -10.529 -20.422 -46.040 1.00 243.59 124 ALA L O 1
ATOM 5323 N N . ALA D 4 113 ? -10.719 -22.074 -47.615 1.00 224.72 125 ALA L N 1
ATOM 5324 C CA . ALA D 4 113 ? -12.155 -21.921 -47.804 1.00 229.31 125 ALA L CA 1
ATOM 5325 C C . ALA D 4 113 ? -12.924 -22.788 -46.812 1.00 223.17 125 ALA L C 1
ATOM 5326 O O . ALA D 4 113 ? -12.411 -23.810 -46.343 1.00 220.45 125 ALA L O 1
ATOM 5328 N N . PRO D 4 114 ? -14.158 -22.412 -46.473 1.00 225.23 126 PRO L N 1
ATOM 5329 C CA . PRO D 4 114 ? -14.918 -23.189 -45.486 1.00 240.07 126 PRO L CA 1
ATOM 5330 C C . PRO D 4 114 ? -15.663 -24.367 -46.095 1.00 239.92 126 PRO L C 1
ATOM 5331 O O . PRO D 4 114 ? -16.261 -24.279 -47.169 1.00 244.71 126 PRO L O 1
ATOM 5335 N N . SER D 4 115 ? -15.617 -25.492 -45.381 1.00 228.33 127 SER L N 1
ATOM 5336 C CA . SER D 4 115 ? -16.337 -26.702 -45.776 1.00 227.42 127 SER L CA 1
ATOM 5337 C C . SER D 4 115 ? -17.782 -26.560 -45.304 1.00 222.10 127 SER L C 1
ATOM 5338 O O . SER D 4 115 ? -18.182 -27.036 -44.239 1.00 228.98 127 SER L O 1
ATOM 5341 N N . VAL D 4 116 ? -18.576 -25.874 -46.122 1.00 218.76 128 VAL L N 1
ATOM 5342 C CA . VAL D 4 116 ? -19.956 -25.561 -45.772 1.00 224.19 128 VAL L CA 1
ATOM 5343 C C . VAL D 4 116 ? -20.814 -26.796 -45.999 1.00 213.72 128 VAL L C 1
ATOM 5344 O O . VAL D 4 116 ? -20.679 -27.487 -47.010 1.00 217.91 128 VAL L O 1
ATOM 5348 N N . PHE D 4 117 ? -21.691 -27.090 -45.057 1.00 206.47 129 PHE L N 1
ATOM 5349 C CA . PHE D 4 117 ? -22.569 -28.245 -45.157 1.00 211.75 129 PHE L CA 1
ATOM 5350 C C . PHE D 4 117 ? -23.900 -27.770 -44.599 1.00 233.79 129 PHE L C 1
ATOM 5351 O O . PHE D 4 117 ? -23.905 -26.975 -43.660 1.00 230.85 129 PHE L O 1
ATOM 5359 N N . ILE D 4 118 ? -25.023 -28.262 -45.116 1.00 234.78 130 ILE L N 1
ATOM 5360 C CA . ILE D 4 118 ? -26.315 -27.880 -44.554 1.00 235.19 130 ILE L CA 1
ATOM 5361 C C . ILE D 4 118 ? -27.002 -29.108 -43.967 1.00 228.48 130 ILE L C 1
ATOM 5362 O O . ILE D 4 118 ? -27.012 -30.182 -44.579 1.00 233.86 130 ILE L O 1
ATOM 5367 N N . PHE D 4 119 ? -27.571 -28.939 -42.770 1.00 252.49 131 PHE L N 1
ATOM 5368 C CA . PHE D 4 119 ? -28.208 -29.996 -42.002 1.00 250.38 131 PHE L CA 1
ATOM 5369 C C . PHE D 4 119 ? -29.687 -29.682 -41.820 1.00 240.42 131 PHE L C 1
ATOM 5370 O O . PHE D 4 119 ? -30.023 -28.590 -41.338 1.00 226.41 131 PHE L O 1
ATOM 5378 N N . PRO D 4 120 ? -30.594 -30.590 -42.170 1.00 235.78 132 PRO L N 1
ATOM 5379 C CA . PRO D 4 120 ? -32.027 -30.319 -41.973 1.00 263.10 132 PRO L CA 1
ATOM 5380 C C . PRO D 4 120 ? -32.426 -30.500 -40.519 1.00 284.05 132 PRO L C 1
ATOM 5381 O O . PRO D 4 120 ? -31.653 -31.044 -39.716 1.00 283.43 132 PRO L O 1
ATOM 5385 N N . PRO D 4 121 ? -33.625 -30.059 -40.141 1.00 279.13 133 PRO L N 1
ATOM 5386 C CA . PRO D 4 121 ? -34.085 -30.265 -38.761 1.00 296.56 133 PRO L CA 1
ATOM 5387 C C . PRO D 4 121 ? -34.550 -31.695 -38.533 1.00 334.06 133 PRO L C 1
ATOM 5388 O O . PRO D 4 121 ? -35.196 -32.308 -39.387 1.00 337.78 133 PRO L O 1
ATOM 5392 N N . SER D 4 122 ? -34.217 -32.220 -37.357 1.00 393.29 134 SER L N 1
ATOM 5393 C CA . SER D 4 122 ? -34.465 -33.619 -37.048 1.00 408.86 134 SER L CA 1
ATOM 5394 C C . SER D 4 122 ? -35.953 -33.873 -36.809 1.00 423.65 134 SER L C 1
ATOM 5395 O O . SER D 4 122 ? -36.754 -32.952 -36.623 1.00 425.02 134 SER L O 1
ATOM 5398 N N . ASP D 4 123 ? -36.317 -35.159 -36.818 1.00 450.22 135 ASP L N 1
ATOM 5399 C CA . ASP D 4 123 ? -37.696 -35.543 -36.534 1.00 450.66 135 ASP L CA 1
ATOM 5400 C C . ASP D 4 123 ? -38.057 -35.290 -35.076 1.00 450.62 135 ASP L C 1
ATOM 5401 O O . ASP D 4 123 ? -39.231 -35.068 -34.758 1.00 461.57 135 ASP L O 1
ATOM 5406 N N . SER D 4 124 ? -37.068 -35.326 -34.179 1.00 423.73 136 SER L N 1
ATOM 5407 C CA . SER D 4 124 ? -37.337 -35.066 -32.770 1.00 384.05 136 SER L CA 1
ATOM 5408 C C . SER D 4 124 ? -37.696 -33.606 -32.527 1.00 362.12 136 SER L C 1
ATOM 5409 O O . SER D 4 124 ? -38.427 -33.299 -31.579 1.00 346.80 136 SER L O 1
ATOM 5412 N N . GLN D 4 125 ? -37.197 -32.697 -33.368 1.00 367.66 137 GLN L N 1
ATOM 5413 C CA . GLN D 4 125 ? -37.464 -31.277 -33.171 1.00 346.23 137 GLN L CA 1
ATOM 5414 C C . GLN D 4 125 ? -38.822 -30.874 -33.735 1.00 360.47 137 GLN L C 1
ATOM 5415 O O . GLN D 4 125 ? -39.552 -30.102 -33.103 1.00 335.58 137 GLN L O 1
ATOM 5421 N N . LEU D 4 126 ? -39.183 -31.383 -34.916 1.00 412.46 138 LEU L N 1
ATOM 5422 C CA . LEU D 4 126 ? -40.442 -30.972 -35.529 1.00 417.13 138 LEU L CA 1
ATOM 5423 C C . LEU D 4 126 ? -41.647 -31.504 -34.761 1.00 409.60 138 LEU L C 1
ATOM 5424 O O . LEU D 4 126 ? -42.719 -30.889 -34.797 1.00 407.44 138 LEU L O 1
ATOM 5429 N N . LYS D 4 127 ? -41.500 -32.632 -34.064 1.00 378.67 139 LYS L N 1
ATOM 5430 C CA . LYS D 4 127 ? -42.592 -33.138 -33.241 1.00 356.83 139 LYS L CA 1
ATOM 5431 C C . LYS D 4 127 ? -42.752 -32.352 -31.946 1.00 329.63 139 LYS L C 1
ATOM 5432 O O . LYS D 4 127 ? -43.837 -32.372 -31.354 1.00 328.41 139 LYS L O 1
ATOM 5438 N N . SER D 4 128 ? -41.700 -31.664 -31.497 1.00 347.03 140 SER L N 1
ATOM 5439 C CA . SER D 4 128 ? -41.800 -30.867 -30.279 1.00 322.81 140 SER L CA 1
ATOM 5440 C C . SER D 4 128 ? -42.592 -29.589 -30.526 1.00 305.22 140 SER L C 1
ATOM 5441 O O . SER D 4 128 ? -43.524 -29.270 -29.777 1.00 302.92 140 SER L O 1
ATOM 5444 N N . GLY D 4 129 ? -42.235 -28.839 -31.569 1.00 315.53 141 GLY L N 1
ATOM 5445 C CA . GLY D 4 129 ? -42.967 -27.634 -31.900 1.00 289.83 141 GLY L CA 1
ATOM 5446 C C . GLY D 4 129 ? -42.173 -26.556 -32.610 1.00 291.41 141 GLY L C 1
ATOM 5447 O O . GLY D 4 129 ? -42.758 -25.588 -33.105 1.00 279.82 141 GLY L O 1
ATOM 5448 N N . THR D 4 130 ? -40.852 -26.700 -32.673 1.00 275.54 142 THR L N 1
ATOM 5449 C CA . THR D 4 130 ? -39.983 -25.694 -33.267 1.00 270.48 142 THR L CA 1
ATOM 5450 C C . THR D 4 130 ? -39.174 -26.299 -34.409 1.00 269.90 142 THR L C 1
ATOM 5451 O O . THR D 4 130 ? -39.147 -27.515 -34.610 1.00 282.67 142 THR L O 1
ATOM 5455 N N . ALA D 4 131 ? -38.513 -25.422 -35.167 1.00 293.53 143 ALA L N 1
ATOM 5456 C CA . ALA D 4 131 ? -37.689 -25.818 -36.301 1.00 283.22 143 ALA L CA 1
ATOM 5457 C C . ALA D 4 131 ? -36.415 -24.986 -36.308 1.00 274.37 143 ALA L C 1
ATOM 5458 O O . ALA D 4 131 ? -36.455 -23.780 -36.050 1.00 274.47 143 ALA L O 1
ATOM 5460 N N . SER D 4 132 ? -35.289 -25.631 -36.612 1.00 255.29 144 SER L N 1
ATOM 5461 C CA . SER D 4 132 ? -33.996 -24.949 -36.598 1.00 236.60 144 SER L CA 1
ATOM 5462 C C . SER D 4 132 ? -33.059 -25.639 -37.580 1.00 235.29 144 SER L C 1
ATOM 5463 O O . SER D 4 132 ? -32.598 -26.755 -37.321 1.00 235.49 144 SER L O 1
ATOM 5466 N N . VAL D 4 133 ? -32.778 -24.970 -38.701 1.00 223.04 145 VAL L N 1
ATOM 5467 C CA . VAL D 4 133 ? -31.835 -25.450 -39.706 1.00 237.48 145 VAL L CA 1
ATOM 5468 C C . VAL D 4 133 ? -30.445 -24.956 -39.330 1.00 236.32 145 VAL L C 1
ATOM 5469 O O . VAL D 4 133 ? -30.288 -23.880 -38.744 1.00 230.00 145 VAL L O 1
ATOM 5473 N N . VAL D 4 134 ? -29.422 -25.738 -39.671 1.00 225.60 146 VAL L N 1
ATOM 5474 C CA . VAL D 4 134 ? -28.048 -25.452 -39.267 1.00 233.96 146 VAL L CA 1
ATOM 5475 C C . VAL D 4 134 ? -27.148 -25.508 -40.495 1.00 262.44 146 VAL L C 1
ATOM 5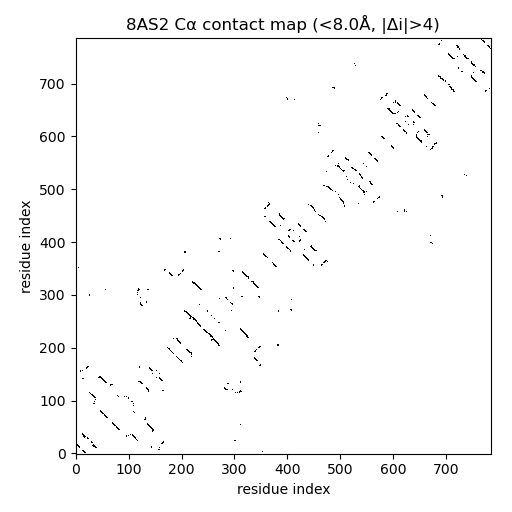476 O O . VAL D 4 134 ? -27.025 -26.562 -41.131 1.00 247.73 146 VAL L O 1
ATOM 5480 N N . CYS D 4 135 ? -26.517 -24.376 -40.821 1.00 273.95 147 CYS L N 1
ATOM 5481 C CA . CYS D 4 135 ? -25.544 -24.276 -41.909 1.00 272.95 147 CYS L CA 1
ATOM 5482 C C . CYS D 4 135 ? -24.151 -24.208 -41.284 1.00 269.33 147 CYS L C 1
ATOM 5483 O O . CYS D 4 135 ? -23.802 -23.213 -40.639 1.00 268.79 147 CYS L O 1
ATOM 5486 N N . LEU D 4 136 ? -23.358 -25.262 -41.479 1.00 234.15 148 LEU L N 1
ATOM 5487 C CA . LEU D 4 136 ? -22.089 -25.440 -40.782 1.00 245.71 148 LEU L CA 1
ATOM 5488 C C . LEU D 4 136 ? -20.911 -25.105 -41.687 1.00 219.82 148 LEU L C 1
ATOM 5489 O O . LEU D 4 136 ? -20.847 -25.569 -42.828 1.00 242.82 148 LEU L O 1
ATOM 5494 N N . LEU D 4 137 ? -19.976 -24.312 -41.162 1.00 218.46 149 LEU L N 1
ATOM 5495 C CA . LEU D 4 137 ? -18.710 -23.995 -41.810 1.00 221.51 149 LEU L CA 1
ATOM 5496 C C . LEU D 4 137 ? -17.581 -24.528 -40.937 1.00 223.75 149 LEU L C 1
ATOM 5497 O O . LEU D 4 137 ? -17.621 -24.380 -39.712 1.00 228.51 149 LEU L O 1
ATO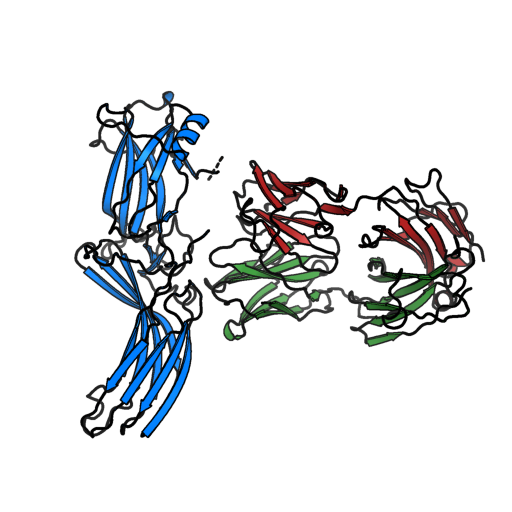M 5502 N N . ASN D 4 138 ? -16.567 -25.137 -41.551 1.00 202.18 150 ASN L N 1
ATOM 5503 C CA . ASN D 4 138 ? -15.487 -25.734 -40.775 1.00 221.02 150 ASN L CA 1
ATOM 5504 C C . ASN D 4 138 ? -14.150 -25.587 -41.485 1.00 238.07 150 ASN L C 1
ATOM 5505 O O . ASN D 4 138 ? -14.074 -25.661 -42.714 1.00 243.80 150 ASN L O 1
ATOM 5510 N N . ASN D 4 139 ? -13.099 -25.376 -40.688 1.00 230.76 151 ASN L N 1
ATOM 5511 C CA . ASN D 4 139 ? -11.731 -25.246 -41.175 1.00 228.01 151 ASN L CA 1
ATOM 5512 C C . ASN D 4 139 ? -11.575 -24.089 -42.155 1.00 226.64 151 ASN L C 1
ATOM 5513 O O . ASN D 4 139 ? -11.643 -24.294 -43.371 1.00 239.27 151 ASN L O 1
ATOM 5518 N N . PHE D 4 140 ? -11.351 -22.877 -41.648 1.00 256.25 152 PHE L N 1
ATOM 5519 C CA . PHE D 4 140 ? -11.120 -21.746 -42.538 1.00 259.10 152 PHE L CA 1
ATOM 5520 C C . PHE D 4 140 ? -10.430 -20.612 -41.794 1.00 255.94 152 PHE L C 1
ATOM 5521 O O . PHE D 4 140 ? -10.494 -20.510 -40.566 1.00 249.48 152 PHE L O 1
ATOM 5529 N N . TYR D 4 141 ? -9.751 -19.763 -42.577 1.00 235.92 153 TYR L N 1
ATOM 5530 C CA . TYR D 4 141 ? -9.003 -18.594 -42.131 1.00 233.99 153 TYR L CA 1
ATOM 5531 C C . TYR D 4 141 ? -9.048 -17.600 -43.285 1.00 233.49 153 TYR L C 1
ATOM 5532 O O . TYR D 4 141 ? -8.864 -18.006 -44.442 1.00 234.74 153 TYR L O 1
ATOM 5541 N N . PRO D 4 142 ? -9.274 -16.304 -43.018 1.00 253.74 154 PRO L N 1
ATOM 5542 C CA . PRO D 4 142 ? -9.475 -15.693 -41.698 1.00 260.56 154 PRO L CA 1
ATOM 5543 C C . PRO D 4 142 ? -10.898 -15.880 -41.180 1.00 255.29 154 PRO L C 1
ATOM 5544 O O . PRO D 4 142 ? -11.763 -16.325 -41.934 1.00 251.91 154 PRO L O 1
ATOM 5548 N N . ARG D 4 143 ? -11.139 -15.532 -39.913 1.00 238.06 155 ARG L N 1
ATOM 5549 C CA . ARG D 4 143 ? -12.444 -15.759 -39.302 1.00 230.66 155 ARG L CA 1
ATOM 5550 C C . ARG D 4 143 ? -13.516 -14.774 -39.765 1.00 232.55 155 ARG L C 1
ATOM 5551 O O . ARG D 4 143 ? -14.655 -14.883 -39.296 1.00 237.94 155 ARG L O 1
ATOM 5559 N N . GLU D 4 144 ? -13.211 -13.833 -40.659 1.00 235.59 156 GLU L N 1
ATOM 5560 C CA . GLU D 4 144 ? -14.214 -12.876 -41.122 1.00 234.28 156 GLU L CA 1
ATOM 5561 C C . GLU D 4 144 ? -15.063 -13.527 -42.209 1.00 244.78 156 GLU L C 1
ATOM 5562 O O . GLU D 4 144 ? -14.563 -13.843 -43.294 1.00 248.13 156 GLU L O 1
ATOM 5568 N N . ALA D 4 145 ? -16.350 -13.718 -41.923 1.00 219.40 157 ALA L N 1
ATOM 5569 C CA . ALA D 4 145 ? -17.282 -14.329 -42.859 1.00 230.77 157 ALA L CA 1
ATOM 5570 C C . ALA D 4 145 ? -18.625 -13.621 -42.751 1.00 253.38 157 ALA L C 1
ATOM 5571 O O . ALA D 4 145 ? -18.929 -12.974 -41.745 1.00 248.11 157 ALA L O 1
ATOM 5573 N N . LYS D 4 146 ? -19.437 -13.748 -43.816 1.00 249.61 158 LYS L N 1
ATOM 5574 C CA . LYS D 4 146 ? -20.737 -13.074 -43.909 1.00 263.98 158 LYS L CA 1
ATOM 5575 C C . LYS D 4 146 ? -21.729 -14.041 -44.567 1.00 264.71 158 LYS L C 1
ATOM 5576 O O . LYS D 4 146 ? -22.004 -13.959 -45.767 1.00 270.36 158 LYS L O 1
ATOM 5582 N N . VAL D 4 147 ? -22.281 -14.967 -43.774 1.00 295.75 159 VAL L N 1
ATOM 5583 C CA . VAL D 4 147 ? -23.246 -15.934 -44.290 1.00 275.67 159 VAL L CA 1
ATOM 5584 C C . VAL D 4 147 ? -24.638 -15.326 -44.185 1.00 294.77 159 VAL L C 1
ATOM 5585 O O . VAL D 4 147 ? -24.934 -14.562 -43.261 1.00 299.06 159 VAL L O 1
ATOM 5589 N N . GLN D 4 148 ? -25.509 -15.669 -45.134 1.00 297.57 160 GLN L N 1
ATOM 5590 C CA . GLN D 4 148 ? -26.856 -15.112 -45.173 1.00 295.92 160 GLN L CA 1
ATOM 5591 C C . GLN D 4 148 ? -27.819 -16.158 -45.714 1.00 294.45 160 GLN L C 1
ATOM 5592 O O . GLN D 4 148 ? -27.550 -16.773 -46.750 1.00 296.32 160 GLN L O 1
ATOM 5598 N N . TRP D 4 149 ? -28.936 -16.348 -45.016 1.00 270.43 161 TRP L N 1
ATOM 5599 C CA . TRP D 4 149 ? -29.914 -17.352 -45.407 1.00 256.92 161 TRP L CA 1
ATOM 5600 C C . TRP D 4 149 ? -30.843 -16.828 -46.497 1.00 266.14 161 TRP L C 1
ATOM 5601 O O . TRP D 4 149 ? -31.089 -15.624 -46.616 1.00 272.15 161 TRP L O 1
ATOM 5612 N N . LYS D 4 150 ? -31.366 -17.760 -47.292 1.00 246.57 162 LYS L N 1
ATOM 5613 C CA . LYS D 4 150 ? -32.301 -17.460 -48.370 1.00 263.71 162 LYS L CA 1
ATOM 5614 C C . LYS D 4 150 ? -33.321 -18.586 -48.426 1.00 256.18 162 LYS L C 1
ATOM 5615 O O . LYS D 4 150 ? -32.944 -19.753 -48.573 1.00 247.44 162 LYS L O 1
ATOM 5621 N N . VAL D 4 151 ? -34.603 -18.246 -48.304 1.00 284.01 163 VAL L N 1
ATOM 5622 C CA . VAL D 4 151 ? -35.680 -19.231 -48.286 1.00 279.19 163 VAL L CA 1
ATOM 5623 C C . VAL D 4 151 ? -36.743 -18.796 -49.283 1.00 297.67 163 VAL L C 1
ATOM 5624 O O . VAL D 4 151 ? -37.343 -17.723 -49.130 1.00 311.79 163 VAL L O 1
ATOM 5628 N N . ASP D 4 152 ? -36.981 -19.629 -50.296 1.00 279.66 164 ASP L N 1
ATOM 5629 C CA . ASP D 4 152 ? -37.926 -19.320 -51.363 1.00 289.49 164 ASP L CA 1
ATOM 5630 C C . ASP D 4 152 ? -37.445 -18.106 -52.166 1.00 337.40 164 ASP L C 1
ATOM 5631 O O . ASP D 4 152 ? -38.118 -17.088 -52.271 1.00 335.16 164 ASP L O 1
ATOM 5636 N N . ASN D 4 153 ? -36.238 -18.257 -52.732 1.00 344.17 165 ASN L N 1
ATOM 5637 C CA . ASN D 4 153 ? -35.507 -17.186 -53.411 1.00 345.67 165 ASN L CA 1
ATOM 5638 C C . ASN D 4 153 ? -35.835 -15.803 -52.856 1.00 346.49 165 ASN L C 1
ATOM 5639 O O . ASN D 4 153 ? -36.363 -14.944 -53.570 1.00 350.33 165 ASN L O 1
ATOM 5644 N N . ALA D 4 154 ? -35.506 -15.581 -51.584 1.00 373.68 166 ALA L N 1
ATOM 5645 C CA . ALA D 4 154 ? -35.677 -14.284 -50.944 1.00 373.31 166 ALA L CA 1
ATOM 5646 C C . ALA D 4 154 ? -34.759 -14.220 -49.730 1.00 371.63 166 ALA L C 1
ATOM 5647 O O . ALA D 4 154 ? -34.624 -15.204 -48.999 1.00 373.99 166 ALA L O 1
ATOM 5649 N N . LEU D 4 155 ? -34.136 -13.060 -49.522 1.00 329.77 167 LEU L N 1
ATOM 5650 C CA . LEU D 4 155 ? -33.187 -12.876 -48.427 1.00 309.41 167 LEU L CA 1
ATOM 5651 C C . LEU D 4 155 ? -33.953 -12.721 -47.118 1.00 303.34 167 LEU L C 1
ATOM 5652 O O . LEU D 4 155 ? -34.612 -11.701 -46.891 1.00 297.42 167 LEU L O 1
ATOM 5657 N N . GLN D 4 156 ? -33.864 -13.731 -46.256 1.00 286.23 168 GLN L N 1
ATOM 5658 C CA . GLN D 4 156 ? -34.505 -13.700 -44.948 1.00 268.67 168 GLN L CA 1
ATOM 5659 C C . GLN D 4 156 ? -33.558 -13.093 -43.922 1.00 268.11 168 GLN L C 1
ATOM 5660 O O . GLN D 4 156 ? -32.370 -13.427 -43.882 1.00 266.51 168 GLN L O 1
ATOM 5666 N N . SER D 4 157 ? -34.090 -12.200 -43.091 1.00 267.56 169 SER L N 1
ATOM 5667 C CA . SER D 4 157 ? -33.289 -11.506 -42.093 1.00 280.16 169 SER L CA 1
ATOM 5668 C C . SER D 4 157 ? -34.100 -11.333 -40.816 1.00 277.55 169 SER L C 1
ATOM 5669 O O . SER D 4 157 ? -35.331 -11.407 -40.820 1.00 268.56 169 SER L O 1
ATOM 5672 N N . GLY D 4 158 ? -33.384 -11.103 -39.718 1.00 300.95 170 GLY L N 1
ATOM 5673 C CA . GLY D 4 158 ? -34.012 -10.917 -38.427 1.00 297.11 170 GLY L CA 1
ATOM 5674 C C . GLY D 4 158 ? -34.235 -12.179 -37.630 1.00 293.57 170 GLY L C 1
ATOM 5675 O O . GLY D 4 158 ? -35.056 -12.173 -36.706 1.00 297.65 170 GLY L O 1
ATOM 5676 N N . ASN D 4 159 ? -33.534 -13.264 -37.955 1.00 322.36 171 ASN L N 1
ATOM 5677 C CA . ASN D 4 159 ? -33.688 -14.520 -37.231 1.00 290.93 171 ASN L CA 1
ATOM 5678 C C . ASN D 4 159 ? -32.567 -15.480 -37.607 1.00 273.86 171 ASN L C 1
ATOM 5679 O O . ASN D 4 159 ? -32.822 -16.603 -38.054 1.00 254.01 171 ASN L O 1
ATOM 5684 N N . SER D 4 160 ? -31.319 -15.044 -37.421 1.00 263.48 172 SER L N 1
ATOM 5685 C CA . SER D 4 160 ? -30.154 -15.840 -37.807 1.00 238.04 172 SER L CA 1
ATOM 5686 C C . SER D 4 160 ? -29.020 -15.504 -36.841 1.00 225.29 172 SER L C 1
ATOM 5687 O O . SER D 4 160 ? -28.333 -14.493 -37.014 1.00 227.67 172 SER L O 1
ATOM 5690 N N . GLN D 4 161 ? -28.832 -16.355 -35.834 1.00 220.95 173 GLN L N 1
ATOM 5691 C CA . GLN D 4 161 ? -27.766 -16.186 -34.855 1.00 209.56 173 GLN L CA 1
ATOM 5692 C C . GLN D 4 161 ? -26.538 -16.986 -35.272 1.00 199.28 173 GLN L C 1
ATOM 5693 O O . GLN D 4 161 ? -26.659 -18.081 -35.829 1.00 206.70 173 GLN L O 1
ATOM 5699 N N . GLU D 4 162 ? -25.355 -16.439 -34.992 1.00 206.27 174 GLU L N 1
ATOM 5700 C CA . GLU D 4 162 ? -24.096 -17.048 -35.394 1.00 202.55 174 GLU L CA 1
ATOM 5701 C C . GLU D 4 162 ? -23.183 -17.249 -34.190 1.00 193.42 174 GLU L C 1
ATOM 5702 O O . GLU D 4 162 ? -23.293 -16.557 -33.174 1.00 193.85 174 GLU L O 1
ATOM 5708 N N . SER D 4 163 ? -22.267 -18.209 -34.325 1.00 213.80 175 SER L N 1
ATOM 5709 C CA . SER D 4 163 ? -21.341 -18.564 -33.255 1.00 239.28 175 SER L CA 1
ATOM 5710 C C . SER D 4 163 ? -20.043 -19.060 -33.873 1.00 244.36 175 SER L C 1
ATOM 5711 O O . SER D 4 163 ? -20.065 -19.950 -34.729 1.00 249.17 175 SER L O 1
ATOM 5714 N N . VAL D 4 164 ? -18.919 -18.496 -33.432 1.00 221.48 176 VAL L N 1
ATOM 5715 C CA . VAL D 4 164 ? -17.608 -18.761 -34.017 1.00 215.80 176 VAL L CA 1
ATOM 5716 C C . VAL D 4 164 ? -16.707 -19.354 -32.942 1.00 218.41 176 VAL L C 1
ATOM 5717 O O . VAL D 4 164 ? -16.499 -18.738 -31.890 1.00 225.97 176 VAL L O 1
ATOM 5721 N N . THR D 4 165 ? -16.159 -20.537 -33.214 1.00 237.38 177 THR L N 1
ATOM 5722 C CA . THR D 4 165 ? -15.256 -21.184 -32.274 1.00 226.98 177 THR L CA 1
ATOM 5723 C C . THR D 4 165 ? -13.862 -20.563 -32.352 1.00 224.47 177 THR L C 1
ATOM 5724 O O . THR D 4 165 ? -13.508 -19.872 -33.311 1.00 225.49 177 THR L O 1
ATOM 5728 N N . GLU D 4 166 ? -13.067 -20.824 -31.318 1.00 222.58 178 GLU L N 1
ATOM 5729 C CA . GLU D 4 166 ? -11.719 -20.286 -31.239 1.00 215.12 178 GLU L CA 1
ATOM 5730 C C . GLU D 4 166 ? -10.781 -21.048 -32.172 1.00 217.39 178 GLU L C 1
ATOM 5731 O O . GLU D 4 166 ? -11.081 -22.151 -32.639 1.00 223.10 178 GLU L O 1
ATOM 5737 N N . GLN D 4 167 ? -9.627 -20.440 -32.436 1.00 212.28 179 GLN L N 1
ATOM 5738 C CA . GLN D 4 167 ? -8.655 -21.031 -33.345 1.00 204.61 179 GLN L CA 1
ATOM 5739 C C . GLN D 4 167 ? -8.009 -22.259 -32.714 1.00 209.99 179 GLN L C 1
ATOM 5740 O O . GLN D 4 167 ? -7.576 -22.224 -31.558 1.00 219.85 179 GLN L O 1
ATOM 5746 N N . ASP D 4 168 ? -7.942 -23.344 -33.480 1.00 227.45 180 ASP L N 1
ATOM 5747 C CA . ASP D 4 168 ? -7.377 -24.590 -32.982 1.00 221.62 180 ASP L CA 1
ATOM 5748 C C . ASP D 4 168 ? -5.871 -24.455 -32.775 1.00 218.39 180 ASP L C 1
ATOM 5749 O O . ASP D 4 168 ? -5.194 -23.673 -33.446 1.00 222.46 180 ASP L O 1
ATOM 5754 N N . SER D 4 169 ? -5.347 -25.234 -31.825 1.00 229.78 181 SER L N 1
ATOM 5755 C CA . SER D 4 169 ? -3.928 -25.150 -31.500 1.00 229.45 181 SER L CA 1
ATOM 5756 C C . SER D 4 169 ? -3.057 -25.895 -32.505 1.00 235.34 181 SER L C 1
ATOM 5757 O O . SER D 4 169 ? -1.905 -25.504 -32.725 1.00 213.18 181 SER L O 1
ATOM 5760 N N . LYS D 4 170 ? -3.577 -26.956 -33.124 1.00 219.63 182 LYS L N 1
ATOM 5761 C CA . LYS D 4 170 ? -2.773 -27.770 -34.045 1.00 225.45 182 LYS L CA 1
ATOM 5762 C C . LYS D 4 170 ? -2.795 -27.186 -35.456 1.00 227.57 182 LYS L C 1
ATOM 5763 O O . LYS D 4 170 ? -1.785 -26.654 -35.927 1.00 229.22 182 LYS L O 1
ATOM 5769 N N . ASP D 4 171 ? -3.936 -27.276 -36.143 1.00 246.27 183 ASP L N 1
ATOM 5770 C CA . ASP D 4 171 ? -4.010 -26.801 -37.522 1.00 257.37 183 ASP L CA 1
ATOM 5771 C C . ASP D 4 171 ? -4.314 -25.311 -37.631 1.00 251.46 183 ASP L C 1
ATOM 5772 O O . ASP D 4 171 ? -4.040 -24.716 -38.680 1.00 249.21 183 ASP L O 1
ATOM 5777 N N . SER D 4 172 ? -4.876 -24.701 -36.587 1.00 262.44 184 SER L N 1
ATOM 5778 C CA . SER D 4 172 ? -5.084 -23.258 -36.541 1.00 266.18 184 SER L CA 1
ATOM 5779 C C . SER D 4 172 ? -6.158 -22.797 -37.521 1.00 270.61 184 SER L C 1
ATOM 5780 O O . SER D 4 172 ? -5.881 -21.994 -38.418 1.00 271.48 184 SER L O 1
ATOM 5783 N N . THR D 4 173 ? -7.388 -23.280 -37.345 1.00 228.84 185 THR L N 1
ATOM 5784 C CA . THR D 4 173 ? -8.503 -22.896 -38.201 1.00 236.64 185 THR L CA 1
ATOM 5785 C C . THR D 4 173 ? -9.744 -22.642 -37.353 1.00 240.35 185 THR L C 1
ATOM 5786 O O . THR D 4 173 ? -9.815 -23.029 -36.183 1.00 234.49 185 THR L O 1
ATOM 5790 N N . TYR D 4 174 ? -10.729 -21.988 -37.970 1.00 242.58 186 TYR L N 1
ATOM 5791 C CA . TYR D 4 174 ? -11.960 -21.562 -37.318 1.00 226.60 186 TYR L CA 1
ATOM 5792 C C . TYR D 4 174 ? -13.147 -22.388 -37.822 1.00 211.17 186 TYR L C 1
ATOM 5793 O O . TYR D 4 174 ? -13.005 -23.290 -38.652 1.00 215.95 186 TYR L O 1
ATOM 5802 N N . SER D 4 175 ? -14.331 -22.060 -37.305 1.00 226.16 187 SER L N 1
ATOM 5803 C CA . SER D 4 175 ? -15.581 -22.703 -37.700 1.00 231.87 187 SER L CA 1
ATOM 5804 C C . SER D 4 175 ? -16.729 -21.805 -37.255 1.00 233.30 187 SER L C 1
ATOM 5805 O O . SER D 4 175 ? -16.581 -21.001 -36.331 1.00 243.40 187 SER L O 1
ATOM 5808 N N . LEU D 4 176 ? -17.878 -21.945 -37.919 1.00 211.38 188 LEU L N 1
ATOM 5809 C CA . LEU D 4 176 ? -19.026 -21.079 -37.664 1.00 214.74 188 LEU L CA 1
ATOM 5810 C C . LEU D 4 176 ? -20.305 -21.902 -37.653 1.00 220.67 188 LEU L C 1
ATOM 5811 O O . LEU D 4 176 ? -20.425 -22.902 -38.364 1.00 216.44 188 LEU L O 1
ATOM 5816 N N . SER D 4 177 ? -21.265 -21.464 -36.833 1.00 222.75 189 SER L N 1
ATOM 5817 C CA . SER D 4 177 ? -22.523 -22.178 -36.606 1.00 220.46 189 SER L CA 1
ATOM 5818 C C . SER D 4 177 ? -23.688 -21.194 -36.661 1.00 217.95 189 SER L C 1
ATOM 5819 O O . SER D 4 177 ? -24.067 -20.609 -35.642 1.00 215.51 189 SER L O 1
ATOM 5822 N N . SER D 4 178 ? -24.265 -21.025 -37.848 1.00 225.71 190 SER L N 1
ATOM 5823 C CA . SER D 4 178 ? -25.443 -20.187 -38.032 1.00 220.45 190 SER L CA 1
ATOM 5824 C C . SER D 4 178 ? -26.697 -21.051 -37.969 1.00 216.93 190 SER L C 1
ATOM 5825 O O . SER D 4 178 ? -26.760 -22.109 -38.605 1.00 213.29 190 SER L O 1
ATOM 5828 N N . THR D 4 179 ? -27.692 -20.600 -37.204 1.00 209.05 191 THR L N 1
ATOM 5829 C CA . THR D 4 179 ? -28.923 -21.355 -36.989 1.00 201.96 191 THR L CA 1
ATOM 5830 C C . THR D 4 179 ? -30.121 -20.487 -37.344 1.00 206.40 191 THR L C 1
ATOM 5831 O O . THR D 4 179 ? -30.319 -19.422 -36.748 1.00 210.82 191 THR L O 1
ATOM 5835 N N . LEU D 4 180 ? -30.921 -20.949 -38.305 1.00 207.74 192 LEU L N 1
ATOM 5836 C CA . LEU D 4 180 ? -32.147 -20.266 -38.718 1.00 211.88 192 LEU L CA 1
ATOM 5837 C C . LEU D 4 180 ? -33.293 -20.789 -37.859 1.00 214.14 192 LEU L C 1
ATOM 5838 O O . LEU D 4 180 ? -33.864 -21.845 -38.141 1.00 215.24 192 LEU L O 1
ATOM 5843 N N . THR D 4 181 ? -33.632 -20.047 -36.808 1.00 220.88 193 THR L N 1
ATOM 5844 C CA . THR D 4 181 ? -34.678 -20.446 -35.875 1.00 228.47 193 THR L CA 1
ATOM 5845 C C . THR D 4 181 ? -36.033 -19.975 -36.395 1.00 253.70 193 THR L C 1
ATOM 5846 O O . THR D 4 181 ? -36.226 -18.780 -36.645 1.00 242.67 193 THR L O 1
ATOM 5850 N N . LEU D 4 182 ? -36.968 -20.913 -36.550 1.00 252.72 194 LEU L N 1
ATOM 5851 C CA . LEU D 4 182 ? -38.294 -20.604 -37.065 1.00 253.25 194 LEU L CA 1
ATOM 5852 C C . LEU D 4 182 ? -39.294 -21.615 -36.518 1.00 259.07 194 LEU L C 1
ATOM 5853 O O . LEU D 4 182 ? -38.923 -22.665 -35.987 1.00 275.07 194 LEU L O 1
ATOM 5858 N N . SER D 4 183 ? -40.577 -21.287 -36.664 1.00 258.71 195 SER L N 1
ATOM 5859 C CA . SER D 4 183 ? -41.649 -22.126 -36.151 1.00 262.40 195 SER L CA 1
ATOM 5860 C C . SER D 4 183 ? -41.914 -23.306 -37.082 1.00 263.18 195 SER L C 1
ATOM 5861 O O . SER D 4 183 ? -41.509 -23.319 -38.248 1.00 276.05 195 SER L O 1
ATOM 5864 N N . LYS D 4 184 ? -42.616 -24.310 -36.546 1.00 294.63 196 LYS L N 1
ATOM 5865 C CA . LYS D 4 184 ? -42.909 -25.507 -37.328 1.00 281.01 196 LYS L CA 1
ATOM 5866 C C . LYS D 4 184 ? -43.819 -25.200 -38.510 1.00 298.00 196 LYS L C 1
ATOM 5867 O O . LYS D 4 184 ? -43.711 -25.849 -39.557 1.00 284.66 196 LYS L O 1
ATOM 5873 N N . ALA D 4 185 ? -44.715 -24.223 -38.366 1.00 283.82 197 ALA L N 1
ATOM 5874 C CA . ALA D 4 185 ? -45.644 -23.914 -39.446 1.00 287.61 197 ALA L CA 1
ATOM 5875 C C . ALA D 4 185 ? -44.918 -23.335 -40.654 1.00 297.18 197 ALA L C 1
ATOM 5876 O O . ALA D 4 185 ? -45.274 -23.632 -41.800 1.00 294.83 197 ALA L O 1
ATOM 5878 N N . ASP D 4 186 ? -43.894 -22.511 -40.419 1.00 322.58 198 ASP L N 1
ATOM 5879 C CA . ASP D 4 186 ? -43.171 -21.889 -41.522 1.00 322.78 198 ASP L CA 1
ATOM 5880 C C . ASP D 4 186 ? -42.287 -22.876 -42.274 1.00 323.04 198 ASP L C 1
ATOM 5881 O O . ASP D 4 186 ? -41.880 -22.585 -43.403 1.00 328.06 198 ASP L O 1
ATOM 5886 N N . TYR D 4 187 ? -41.982 -24.031 -41.679 1.00 313.07 199 TYR L N 1
ATOM 5887 C CA . TYR D 4 187 ? -41.112 -24.997 -42.340 1.00 287.45 199 TYR L CA 1
ATOM 5888 C C . TYR D 4 187 ? -41.847 -25.765 -43.433 1.00 272.47 199 TYR L C 1
ATOM 5889 O O . TYR D 4 187 ? -41.288 -26.005 -44.509 1.00 269.90 199 TYR L O 1
ATOM 5898 N N . GLU D 4 188 ? -43.095 -26.163 -43.175 1.00 263.39 200 GLU L N 1
ATOM 5899 C CA . GLU D 4 188 ? -43.850 -26.911 -44.176 1.00 254.67 200 GLU L CA 1
ATOM 5900 C C . GLU D 4 188 ? -44.229 -26.023 -45.354 1.00 257.30 200 GLU L C 1
ATOM 5901 O O . GLU D 4 188 ? -44.251 -26.479 -46.504 1.00 252.52 200 GLU L O 1
ATOM 5907 N N . LYS D 4 189 ? -44.527 -24.755 -45.086 1.00 269.34 201 LYS L N 1
ATOM 5908 C CA . LYS D 4 189 ? -44.926 -23.818 -46.126 1.00 277.93 201 LYS L CA 1
ATOM 5909 C C . LYS D 4 189 ? -43.698 -23.256 -46.834 1.00 289.34 201 LYS L C 1
ATOM 5910 O O . LYS D 4 189 ? -42.665 -23.003 -46.207 1.00 288.87 201 LYS L O 1
ATOM 5916 N N . HIS D 4 190 ? -43.823 -23.057 -48.144 1.00 268.03 202 HIS L N 1
ATOM 5917 C CA . HIS D 4 190 ? -42.743 -22.563 -49.002 1.00 265.66 202 HIS L CA 1
ATOM 5918 C C . HIS D 4 190 ? -41.395 -23.156 -48.589 1.00 253.70 202 HIS L C 1
ATOM 5919 O O . HIS D 4 190 ? -40.464 -22.459 -48.185 1.00 248.50 202 HIS L O 1
ATOM 5926 N N . LYS D 4 191 ? -41.306 -24.479 -48.720 1.00 290.09 203 LYS L N 1
ATOM 5927 C CA . LYS D 4 191 ? -40.131 -25.240 -48.294 1.00 260.23 203 LYS L CA 1
ATOM 5928 C C . LYS D 4 191 ? -39.107 -25.246 -49.425 1.00 250.90 203 LYS L C 1
ATOM 5929 O O . LYS D 4 191 ? -39.052 -26.164 -50.245 1.00 233.73 203 LYS L O 1
ATOM 5935 N N . VAL D 4 192 ? -38.284 -24.196 -49.464 1.00 255.32 204 VAL L N 1
ATOM 5936 C CA . VAL D 4 192 ? -37.163 -24.093 -50.393 1.00 251.11 204 VAL L CA 1
ATOM 5937 C C . VAL D 4 192 ? -36.000 -23.435 -49.657 1.00 249.91 204 VAL L C 1
ATOM 5938 O O . VAL D 4 192 ? -35.569 -22.332 -50.013 1.00 248.52 204 VAL L O 1
ATOM 5942 N N . TYR D 4 193 ? -35.482 -24.099 -48.628 1.00 240.50 205 TYR L N 1
ATOM 5943 C CA . TYR D 4 193 ? -34.494 -23.506 -47.738 1.00 236.54 205 TYR L CA 1
ATOM 5944 C C . TYR D 4 193 ? -33.076 -23.665 -48.281 1.00 231.80 205 TYR L C 1
ATOM 5945 O O . TYR D 4 193 ? -32.758 -24.640 -48.967 1.00 236.04 205 TYR L O 1
ATOM 5954 N N . ALA D 4 194 ? -32.223 -22.692 -47.956 1.00 240.97 206 ALA L N 1
ATOM 5955 C CA . ALA D 4 194 ? -30.844 -22.679 -48.433 1.00 232.81 206 ALA L CA 1
ATOM 5956 C C . ALA D 4 194 ? -30.047 -21.637 -47.659 1.00 222.84 206 ALA L C 1
ATOM 5957 O O . ALA D 4 194 ? -30.610 -20.702 -47.083 1.00 226.78 206 ALA L O 1
ATOM 5959 N N . CYS D 4 195 ? -28.720 -21.813 -47.657 1.00 217.38 207 CYS L N 1
ATOM 5960 C CA . CYS D 4 195 ? -27.784 -20.880 -47.037 1.00 221.48 207 CYS L CA 1
ATOM 5961 C C . CYS D 4 195 ? -26.650 -20.576 -48.010 1.00 219.05 207 CYS L C 1
ATOM 5962 O O . CYS D 4 195 ? -26.136 -21.477 -48.679 1.00 212.02 207 CYS L O 1
ATOM 5965 N N . GLU D 4 196 ? -26.263 -19.300 -48.081 1.00 219.54 208 GLU L N 1
ATOM 5966 C CA . GLU D 4 196 ? -25.267 -18.811 -49.030 1.00 209.23 208 GLU L CA 1
ATOM 5967 C C . GLU D 4 196 ? -24.127 -18.157 -48.261 1.00 212.64 208 GLU L C 1
ATOM 5968 O O . GLU D 4 196 ? -24.358 -17.225 -47.484 1.00 227.66 208 GLU L O 1
ATOM 5974 N N . VAL D 4 197 ? -22.903 -18.633 -48.486 1.00 199.27 209 VAL L N 1
ATOM 5975 C CA . VAL D 4 197 ? -21.737 -18.156 -47.753 1.00 206.72 209 VAL L CA 1
ATOM 5976 C C . VAL D 4 197 ? -20.866 -17.325 -48.689 1.00 219.58 209 VAL L C 1
ATOM 5977 O O . VAL D 4 197 ? -20.885 -17.489 -49.912 1.00 234.71 209 VAL L O 1
ATOM 5981 N N . THR D 4 198 ? -20.083 -16.424 -48.094 1.00 204.88 210 THR L N 1
ATOM 5982 C CA . THR D 4 198 ? -19.164 -15.567 -48.842 1.00 228.85 210 THR L CA 1
ATOM 5983 C C . THR D 4 198 ? -17.863 -15.462 -48.057 1.00 214.75 210 THR L C 1
ATOM 5984 O O . THR D 4 198 ? -17.845 -14.886 -46.964 1.00 231.35 210 THR L O 1
ATOM 5988 N N . HIS D 4 199 ? -16.778 -16.002 -48.609 1.00 221.40 211 HIS L N 1
ATOM 5989 C CA . HIS D 4 199 ? -15.475 -15.963 -47.963 1.00 224.64 211 HIS L CA 1
ATOM 5990 C C . HIS D 4 199 ? -14.408 -15.541 -48.964 1.00 230.13 211 HIS L C 1
ATOM 5991 O O . HIS D 4 199 ? -14.624 -15.555 -50.179 1.00 234.01 211 HIS L O 1
ATOM 5998 N N . GLN D 4 200 ? -13.244 -15.160 -48.432 1.00 244.35 212 GLN L N 1
ATOM 5999 C CA . GLN D 4 200 ? -12.132 -14.769 -49.293 1.00 245.16 212 GLN L CA 1
ATOM 6000 C C . GLN D 4 200 ? -11.594 -15.964 -50.071 1.00 259.86 212 GLN L C 1
ATOM 6001 O O . GLN D 4 200 ? -11.243 -15.838 -51.250 1.00 262.67 212 GLN L O 1
ATOM 6007 N N . GLY D 4 201 ? -11.518 -17.131 -49.427 1.00 287.44 213 GLY L N 1
ATOM 6008 C CA . GLY D 4 201 ? -11.031 -18.314 -50.114 1.00 294.60 213 GLY L CA 1
ATOM 6009 C C . GLY D 4 201 ? -11.916 -18.740 -51.268 1.00 293.20 213 GLY L C 1
ATOM 6010 O O . GLY D 4 201 ? -11.436 -19.338 -52.235 1.00 299.25 213 GLY L O 1
ATOM 6011 N N . LEU D 4 202 ? -13.210 -18.445 -51.185 1.00 306.71 214 LEU L N 1
ATOM 6012 C CA . LEU D 4 202 ? -14.154 -18.768 -52.247 1.00 299.79 214 LEU L CA 1
ATOM 6013 C C . LEU D 4 202 ? -14.256 -17.582 -53.200 1.00 306.61 214 LEU L C 1
ATOM 6014 O O . LEU D 4 202 ? -14.566 -16.464 -52.775 1.00 302.54 214 LEU L O 1
ATOM 6019 N N . SER D 4 203 ? -13.998 -17.827 -54.487 1.00 248.69 215 SER L N 1
ATOM 6020 C CA . SER D 4 203 ? -14.066 -16.747 -55.466 1.00 243.45 215 SER L CA 1
ATOM 6021 C C . SER D 4 203 ? -15.503 -16.317 -55.728 1.00 242.02 215 SER L C 1
ATOM 6022 O O . SER D 4 203 ? -15.755 -15.139 -56.007 1.00 242.94 215 SER L O 1
ATOM 6025 N N . SER D 4 204 ? -16.446 -17.244 -55.649 1.00 248.13 216 SER L N 1
ATOM 6026 C CA . SER D 4 204 ? -17.861 -16.985 -55.855 1.00 264.26 216 SER L CA 1
ATOM 6027 C C . SER D 4 204 ? -18.637 -17.486 -54.650 1.00 272.36 216 SER L C 1
ATOM 6028 O O . SER D 4 204 ? -18.170 -18.372 -53.925 1.00 255.53 216 SER L O 1
ATOM 6031 N N . PRO D 4 205 ? -19.832 -16.940 -54.405 1.00 268.82 217 PRO L N 1
ATOM 6032 C CA . PRO D 4 205 ? -20.622 -17.405 -53.255 1.00 262.14 217 PRO L CA 1
ATOM 6033 C C . PRO D 4 205 ? -21.237 -18.774 -53.500 1.00 266.75 217 PRO L C 1
ATOM 6034 O O . PRO D 4 205 ? -22.136 -18.914 -54.335 1.00 274.93 217 PRO L O 1
ATOM 6038 N N . VAL D 4 206 ? -20.764 -19.789 -52.781 1.00 260.39 218 VAL L N 1
ATOM 6039 C CA . VAL D 4 206 ? -21.288 -21.141 -52.935 1.00 231.91 218 VAL L CA 1
ATOM 6040 C C . VAL D 4 206 ? -22.539 -21.296 -52.080 1.00 206.60 218 VAL L C 1
ATOM 6041 O O . VAL D 4 206 ? -22.592 -20.830 -50.935 1.00 209.78 218 VAL L O 1
ATOM 6045 N N . THR D 4 207 ? -23.551 -21.957 -52.638 1.00 231.84 219 THR L N 1
ATOM 6046 C CA . THR D 4 207 ? -24.847 -22.123 -51.996 1.00 218.32 219 THR L CA 1
ATOM 6047 C C . THR D 4 207 ? -25.131 -23.602 -51.773 1.00 219.46 219 THR L C 1
ATOM 6048 O O . THR D 4 207 ? -24.867 -24.434 -52.647 1.00 212.10 219 THR L O 1
ATOM 6052 N N . LYS D 4 208 ? -25.672 -23.921 -50.598 1.00 213.83 220 LYS L N 1
ATOM 6053 C CA . LYS D 4 208 ? -26.050 -25.283 -50.230 1.00 216.11 220 LYS L CA 1
ATOM 6054 C C . LYS D 4 208 ? -27.545 -25.290 -49.935 1.00 222.75 220 LYS L C 1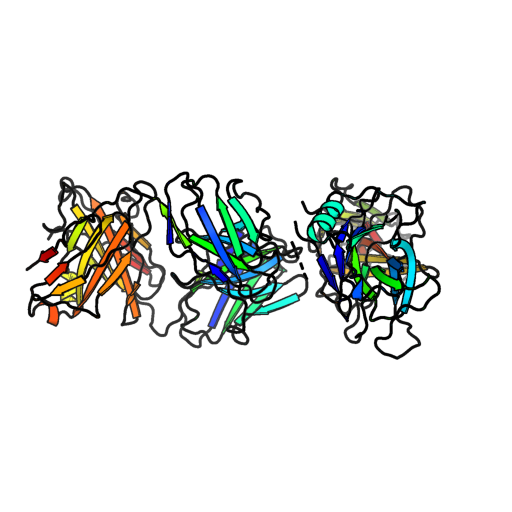
ATOM 6055 O O . LYS D 4 208 ? -27.976 -24.799 -48.886 1.00 226.40 220 LYS L O 1
ATOM 6061 N N . SER D 4 209 ? -28.332 -25.841 -50.855 1.00 224.43 221 SER L N 1
ATOM 6062 C CA . SER D 4 209 ? -29.783 -25.873 -50.741 1.00 227.47 221 SER L CA 1
ATOM 6063 C C . SER D 4 209 ? -30.261 -27.304 -50.539 1.00 242.19 221 SER L C 1
ATOM 6064 O O . SER D 4 209 ? -29.752 -28.233 -51.175 1.00 250.09 221 SER L O 1
ATOM 6067 N N . PHE D 4 210 ? -31.242 -27.478 -49.653 1.00 257.92 222 PHE L N 1
ATOM 6068 C CA . PHE D 4 210 ? -31.837 -28.781 -49.398 1.00 268.90 222 PHE L CA 1
ATOM 6069 C C . PHE D 4 210 ? -33.353 -28.692 -49.513 1.00 274.58 222 PHE L C 1
ATOM 6070 O O . PHE D 4 210 ? -33.961 -27.663 -49.208 1.00 273.14 222 PHE L O 1
ATOM 6078 N N . ASN D 4 211 ? -33.949 -29.792 -49.965 1.00 271.13 223 ASN L N 1
ATOM 6079 C CA . ASN D 4 211 ? -35.388 -29.934 -50.136 1.00 258.29 223 ASN L CA 1
ATOM 6080 C C . ASN D 4 211 ? -35.761 -31.308 -49.602 1.00 250.83 223 ASN L C 1
ATOM 6081 O O . ASN D 4 211 ? -35.011 -32.264 -49.811 1.00 257.64 223 ASN L O 1
ATOM 6086 N N . ARG D 4 212 ? -36.895 -31.410 -48.905 1.00 253.17 224 ARG L N 1
ATOM 6087 C CA . ARG D 4 212 ? -37.344 -32.708 -48.373 1.00 248.32 224 ARG L CA 1
ATOM 6088 C C . ARG D 4 212 ? -36.493 -33.097 -47.165 1.00 248.45 224 ARG L C 1
ATOM 6089 O O . ARG D 4 212 ? -35.304 -33.390 -47.294 1.00 251.62 224 ARG L O 1
#

Foldseek 3Di:
DDWDWDAFPVRQKMWTWRDFEWECPLQFIRKTKTWMAGDPVPPDLQWKKKKKFKWFKDDDPVDDPQADIDIDTPDMDIDTQPPDDPPDDDDHDPVHVVVCVVVHPSIGMDIDTDDHLADWAKFFAAAPRHDYWTGFIWMKMKMFRDNDPVDDTDRRRMDMFTGTYHYADDPDFDDWWKDKDWDADPVDRWIKIKIKTWPGFEDEAFGKIKIKIKIFAQDQWKFQKKKKFKWKWKWAFDPHIDIDIGTQWMDIGRDMAHHRGMDIDMDIITGWCPVPNRPGRQMFGHDRTDDDGTHHFADDHDPPHPPSHHTMGMWIKMKIKTQMDAQDPVGNPDGDIDMDITTHGYGHHDDD/DAWDKDWADEDEAQAKTKMKIADDPDQLQQKKKFKWWDAVPRDIDGAWIARVNVGDIDGDPVCPPFKDWADDNVRRMIMIIGGRDDQVRFGFMKMFMAGVVPGDDGPDIHPGHGHGYHPDDFDAWDKDWDAWEPVQDDPQKGKTKIKTWDGADQDKDKDKPVPPDDAAKDWDHWDADPVRIIITMMMGMDGPVCAPVDWMWMWIADPVVGDTDTDTHHHD/DDKEKEWPAAEDEDAFFDKDKIKIFIPAQLQQAKWKWFDDPPDDIDTAAGSLFHGDPPHDPQWGWDDDHRMIMIIGRGHHLVRQTKMKMWGDSDPPIYIYDIYHYFHDDPFAFWPWDKDFFDPVALVVKWGKIKIKTDFGPDPDKDKFKAALNHTDDDAKDKDKDAFDSPRGGIMMIIMRIGTSVVCVPSPWIKMWIDGPNDPDIDIDIDGD